Protein AF-A0A2A2LTN9-F1 (afdb_monomer)

InterPro domains:
  IPR000163 Prohibitin [PR00679] (583-599)
  IPR000163 Prohibitin [PR00679] (601-620)
  IPR000163 Prohibitin [PR00679] (624-642)
  IPR000163 Prohibitin [PR00679] (647-663)
  IPR000163 Prohibitin [PR00679] (670-689)
  IPR000163 Prohibitin [PR00679] (695-718)
  IPR000163 Prohibitin [PR00679] (718-734)
  IPR000163 Prohibitin [PTHR23222] (505-740)
  IPR000163 Prohibitin [cd03401] (540-734)
  IPR001107 Band 7 domain [PF01145] (542-723)
  IPR001107 Band 7 domain [SM00244] (539-700)
  IPR005828 Major facilitator, sugar transporter-like [PF00083] (101-482)
  IPR020846 Major facilitator superfamily domain [PS50850] (59-479)
  IPR036013 Band 7/SPFH domain superfamily [G3DSA:3.30.479.30] (570-702)
  IPR036013 Band 7/SPFH domain superfamily [SSF117892] (571-706)
  IPR036259 MFS transporter superfamily [G3DSA:1.20.1250.20] (64-485)
  IPR036259 MFS transporter superfamily [SSF103473] (67-483)

Organism: NCBI:txid2018661

Foldseek 3Di:
DDDDDDDDDDDDDDDDDDDDDDDDDDDDDPDDPPVVVVLVPQDDLLNVLVVLNQPQPLLVVLLLLLLLLLLLLLQLLLLLLLQLDDPDPDPQFAAHPCNLQVCDDPRSCLSLLLSLLLLVLLLQLQVPLVVVCLVPFLLVQQLVLLVLLLVLLLQLLVDPDSVSVSVSSNSNSNSSCSNNVSSLVLSCLSHRPVCNLVSVLSSLVSNLNSQLVSLVLRNPHNYSSSSSVVSSVVSNVSSVVSNPRHDTGLVSCLVVLVLVSNLVVCCVRPVVCNVVDPNNVVSVVPDPVVVVVLVVVVVVVVVVLVVDPLSVLVLVLLLLLLLLLLLLLLLLLSCQLVQPDHSSVSSSLLSVLLSVLSVCLVVCCQPPFLLCLLLVLLLLLLVLLQVCLVVVVDRVSNSVSSSSNSNSSSSNVVSSQDDAPQCSVVSVSVSVSSSSNSNSCNSCLVVLCVVPVSRSSNVSSVSSNVSSVSSVSDDTDNPDHGDNDPVSVVVVVVVVVVVCPPPVNCVVVVVVVVVVVVVVVVVVCVVVVVVVVVQFVLQKDFAAPQKKWWKQFPVPGTDLDIHDGGMDGHRPPGIDIDIARQAWDWDKEWEFEAALVRFTKIWIKIWGKGAQRNCVSVLCVPQNRPNCVVPVNVLLHVLCRVLRSVHDPVCCVVVVVVSQVSSFVSSQVVVVVSRMHTPDMDTPDIGGPPVVVVVVVVVVVVVVVVVVVVVVVVVVVVVVVVVVVVVVVVVVVVVVVVVVVVVVVVVVVVVVVVVD

Sequence (756 aa):
MTSGTMLVPSSAIDAEGAGLSGSIPQLTLPQEPDVSSLLARSKHPDQLLTQIGRSNVHLLAAVILCSLSWTIGALVIMTSAFTSVDCGDCNGTMITLVQEFDLKDDRAYLMELSTSFFMVGNMIGGASFTHIGDKFGRRPVFLICSLFLSLSSCISALSTSIYTFAFCRLIQGACYTGANLVAWVAAYELSPPSLRSFTTFLFGITWVVGYCLVAPLAYFSPTWRFMTGSITVPLLIFALICYLLVPETLHFLVSKKKAEKAHKWLEKIDSTLMEKADFFTYLSSRDDIADKEIESSKSSFLSVLIQNKLFILYSTVLVYLWTCDNFIYFGLSLYSTQLAGNMYVNYILIGLVELPAYIFMPILISRFGRKFIVSGSHFLAGACFFIPIFLSNHEWISLICWLIGKFAISCSFMALYIFPTNIRAILMGMCSVLSRIGSILAPYIRLLGSVSPNLPFFVLSALSATAGLLTLLLPETKTRPLPSNLSQAQQQNNDLTELKMDKKGQEAMKNAMKNAKGAGLGVGLVATAGAIAYGVAQAMFTVEAGHRAVMFNRIGGLSDEVYKEGLHFRIPWFQYPVVYDIRARPNQIRSPTGSKDLQIVNIGLRVLSRPNPEQLVKIYRTLGQNWEERVLPSICNDVLKGVVAKFNASQLITQRQQVSHMVRKALMERALDFNIILDDVSITELAFSAQYSAAVESKQVAAQEAQRASFFVERAKQQKQEKIVQAEGEAESAKLASFTISYYKIKKLENALLNS

Nearest PDB structures (foldseek):
  8bvs-assembly1_A  TM=8.991E-01  e=8.888E-21  Rattus norvegicus
  8rrh-assembly1_J  TM=7.291E-01  e=1.348E-19  Homo sapiens
  8bvt-assembly1_A  TM=8.706E-01  e=7.890E-20  Rattus nativitatis
  8wjh-assembly1_A  TM=8.584E-01  e=7.330E-18  Homo sapiens
  8rrh-assembly1_E  TM=6.944E-01  e=9.427E-17  Homo sapiens

pLDDT: mean 79.12, std 18.38, range [24.33, 95.88]

Solvent-accessible surface area (backbone atoms only — not comparable to full-atom values): 40118 Å² total; per-residue (Å²): 140,80,88,86,83,87,81,88,88,83,89,83,82,89,80,90,81,87,89,87,86,88,91,81,89,80,80,84,72,81,77,75,76,59,62,69,68,59,59,70,67,63,72,54,67,61,53,53,34,50,70,67,38,88,78,40,63,65,54,49,50,29,32,52,54,34,24,47,41,29,18,53,47,28,35,68,67,52,45,58,34,63,34,63,47,81,71,79,86,52,88,88,59,49,49,23,55,34,68,74,70,62,37,54,77,96,42,38,62,57,56,35,48,28,54,20,29,20,35,51,16,28,42,54,13,50,69,46,37,52,56,48,23,75,72,77,33,38,45,65,42,21,45,53,19,36,47,52,27,25,53,30,36,49,52,34,38,70,44,92,44,72,67,58,29,25,54,24,29,22,51,28,15,20,21,44,30,18,23,41,55,33,23,49,51,37,30,50,59,57,34,23,72,90,43,38,67,57,53,57,50,47,34,54,48,26,27,36,52,16,44,37,49,42,42,60,45,49,69,76,18,70,29,47,40,52,37,41,44,66,55,25,58,58,43,47,54,48,38,53,52,44,65,76,59,44,70,69,38,63,57,57,29,60,76,67,57,37,54,74,63,44,48,57,49,40,52,73,76,46,56,79,59,61,86,73,54,74,63,64,66,55,58,75,66,68,67,74,64,64,64,53,54,53,55,55,50,51,61,60,47,53,60,55,47,74,71,35,70,67,56,48,52,54,50,54,47,48,32,49,40,45,14,44,49,32,17,49,54,46,23,55,60,43,40,29,51,74,43,75,79,59,33,53,60,46,44,32,54,56,31,56,40,44,58,61,29,72,63,50,40,67,56,47,39,74,73,67,21,47,42,56,50,39,19,50,20,22,41,52,20,12,50,31,33,44,53,37,67,81,45,69,90,38,55,67,60,41,50,52,24,49,44,52,21,51,26,22,47,49,36,29,69,73,57,71,79,83,59,34,76,74,50,27,68,62,54,50,51,51,31,62,50,60,12,34,57,19,41,36,54,13,55,49,44,51,63,38,33,76,77,35,76,53,47,39,33,50,53,51,13,52,51,25,37,52,40,18,57,52,39,67,76,53,78,74,58,74,88,47,83,62,44,70,44,73,67,50,49,50,47,56,49,49,52,55,54,54,67,55,66,43,76,69,53,48,53,54,47,51,52,49,50,56,52,44,50,53,51,52,50,49,52,49,49,50,51,49,48,49,51,49,50,48,52,50,54,62,18,44,50,72,33,53,87,65,30,36,27,38,40,36,29,77,91,76,44,69,44,90,58,69,43,62,58,44,80,44,80,42,53,67,96,44,41,47,75,47,76,41,71,50,53,75,44,81,44,80,47,76,43,82,32,46,22,53,75,69,46,56,32,41,38,27,35,38,38,25,36,24,54,37,77,88,47,46,55,58,36,44,74,78,57,36,91,63,36,62,80,66,44,51,60,55,54,50,48,52,44,47,41,66,56,40,38,76,34,41,70,72,45,57,67,78,43,36,67,61,52,45,51,51,49,36,54,54,45,43,60,57,33,48,82,66,48,33,43,59,84,44,60,44,74,77,42,80,44,65,42,73,69,55,49,52,51,52,50,52,52,50,51,53,51,52,51,52,52,50,52,50,50,52,53,50,52,52,51,50,54,52,51,51,52,50,54,49,52,51,50,52,53,51,50,52,50,52,50,52,48,50,53,50,49,52,52,50,53,53,49,52,58,53,62,76,74,108

Mean predicted aligned error: 18.14 Å

Radius of gyration: 49.64 Å; Cα contacts (8 Å, |Δi|>4): 914; chains: 1; bounding box: 140×127×189 Å

Structure (mmCIF, N/CA/C/O backbone):
data_AF-A0A2A2LTN9-F1
#
_entry.id   AF-A0A2A2LTN9-F1
#
loop_
_atom_site.group_PDB
_atom_site.id
_atom_site.type_symbol
_atom_site.label_atom_id
_atom_site.label_alt_id
_atom_site.label_comp_id
_atom_site.label_asym_id
_atom_site.label_entity_id
_atom_site.label_seq_id
_atom_site.pdbx_PDB_ins_code
_atom_site.Cartn_x
_atom_site.Cartn_y
_atom_site.Cartn_z
_atom_site.occupancy
_atom_site.B_iso_or_equiv
_atom_site.auth_seq_id
_atom_site.auth_comp_id
_atom_site.auth_asym_id
_atom_site.auth_atom_id
_atom_site.pdbx_PDB_model_num
ATOM 1 N N . MET A 1 1 ? -71.630 -56.819 45.215 1.00 31.72 1 MET A N 1
ATOM 2 C CA . MET A 1 1 ? -70.238 -57.140 44.831 1.00 31.72 1 MET A CA 1
ATOM 3 C C . MET A 1 1 ? -69.815 -56.116 43.782 1.00 31.72 1 MET A C 1
ATOM 5 O O . MET A 1 1 ? -70.455 -56.094 42.748 1.00 31.72 1 MET A O 1
ATOM 9 N N . THR A 1 2 ? -68.882 -55.182 43.968 1.00 26.52 2 THR A N 1
ATOM 10 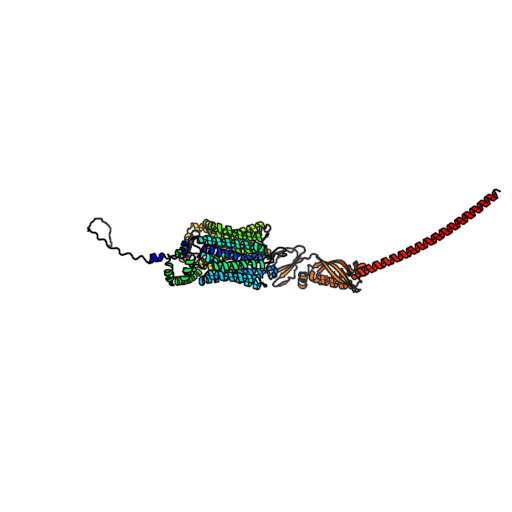C CA . THR A 1 2 ? -68.044 -54.797 45.120 1.00 26.52 2 THR A CA 1
ATOM 11 C C . THR A 1 2 ? -67.448 -53.413 44.805 1.00 26.52 2 THR A C 1
ATOM 13 O O . THR A 1 2 ? -66.816 -53.287 43.766 1.00 26.52 2 THR A O 1
ATOM 16 N N . SER A 1 3 ? -67.629 -52.453 45.730 1.00 24.89 3 SER A N 1
ATOM 17 C CA . SER A 1 3 ? -66.903 -51.171 45.925 1.00 24.89 3 SER A CA 1
ATOM 18 C C . SER A 1 3 ? -66.957 -50.132 44.784 1.00 24.89 3 SER A C 1
ATOM 20 O O . SER A 1 3 ? -66.516 -50.417 43.683 1.00 24.89 3 SER A O 1
ATOM 22 N N . GLY A 1 4 ? -67.456 -48.896 44.919 1.00 26.67 4 GLY A N 1
ATOM 23 C CA . GLY A 1 4 ? -67.564 -47.964 46.060 1.00 26.67 4 GLY A CA 1
ATOM 24 C C . GLY A 1 4 ? -66.925 -46.624 45.612 1.00 26.67 4 GLY A C 1
ATOM 25 O O . GLY A 1 4 ? -65.896 -46.661 44.953 1.00 26.67 4 GLY A O 1
ATOM 26 N N . THR A 1 5 ? -67.430 -45.408 45.847 1.00 26.83 5 THR A N 1
ATOM 27 C CA . THR A 1 5 ? -68.568 -44.922 46.640 1.00 26.83 5 THR A CA 1
ATOM 28 C C . THR A 1 5 ? -68.940 -43.501 46.153 1.00 26.83 5 THR A C 1
ATOM 30 O O . THR A 1 5 ? -68.092 -42.768 45.651 1.00 26.83 5 THR A O 1
ATOM 33 N N . MET A 1 6 ? -70.227 -43.175 46.278 1.00 25.67 6 MET A N 1
ATOM 34 C CA . MET A 1 6 ? -71.033 -42.067 45.729 1.00 25.67 6 MET A CA 1
ATOM 35 C C . MET A 1 6 ? -70.708 -40.646 46.244 1.00 25.67 6 MET A C 1
ATOM 37 O O . MET A 1 6 ? -70.281 -40.485 47.379 1.00 25.67 6 MET A O 1
ATOM 41 N N . LEU A 1 7 ? -70.762 -39.635 45.361 1.00 25.00 7 LEU A N 1
ATOM 42 C CA . LEU A 1 7 ? -71.815 -38.604 45.146 1.00 25.00 7 LEU A CA 1
ATOM 43 C C . LEU A 1 7 ? -71.973 -37.524 46.246 1.00 25.00 7 LEU A C 1
ATOM 45 O O . LEU A 1 7 ? -72.437 -37.775 47.349 1.00 25.00 7 LEU A O 1
ATOM 49 N N . VAL A 1 8 ? -71.661 -36.289 45.835 1.00 29.06 8 VAL A N 1
ATOM 50 C CA . VAL A 1 8 ? -72.209 -34.973 46.262 1.00 29.06 8 VAL A CA 1
ATOM 51 C C . VAL A 1 8 ? -73.758 -35.002 46.131 1.00 29.06 8 VAL A C 1
ATOM 53 O O . VAL A 1 8 ? -74.180 -35.755 45.247 1.00 29.06 8 VAL A O 1
ATOM 56 N N . PRO A 1 9 ? -74.639 -34.234 46.845 1.00 42.72 9 PRO A N 1
ATOM 57 C CA . PRO A 1 9 ? -74.508 -32.881 47.455 1.00 42.72 9 PRO A CA 1
ATOM 58 C C . PRO A 1 9 ? -75.208 -32.672 48.833 1.00 42.72 9 PRO A C 1
ATOM 60 O O . PRO A 1 9 ? -75.990 -33.503 49.268 1.00 42.72 9 PRO A O 1
ATOM 63 N N . SER A 1 10 ? -75.031 -31.502 49.474 1.00 24.33 10 SER A N 1
ATOM 64 C CA . SER A 1 10 ? -76.108 -30.496 49.674 1.00 24.33 10 SER A CA 1
ATOM 65 C C . SER A 1 10 ? -75.684 -29.332 50.583 1.00 24.33 10 SER A C 1
ATOM 67 O O . SER A 1 10 ? -75.015 -29.514 51.593 1.00 24.33 10 SER A O 1
ATOM 69 N N . SER A 1 11 ? -76.147 -28.149 50.195 1.00 25.75 11 SER A N 1
ATOM 70 C CA . SER A 1 11 ? -76.180 -26.842 50.865 1.00 25.75 11 SER A CA 1
ATOM 71 C C . SER A 1 11 ? -76.712 -26.818 52.305 1.00 25.75 11 SER A C 1
ATOM 73 O O . SER A 1 11 ? -77.668 -27.541 52.575 1.00 25.75 11 SER A O 1
ATOM 75 N N . ALA A 1 12 ? -76.211 -25.883 53.136 1.00 26.36 12 ALA A N 1
ATOM 76 C CA . ALA A 1 12 ? -76.976 -24.819 53.830 1.00 26.36 12 ALA A CA 1
ATOM 77 C C . ALA A 1 12 ? -76.196 -24.180 55.019 1.00 26.36 12 ALA A C 1
ATOM 79 O O . ALA A 1 12 ? -75.453 -24.890 55.690 1.00 26.36 12 ALA A O 1
ATOM 80 N N . ILE A 1 13 ? -76.487 -22.887 55.288 1.00 28.47 13 ILE A N 1
ATOM 81 C CA . ILE A 1 13 ? -76.441 -22.154 56.590 1.00 28.47 13 ILE A CA 1
ATOM 82 C C . ILE A 1 13 ? -75.044 -21.630 57.014 1.00 28.47 13 ILE A C 1
ATOM 84 O O . ILE A 1 13 ? -74.102 -22.403 57.145 1.00 28.47 13 ILE A O 1
ATOM 88 N N . ASP A 1 14 ? -74.791 -20.305 56.983 1.00 25.17 14 ASP A N 1
ATOM 89 C CA . ASP A 1 14 ? -75.118 -19.249 57.993 1.00 25.17 14 ASP A CA 1
ATOM 90 C C . ASP A 1 14 ? -74.392 -19.494 59.338 1.00 25.17 14 ASP A C 1
ATOM 92 O O . ASP A 1 14 ? -74.194 -20.637 59.720 1.00 25.17 14 ASP A O 1
ATOM 96 N N . ALA A 1 15 ? -74.000 -18.558 60.201 1.00 27.08 15 ALA A N 1
ATOM 97 C CA . ALA A 1 15 ? -73.778 -17.115 60.261 1.00 27.08 15 ALA A CA 1
ATOM 98 C C . ALA A 1 15 ? -73.190 -16.850 61.683 1.00 27.08 15 ALA A C 1
ATOM 100 O O . ALA A 1 15 ? -73.314 -17.712 62.549 1.00 27.08 15 ALA A O 1
ATOM 101 N N . GLU A 1 16 ? -72.629 -15.651 61.918 1.00 27.59 16 GLU A N 1
ATOM 102 C CA . GLU A 1 16 ? -72.438 -14.982 63.237 1.00 27.59 16 GLU A CA 1
ATOM 103 C C . GLU A 1 16 ? -71.445 -15.591 64.265 1.00 27.59 16 GLU A C 1
ATOM 105 O O . GLU A 1 16 ? -71.298 -16.794 64.398 1.00 27.59 16 GLU A O 1
ATOM 110 N N . GLY A 1 17 ? -70.700 -14.832 65.080 1.00 26.59 17 GLY A N 1
ATOM 111 C CA . GLY A 1 17 ? -70.653 -13.394 65.361 1.00 26.59 17 GLY A CA 1
ATOM 112 C C . GLY A 1 17 ? -69.796 -13.105 66.619 1.00 26.59 17 GLY A C 1
ATOM 113 O O . GLY A 1 17 ? -69.297 -14.030 67.253 1.00 26.59 17 GLY A O 1
ATOM 114 N N . ALA A 1 18 ? -69.712 -11.813 66.980 1.00 27.34 18 ALA A N 1
ATOM 115 C CA . ALA A 1 18 ? -69.092 -11.179 68.169 1.00 27.34 18 ALA A CA 1
ATOM 116 C C . ALA A 1 18 ? -67.559 -10.956 68.117 1.00 27.34 18 ALA A C 1
ATOM 118 O O . ALA A 1 18 ? -66.793 -11.889 67.941 1.00 27.34 18 ALA A O 1
ATOM 119 N N . GLY A 1 19 ? -66.980 -9.756 68.260 1.00 27.16 19 GLY A N 1
ATOM 120 C CA . GLY A 1 19 ? -67.442 -8.463 68.777 1.00 27.16 19 GLY A CA 1
ATOM 121 C C . GLY A 1 19 ? -66.679 -8.121 70.065 1.00 27.16 19 GLY A C 1
ATOM 122 O O . GLY A 1 19 ? -66.830 -8.862 71.026 1.00 27.16 19 GLY A O 1
ATOM 123 N N . LEU A 1 20 ? -65.871 -7.042 70.082 1.00 29.45 20 LEU A N 1
ATOM 124 C CA . LEU A 1 20 ? -65.681 -6.092 71.204 1.00 29.45 20 LEU A CA 1
ATOM 125 C C . LEU A 1 20 ? -64.583 -5.033 70.931 1.00 29.45 20 LEU A C 1
ATOM 127 O O . LEU A 1 20 ? -63.680 -5.205 70.122 1.00 29.45 20 LEU A O 1
ATOM 131 N N . SER A 1 21 ? -64.766 -3.905 71.613 1.00 27.30 21 SER A N 1
ATOM 132 C CA . SER A 1 21 ? -64.301 -2.522 71.429 1.00 27.30 21 SER A CA 1
ATOM 133 C C . SER A 1 21 ? -62.872 -2.161 71.872 1.00 27.30 21 SER A C 1
ATOM 135 O O . SER A 1 21 ? -62.365 -2.752 72.817 1.00 27.30 21 SER A O 1
ATOM 137 N N . GLY A 1 22 ? -62.365 -1.013 71.389 1.00 27.34 22 GLY A N 1
ATOM 138 C CA . GLY A 1 22 ? -61.656 -0.043 72.250 1.00 27.34 22 GLY A CA 1
ATOM 139 C C . GLY A 1 22 ? -60.188 0.257 71.917 1.00 27.34 22 GLY A C 1
ATOM 140 O O . GLY A 1 22 ? -59.333 -0.615 71.932 1.00 27.34 22 GLY A O 1
ATOM 141 N N . SER A 1 23 ? -59.906 1.533 71.662 1.00 33.31 23 SER A N 1
ATOM 142 C CA . SER A 1 23 ? -58.644 2.168 71.255 1.00 33.31 23 SER A CA 1
ATOM 143 C C . SER A 1 23 ? -57.585 2.342 72.359 1.00 33.31 23 SER A C 1
ATOM 145 O O . SER A 1 23 ? -57.901 2.921 73.397 1.00 33.31 23 SER A O 1
ATOM 147 N N . ILE A 1 24 ? -56.313 2.021 72.063 1.00 30.81 24 ILE A N 1
ATOM 148 C CA . ILE A 1 24 ? -55.092 2.621 72.658 1.00 30.81 24 ILE A CA 1
ATOM 149 C C . ILE A 1 24 ? -54.014 2.731 71.549 1.00 30.81 24 ILE A C 1
ATOM 151 O O . ILE A 1 24 ? -53.812 1.759 70.820 1.00 30.81 24 ILE A O 1
ATOM 155 N N . PRO A 1 25 ? -53.319 3.876 71.390 1.00 31.05 25 PRO A N 1
ATOM 156 C CA . PRO A 1 25 ? -52.279 4.068 70.378 1.00 31.05 25 PRO A CA 1
ATOM 157 C C . PRO A 1 25 ? -50.946 3.452 70.833 1.00 31.05 25 PRO A C 1
ATOM 159 O O . PRO A 1 25 ? -50.427 3.807 71.891 1.00 31.05 25 PRO A O 1
ATOM 162 N N . GLN A 1 26 ? -50.365 2.547 70.039 1.00 29.70 26 GLN A N 1
ATOM 163 C CA . GLN A 1 26 ? -49.002 2.064 70.279 1.00 29.70 26 GLN A CA 1
ATOM 164 C C . GLN A 1 26 ? -47.971 2.943 69.565 1.00 29.70 26 GLN A C 1
ATOM 166 O O . GLN A 1 26 ? -48.020 3.151 68.354 1.00 29.70 26 GLN A O 1
ATOM 171 N N . LEU A 1 27 ? -47.053 3.453 70.387 1.00 30.39 27 LEU A N 1
ATOM 172 C CA . LEU A 1 27 ? -45.805 4.132 70.060 1.00 30.39 27 LEU A CA 1
ATOM 173 C C . LEU A 1 27 ? -45.076 3.518 68.853 1.00 30.39 27 LEU A C 1
ATOM 175 O O . LEU A 1 27 ? -44.868 2.310 68.773 1.00 30.39 27 LEU A O 1
ATOM 179 N N . THR A 1 28 ? -44.585 4.396 67.984 1.00 31.31 28 THR A N 1
ATOM 180 C CA . THR A 1 28 ? -43.585 4.117 66.950 1.00 31.31 28 THR A CA 1
ATOM 181 C C . THR A 1 28 ? -42.318 3.486 67.533 1.00 31.31 28 THR A C 1
ATOM 183 O O . THR A 1 28 ? -41.636 4.117 68.341 1.00 31.31 28 THR A O 1
ATOM 186 N N . LEU A 1 29 ? -41.931 2.312 67.031 1.00 28.83 29 LEU A N 1
ATOM 187 C CA . LEU A 1 29 ? -40.516 1.997 66.830 1.00 28.83 29 LEU A CA 1
ATOM 188 C C . LEU A 1 29 ? -40.153 2.497 65.423 1.00 28.83 29 LEU A C 1
ATOM 190 O O . LEU A 1 29 ? -40.885 2.179 64.481 1.00 28.83 29 LEU A O 1
ATOM 194 N N . PRO A 1 30 ? -39.083 3.292 65.239 1.00 29.88 30 PRO A N 1
ATOM 195 C CA . PRO A 1 30 ? -38.608 3.590 63.899 1.00 29.88 30 PRO A CA 1
ATOM 196 C C . PRO A 1 30 ? -38.195 2.259 63.274 1.00 29.88 30 PRO A C 1
ATOM 198 O O . PRO A 1 30 ? -37.376 1.543 63.848 1.00 29.88 30 PRO A O 1
ATOM 201 N N . GLN A 1 31 ? -38.766 1.911 62.119 1.00 31.30 31 GLN A N 1
ATOM 202 C CA . GLN A 1 31 ? -38.140 0.898 61.280 1.00 31.30 31 GLN A CA 1
ATOM 203 C C . GLN A 1 31 ? -36.709 1.366 61.022 1.00 31.30 31 GLN A C 1
ATOM 205 O O . GLN A 1 31 ? -36.502 2.476 60.522 1.00 31.30 31 GLN A O 1
ATOM 210 N N . GLU A 1 32 ? -35.738 0.543 61.423 1.00 30.20 32 GLU A N 1
ATOM 211 C CA . GLU A 1 32 ? -34.350 0.720 61.023 1.00 30.20 32 GLU A CA 1
ATOM 212 C C . GLU A 1 32 ? -34.331 0.927 59.507 1.00 30.20 32 GLU A C 1
ATOM 214 O O . GLU A 1 32 ? -34.960 0.151 58.777 1.00 30.20 32 GLU A O 1
ATOM 219 N N . PRO A 1 33 ? -33.686 1.992 59.008 1.00 31.02 33 PRO A N 1
ATOM 220 C CA . PRO A 1 33 ? -33.603 2.188 57.580 1.00 31.02 33 PRO A CA 1
ATOM 221 C C . PRO A 1 33 ? -32.843 0.993 57.012 1.00 31.02 33 PRO A C 1
ATOM 223 O O . PRO A 1 33 ? -31.704 0.743 57.397 1.00 31.02 33 PRO A O 1
ATOM 226 N N . ASP A 1 34 ? -33.503 0.245 56.130 1.00 31.36 34 ASP A N 1
ATOM 227 C CA . ASP A 1 34 ? -32.947 -0.906 55.434 1.00 31.36 34 ASP A CA 1
ATOM 228 C C . ASP A 1 34 ? -31.600 -0.519 54.807 1.00 31.36 34 ASP A C 1
ATOM 230 O O . ASP A 1 34 ? -31.531 0.151 53.768 1.00 31.36 34 ASP A O 1
ATOM 234 N N . VAL A 1 35 ? -30.521 -0.916 55.484 1.00 33.59 35 VAL A N 1
ATOM 235 C CA . VAL A 1 35 ? -29.136 -0.595 55.133 1.00 33.59 35 VAL A CA 1
ATOM 236 C C . VAL A 1 35 ? -28.817 -1.133 53.735 1.00 33.59 35 VAL A C 1
ATOM 238 O O . VAL A 1 35 ? -28.009 -0.538 53.026 1.00 33.59 35 VAL A O 1
ATOM 241 N N . SER A 1 36 ? -29.520 -2.172 53.267 1.00 30.78 36 SER A N 1
ATOM 242 C CA . SER A 1 36 ? -29.363 -2.713 51.912 1.00 30.78 36 SER A CA 1
ATOM 243 C C . SER A 1 36 ? -29.954 -1.797 50.823 1.00 30.78 36 SER A C 1
ATOM 245 O O . SER A 1 36 ? -29.352 -1.627 49.758 1.00 30.78 36 SER A O 1
ATOM 247 N N . SER A 1 37 ? -31.057 -1.100 51.112 1.00 29.70 37 SER A N 1
ATOM 248 C CA . SER A 1 37 ? -31.676 -0.120 50.202 1.00 29.70 37 SER A CA 1
ATOM 249 C C . SER A 1 37 ? -30.937 1.229 50.165 1.00 29.70 37 SER A C 1
ATOM 251 O O . SER A 1 37 ? -30.910 1.903 49.129 1.00 29.70 37 SER A O 1
ATOM 253 N N . LEU A 1 38 ? -30.261 1.603 51.259 1.00 29.48 38 LEU A N 1
ATOM 254 C CA . LEU A 1 38 ? -29.360 2.762 51.316 1.00 29.48 38 LEU A CA 1
ATOM 255 C C . LEU A 1 38 ? -27.992 2.471 50.676 1.00 29.48 38 LEU A C 1
ATOM 257 O O . LEU A 1 38 ? -27.451 3.339 49.989 1.00 29.48 38 LEU A O 1
ATOM 261 N N . LEU A 1 39 ? -27.472 1.243 50.793 1.00 31.86 39 LEU A N 1
ATOM 262 C CA . LEU A 1 39 ? -26.266 0.791 50.082 1.00 31.86 39 LEU A CA 1
ATOM 263 C C . LEU A 1 39 ? -26.468 0.726 48.555 1.00 31.86 39 LEU A C 1
ATOM 265 O O . LEU A 1 39 ? -25.523 0.968 47.798 1.00 31.86 39 LEU A O 1
ATOM 269 N N . ALA A 1 40 ? -27.700 0.511 48.082 1.00 34.81 40 ALA A N 1
ATOM 270 C CA . ALA A 1 40 ? -28.061 0.578 46.661 1.00 34.81 40 ALA A CA 1
ATOM 271 C C . ALA A 1 40 ? -28.051 2.009 46.072 1.00 34.81 40 ALA A C 1
ATOM 273 O O . ALA A 1 40 ? -28.102 2.180 44.852 1.00 34.81 40 ALA A O 1
ATOM 274 N N . ARG A 1 41 ? -27.933 3.052 46.910 1.00 35.62 41 ARG A N 1
ATOM 275 C CA . ARG A 1 41 ? -27.729 4.452 46.482 1.00 35.62 41 ARG A CA 1
ATOM 276 C C . ARG A 1 41 ? -26.251 4.818 46.263 1.00 35.62 41 ARG A C 1
ATOM 278 O O . ARG A 1 41 ? -25.949 5.982 45.985 1.00 35.62 41 ARG A O 1
ATOM 285 N N . SER A 1 42 ? -25.332 3.852 46.351 1.00 40.84 42 SER A N 1
ATOM 286 C CA . SER A 1 42 ? -23.897 4.058 46.117 1.00 40.84 42 SER A CA 1
ATOM 287 C C . SER A 1 42 ? -23.583 4.212 44.616 1.00 40.84 42 SER A C 1
ATOM 289 O O . SER A 1 42 ? -23.830 3.343 43.782 1.00 40.84 42 SER A O 1
ATOM 291 N N . LYS A 1 43 ? -23.082 5.393 44.241 1.00 51.09 43 LYS A N 1
ATOM 292 C CA . LYS A 1 43 ? -23.022 5.860 42.849 1.00 51.09 43 LYS A CA 1
ATOM 293 C C . LYS A 1 43 ? -21.927 5.166 42.033 1.00 51.09 43 LYS A C 1
ATOM 295 O O . LYS A 1 43 ? -20.749 5.415 42.249 1.00 51.09 43 LYS A O 1
ATOM 300 N N . HIS A 1 44 ? -22.290 4.367 41.030 1.00 67.31 44 HIS A N 1
ATOM 301 C CA . HIS A 1 44 ? -21.363 3.906 39.980 1.00 67.31 44 HIS A CA 1
ATOM 302 C C . HIS A 1 44 ? -20.618 5.115 39.347 1.00 67.31 44 HIS A C 1
ATOM 304 O O . HIS A 1 44 ? -21.250 6.165 39.204 1.00 67.31 44 HIS A O 1
ATOM 310 N N . PRO A 1 45 ? -19.335 5.024 38.919 1.00 70.44 45 PRO A N 1
ATOM 311 C CA . PRO A 1 45 ? -18.585 6.159 38.343 1.00 70.44 45 PRO A CA 1
ATOM 312 C C . PRO A 1 45 ? -19.337 6.926 37.240 1.00 70.44 45 PRO A C 1
ATOM 314 O O . PRO A 1 45 ? -19.282 8.150 37.166 1.00 70.44 45 PRO A O 1
ATOM 317 N N . ASP A 1 46 ? -20.124 6.210 36.435 1.00 77.06 46 ASP A N 1
ATOM 318 C CA . ASP A 1 46 ? -20.994 6.785 35.399 1.00 77.06 46 ASP A CA 1
ATOM 319 C C . ASP A 1 46 ? -22.057 7.752 35.954 1.00 77.06 46 ASP A C 1
ATOM 321 O O . ASP A 1 46 ? -22.389 8.741 35.300 1.00 77.06 46 ASP A O 1
ATOM 325 N N . GLN A 1 47 ? -22.588 7.508 37.154 1.00 76.12 47 GLN A N 1
ATOM 326 C CA . GLN A 1 47 ? -23.561 8.397 37.796 1.00 76.12 47 GLN A CA 1
ATOM 327 C C . GLN A 1 47 ? -22.902 9.696 38.271 1.00 76.12 47 GLN A C 1
ATOM 329 O O . GLN A 1 47 ? -23.499 10.760 38.123 1.00 76.12 47 GLN A O 1
ATOM 334 N N . LEU A 1 48 ? -21.663 9.634 38.774 1.00 76.75 48 LEU A N 1
ATOM 335 C CA . LEU A 1 48 ? -20.888 10.828 39.133 1.00 76.75 48 LEU A CA 1
ATOM 336 C C . LEU A 1 48 ? -20.574 11.673 37.895 1.00 76.75 48 LEU A C 1
ATOM 338 O O . LEU A 1 48 ? -20.822 12.875 37.895 1.00 76.75 48 LEU A O 1
ATOM 342 N N . LEU A 1 49 ? -20.133 11.046 36.802 1.00 81.31 49 LEU A N 1
ATOM 343 C CA . LEU A 1 49 ? -19.911 11.744 35.530 1.00 81.31 49 LEU A CA 1
ATOM 344 C C . LEU A 1 49 ? -21.202 12.346 34.961 1.00 81.31 49 LEU A C 1
ATOM 346 O O . LEU A 1 49 ? -21.179 13.416 34.358 1.00 81.31 49 LEU A O 1
ATOM 350 N N . THR A 1 50 ? -22.345 11.692 35.180 1.00 84.25 50 THR A N 1
ATOM 351 C CA . THR A 1 50 ? -23.654 12.244 34.801 1.00 84.25 50 THR A CA 1
ATOM 352 C C . THR A 1 50 ? -24.002 13.489 35.623 1.00 84.25 50 THR A C 1
ATOM 354 O O . THR A 1 50 ? -24.569 14.426 35.068 1.00 84.25 50 THR A O 1
ATOM 357 N N . GLN A 1 51 ? -23.634 13.527 36.910 1.00 80.75 51 GLN A N 1
ATOM 358 C CA . GLN A 1 51 ? -23.850 14.682 37.792 1.00 80.75 51 GLN A CA 1
ATOM 359 C C . GLN A 1 51 ? -22.940 15.868 37.459 1.00 80.75 51 GLN A C 1
ATOM 361 O O . GLN A 1 51 ? -23.429 16.992 37.437 1.00 80.75 51 GLN A O 1
ATOM 366 N N . ILE A 1 52 ? -21.667 15.616 37.131 1.00 82.12 52 ILE A N 1
ATOM 367 C CA . ILE A 1 52 ? -20.740 16.645 36.618 1.00 82.12 52 ILE A CA 1
ATOM 368 C C . ILE A 1 52 ? -21.294 17.269 35.325 1.00 82.12 52 ILE A C 1
ATOM 370 O O . ILE A 1 52 ? -21.128 18.458 35.051 1.00 82.12 52 ILE A O 1
ATOM 374 N N . GLY A 1 53 ? -21.993 16.459 34.528 1.00 80.56 53 GLY A N 1
ATOM 375 C CA . GLY A 1 53 ? -22.688 16.904 33.333 1.00 80.56 53 GLY A CA 1
ATOM 376 C C . GLY A 1 53 ? -21.768 17.088 32.125 1.00 80.56 53 GLY A C 1
ATOM 377 O O . GLY A 1 53 ? -20.542 17.040 32.190 1.00 80.56 53 GLY A O 1
ATOM 378 N N . ARG A 1 54 ? -22.394 17.289 30.962 1.00 82.25 54 ARG A N 1
ATOM 379 C CA . ARG A 1 54 ? -21.706 17.368 29.659 1.00 82.25 54 ARG A CA 1
ATOM 380 C C . ARG A 1 54 ? -20.932 18.670 29.416 1.00 82.25 54 ARG A C 1
ATOM 382 O O . ARG A 1 54 ? -20.179 18.737 28.454 1.00 82.25 54 ARG A O 1
ATOM 389 N N . SER A 1 55 ? -21.153 19.696 30.238 1.00 82.19 55 SER A N 1
ATOM 390 C CA . SER A 1 55 ? -20.634 21.055 30.018 1.00 82.19 55 SER A CA 1
ATOM 391 C C . SER A 1 55 ? -19.345 21.355 30.787 1.00 82.19 55 SER A C 1
ATOM 393 O O . SER A 1 55 ? -18.843 22.473 30.709 1.00 82.19 55 SER A O 1
ATOM 395 N N . ASN A 1 56 ? -18.802 20.391 31.540 1.00 86.81 56 ASN A N 1
ATOM 396 C CA . ASN A 1 56 ? -17.557 20.598 32.273 1.00 86.81 56 ASN A CA 1
ATOM 397 C C . ASN A 1 56 ? -16.385 20.789 31.293 1.00 86.81 56 ASN A C 1
ATOM 399 O O . ASN A 1 56 ? -16.027 19.883 30.537 1.00 86.81 56 ASN A O 1
ATOM 403 N N . VAL A 1 57 ? -15.788 21.984 31.322 1.00 86.81 57 VAL A N 1
ATOM 404 C CA . VAL A 1 57 ? -14.759 22.417 30.366 1.00 86.81 57 VAL A CA 1
ATOM 405 C C . VAL A 1 57 ? -13.494 21.561 30.464 1.00 86.81 57 VAL A C 1
ATOM 407 O O . VAL A 1 57 ? -12.896 21.253 29.437 1.00 86.81 57 VAL A O 1
ATOM 410 N N . HIS A 1 58 ? -13.103 21.119 31.664 1.00 85.88 58 HIS A N 1
ATOM 411 C CA . HIS A 1 58 ? -11.898 20.306 31.854 1.00 85.88 58 HIS A CA 1
ATOM 412 C C . HIS A 1 58 ? -12.041 18.910 31.245 1.00 85.88 58 HIS A C 1
ATOM 414 O O . HIS A 1 58 ? -11.140 18.450 30.541 1.00 85.88 58 HIS A O 1
ATOM 420 N N . LEU A 1 59 ? -13.183 18.251 31.471 1.00 87.31 59 LEU A N 1
ATOM 421 C CA . LEU A 1 59 ? -13.461 16.941 30.876 1.00 87.31 59 LEU A CA 1
ATOM 422 C C . LEU A 1 59 ? -13.606 17.040 29.357 1.00 87.31 59 LEU A C 1
ATOM 424 O O . LEU A 1 59 ? -13.042 16.218 28.637 1.00 87.31 59 LEU A O 1
ATOM 428 N N . LEU A 1 60 ? -14.298 18.069 28.860 1.00 89.19 60 LEU A N 1
ATOM 429 C CA . LEU A 1 60 ? -14.457 18.281 27.424 1.00 89.19 60 LEU A CA 1
ATOM 430 C C . LEU A 1 60 ? -13.110 18.556 26.741 1.00 89.19 60 LEU A C 1
ATOM 432 O O . LEU A 1 60 ? -12.819 17.958 25.706 1.00 89.19 60 LEU A O 1
ATOM 436 N N . ALA A 1 61 ? -12.259 19.394 27.340 1.00 90.50 61 ALA A N 1
ATOM 437 C CA . ALA A 1 61 ? -10.910 19.650 26.845 1.00 90.50 61 ALA A CA 1
ATOM 438 C C . ALA A 1 61 ? -10.064 18.368 26.817 1.00 90.50 61 ALA A C 1
ATOM 440 O O . ALA A 1 61 ? -9.393 18.106 25.820 1.00 90.50 61 ALA A O 1
ATOM 441 N N . ALA A 1 62 ? -10.137 17.530 27.858 1.00 90.56 62 ALA A N 1
ATOM 442 C CA . ALA A 1 62 ? -9.439 16.247 27.884 1.00 90.56 62 ALA A CA 1
ATOM 443 C C . ALA A 1 62 ? -9.940 15.290 26.788 1.00 90.56 62 ALA A C 1
ATOM 445 O O . ALA A 1 62 ? -9.127 14.672 26.105 1.00 90.56 62 ALA A O 1
ATOM 446 N N . VAL A 1 63 ? -11.257 15.207 26.564 1.00 91.25 63 VAL A N 1
ATOM 447 C CA . VAL A 1 63 ? -11.851 14.389 25.491 1.00 91.25 63 VAL A CA 1
ATOM 448 C C . VAL A 1 63 ? -11.409 14.873 24.108 1.00 91.25 63 VAL A C 1
ATOM 450 O O . VAL A 1 63 ? -11.009 14.055 23.278 1.00 91.25 63 VAL A O 1
ATOM 453 N N . ILE A 1 64 ? -11.424 16.188 23.868 1.00 92.19 64 ILE A N 1
ATOM 454 C CA . ILE A 1 64 ? -10.962 16.782 22.606 1.00 92.19 64 ILE A CA 1
ATOM 455 C C . ILE A 1 64 ? -9.475 16.487 22.397 1.00 92.19 64 ILE A C 1
ATOM 457 O O . ILE A 1 64 ? -9.100 15.993 21.334 1.00 92.19 64 ILE A O 1
ATOM 461 N N . LEU A 1 65 ? -8.633 16.701 23.410 1.00 91.81 65 LEU A N 1
ATOM 462 C CA . LEU A 1 65 ? -7.206 16.385 23.329 1.00 91.81 65 LEU A CA 1
ATOM 463 C C . LEU A 1 65 ? -6.982 14.903 23.035 1.00 91.81 65 LEU A C 1
ATOM 465 O O . LEU A 1 65 ? -6.288 14.578 22.081 1.00 91.81 65 LEU A O 1
ATOM 469 N N . CYS A 1 66 ? -7.625 13.991 23.761 1.00 92.00 66 CYS A N 1
ATOM 470 C CA . CYS A 1 66 ? -7.517 12.564 23.470 1.00 92.00 66 CYS A CA 1
ATOM 471 C C . CYS A 1 66 ? -7.972 12.227 22.039 1.00 92.00 66 CYS A C 1
ATOM 473 O O . CYS A 1 66 ? -7.325 11.408 21.391 1.00 92.00 66 CYS A O 1
ATOM 475 N N . SER A 1 67 ? -9.011 12.880 21.506 1.00 92.69 67 SER A N 1
ATOM 476 C CA . SER A 1 67 ? -9.456 12.663 20.120 1.00 92.69 67 SER A CA 1
ATOM 477 C C . SER A 1 67 ? -8.445 13.143 19.074 1.00 92.69 67 SER A C 1
ATOM 479 O O . SER A 1 67 ? -8.268 12.483 18.050 1.00 92.69 67 SER A O 1
ATOM 481 N N . LEU A 1 68 ? -7.715 14.232 19.343 1.00 92.38 68 LEU A N 1
ATOM 482 C CA . LEU A 1 68 ? -6.656 14.737 18.461 1.00 92.38 68 LEU A CA 1
ATOM 483 C C . LEU A 1 68 ? -5.474 13.767 18.344 1.00 92.38 68 LEU A C 1
ATOM 485 O O . LEU A 1 68 ? -4.744 13.820 17.355 1.00 92.38 68 LEU A O 1
ATOM 489 N N . SER A 1 69 ? -5.311 12.834 19.291 1.00 90.94 69 SER A N 1
ATOM 490 C CA . SER A 1 69 ? -4.299 11.780 19.162 1.00 90.94 69 SER A CA 1
ATOM 491 C C . SER A 1 69 ? -4.508 10.937 17.900 1.00 90.94 69 SER A C 1
ATOM 493 O O . SER A 1 69 ? -3.521 10.590 17.257 1.00 90.94 69 SER A O 1
ATOM 495 N N . TRP A 1 70 ? -5.761 10.710 17.477 1.00 91.94 70 TRP A N 1
ATOM 496 C CA . TRP A 1 70 ? -6.083 9.969 16.253 1.00 91.94 70 TRP A CA 1
ATOM 497 C C . TRP A 1 70 ? -5.736 10.737 14.981 1.00 91.94 70 TRP A C 1
ATOM 499 O O . TRP A 1 70 ? -5.352 10.103 14.001 1.00 91.94 70 TRP A O 1
ATOM 509 N N . THR A 1 71 ? -5.769 12.075 14.998 1.00 92.62 71 THR A N 1
ATOM 510 C CA . THR A 1 71 ? -5.228 12.890 13.898 1.00 92.62 71 THR A CA 1
ATOM 511 C C . THR A 1 71 ? -3.750 12.572 13.694 1.00 92.62 71 THR A C 1
ATOM 513 O O . THR A 1 71 ? -3.304 12.293 12.584 1.00 92.62 71 THR A O 1
ATOM 516 N N . ILE A 1 72 ? -2.980 12.569 14.783 1.00 88.88 72 ILE A N 1
ATOM 517 C CA . ILE A 1 72 ? -1.535 12.343 14.712 1.00 88.88 72 ILE A CA 1
ATOM 518 C C . ILE A 1 72 ? -1.227 10.876 14.417 1.00 88.88 72 ILE A C 1
ATOM 520 O O . ILE A 1 72 ? -0.345 10.562 13.620 1.00 88.88 72 ILE A O 1
ATOM 524 N N . GLY A 1 73 ? -1.996 9.966 15.009 1.00 90.25 73 GLY A N 1
ATOM 525 C CA . GLY A 1 73 ? -1.935 8.552 14.700 1.00 90.25 73 GLY A CA 1
ATOM 526 C C . GLY A 1 73 ? -2.157 8.284 13.211 1.00 90.25 73 GLY A C 1
ATOM 527 O O . GLY A 1 73 ? -1.369 7.548 12.616 1.00 90.25 73 GLY A O 1
ATOM 528 N N . ALA A 1 74 ? -3.183 8.900 12.613 1.00 92.56 74 ALA A N 1
ATOM 529 C CA . ALA A 1 74 ? -3.468 8.810 11.185 1.00 92.56 74 ALA A CA 1
ATOM 530 C C . ALA A 1 74 ? -2.290 9.324 10.348 1.00 92.56 74 ALA A C 1
ATOM 532 O O . ALA A 1 74 ? -1.862 8.626 9.433 1.00 92.56 74 ALA A O 1
ATOM 533 N N . LEU A 1 75 ? -1.700 10.472 10.704 1.00 91.75 75 LEU A N 1
ATOM 534 C CA . LEU A 1 75 ? -0.508 10.993 10.025 1.00 91.75 75 LEU A CA 1
ATOM 535 C C . LEU A 1 75 ? 0.632 9.961 10.008 1.00 91.75 75 LEU A C 1
ATOM 537 O O . LEU A 1 75 ? 1.152 9.634 8.943 1.00 91.75 75 LEU A O 1
ATOM 541 N N . VAL A 1 76 ? 0.986 9.383 11.160 1.00 90.94 76 VAL A N 1
ATOM 542 C CA . VAL A 1 76 ? 2.131 8.456 11.278 1.00 90.94 76 VAL A CA 1
ATOM 543 C C . VAL A 1 76 ? 1.909 7.132 10.536 1.00 90.94 76 VAL A C 1
ATOM 545 O O . VAL A 1 76 ? 2.821 6.625 9.872 1.00 90.94 76 VAL A O 1
ATOM 548 N N . ILE A 1 77 ? 0.719 6.533 10.644 1.00 91.69 77 ILE A N 1
ATOM 549 C CA . ILE A 1 77 ? 0.432 5.257 9.969 1.00 91.69 77 ILE A CA 1
ATOM 550 C C . ILE A 1 77 ? 0.339 5.447 8.453 1.00 91.69 77 ILE A C 1
ATOM 552 O O . ILE A 1 77 ? 0.909 4.654 7.701 1.00 91.69 77 ILE A O 1
ATOM 556 N N . MET A 1 78 ? -0.313 6.524 8.012 1.00 92.19 78 MET A N 1
ATOM 557 C CA . MET A 1 78 ? -0.644 6.745 6.609 1.00 92.19 78 MET A CA 1
ATOM 558 C C . MET A 1 78 ? 0.455 7.422 5.785 1.00 92.19 78 MET A C 1
ATOM 560 O O . MET A 1 78 ? 0.401 7.381 4.558 1.00 92.19 78 MET A O 1
ATOM 564 N N . THR A 1 79 ? 1.495 7.970 6.417 1.00 90.62 79 THR A N 1
ATOM 565 C CA . THR A 1 79 ? 2.674 8.515 5.713 1.00 90.62 79 THR A CA 1
ATOM 566 C C . THR A 1 79 ? 3.281 7.509 4.717 1.00 90.62 79 THR A C 1
ATOM 568 O O . THR A 1 79 ? 3.748 7.892 3.643 1.00 90.62 79 THR A O 1
ATOM 571 N N . SER A 1 80 ? 3.164 6.204 5.008 1.00 89.94 80 SER A N 1
ATOM 572 C CA . SER A 1 80 ? 3.550 5.102 4.113 1.00 89.94 80 SER A CA 1
ATOM 573 C C . SER A 1 80 ? 2.919 5.156 2.712 1.00 89.94 80 SER A C 1
ATOM 575 O O . SER A 1 80 ? 3.453 4.529 1.797 1.00 89.94 80 SER A O 1
ATOM 577 N N . ALA A 1 81 ? 1.799 5.859 2.514 1.00 89.69 81 ALA A N 1
ATOM 578 C CA . ALA A 1 81 ? 1.154 5.998 1.207 1.00 89.69 81 ALA A CA 1
ATOM 579 C C . ALA A 1 81 ? 1.977 6.832 0.209 1.00 89.69 81 ALA A C 1
ATOM 581 O O . ALA A 1 81 ? 1.917 6.561 -0.988 1.00 89.69 81 ALA A O 1
ATOM 582 N N . PHE A 1 82 ? 2.766 7.799 0.696 1.00 89.38 82 PHE A N 1
ATOM 583 C CA . PHE A 1 82 ? 3.581 8.694 -0.138 1.00 89.38 82 PHE A CA 1
ATOM 584 C C . PHE A 1 82 ? 5.077 8.365 -0.098 1.00 89.38 82 PHE A C 1
ATOM 586 O O . PHE A 1 82 ? 5.782 8.612 -1.071 1.00 89.38 82 PHE A O 1
ATOM 593 N N . THR A 1 83 ? 5.589 7.767 0.983 1.00 85.31 83 THR A N 1
ATOM 594 C CA . THR A 1 83 ? 7.021 7.408 1.066 1.00 85.31 83 THR A CA 1
ATOM 595 C C . THR A 1 83 ? 7.416 6.230 0.174 1.00 85.31 83 THR A C 1
ATOM 597 O O . THR A 1 83 ? 8.604 6.033 -0.067 1.00 85.31 83 THR A O 1
ATOM 600 N N . SER A 1 84 ? 6.438 5.430 -0.261 1.00 75.56 84 SER A N 1
ATOM 601 C CA . SER A 1 84 ? 6.612 4.203 -1.054 1.00 75.56 84 SER A CA 1
ATOM 602 C C . SER A 1 84 ? 6.365 4.388 -2.555 1.00 75.56 84 SER A C 1
ATOM 604 O O . SER A 1 84 ? 6.443 3.420 -3.304 1.00 75.56 84 SER A O 1
ATOM 606 N N . VAL A 1 85 ? 6.065 5.610 -3.004 1.00 76.69 85 VAL A N 1
ATOM 607 C CA . VAL A 1 85 ? 5.813 5.893 -4.421 1.00 76.69 85 VAL A CA 1
ATOM 608 C C . VAL A 1 85 ? 7.148 5.966 -5.169 1.00 76.69 85 VAL A C 1
ATOM 610 O O . VAL A 1 85 ? 8.036 6.730 -4.786 1.00 76.69 85 VAL A O 1
ATOM 613 N N . ASP A 1 86 ? 7.287 5.178 -6.235 1.00 67.31 86 ASP A N 1
ATOM 614 C CA . ASP A 1 86 ? 8.356 5.351 -7.220 1.00 67.31 86 ASP A CA 1
ATOM 615 C C . ASP A 1 86 ? 7.837 6.280 -8.320 1.00 67.31 86 ASP A C 1
ATOM 617 O O . ASP A 1 86 ? 6.975 5.895 -9.108 1.00 67.31 86 ASP A O 1
ATOM 621 N N . CYS A 1 87 ? 8.286 7.536 -8.318 1.00 62.06 87 CYS A N 1
ATOM 622 C CA . CYS A 1 87 ? 7.836 8.536 -9.287 1.00 62.06 87 CYS A CA 1
ATOM 623 C C . CYS A 1 87 ? 8.741 8.623 -10.538 1.00 62.06 87 CYS A C 1
ATOM 625 O O . CYS A 1 87 ? 8.506 9.480 -11.387 1.00 62.06 87 CYS A O 1
ATOM 627 N N . GLY A 1 88 ? 9.744 7.744 -10.697 1.00 63.44 88 GLY A N 1
ATOM 628 C CA . GLY A 1 88 ? 10.660 7.791 -11.846 1.00 63.44 88 GLY A CA 1
ATOM 629 C C . GLY A 1 88 ? 11.497 9.081 -11.885 1.00 63.44 88 GLY A C 1
ATOM 630 O O . GLY A 1 88 ? 12.153 9.415 -10.896 1.00 63.44 88 GLY A O 1
ATOM 631 N N . ASP A 1 89 ? 11.474 9.802 -13.016 1.00 49.50 89 ASP A N 1
ATOM 632 C CA . ASP A 1 89 ? 12.166 11.089 -13.215 1.00 49.50 89 ASP A CA 1
ATOM 633 C C . ASP A 1 89 ? 11.356 12.258 -12.624 1.00 49.50 89 ASP A C 1
ATOM 635 O O . ASP A 1 89 ? 10.603 12.972 -13.290 1.00 49.50 89 ASP A O 1
ATOM 639 N N . CYS A 1 90 ? 11.513 12.442 -11.319 1.00 52.62 90 CYS A N 1
ATOM 640 C CA . CYS A 1 90 ? 10.728 13.350 -10.487 1.00 52.62 90 CYS A CA 1
ATOM 641 C C . CYS A 1 90 ? 11.218 14.803 -10.549 1.00 52.62 90 CYS A C 1
ATOM 643 O O . CYS A 1 90 ? 11.652 15.364 -9.541 1.00 52.62 90 CYS A O 1
ATOM 645 N N . ASN A 1 91 ? 11.130 15.452 -11.711 1.00 47.62 91 ASN A N 1
ATOM 646 C CA . ASN A 1 91 ? 11.294 16.907 -11.769 1.00 47.62 91 ASN A CA 1
ATOM 647 C C . ASN A 1 91 ? 10.057 17.588 -11.154 1.00 47.62 91 ASN A C 1
ATOM 649 O O . ASN A 1 91 ? 9.072 17.848 -11.840 1.00 47.62 91 ASN A O 1
ATOM 653 N N . GLY A 1 92 ? 10.112 17.866 -9.846 1.00 58.16 92 GLY A N 1
ATOM 654 C CA . GLY A 1 92 ? 9.090 18.634 -9.120 1.00 58.16 92 GLY A CA 1
ATOM 655 C C . GLY A 1 92 ? 8.258 17.869 -8.080 1.00 58.16 92 GLY A C 1
ATOM 656 O O . GLY A 1 92 ? 7.306 18.445 -7.561 1.00 58.16 92 GLY A O 1
ATOM 657 N N . THR A 1 93 ? 8.594 16.618 -7.738 1.00 70.44 93 THR A N 1
ATOM 658 C CA . THR A 1 93 ? 7.937 15.865 -6.644 1.00 70.44 93 THR A CA 1
ATOM 659 C C . THR A 1 93 ? 8.907 15.529 -5.503 1.00 70.44 93 THR A C 1
ATOM 661 O O . THR A 1 93 ? 10.122 15.569 -5.673 1.00 70.44 93 THR A O 1
ATOM 664 N N . MET A 1 94 ? 8.363 15.219 -4.318 1.00 83.62 94 MET A N 1
ATOM 665 C CA . MET A 1 94 ? 9.121 14.857 -3.109 1.00 83.62 94 MET A CA 1
ATOM 666 C C . MET A 1 94 ? 10.076 13.674 -3.358 1.00 83.62 94 MET A C 1
ATOM 668 O O . MET A 1 94 ? 9.637 12.643 -3.864 1.00 83.62 94 MET A O 1
ATOM 672 N N . ILE A 1 95 ? 11.337 13.774 -2.910 1.00 87.12 95 ILE A N 1
ATOM 673 C CA . ILE A 1 95 ? 12.292 12.648 -2.934 1.00 87.12 95 ILE A CA 1
ATOM 674 C C . ILE A 1 95 ? 11.814 11.558 -1.969 1.00 87.12 95 ILE A C 1
ATOM 676 O O . ILE A 1 95 ? 11.668 11.802 -0.760 1.00 87.12 95 ILE A O 1
ATOM 680 N N . THR A 1 96 ? 11.574 10.356 -2.497 1.00 88.69 96 THR A N 1
ATOM 681 C CA . THR A 1 96 ? 10.984 9.240 -1.742 1.00 88.69 96 THR A CA 1
ATOM 682 C C . THR A 1 96 ? 12.032 8.288 -1.170 1.00 88.69 96 THR A C 1
ATOM 684 O O . THR A 1 96 ? 13.208 8.306 -1.533 1.00 88.69 96 THR A O 1
ATOM 687 N N . LEU A 1 97 ? 11.597 7.436 -0.239 1.00 87.88 97 LEU A N 1
ATOM 688 C CA . LEU A 1 97 ? 12.464 6.470 0.437 1.00 87.88 97 LEU A CA 1
ATOM 689 C C . LEU A 1 97 ? 12.946 5.374 -0.532 1.00 87.88 97 LEU A C 1
ATOM 691 O O . LEU A 1 97 ? 14.054 4.863 -0.383 1.00 87.88 97 LEU A O 1
ATOM 695 N N . VAL A 1 98 ? 12.127 5.069 -1.550 1.00 86.19 98 VAL A N 1
ATOM 696 C CA . VAL A 1 98 ? 12.466 4.165 -2.662 1.00 86.19 98 VAL A CA 1
ATOM 697 C C . VAL A 1 98 ? 13.676 4.683 -3.431 1.00 86.19 98 VAL A C 1
ATOM 699 O O . VAL A 1 98 ? 14.614 3.928 -3.670 1.00 86.19 98 VAL A O 1
ATOM 702 N N . GLN A 1 99 ? 13.659 5.968 -3.792 1.00 84.81 99 GLN A N 1
ATOM 703 C CA . GLN A 1 99 ? 14.718 6.591 -4.584 1.00 84.81 99 GLN A CA 1
ATOM 704 C C . GLN A 1 99 ? 16.020 6.690 -3.805 1.00 84.81 99 GLN A C 1
ATOM 706 O O . GLN A 1 99 ? 17.086 6.393 -4.329 1.00 84.81 99 GLN A O 1
ATOM 711 N N . GLU A 1 100 ? 15.938 7.097 -2.543 1.00 88.00 100 GLU A N 1
ATOM 712 C CA . GLU A 1 100 ? 17.142 7.367 -1.778 1.00 88.00 100 GLU A CA 1
ATOM 713 C C . GLU A 1 100 ? 17.914 6.103 -1.385 1.00 88.00 100 GLU A C 1
ATOM 715 O O . GLU A 1 100 ? 19.142 6.086 -1.436 1.00 88.00 100 GLU A O 1
ATOM 720 N N . PHE A 1 101 ? 17.213 5.038 -0.995 1.00 89.50 101 PHE A N 1
ATOM 721 C CA . PHE A 1 101 ? 17.859 3.771 -0.638 1.00 89.50 101 PHE A CA 1
ATOM 722 C C . PHE A 1 101 ? 18.012 2.806 -1.820 1.00 89.50 101 PHE A C 1
ATOM 724 O O . PHE A 1 101 ? 18.412 1.653 -1.600 1.00 89.50 101 PHE A O 1
ATOM 731 N N . ASP A 1 102 ? 17.691 3.274 -3.030 1.00 86.75 102 ASP A N 1
ATOM 732 C CA . ASP A 1 102 ? 17.696 2.524 -4.287 1.00 86.75 102 ASP A CA 1
ATOM 733 C C . ASP A 1 102 ? 16.986 1.165 -4.147 1.00 86.75 102 ASP A C 1
ATOM 735 O O . ASP A 1 102 ? 17.581 0.085 -4.198 1.00 86.75 102 ASP A O 1
ATOM 739 N N . LEU A 1 103 ? 15.688 1.226 -3.837 1.00 86.56 103 LEU A N 1
ATOM 740 C CA . LEU A 1 103 ? 14.843 0.062 -3.550 1.00 86.56 103 LEU A CA 1
ATOM 741 C C . LEU A 1 103 ? 14.092 -0.396 -4.802 1.00 86.56 103 LEU A C 1
ATOM 743 O O . LEU A 1 103 ? 12.863 -0.440 -4.817 1.00 86.56 103 LEU A O 1
ATOM 747 N N . LYS A 1 104 ? 14.850 -0.732 -5.846 1.00 81.00 104 LYS A N 1
ATOM 748 C CA . LYS A 1 104 ? 14.341 -1.262 -7.119 1.00 81.00 104 LYS A CA 1
ATOM 749 C C . LYS A 1 104 ? 14.544 -2.776 -7.218 1.00 81.00 104 LYS A C 1
ATOM 751 O O . LYS A 1 104 ? 15.237 -3.372 -6.391 1.00 81.00 104 LYS A O 1
ATOM 756 N N . ASP A 1 105 ? 13.898 -3.388 -8.208 1.00 81.69 105 ASP A N 1
ATOM 757 C CA . ASP A 1 105 ? 14.023 -4.808 -8.556 1.00 81.69 105 ASP A CA 1
ATOM 758 C C . ASP A 1 105 ? 13.899 -5.740 -7.333 1.00 81.69 105 ASP A C 1
ATOM 760 O O . ASP A 1 105 ? 12.913 -5.678 -6.591 1.00 81.69 105 ASP A O 1
ATOM 764 N N . ASP A 1 106 ? 14.921 -6.561 -7.073 1.00 82.38 106 ASP A N 1
ATOM 765 C CA . ASP A 1 106 ? 14.969 -7.526 -5.970 1.00 82.38 106 ASP A CA 1
ATOM 766 C C . ASP A 1 106 ? 14.841 -6.881 -4.582 1.00 82.38 106 ASP A C 1
ATOM 768 O O . ASP A 1 106 ? 14.562 -7.577 -3.609 1.00 82.38 106 ASP A O 1
ATOM 772 N N . ARG A 1 107 ? 15.021 -5.561 -4.453 1.00 84.94 107 ARG A N 1
ATOM 773 C CA . ARG A 1 107 ? 14.916 -4.824 -3.182 1.00 84.94 107 ARG A CA 1
ATOM 774 C C . ARG A 1 107 ? 13.603 -4.059 -3.013 1.00 84.94 107 ARG A C 1
ATOM 776 O O . ARG A 1 107 ? 13.375 -3.514 -1.930 1.00 84.94 107 ARG A O 1
ATOM 783 N N . ALA A 1 108 ? 12.713 -4.063 -4.009 1.00 82.06 108 ALA A N 1
ATOM 784 C CA . ALA A 1 108 ? 11.439 -3.337 -3.961 1.00 82.06 108 ALA A CA 1
ATOM 785 C C . ALA A 1 108 ? 10.533 -3.778 -2.793 1.00 82.06 108 ALA A C 1
ATOM 787 O O . ALA A 1 108 ? 9.835 -2.965 -2.184 1.00 82.06 108 ALA A O 1
ATOM 788 N N . TYR A 1 109 ? 10.595 -5.058 -2.404 1.00 86.19 109 TYR A N 1
ATOM 789 C CA . TYR A 1 109 ? 9.789 -5.593 -1.302 1.00 86.19 109 TYR A CA 1
ATOM 790 C C . TYR A 1 109 ? 10.134 -4.988 0.069 1.00 86.19 109 TYR A C 1
ATOM 792 O O . TYR A 1 109 ? 9.292 -5.001 0.969 1.00 86.19 109 TYR A O 1
ATOM 800 N N . LEU A 1 110 ? 11.349 -4.451 0.252 1.00 89.38 110 LEU A N 1
ATOM 801 C CA . LEU A 1 110 ? 11.802 -3.909 1.539 1.00 89.38 110 LEU A CA 1
ATOM 802 C C . LEU A 1 110 ? 10.960 -2.706 1.987 1.00 89.38 110 LEU A C 1
ATOM 804 O O . LEU A 1 110 ? 10.767 -2.502 3.189 1.00 89.38 110 LEU A O 1
ATOM 808 N N . MET A 1 111 ? 10.400 -1.950 1.039 1.00 87.31 111 MET A N 1
ATOM 809 C CA . MET A 1 111 ? 9.472 -0.863 1.351 1.00 87.31 111 MET A CA 1
ATOM 810 C C . MET A 1 111 ? 8.166 -1.366 1.945 1.00 87.31 111 MET A C 1
ATOM 812 O O . MET A 1 111 ? 7.736 -0.883 3.000 1.00 87.31 111 MET A O 1
ATOM 816 N N . GLU A 1 112 ? 7.553 -2.359 1.308 1.00 89.19 112 GLU A N 1
ATOM 817 C CA . GLU A 1 112 ? 6.306 -2.939 1.802 1.00 89.19 112 GLU A CA 1
ATOM 818 C C . GLU A 1 112 ? 6.519 -3.687 3.112 1.00 89.19 112 GLU A C 1
ATOM 820 O O . GLU A 1 112 ? 5.696 -3.589 4.028 1.00 89.19 112 GLU A O 1
ATOM 825 N N . LEU A 1 113 ? 7.680 -4.325 3.269 1.00 91.62 113 LEU A N 1
ATOM 826 C CA . LEU A 1 113 ? 8.100 -4.933 4.524 1.00 91.62 113 LEU A CA 1
ATOM 827 C C . LEU A 1 113 ? 8.208 -3.898 5.655 1.00 91.62 113 LEU A C 1
ATOM 829 O O . LEU A 1 113 ? 7.725 -4.154 6.757 1.00 91.62 113 LEU A O 1
ATOM 833 N N . SER A 1 114 ? 8.760 -2.707 5.398 1.00 92.00 114 SER A N 1
ATOM 834 C CA . SER A 1 114 ? 8.852 -1.643 6.413 1.00 92.00 114 SER A CA 1
ATOM 835 C C . SER A 1 114 ? 7.475 -1.139 6.876 1.00 92.00 114 SER A C 1
ATOM 837 O O . SER A 1 114 ? 7.258 -0.907 8.068 1.00 92.00 114 SER A O 1
ATOM 839 N N . THR A 1 115 ? 6.507 -1.030 5.957 1.00 91.88 115 THR A N 1
ATOM 840 C CA . THR A 1 115 ? 5.114 -0.687 6.293 1.00 91.88 115 THR A CA 1
ATOM 841 C C . THR A 1 115 ? 4.438 -1.837 7.045 1.00 91.88 115 THR A C 1
ATOM 843 O O . THR A 1 115 ? 3.709 -1.608 8.009 1.00 91.88 115 THR A O 1
ATOM 846 N N . SER A 1 116 ? 4.746 -3.079 6.675 1.00 94.50 116 SER A N 1
ATOM 847 C CA . SER A 1 116 ? 4.263 -4.280 7.362 1.00 94.50 116 SER A CA 1
ATOM 848 C C . SER A 1 116 ? 4.780 -4.366 8.797 1.00 94.50 116 SER A C 1
ATOM 850 O O . SER A 1 116 ? 4.014 -4.708 9.695 1.00 94.50 116 SER A O 1
ATOM 852 N N . PHE A 1 117 ? 6.038 -3.989 9.060 1.00 95.50 117 PHE A N 1
ATOM 853 C CA . PHE A 1 117 ? 6.572 -3.934 10.423 1.00 95.50 117 PHE A CA 1
ATOM 854 C C . PHE A 1 117 ? 5.821 -2.952 11.314 1.00 95.50 117 PHE A C 1
ATOM 856 O O . PHE A 1 117 ? 5.581 -3.276 12.474 1.00 95.50 117 PHE A O 1
ATOM 863 N N . PHE A 1 118 ? 5.356 -1.815 10.791 1.00 94.75 118 PHE A N 1
ATOM 864 C CA . PHE A 1 118 ? 4.450 -0.957 11.557 1.00 94.75 118 PHE A CA 1
ATOM 865 C C . PHE A 1 118 ? 3.172 -1.704 11.967 1.00 94.75 118 PHE A C 1
ATOM 867 O O . PHE A 1 118 ? 2.742 -1.632 13.117 1.00 94.75 118 PHE A O 1
ATOM 874 N N . MET A 1 119 ? 2.577 -2.477 11.057 1.00 93.69 119 MET A N 1
ATOM 875 C CA . MET A 1 119 ? 1.355 -3.239 11.341 1.00 93.69 119 MET A CA 1
ATOM 876 C C . MET A 1 119 ? 1.598 -4.401 12.318 1.00 93.69 119 MET A C 1
ATOM 878 O O . MET A 1 119 ? 0.771 -4.640 13.199 1.00 93.69 119 MET A O 1
ATOM 882 N N . VAL A 1 120 ? 2.751 -5.073 12.228 1.00 94.81 120 VAL A N 1
ATOM 883 C CA . VAL A 1 120 ? 3.194 -6.080 13.211 1.00 94.81 120 VAL A CA 1
ATOM 884 C C . VAL A 1 120 ? 3.366 -5.440 14.587 1.00 94.81 120 VAL A C 1
ATOM 886 O O . VAL A 1 120 ? 2.857 -5.960 15.580 1.00 94.81 120 VAL A O 1
ATOM 889 N N . GLY A 1 121 ? 4.020 -4.280 14.645 1.00 94.25 121 GLY A N 1
ATOM 890 C CA . GLY A 1 121 ? 4.163 -3.501 15.869 1.00 94.25 121 GLY A CA 1
ATOM 891 C C . GLY A 1 121 ? 2.801 -3.178 16.472 1.00 94.25 121 GLY A C 1
ATOM 892 O O . GLY A 1 121 ? 2.575 -3.453 17.645 1.00 94.25 121 GLY A O 1
ATOM 893 N N . ASN A 1 122 ? 1.865 -2.692 15.655 1.00 91.56 122 ASN A N 1
ATOM 894 C CA . ASN A 1 122 ? 0.498 -2.365 16.068 1.00 91.56 122 ASN A CA 1
ATOM 895 C C . ASN A 1 122 ? -0.253 -3.581 16.646 1.00 91.56 122 ASN A C 1
ATOM 897 O O . ASN A 1 122 ? -0.980 -3.460 17.631 1.00 91.56 122 ASN A O 1
ATOM 901 N N . MET A 1 123 ? -0.038 -4.777 16.093 1.00 90.75 123 MET A N 1
ATOM 902 C CA . MET A 1 123 ? -0.587 -6.021 16.644 1.00 90.75 123 MET A CA 1
ATOM 903 C C . MET A 1 123 ? -0.021 -6.332 18.041 1.00 90.75 123 MET A C 1
ATOM 905 O O . MET A 1 123 ? -0.786 -6.589 18.973 1.00 90.75 123 MET A O 1
ATOM 909 N N . ILE A 1 124 ? 1.305 -6.259 18.207 1.00 91.56 124 ILE A N 1
ATOM 910 C CA . ILE A 1 124 ? 1.987 -6.510 19.491 1.00 91.56 124 ILE A CA 1
ATOM 911 C C . ILE A 1 124 ? 1.571 -5.464 20.534 1.00 91.56 124 ILE A C 1
ATOM 913 O O . ILE A 1 124 ? 1.242 -5.801 21.677 1.00 91.56 124 ILE A O 1
ATOM 917 N N . GLY A 1 125 ? 1.549 -4.193 20.131 1.00 89.69 125 GLY A N 1
ATOM 918 C CA . GLY A 1 125 ? 1.162 -3.068 20.969 1.00 89.69 125 GLY A CA 1
ATOM 919 C C . GLY A 1 125 ? -0.292 -3.151 21.418 1.00 89.69 125 GLY A C 1
ATOM 920 O O . GLY A 1 125 ? -0.579 -2.943 22.595 1.00 89.69 125 GLY A O 1
ATOM 921 N N . GLY A 1 126 ? -1.204 -3.533 20.522 1.00 84.38 126 GLY A N 1
ATOM 922 C CA . GLY A 1 126 ? -2.616 -3.731 20.842 1.00 84.38 126 GLY A CA 1
ATOM 923 C C . GLY A 1 126 ? -2.873 -4.834 21.862 1.00 84.38 126 GLY A C 1
ATOM 924 O O . GLY A 1 126 ? -3.717 -4.642 22.734 1.00 84.38 126 GLY A O 1
ATOM 925 N N . ALA A 1 127 ? -2.132 -5.943 21.799 1.00 83.06 127 ALA A N 1
ATOM 926 C CA . ALA A 1 127 ? -2.242 -7.033 22.771 1.00 83.06 127 ALA A CA 1
ATOM 927 C C . ALA A 1 127 ? -1.600 -6.692 24.130 1.00 83.06 127 ALA A C 1
ATOM 929 O O . ALA A 1 127 ? -2.071 -7.149 25.169 1.00 83.06 127 ALA A O 1
ATOM 930 N N . SER A 1 128 ? -0.539 -5.879 24.126 1.00 88.56 128 SER A N 1
ATOM 931 C CA . SER A 1 128 ? 0.273 -5.616 25.322 1.00 88.56 128 SER A CA 1
ATOM 932 C C . SER A 1 128 ? -0.136 -4.331 26.051 1.00 88.56 128 SER A C 1
ATOM 934 O O . SER A 1 128 ? -0.445 -4.355 27.242 1.00 88.56 128 SER A O 1
ATOM 936 N N . PHE A 1 129 ? -0.160 -3.185 25.359 1.00 88.25 129 PHE A N 1
ATOM 937 C CA . PHE A 1 129 ? -0.323 -1.871 25.994 1.00 88.25 129 PHE A CA 1
ATOM 938 C C . PHE A 1 129 ? -1.738 -1.593 26.497 1.00 88.25 129 PHE A C 1
ATOM 940 O O . PHE A 1 129 ? -1.901 -0.819 27.437 1.00 88.25 129 PHE A O 1
ATOM 947 N N . THR A 1 130 ? -2.755 -2.248 25.939 1.00 81.12 130 THR A N 1
ATOM 948 C CA . THR A 1 130 ? -4.118 -2.217 26.495 1.00 81.12 130 THR A CA 1
ATOM 949 C C . THR A 1 130 ? -4.150 -2.817 27.899 1.00 81.12 130 THR A C 1
ATOM 951 O O . THR A 1 130 ? -4.597 -2.156 28.836 1.00 81.12 130 THR A O 1
ATOM 954 N N . HIS A 1 131 ? -3.561 -4.004 28.074 1.00 83.44 131 HIS A N 1
ATOM 955 C CA . HIS A 1 131 ? -3.443 -4.664 29.373 1.00 83.44 131 HIS A CA 1
ATOM 956 C C . HIS A 1 131 ? -2.548 -3.879 30.348 1.00 83.44 131 HIS A C 1
ATOM 958 O O . HIS A 1 131 ? -2.880 -3.714 31.524 1.00 83.44 131 HIS A O 1
ATOM 964 N N . ILE A 1 132 ? -1.428 -3.330 29.864 1.00 88.62 132 ILE A N 1
ATOM 965 C CA . ILE A 1 132 ? -0.565 -2.447 30.669 1.00 88.62 132 ILE A CA 1
ATOM 966 C C . ILE A 1 132 ? -1.353 -1.204 31.115 1.00 88.62 132 ILE A C 1
ATOM 968 O O . ILE A 1 132 ? -1.230 -0.795 32.270 1.00 88.62 132 ILE A O 1
ATOM 972 N N . GLY A 1 133 ? -2.212 -0.647 30.255 1.00 85.00 133 GLY A N 1
ATOM 973 C CA . GLY A 1 133 ? -3.110 0.459 30.589 1.00 85.00 133 GLY A CA 1
ATOM 974 C C . GLY A 1 133 ? -4.097 0.108 31.702 1.00 85.00 133 GLY A C 1
ATOM 975 O O . GLY A 1 133 ? -4.314 0.922 32.597 1.00 85.00 133 GLY A O 1
ATOM 976 N N . ASP A 1 134 ? -4.649 -1.109 31.698 1.00 82.94 134 ASP A N 1
ATOM 977 C CA . ASP A 1 134 ? -5.533 -1.595 32.772 1.00 82.94 134 ASP A CA 1
ATOM 978 C C . ASP A 1 134 ? -4.780 -1.785 34.101 1.00 82.94 134 ASP A C 1
ATOM 980 O O . ASP A 1 134 ? -5.348 -1.649 35.191 1.00 82.94 134 ASP A O 1
ATOM 984 N N . LYS A 1 135 ? -3.484 -2.117 34.038 1.00 84.75 135 LYS A N 1
ATOM 985 C CA . LYS A 1 135 ? -2.648 -2.371 35.219 1.00 84.75 135 LYS A CA 1
ATOM 986 C C . LYS A 1 135 ? -2.101 -1.087 35.841 1.00 84.75 135 LYS A C 1
ATOM 988 O O . LYS A 1 135 ? -2.218 -0.905 37.055 1.00 84.75 135 LYS A O 1
ATOM 993 N N . PHE A 1 136 ? -1.513 -0.212 35.030 1.00 88.31 136 PHE A N 1
ATOM 994 C CA . PHE A 1 136 ? -0.753 0.953 35.491 1.00 88.31 136 PHE A CA 1
ATOM 995 C C . PHE A 1 136 ? -1.519 2.278 35.399 1.00 88.31 136 PHE A C 1
ATOM 997 O O . PHE A 1 136 ? -1.183 3.203 36.141 1.00 88.31 136 PHE A O 1
ATOM 1004 N N . GLY A 1 137 ? -2.568 2.350 34.578 1.00 86.69 137 GLY A N 1
ATOM 1005 C CA . GLY A 1 137 ? -3.377 3.551 34.354 1.00 86.69 137 GLY A CA 1
ATOM 1006 C C . GLY A 1 137 ? -3.385 3.967 32.888 1.00 86.69 137 GLY A C 1
ATOM 1007 O O . GLY A 1 137 ? -2.465 3.641 32.131 1.00 86.69 137 GLY A O 1
ATOM 1008 N N . ARG A 1 138 ? -4.419 4.707 32.476 1.00 89.00 138 ARG A N 1
ATOM 1009 C CA . ARG A 1 138 ? -4.574 5.161 31.087 1.00 89.00 138 ARG A CA 1
ATOM 1010 C C . ARG A 1 138 ? -3.574 6.258 30.763 1.00 89.00 138 ARG A C 1
ATOM 1012 O O . ARG A 1 138 ? -2.866 6.180 29.759 1.00 89.00 138 ARG A O 1
ATOM 1019 N N . ARG A 1 139 ? -3.484 7.255 31.645 1.00 90.44 139 ARG A N 1
ATOM 1020 C CA . ARG A 1 139 ? -2.626 8.432 31.477 1.00 90.44 139 ARG A CA 1
ATOM 1021 C C . ARG A 1 139 ? -1.137 8.092 31.294 1.00 90.44 139 ARG A C 1
ATOM 1023 O O . ARG A 1 139 ? -0.569 8.558 30.307 1.00 90.44 139 ARG A O 1
ATOM 1030 N N . PRO A 1 140 ? -0.468 7.312 32.169 1.00 91.38 140 PRO A N 1
ATOM 1031 C CA . PRO A 1 140 ? 0.966 7.054 32.022 1.00 91.38 140 PRO A CA 1
ATOM 1032 C C . PRO A 1 140 ? 1.287 6.281 30.741 1.00 91.38 140 PRO A C 1
ATOM 1034 O O . PRO A 1 140 ? 2.250 6.618 30.056 1.00 91.38 140 PRO A O 1
ATOM 1037 N N . VAL A 1 141 ? 0.467 5.289 30.379 1.00 92.50 141 VAL A N 1
ATOM 1038 C CA . VAL A 1 141 ? 0.685 4.491 29.164 1.00 92.50 141 VAL A CA 1
ATOM 1039 C C . VAL A 1 141 ? 0.515 5.344 27.914 1.00 92.50 141 VAL A C 1
ATOM 1041 O O . VAL A 1 141 ? 1.391 5.315 27.051 1.00 92.50 141 VAL A O 1
ATOM 1044 N N . PHE A 1 142 ? -0.548 6.151 27.849 1.00 90.38 142 PHE A N 1
ATOM 1045 C CA . PHE A 1 142 ? -0.779 7.084 26.747 1.00 90.38 142 PHE A CA 1
ATOM 1046 C C . PHE A 1 142 ? 0.420 8.021 26.523 1.00 90.38 142 PHE A C 1
ATOM 1048 O O . PHE A 1 142 ? 0.898 8.164 25.395 1.00 90.38 142 PHE A O 1
ATOM 1055 N N . LEU A 1 143 ? 0.948 8.619 27.594 1.00 90.19 143 LEU A N 1
ATOM 1056 C CA . LEU A 1 143 ? 2.043 9.589 27.518 1.00 90.19 143 LEU A CA 1
ATOM 1057 C C . LEU A 1 143 ? 3.382 8.944 27.159 1.00 90.19 143 LEU A C 1
ATOM 1059 O O . LEU A 1 143 ? 4.065 9.428 26.259 1.00 90.19 143 LEU A O 1
ATOM 1063 N N . ILE A 1 144 ? 3.738 7.832 27.812 1.00 92.25 144 ILE A N 1
ATOM 1064 C CA . ILE A 1 144 ? 4.975 7.096 27.516 1.00 92.25 144 ILE A CA 1
ATOM 1065 C C . ILE A 1 144 ? 4.955 6.629 26.060 1.00 92.25 144 ILE A C 1
ATOM 1067 O O . ILE A 1 144 ? 5.912 6.869 25.327 1.00 92.25 144 ILE A O 1
ATOM 1071 N N . CYS A 1 145 ? 3.851 6.034 25.602 1.00 93.25 145 CYS A N 1
ATOM 1072 C CA . CYS A 1 145 ? 3.739 5.590 24.216 1.00 93.25 145 CYS A CA 1
ATOM 1073 C C . CYS A 1 145 ? 3.828 6.762 23.230 1.00 93.25 145 CYS A C 1
ATOM 1075 O O . CYS A 1 145 ? 4.505 6.638 22.217 1.00 93.25 145 CYS A O 1
ATOM 1077 N N . SER A 1 146 ? 3.222 7.914 23.534 1.00 90.94 146 SER A N 1
ATOM 1078 C CA . SER A 1 146 ? 3.314 9.110 22.679 1.00 90.94 146 SER A CA 1
ATOM 1079 C C . SER A 1 146 ? 4.746 9.665 22.589 1.00 90.94 146 SER A C 1
ATOM 1081 O O . SER A 1 146 ? 5.196 10.060 21.510 1.00 90.94 146 SER A O 1
ATOM 1083 N N . LEU A 1 147 ? 5.497 9.641 23.696 1.00 89.94 147 LEU A N 1
ATOM 1084 C CA . LEU A 1 147 ? 6.909 10.041 23.728 1.00 89.94 147 LEU A CA 1
ATOM 1085 C C . LEU A 1 147 ? 7.788 9.087 22.911 1.00 89.94 147 LEU A C 1
ATOM 1087 O O . LEU A 1 147 ? 8.558 9.538 22.064 1.00 89.94 147 LEU A O 1
ATOM 1091 N N . PHE A 1 148 ? 7.648 7.773 23.109 1.00 91.94 148 PHE A N 1
ATOM 1092 C CA . PHE A 1 148 ? 8.413 6.777 22.350 1.00 91.94 148 PHE A CA 1
ATOM 1093 C C . PHE A 1 148 ? 8.039 6.756 20.862 1.00 91.94 148 PHE A C 1
ATOM 1095 O O . PHE A 1 148 ? 8.921 6.588 20.018 1.00 91.94 148 PHE A O 1
ATOM 1102 N N . LEU A 1 149 ? 6.768 7.000 20.525 1.00 92.00 149 LEU A N 1
ATOM 1103 C CA . LEU A 1 149 ? 6.318 7.183 19.144 1.00 92.00 149 LEU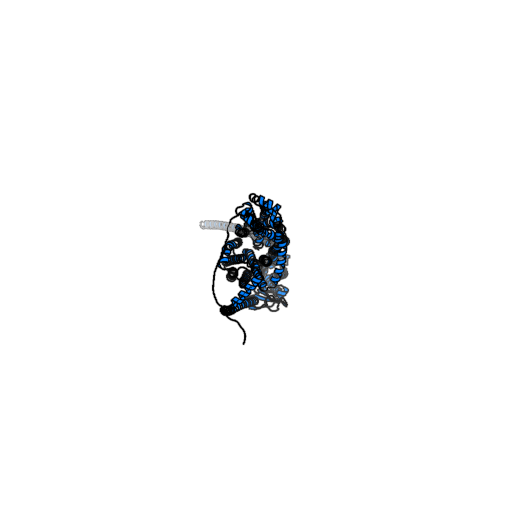 A CA 1
ATOM 1104 C C . LEU A 1 149 ? 7.032 8.372 18.484 1.00 92.00 149 LEU A C 1
ATOM 1106 O O . LEU A 1 149 ? 7.516 8.246 17.359 1.00 92.00 149 LEU A O 1
ATOM 1110 N N . SER A 1 150 ? 7.159 9.494 19.201 1.00 90.06 150 SER A N 1
ATOM 1111 C CA . SER A 1 150 ? 7.884 10.685 18.731 1.00 90.06 150 SER A CA 1
ATOM 1112 C C . SER A 1 150 ? 9.373 10.408 18.553 1.00 90.06 150 SER A C 1
ATOM 1114 O O . SER A 1 150 ? 9.934 10.670 17.493 1.00 90.06 150 SER A O 1
ATOM 1116 N N . LEU A 1 151 ? 10.013 9.822 19.567 1.00 91.19 151 LEU A N 1
ATOM 1117 C CA . LEU A 1 151 ? 11.443 9.524 19.540 1.00 91.19 151 LEU A CA 1
ATOM 1118 C C . LEU A 1 151 ? 11.793 8.571 18.392 1.00 91.19 151 LEU A C 1
ATOM 1120 O O . LEU A 1 151 ? 12.729 8.823 17.634 1.00 91.19 151 LEU A O 1
ATOM 1124 N N . SER A 1 152 ? 11.006 7.509 18.215 1.00 93.75 152 SER A N 1
ATOM 1125 C CA . SER A 1 152 ? 11.199 6.565 17.116 1.00 93.75 152 SER A CA 1
ATOM 1126 C C . SER A 1 152 ? 10.941 7.201 15.743 1.00 93.75 152 SER A C 1
ATOM 1128 O O . SER A 1 152 ? 11.612 6.853 14.770 1.00 93.75 152 SER A O 1
ATOM 1130 N N . SER A 1 153 ? 10.022 8.166 15.650 1.00 91.81 153 SER A N 1
ATOM 1131 C CA . SER A 1 153 ? 9.784 8.926 14.413 1.00 91.81 153 SER A CA 1
ATOM 1132 C C . SER A 1 153 ? 10.967 9.843 14.073 1.00 91.81 153 SER A C 1
ATOM 1134 O O . SER A 1 153 ? 11.431 9.821 12.932 1.00 91.81 153 SER A O 1
ATOM 1136 N N . CYS A 1 154 ? 11.555 10.526 15.065 1.00 91.19 154 CYS A N 1
ATOM 1137 C CA . CYS A 1 154 ? 12.794 11.299 14.899 1.00 91.19 154 CYS A CA 1
ATOM 1138 C C . CYS A 1 154 ? 13.946 10.422 14.391 1.00 91.19 154 CYS A C 1
ATOM 1140 O O . CYS A 1 154 ? 14.605 10.769 13.412 1.00 91.19 154 CYS A O 1
ATOM 1142 N N . ILE A 1 155 ? 14.172 9.268 15.029 1.00 93.06 155 ILE A N 1
ATOM 1143 C CA . ILE A 1 155 ? 15.241 8.341 14.627 1.00 93.06 155 ILE A CA 1
ATOM 1144 C C . ILE A 1 155 ? 14.990 7.826 13.204 1.00 93.06 155 ILE A C 1
ATOM 1146 O O . ILE A 1 155 ? 15.925 7.747 12.409 1.00 93.06 155 ILE A O 1
ATOM 1150 N N . SER A 1 156 ? 13.734 7.535 12.844 1.00 92.56 156 SER A N 1
ATOM 1151 C CA . SER A 1 156 ? 13.396 7.107 11.482 1.00 92.56 156 SER A CA 1
ATOM 1152 C C . SER A 1 156 ? 13.678 8.191 10.440 1.00 92.56 156 SER A C 1
ATOM 1154 O O . SER A 1 156 ? 14.236 7.878 9.392 1.00 92.56 156 SER A O 1
ATOM 1156 N N . ALA A 1 157 ? 13.397 9.463 10.748 1.00 91.50 157 ALA A N 1
ATOM 1157 C CA . ALA A 1 157 ? 13.706 10.582 9.863 1.00 91.50 157 ALA A CA 1
ATOM 1158 C C . ALA A 1 157 ? 15.221 10.754 9.667 1.00 91.50 157 ALA A C 1
ATOM 1160 O O . ALA A 1 157 ? 15.657 11.072 8.571 1.00 91.50 157 ALA A O 1
ATOM 1161 N N . LEU A 1 158 ? 16.040 10.497 10.689 1.00 91.19 158 LEU A N 1
ATOM 1162 C CA . LEU A 1 158 ? 17.505 10.597 10.602 1.00 91.19 158 LEU A CA 1
ATOM 1163 C C . LEU A 1 158 ? 18.184 9.322 10.079 1.00 91.19 158 LEU A C 1
ATOM 1165 O O . LEU A 1 158 ? 19.406 9.282 9.947 1.00 91.19 158 LEU A O 1
ATOM 1169 N N . SER A 1 159 ? 17.418 8.269 9.798 1.00 92.19 159 SER A N 1
ATOM 1170 C CA . SER A 1 159 ? 17.989 6.978 9.428 1.00 92.19 159 SER A CA 1
ATOM 1171 C C . SER A 1 159 ? 18.699 7.022 8.068 1.00 92.19 159 SER A C 1
ATOM 1173 O O . SER A 1 159 ? 18.223 7.622 7.102 1.00 92.19 159 SER A O 1
ATOM 1175 N N . THR A 1 160 ? 19.852 6.356 8.000 1.00 90.75 160 THR A N 1
ATOM 1176 C CA . THR A 1 160 ? 20.679 6.174 6.791 1.00 90.75 160 THR A CA 1
ATOM 1177 C C . THR A 1 160 ? 20.642 4.736 6.269 1.00 90.75 160 THR A C 1
ATOM 1179 O O . THR A 1 160 ? 21.346 4.391 5.328 1.00 90.75 160 THR A O 1
ATOM 1182 N N . SER A 1 161 ? 19.823 3.879 6.881 1.00 91.88 161 SER A N 1
ATOM 1183 C CA . SER A 1 161 ? 19.666 2.474 6.515 1.00 91.88 161 SER A CA 1
ATOM 1184 C C . SER A 1 161 ? 18.196 2.080 6.572 1.00 91.88 161 SER A C 1
ATOM 1186 O O . SER A 1 161 ? 17.516 2.342 7.571 1.00 91.88 161 SER A O 1
ATOM 1188 N N . ILE A 1 162 ? 17.729 1.384 5.531 1.00 91.06 162 ILE A N 1
ATOM 1189 C CA . ILE A 1 162 ? 16.363 0.852 5.446 1.00 91.06 162 ILE A CA 1
ATOM 1190 C C . ILE A 1 162 ? 16.033 -0.075 6.622 1.00 91.06 162 ILE A C 1
ATOM 1192 O O . ILE A 1 162 ? 14.905 -0.076 7.104 1.00 91.06 162 ILE A O 1
ATOM 1196 N N . TYR A 1 163 ? 17.009 -0.818 7.148 1.00 93.00 163 TYR A N 1
ATOM 1197 C CA . TYR A 1 163 ? 16.792 -1.723 8.279 1.00 93.00 163 TYR A CA 1
ATOM 1198 C C . TYR A 1 163 ? 16.520 -0.958 9.577 1.00 93.00 163 TYR A C 1
ATOM 1200 O O . TYR A 1 163 ? 15.603 -1.306 10.320 1.00 93.00 163 TYR A O 1
ATOM 1208 N N . THR A 1 164 ? 17.259 0.129 9.819 1.00 94.25 164 THR A N 1
ATOM 1209 C CA . THR A 1 164 ? 17.023 1.022 10.962 1.00 94.25 164 THR A CA 1
ATOM 1210 C C . THR A 1 164 ? 15.665 1.703 10.840 1.00 94.25 164 THR A C 1
ATOM 1212 O O . THR A 1 164 ? 14.915 1.754 11.816 1.00 94.25 164 THR A O 1
ATOM 1215 N N . PHE A 1 165 ? 15.314 2.171 9.637 1.00 93.50 165 PHE A N 1
ATOM 1216 C CA . PHE A 1 165 ? 13.991 2.727 9.357 1.00 93.50 165 PHE A CA 1
ATOM 1217 C C . PHE A 1 165 ? 12.880 1.711 9.659 1.00 93.50 165 PHE A C 1
ATOM 1219 O O . PHE A 1 165 ? 11.940 2.011 10.395 1.00 93.50 165 PHE A O 1
ATOM 1226 N N . ALA A 1 166 ? 13.015 0.484 9.155 1.00 94.31 166 ALA A N 1
ATOM 1227 C CA . ALA A 1 166 ? 12.037 -0.586 9.311 1.00 94.31 166 ALA A CA 1
ATOM 1228 C C . ALA A 1 166 ? 11.882 -1.024 10.784 1.00 94.31 166 ALA A C 1
ATOM 1230 O O . ALA A 1 166 ? 10.762 -1.222 11.259 1.00 94.31 166 ALA A O 1
ATOM 1231 N N . PHE A 1 167 ? 12.979 -1.090 11.544 1.00 95.69 167 PHE A N 1
ATOM 1232 C CA . PHE A 1 167 ? 12.937 -1.337 12.989 1.00 95.69 167 PHE A CA 1
ATOM 1233 C C . PHE A 1 167 ? 12.256 -0.193 13.756 1.00 95.69 167 PHE A C 1
ATOM 1235 O O . PHE A 1 167 ? 11.440 -0.437 14.644 1.00 95.69 167 PHE A O 1
ATOM 1242 N N . CYS A 1 168 ? 12.510 1.064 13.380 1.00 95.31 168 CYS A N 1
ATOM 1243 C CA . CYS A 1 168 ? 11.782 2.195 13.955 1.00 95.31 168 CYS A CA 1
ATOM 1244 C C . CYS A 1 168 ? 10.284 2.113 13.636 1.00 95.31 168 CYS A C 1
ATOM 1246 O O . CYS A 1 168 ? 9.465 2.332 14.524 1.00 95.31 168 CYS A O 1
ATOM 1248 N N . ARG A 1 169 ? 9.896 1.715 12.417 1.00 94.56 169 ARG A N 1
ATOM 1249 C CA . ARG A 1 169 ? 8.482 1.495 12.064 1.00 94.56 169 ARG A CA 1
ATOM 1250 C C . ARG A 1 169 ? 7.820 0.445 12.958 1.00 94.56 169 ARG A C 1
ATOM 1252 O O . ARG A 1 169 ? 6.687 0.668 13.375 1.00 94.56 169 ARG A O 1
ATOM 1259 N N . LEU A 1 170 ? 8.519 -0.635 13.318 1.00 95.88 170 LEU A N 1
ATOM 1260 C CA . LEU A 1 170 ? 8.026 -1.632 14.279 1.00 95.88 170 LEU A CA 1
ATOM 1261 C C . LEU A 1 170 ? 7.709 -1.006 15.648 1.00 95.88 170 LEU A C 1
ATOM 1263 O O . LEU A 1 170 ? 6.619 -1.210 16.187 1.00 95.88 170 LEU A O 1
ATOM 1267 N N . ILE A 1 171 ? 8.633 -0.207 16.191 1.00 95.56 171 ILE A N 1
ATOM 1268 C CA . ILE A 1 171 ? 8.446 0.489 17.476 1.00 95.56 171 ILE A CA 1
ATOM 1269 C C . ILE A 1 171 ? 7.299 1.499 17.379 1.00 95.56 171 ILE A C 1
ATOM 1271 O O . ILE A 1 171 ? 6.424 1.519 18.247 1.00 95.56 171 ILE A O 1
ATOM 1275 N N . GLN A 1 172 ? 7.263 2.299 16.309 1.00 94.81 172 GLN A N 1
ATOM 1276 C CA . GLN A 1 172 ? 6.176 3.244 16.056 1.00 94.81 172 GLN A CA 1
ATOM 1277 C C . GLN A 1 172 ? 4.825 2.528 16.022 1.00 94.81 172 GLN A C 1
ATOM 1279 O O . GLN A 1 172 ? 3.880 2.999 16.641 1.00 94.81 172 GLN A O 1
ATOM 1284 N N . GLY A 1 173 ? 4.738 1.369 15.369 1.00 94.00 173 GLY A N 1
ATOM 1285 C CA . GLY A 1 173 ? 3.532 0.548 15.349 1.00 94.00 173 GLY A CA 1
ATOM 1286 C C . GLY A 1 173 ? 3.070 0.145 16.748 1.00 94.00 173 GLY A C 1
ATOM 1287 O O . GLY A 1 173 ? 1.906 0.335 17.096 1.00 94.00 173 GLY A O 1
ATOM 1288 N N . ALA A 1 174 ? 3.984 -0.367 17.576 1.00 93.56 174 ALA A N 1
ATOM 1289 C CA . ALA A 1 174 ? 3.660 -0.804 18.934 1.00 93.56 174 ALA A CA 1
ATOM 1290 C C . ALA A 1 174 ? 3.209 0.357 19.832 1.00 93.56 174 ALA A C 1
ATOM 1292 O O . ALA A 1 174 ? 2.200 0.257 20.536 1.00 93.56 174 ALA A O 1
ATOM 1293 N N . CYS A 1 175 ? 3.918 1.484 19.772 1.00 94.12 175 CYS A N 1
ATOM 1294 C CA . CYS A 1 175 ? 3.577 2.683 20.531 1.00 94.12 175 CYS A CA 1
ATOM 1295 C C . CYS A 1 175 ? 2.324 3.388 19.989 1.00 94.12 175 CYS A C 1
ATOM 1297 O O . CYS A 1 175 ? 1.583 3.985 20.769 1.00 94.12 175 CYS A O 1
ATOM 1299 N N . TYR A 1 176 ? 2.038 3.292 18.688 1.00 92.62 176 TYR A N 1
ATOM 1300 C CA . TYR A 1 176 ? 0.838 3.857 18.072 1.00 92.62 176 TYR A CA 1
ATOM 1301 C C . TYR A 1 176 ? -0.428 3.323 18.743 1.00 92.62 176 TYR A C 1
ATOM 1303 O O . TYR A 1 176 ? -1.297 4.120 19.104 1.00 92.62 176 TYR A O 1
ATOM 1311 N N . THR A 1 177 ? -0.529 2.010 18.972 1.00 88.38 177 THR A N 1
ATOM 1312 C CA . THR A 1 177 ? -1.710 1.424 19.623 1.00 88.38 177 THR A CA 1
ATOM 1313 C C . THR A 1 177 ? -1.808 1.851 21.078 1.00 88.38 177 THR A C 1
ATOM 1315 O O . THR A 1 177 ? -2.882 2.239 21.531 1.00 88.38 177 THR A O 1
ATOM 1318 N N . GLY A 1 178 ? -0.684 1.828 21.801 1.00 87.81 178 GLY A N 1
ATOM 1319 C CA . GLY A 1 178 ? -0.623 2.273 23.192 1.00 87.81 178 GLY A CA 1
ATOM 1320 C C . GLY A 1 178 ? -0.978 3.752 23.369 1.00 87.81 178 GLY A C 1
ATOM 1321 O O . GLY A 1 178 ? -1.564 4.115 24.382 1.00 87.81 178 GLY A O 1
ATOM 1322 N N . ALA A 1 179 ? -0.699 4.598 22.376 1.00 90.88 179 ALA A N 1
ATOM 1323 C CA . ALA A 1 179 ? -1.114 5.995 22.385 1.00 90.88 179 ALA A CA 1
ATOM 1324 C C . ALA A 1 179 ? -2.598 6.154 21.997 1.00 90.88 179 ALA A C 1
ATOM 1326 O O . ALA A 1 179 ? -3.383 6.708 22.759 1.00 90.88 179 ALA A O 1
ATOM 1327 N N . ASN A 1 180 ? -3.012 5.631 20.841 1.00 90.12 180 ASN A N 1
ATOM 1328 C CA . ASN A 1 180 ? -4.324 5.922 20.249 1.00 90.12 180 ASN A CA 1
ATOM 1329 C C . ASN A 1 180 ? -5.476 5.134 20.882 1.00 90.12 180 ASN A C 1
ATOM 1331 O O . ASN A 1 180 ? -6.547 5.691 21.130 1.00 90.12 180 ASN A O 1
ATOM 1335 N N . LEU A 1 181 ? -5.283 3.836 21.137 1.00 87.75 181 LEU A N 1
ATOM 1336 C CA . LEU A 1 181 ? -6.341 2.988 21.687 1.00 87.75 181 LEU A CA 1
ATOM 1337 C C . LEU A 1 181 ? -6.566 3.299 23.169 1.00 87.75 181 LEU A C 1
ATOM 1339 O O . LEU A 1 181 ? -7.708 3.421 23.604 1.00 87.75 181 LEU A O 1
ATOM 1343 N N . VAL A 1 182 ? -5.490 3.497 23.937 1.00 88.88 182 VAL A N 1
ATOM 1344 C CA . VAL A 1 182 ? -5.596 3.878 25.355 1.00 88.88 182 VAL A CA 1
ATOM 1345 C C . VAL A 1 182 ? -6.170 5.289 25.500 1.00 88.88 182 VAL A C 1
ATOM 1347 O O . VAL A 1 182 ? -6.988 5.495 26.392 1.00 88.88 182 VAL A O 1
ATOM 1350 N N . ALA A 1 183 ? -5.830 6.236 24.614 1.00 91.44 183 ALA A N 1
ATOM 1351 C CA . ALA A 1 183 ? -6.461 7.560 24.596 1.00 91.44 183 ALA A CA 1
ATOM 1352 C C . ALA A 1 183 ? -7.963 7.494 24.285 1.00 91.44 183 ALA A C 1
ATOM 1354 O O . ALA A 1 183 ? -8.741 8.216 24.906 1.00 91.44 183 ALA A O 1
ATOM 1355 N N . TRP A 1 184 ? -8.386 6.615 23.370 1.00 91.00 184 TRP A N 1
ATOM 1356 C CA . TRP A 1 184 ? -9.808 6.389 23.097 1.00 91.00 184 TRP A CA 1
ATOM 1357 C C . TRP A 1 184 ? -10.543 5.848 24.328 1.00 91.00 184 TRP A C 1
ATOM 1359 O O . TRP A 1 184 ? -11.572 6.401 24.720 1.00 91.00 184 TRP A O 1
ATOM 1369 N N . VAL A 1 185 ? -9.981 4.833 24.998 1.00 89.06 185 VAL A N 1
ATOM 1370 C CA . VAL A 1 185 ? -10.545 4.303 26.252 1.00 89.06 185 VAL A CA 1
ATOM 1371 C C . VAL A 1 185 ? -10.573 5.384 27.336 1.00 89.06 185 VAL A C 1
ATOM 1373 O O . VAL A 1 185 ? -11.585 5.537 28.016 1.00 89.06 185 VAL A O 1
ATOM 1376 N N . ALA A 1 186 ? -9.510 6.184 27.462 1.00 89.81 186 ALA A N 1
ATOM 1377 C CA . ALA A 1 186 ? -9.444 7.281 28.421 1.00 89.81 186 ALA A CA 1
ATOM 1378 C C . ALA A 1 186 ? -1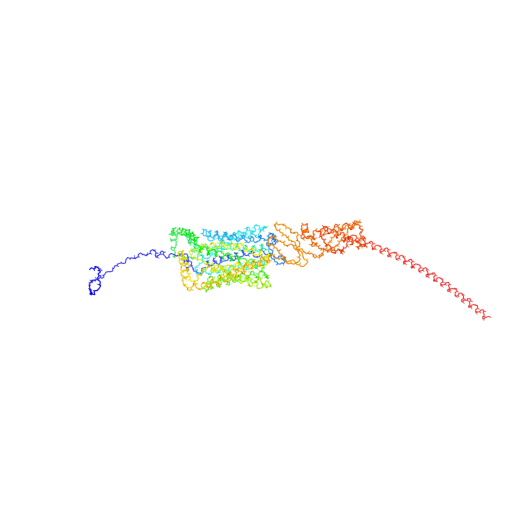0.545 8.319 28.177 1.00 89.81 186 ALA A C 1
ATOM 1380 O O . ALA A 1 186 ? -11.279 8.665 29.099 1.00 89.81 186 ALA A O 1
ATOM 1381 N N . ALA A 1 187 ? -10.714 8.772 26.933 1.00 91.38 187 ALA A N 1
ATOM 1382 C CA . ALA A 1 187 ? -11.768 9.712 26.567 1.00 91.38 187 ALA A CA 1
ATOM 1383 C C . ALA A 1 187 ? -13.164 9.137 26.832 1.00 91.38 187 ALA A C 1
ATOM 1385 O O . ALA A 1 187 ? -14.049 9.853 27.301 1.00 91.38 187 ALA A O 1
ATOM 1386 N N . TYR A 1 188 ? -13.366 7.847 26.560 1.00 89.06 188 TYR A N 1
ATOM 1387 C CA . TYR A 1 188 ? -14.636 7.164 26.791 1.00 89.06 188 TYR A CA 1
ATOM 1388 C C . TYR A 1 188 ? -14.977 7.039 28.288 1.00 89.06 188 TYR A C 1
ATOM 1390 O O . TYR A 1 188 ? -16.125 7.269 28.677 1.00 89.06 188 TYR A O 1
ATOM 1398 N N . GLU A 1 189 ? -13.986 6.717 29.126 1.00 86.69 189 GLU A N 1
ATOM 1399 C CA . GLU A 1 189 ? -14.109 6.654 30.591 1.00 86.69 189 GLU A CA 1
ATOM 1400 C C . GLU A 1 189 ? -14.287 8.054 31.214 1.00 86.69 189 GLU A C 1
ATOM 1402 O O . GLU A 1 189 ? -15.040 8.204 32.171 1.00 86.69 189 GLU A O 1
ATOM 1407 N N . LEU A 1 190 ? -13.663 9.099 30.656 1.00 88.19 190 LEU A N 1
ATOM 1408 C CA . LEU A 1 190 ? -13.848 10.495 31.090 1.00 88.19 190 LEU A CA 1
ATOM 1409 C C . LEU A 1 190 ? -15.196 11.090 30.653 1.00 88.19 190 LEU A C 1
ATOM 1411 O O . LEU A 1 190 ? -15.664 12.062 31.244 1.00 88.19 190 LEU A O 1
ATOM 1415 N N . SER A 1 191 ? -15.816 10.533 29.610 1.00 87.94 191 SER A N 1
ATOM 1416 C CA . SER A 1 191 ? -17.064 11.051 29.049 1.00 87.94 191 SER A CA 1
ATOM 1417 C C . SER A 1 191 ? -18.281 10.617 29.875 1.00 87.94 191 SER A C 1
ATOM 1419 O O . SER A 1 191 ? -18.471 9.415 30.105 1.00 87.94 191 SER A O 1
ATOM 1421 N N . PRO A 1 192 ? -19.189 11.551 30.222 1.00 87.06 192 PRO A N 1
ATOM 1422 C CA . PRO A 1 192 ? -20.515 11.199 30.717 1.00 87.06 192 PRO A CA 1
ATOM 1423 C C . PRO A 1 192 ? -21.251 10.288 29.721 1.00 87.06 192 PRO A C 1
ATOM 1425 O O . PRO A 1 192 ? -21.078 10.455 28.508 1.00 87.06 192 PRO A O 1
ATOM 1428 N N . PRO A 1 193 ? -22.119 9.364 30.179 1.00 83.94 193 PRO A N 1
ATOM 1429 C CA . PRO A 1 193 ? -22.821 8.427 29.300 1.00 83.94 193 PRO A CA 1
ATOM 1430 C C . PRO A 1 193 ? -23.553 9.078 28.118 1.00 83.94 193 PRO A C 1
ATOM 1432 O O . PRO A 1 193 ? -23.544 8.534 27.016 1.00 83.94 193 PRO A O 1
ATOM 1435 N N . SER A 1 194 ? -24.120 10.270 28.317 1.00 83.81 194 SER A N 1
ATOM 1436 C CA . SER A 1 194 ? -24.811 11.047 27.280 1.00 83.81 194 SER A CA 1
ATOM 1437 C C . SER A 1 194 ? -23.889 11.616 26.192 1.00 83.81 194 SER A C 1
ATOM 1439 O O . SER A 1 194 ? -24.365 11.920 25.100 1.00 83.81 194 SER A O 1
ATOM 1441 N N . LEU A 1 195 ? -22.585 11.749 26.458 1.00 86.50 195 LEU A N 1
ATOM 1442 C CA . LEU A 1 195 ? -21.589 12.296 25.529 1.00 86.50 195 LEU A CA 1
ATOM 1443 C C . LEU A 1 195 ? -20.829 11.202 24.754 1.00 86.50 195 LEU A C 1
ATOM 1445 O O . LEU A 1 195 ? -20.240 11.489 23.718 1.00 86.50 195 LEU A O 1
ATOM 1449 N N . ARG A 1 196 ? -20.868 9.935 25.190 1.00 84.19 196 ARG A N 1
ATOM 1450 C CA . ARG A 1 196 ? -20.046 8.835 24.631 1.00 84.19 196 ARG A CA 1
ATOM 1451 C C . ARG A 1 196 ? -20.212 8.610 23.123 1.00 84.19 196 ARG A C 1
ATOM 1453 O O . ARG A 1 196 ? -19.226 8.352 22.427 1.00 84.19 196 ARG A O 1
ATOM 1460 N N . SER A 1 197 ? -21.434 8.733 22.602 1.00 84.00 197 SER A N 1
ATOM 1461 C CA . SER A 1 197 ? -21.690 8.627 21.157 1.00 84.00 197 SER A CA 1
ATOM 1462 C C . SER A 1 197 ? -21.017 9.762 20.383 1.00 84.00 197 SER A C 1
ATOM 1464 O O . SER A 1 197 ? -20.400 9.519 19.349 1.00 84.00 197 SER A O 1
ATOM 1466 N N . PHE A 1 198 ? -21.076 10.988 20.916 1.00 85.75 198 PHE A N 1
ATOM 1467 C CA . PHE A 1 198 ? -20.383 12.140 20.342 1.00 85.75 198 PHE A CA 1
ATOM 1468 C C . PHE A 1 198 ? -18.864 11.978 20.430 1.00 85.75 198 PHE A C 1
ATOM 1470 O O . PHE A 1 198 ? -18.183 12.215 19.440 1.00 85.75 198 PHE A O 1
ATOM 1477 N N . THR A 1 199 ? -18.333 11.495 21.558 1.00 87.62 199 THR A N 1
ATOM 1478 C CA . THR A 1 199 ? -16.904 11.186 21.707 1.00 87.62 199 THR A CA 1
ATOM 1479 C C . THR A 1 199 ? -16.438 10.212 20.626 1.00 87.62 199 THR A C 1
ATOM 1481 O O . THR A 1 199 ? -15.447 10.468 19.955 1.00 87.62 199 THR A O 1
ATOM 1484 N N . THR A 1 200 ? -17.182 9.133 20.377 1.00 85.25 200 THR A N 1
ATOM 1485 C CA . THR A 1 200 ? -16.829 8.163 19.323 1.00 85.25 200 THR A CA 1
ATOM 1486 C C . THR A 1 200 ? -16.851 8.797 17.929 1.00 85.25 200 THR A C 1
ATOM 1488 O O . THR A 1 200 ? -15.935 8.583 17.138 1.00 85.25 200 THR A O 1
ATOM 1491 N N . PHE A 1 201 ? -17.864 9.615 17.639 1.00 86.19 201 PHE A N 1
ATOM 1492 C CA . PHE A 1 201 ? -17.966 10.348 16.377 1.00 86.19 201 PHE A CA 1
ATOM 1493 C C . PHE A 1 201 ? -16.815 11.351 16.184 1.00 86.19 201 PHE A C 1
ATOM 1495 O O . PHE A 1 201 ? -16.241 11.427 15.099 1.00 86.19 201 PHE A O 1
ATOM 1502 N N . LEU A 1 202 ? -16.427 12.063 17.246 1.00 90.75 202 LEU A N 1
ATOM 1503 C CA . LEU A 1 202 ? -15.325 13.024 17.233 1.00 90.75 202 LEU A CA 1
ATOM 1504 C C . LEU A 1 202 ? -13.993 12.357 16.865 1.00 90.75 202 LEU A C 1
ATOM 1506 O O . LEU A 1 202 ? -13.270 12.886 16.029 1.00 90.75 202 LEU A O 1
ATOM 1510 N N . PHE A 1 203 ? -13.707 11.174 17.419 1.00 91.25 203 PHE A N 1
ATOM 1511 C CA . PHE A 1 203 ? -12.524 10.382 17.054 1.00 91.25 203 PHE A CA 1
ATOM 1512 C C . PHE A 1 203 ? -12.521 9.959 15.572 1.00 91.25 203 PHE A C 1
ATOM 1514 O O . PHE A 1 203 ? -11.470 9.928 14.934 1.00 91.25 203 PHE A O 1
ATOM 1521 N N . GLY A 1 204 ? -13.694 9.664 15.002 1.00 89.31 204 GLY A N 1
ATOM 1522 C CA . GLY A 1 204 ? -13.830 9.387 13.569 1.00 89.31 204 GLY A CA 1
ATOM 1523 C C . GLY A 1 204 ? -13.511 10.609 12.700 1.00 89.31 204 GLY A C 1
ATOM 1524 O O . GLY A 1 204 ? -12.812 10.489 11.696 1.00 89.31 204 GLY A O 1
ATOM 1525 N N . ILE A 1 205 ? -13.958 11.802 13.104 1.00 92.00 205 ILE A N 1
ATOM 1526 C CA . ILE A 1 205 ? -13.627 13.051 12.399 1.00 92.00 205 ILE A CA 1
ATOM 1527 C C . ILE A 1 205 ? -12.128 13.342 12.484 1.00 92.00 205 ILE A C 1
ATOM 1529 O O . ILE A 1 205 ? -11.509 13.644 11.464 1.00 92.00 205 ILE A O 1
ATOM 1533 N N . THR A 1 206 ? -11.530 13.251 13.674 1.00 93.75 206 THR A N 1
ATOM 1534 C CA . THR A 1 206 ? -10.100 13.546 13.852 1.00 93.75 206 THR A CA 1
ATOM 1535 C C . THR A 1 206 ? -9.216 12.582 13.061 1.00 93.75 206 THR A C 1
ATOM 1537 O O . THR A 1 206 ? -8.226 13.015 12.471 1.00 93.75 206 THR A O 1
ATOM 1540 N N . TRP A 1 207 ? -9.618 11.313 12.934 1.00 93.31 207 TRP A N 1
ATOM 1541 C CA . TRP A 1 207 ? -8.988 10.365 12.012 1.00 93.31 207 TRP A CA 1
ATOM 1542 C C . TRP A 1 207 ? -9.006 10.847 10.563 1.00 93.31 207 TRP A C 1
ATOM 1544 O O . TRP A 1 207 ? -7.948 10.912 9.941 1.00 93.31 207 TRP A O 1
ATOM 1554 N N . VAL A 1 208 ? -10.172 11.232 10.032 1.00 94.19 208 VAL A N 1
ATOM 1555 C CA . VAL A 1 208 ? -10.292 11.701 8.639 1.00 94.19 208 VAL A CA 1
ATOM 1556 C C . VAL A 1 208 ? -9.482 12.975 8.408 1.00 94.19 208 VAL A C 1
ATOM 1558 O O . VAL A 1 208 ? -8.832 13.103 7.371 1.00 94.19 208 VAL A O 1
ATOM 1561 N N . VAL A 1 209 ? -9.470 13.898 9.375 1.00 94.94 209 VAL A N 1
ATOM 1562 C CA . VAL A 1 209 ? -8.638 15.110 9.311 1.00 94.94 209 VAL A CA 1
ATOM 1563 C C . VAL A 1 209 ? -7.163 14.731 9.201 1.00 94.94 209 VAL A C 1
ATOM 1565 O O . VAL A 1 209 ? -6.482 15.194 8.288 1.00 94.94 209 VAL A O 1
ATOM 1568 N N . GLY A 1 210 ? -6.671 13.856 10.080 1.00 94.12 210 GLY A N 1
ATOM 1569 C CA . GLY A 1 210 ? -5.280 13.402 10.043 1.00 94.12 210 GLY A CA 1
ATOM 1570 C C . GLY A 1 210 ? -4.943 12.652 8.759 1.00 94.12 210 GLY A C 1
ATOM 1571 O O . GLY A 1 210 ? -3.899 12.898 8.163 1.00 94.12 210 GLY A O 1
ATOM 1572 N N . TYR A 1 211 ? -5.858 11.808 8.287 1.00 93.81 211 TYR A N 1
ATOM 1573 C CA . TYR A 1 211 ? -5.737 11.108 7.017 1.00 93.81 211 TYR A CA 1
ATOM 1574 C C . TYR A 1 211 ? -5.572 12.112 5.868 1.00 93.81 211 TYR A C 1
ATOM 1576 O O . TYR A 1 211 ? -4.588 12.045 5.138 1.00 93.81 211 TYR A O 1
ATOM 1584 N N . CYS A 1 212 ? -6.478 13.082 5.720 1.00 95.56 212 CYS A N 1
ATOM 1585 C CA . CYS A 1 212 ? -6.448 14.041 4.611 1.00 95.56 212 CYS A CA 1
ATOM 1586 C C . CYS A 1 212 ? -5.243 14.992 4.670 1.00 95.56 212 CYS A C 1
ATOM 1588 O O . CYS A 1 212 ? -4.777 15.433 3.622 1.00 95.56 212 CYS A O 1
ATOM 1590 N N . LEU A 1 213 ? -4.709 15.280 5.864 1.00 94.75 213 LEU A N 1
ATOM 1591 C CA . LEU A 1 213 ? -3.531 16.136 6.049 1.00 94.75 213 LEU A CA 1
ATOM 1592 C C . LEU A 1 213 ? -2.227 15.524 5.514 1.00 94.75 213 LEU A C 1
ATOM 1594 O O . LEU A 1 213 ? -1.292 16.272 5.229 1.00 94.75 213 LEU A O 1
ATOM 1598 N N . VAL A 1 214 ? -2.156 14.201 5.323 1.00 93.75 214 VAL A N 1
ATOM 1599 C CA . VAL A 1 214 ? -0.953 13.545 4.777 1.00 93.75 214 VAL A CA 1
ATOM 1600 C C . VAL A 1 214 ? -0.625 14.052 3.371 1.00 93.75 214 VAL A C 1
ATOM 1602 O O . VAL A 1 214 ? 0.536 14.316 3.077 1.00 93.75 214 VAL A O 1
ATOM 1605 N N . ALA A 1 215 ? -1.629 14.228 2.506 1.00 92.94 215 ALA A N 1
ATOM 1606 C CA . ALA A 1 215 ? -1.405 14.633 1.118 1.00 92.94 215 ALA A CA 1
ATOM 1607 C C . ALA A 1 215 ? -0.834 16.064 0.990 1.00 92.94 215 ALA A C 1
ATOM 1609 O O . ALA A 1 215 ? 0.190 16.217 0.325 1.00 92.94 215 ALA A O 1
ATOM 1610 N N . PRO A 1 216 ? -1.390 17.105 1.647 1.00 92.62 216 PRO A N 1
ATOM 1611 C CA . PRO A 1 216 ? -0.766 18.427 1.695 1.00 92.62 216 PRO A CA 1
ATOM 1612 C C . PRO A 1 216 ? 0.644 18.403 2.290 1.00 92.62 216 PRO A C 1
ATOM 1614 O O . PRO A 1 216 ? 1.542 19.041 1.746 1.00 92.62 216 PRO A O 1
ATOM 1617 N N . LEU A 1 217 ? 0.870 17.646 3.369 1.00 91.69 217 LEU A N 1
ATOM 1618 C CA . LEU A 1 217 ? 2.209 17.524 3.951 1.00 91.69 217 LEU A CA 1
ATOM 1619 C C . LEU A 1 217 ? 3.199 16.908 2.960 1.00 91.69 217 LEU A C 1
ATOM 1621 O O . LEU A 1 217 ? 4.310 17.414 2.836 1.00 91.69 217 LEU A O 1
ATOM 1625 N N . ALA A 1 218 ? 2.794 15.874 2.222 1.00 91.19 218 ALA A N 1
ATOM 1626 C CA . ALA A 1 218 ? 3.613 15.267 1.177 1.00 91.19 218 ALA A CA 1
ATOM 1627 C C . ALA A 1 218 ? 3.856 16.221 -0.006 1.00 91.19 218 ALA A C 1
ATOM 1629 O O . ALA A 1 218 ? 4.938 16.208 -0.583 1.00 91.19 218 ALA A O 1
ATOM 1630 N N . TYR A 1 219 ? 2.877 17.058 -0.365 1.00 89.31 219 TYR A N 1
ATOM 1631 C CA . TYR A 1 219 ? 2.993 18.035 -1.455 1.00 89.31 219 TYR A CA 1
ATOM 1632 C C . TYR A 1 219 ? 4.004 19.144 -1.139 1.00 89.31 219 TYR A C 1
ATOM 1634 O O . TYR A 1 219 ? 4.818 19.501 -1.984 1.00 89.31 219 TYR A O 1
ATOM 1642 N N . PHE A 1 220 ? 3.981 19.670 0.088 1.00 90.12 220 PHE A N 1
ATOM 1643 C CA . PHE A 1 220 ? 4.884 20.747 0.509 1.00 90.12 220 PHE A CA 1
ATOM 1644 C C . PHE A 1 220 ? 6.245 20.257 1.020 1.00 90.12 220 PHE A C 1
ATOM 1646 O O . PHE A 1 220 ? 7.116 21.075 1.313 1.00 90.12 220 PHE A O 1
ATOM 1653 N N . SER A 1 221 ? 6.447 18.944 1.150 1.00 90.69 221 SER A N 1
ATOM 1654 C CA . SER A 1 221 ? 7.702 18.381 1.645 1.00 90.69 221 SER A CA 1
ATOM 1655 C C . SER A 1 221 ? 8.688 18.119 0.505 1.00 90.69 221 SER A C 1
ATOM 1657 O O . SER A 1 221 ? 8.369 17.352 -0.398 1.00 90.69 221 SER A O 1
ATOM 1659 N N . PRO A 1 222 ? 9.927 18.646 0.563 1.00 88.12 222 PRO A N 1
ATOM 1660 C CA . PRO A 1 222 ? 10.944 18.329 -0.444 1.00 88.12 222 PRO A CA 1
ATOM 1661 C C . PRO A 1 222 ? 11.424 16.871 -0.383 1.00 88.12 222 PRO A C 1
ATOM 1663 O O . PRO A 1 222 ? 11.795 16.283 -1.394 1.00 88.12 222 PRO A O 1
ATOM 1666 N N . THR A 1 223 ? 11.435 16.273 0.813 1.00 90.94 223 THR A N 1
ATOM 1667 C CA . THR A 1 223 ? 11.933 14.911 1.057 1.00 90.94 223 THR A CA 1
ATOM 1668 C C . THR A 1 223 ? 11.046 14.168 2.052 1.00 90.94 223 THR A C 1
ATOM 1670 O O . THR A 1 223 ? 10.417 14.781 2.921 1.00 90.94 223 THR A O 1
ATOM 1673 N N . TRP A 1 224 ? 11.055 12.833 1.996 1.00 90.69 224 TRP A N 1
ATOM 1674 C CA . TRP A 1 224 ? 10.360 11.990 2.979 1.00 90.69 224 TRP A CA 1
ATOM 1675 C C . TRP A 1 224 ? 10.828 12.244 4.424 1.00 90.69 224 TRP A C 1
ATOM 1677 O O . TRP A 1 224 ? 10.038 12.119 5.366 1.00 90.69 224 TRP A O 1
ATOM 1687 N N . ARG A 1 225 ? 12.098 12.638 4.611 1.00 91.62 225 ARG A N 1
ATOM 1688 C CA . ARG A 1 225 ? 12.642 13.029 5.920 1.00 91.62 225 ARG A CA 1
ATOM 1689 C C . ARG A 1 225 ? 11.990 14.284 6.448 1.00 91.62 225 ARG A C 1
ATOM 1691 O O . ARG A 1 225 ? 11.606 14.310 7.613 1.00 91.62 225 ARG A O 1
ATOM 1698 N N . PHE A 1 226 ? 11.855 15.299 5.595 1.00 90.88 226 PHE A N 1
ATOM 1699 C CA . PHE A 1 226 ? 11.190 16.540 5.967 1.00 90.88 226 PHE A CA 1
ATOM 1700 C C . PHE A 1 226 ? 9.739 16.262 6.360 1.00 90.88 226 PHE A C 1
ATOM 1702 O O . PHE A 1 226 ? 9.336 16.638 7.454 1.00 90.88 226 PHE A O 1
ATOM 1709 N N . MET A 1 227 ? 9.010 15.476 5.560 1.00 90.88 227 MET A N 1
ATOM 1710 C CA . MET A 1 227 ? 7.639 15.062 5.879 1.00 90.88 227 MET A CA 1
ATOM 1711 C C . MET A 1 227 ? 7.547 14.345 7.238 1.00 90.88 227 MET A C 1
ATOM 1713 O O . MET A 1 227 ? 6.719 14.697 8.079 1.00 90.88 227 MET A O 1
ATOM 1717 N N . THR A 1 228 ? 8.429 13.373 7.490 1.00 90.50 228 THR A N 1
ATOM 1718 C CA . THR A 1 228 ? 8.462 12.625 8.761 1.00 90.50 228 THR A CA 1
ATOM 1719 C C . THR A 1 228 ? 8.828 13.538 9.941 1.00 90.50 228 THR A C 1
ATOM 1721 O O . THR A 1 228 ? 8.225 13.458 11.015 1.00 90.50 228 THR A O 1
ATOM 1724 N N . GLY A 1 229 ? 9.779 14.454 9.744 1.00 87.81 229 GLY A N 1
ATOM 1725 C CA . GLY A 1 229 ? 10.181 15.453 10.734 1.00 87.81 229 GLY A CA 1
ATOM 1726 C C . GLY A 1 229 ? 9.051 16.428 11.078 1.00 87.81 229 GLY A C 1
ATOM 1727 O O . GLY A 1 229 ? 8.784 16.660 12.260 1.00 87.81 229 GLY A O 1
ATOM 1728 N N . SER A 1 230 ? 8.322 16.918 10.071 1.00 87.81 230 SER A N 1
ATOM 1729 C CA . SER A 1 230 ? 7.167 17.810 10.234 1.00 87.81 230 SER A CA 1
ATOM 1730 C C . SER A 1 230 ? 6.012 17.170 11.005 1.00 87.81 230 SER A C 1
ATOM 1732 O O . SER A 1 230 ? 5.265 17.888 11.660 1.00 87.81 230 SER A O 1
ATOM 1734 N N . ILE A 1 231 ? 5.875 15.841 10.979 1.00 88.56 231 ILE A N 1
ATOM 1735 C CA . ILE A 1 231 ? 4.895 15.106 11.801 1.00 88.56 231 ILE A CA 1
ATOM 1736 C C . ILE A 1 231 ? 5.398 14.936 13.243 1.00 88.56 231 ILE A C 1
ATOM 1738 O O . ILE A 1 231 ? 4.617 14.987 14.195 1.00 88.56 231 ILE A O 1
ATOM 1742 N N . THR A 1 232 ? 6.708 14.758 13.422 1.00 84.94 232 THR A N 1
ATOM 1743 C CA . THR A 1 232 ? 7.294 14.404 14.720 1.00 84.94 232 THR A CA 1
ATOM 1744 C C . THR A 1 232 ? 7.322 15.572 15.710 1.00 84.94 232 THR A C 1
ATOM 1746 O O . THR A 1 232 ? 7.036 15.383 16.894 1.00 84.94 232 THR A O 1
ATOM 1749 N N . VAL A 1 233 ? 7.632 16.789 15.249 1.00 79.38 233 VAL A N 1
ATOM 1750 C CA . VAL A 1 233 ? 7.726 17.970 16.130 1.00 79.38 233 VAL A CA 1
ATOM 1751 C C . VAL A 1 233 ? 6.372 18.326 16.776 1.00 79.38 233 VAL A C 1
ATOM 1753 O O . VAL A 1 233 ? 6.323 18.447 18.004 1.00 79.38 233 VAL A O 1
ATOM 1756 N N . PRO A 1 234 ? 5.250 18.417 16.029 1.00 81.12 234 PRO A N 1
ATOM 1757 C CA . PRO A 1 234 ? 3.930 18.629 16.622 1.00 81.12 234 PRO A CA 1
ATOM 1758 C C . PRO A 1 234 ? 3.503 17.504 17.564 1.00 81.12 234 PRO A C 1
ATOM 1760 O O . PRO A 1 234 ? 2.853 17.780 18.570 1.00 81.12 234 PRO A O 1
ATOM 1763 N N . LEU A 1 235 ? 3.884 16.252 17.283 1.00 82.31 235 LEU A N 1
ATOM 1764 C CA . LEU A 1 235 ? 3.564 15.114 18.148 1.00 82.31 235 LEU A CA 1
ATOM 1765 C C . LEU A 1 235 ? 4.216 15.251 19.533 1.00 82.31 235 LEU A C 1
ATOM 1767 O O . LEU A 1 235 ? 3.551 15.006 20.541 1.00 82.31 235 LEU A O 1
ATOM 1771 N N . LEU A 1 236 ? 5.477 15.690 19.603 1.00 81.94 236 LEU A N 1
ATOM 1772 C CA . LEU A 1 236 ? 6.170 15.889 20.879 1.00 81.94 236 LEU A CA 1
ATOM 1773 C C . LEU A 1 236 ? 5.525 17.011 21.708 1.00 81.94 236 LEU A C 1
ATOM 1775 O O . LEU A 1 236 ? 5.285 16.847 22.906 1.00 81.94 236 LEU A O 1
ATOM 1779 N N . ILE A 1 237 ? 5.196 18.133 21.059 1.00 85.25 237 ILE A N 1
ATOM 1780 C CA . ILE A 1 237 ? 4.503 19.264 21.698 1.00 85.25 237 ILE A CA 1
ATOM 1781 C C . ILE A 1 237 ? 3.121 18.823 22.186 1.00 85.25 237 ILE A C 1
ATOM 1783 O O . ILE A 1 237 ? 2.729 19.106 23.318 1.00 85.25 237 ILE A O 1
ATOM 1787 N N . PHE A 1 238 ? 2.392 18.076 21.362 1.00 84.50 238 PHE A N 1
ATOM 1788 C CA . PHE A 1 238 ? 1.082 17.549 21.712 1.00 84.50 238 PHE A CA 1
ATOM 1789 C C . PHE A 1 238 ? 1.136 16.577 22.898 1.00 84.50 238 PHE A C 1
ATOM 1791 O O . PHE A 1 238 ? 0.292 16.663 23.792 1.00 84.50 238 PHE A O 1
ATOM 1798 N N . ALA A 1 239 ? 2.139 15.695 22.957 1.00 83.12 239 ALA A N 1
ATOM 1799 C CA . ALA A 1 239 ? 2.347 14.806 24.098 1.00 83.12 239 ALA A CA 1
ATOM 1800 C C . ALA A 1 239 ? 2.584 15.600 25.398 1.00 83.12 239 ALA A C 1
ATOM 1802 O O . ALA A 1 239 ? 2.040 15.240 26.445 1.00 83.12 239 ALA A O 1
ATOM 1803 N N . LEU A 1 240 ? 3.323 16.715 25.331 1.00 84.56 240 LEU A N 1
ATOM 1804 C CA . LEU A 1 240 ? 3.534 17.617 26.468 1.00 84.56 240 LEU A CA 1
ATOM 1805 C C . LEU A 1 240 ? 2.243 18.343 26.887 1.00 84.56 240 LEU A C 1
ATOM 1807 O O . LEU A 1 240 ? 1.943 18.433 28.076 1.00 84.56 240 LEU A O 1
ATOM 1811 N N . ILE A 1 241 ? 1.435 18.814 25.934 1.00 88.12 241 ILE A N 1
ATOM 1812 C CA . ILE A 1 241 ? 0.125 19.423 26.229 1.00 88.12 241 ILE A CA 1
ATOM 1813 C C . ILE A 1 241 ? -0.796 18.398 26.907 1.00 88.12 241 ILE A C 1
ATOM 1815 O O . ILE A 1 241 ? -1.423 18.689 27.930 1.00 88.12 241 ILE A O 1
ATOM 1819 N N . CYS A 1 242 ? -0.829 17.170 26.386 1.00 86.88 242 CYS A N 1
ATOM 1820 C CA . CYS A 1 242 ? -1.578 16.069 26.979 1.00 86.88 242 CYS A CA 1
ATOM 1821 C C . CYS A 1 242 ? -1.094 15.734 28.395 1.00 86.88 242 CYS A C 1
ATOM 1823 O O . CYS A 1 242 ? -1.916 15.441 29.263 1.00 86.88 242 CYS A O 1
ATOM 1825 N N . TYR A 1 243 ? 0.215 15.822 28.658 1.00 83.25 243 TYR A N 1
ATOM 1826 C CA . TYR A 1 243 ? 0.777 15.624 29.996 1.00 83.25 243 TYR A CA 1
ATOM 1827 C C . TYR A 1 243 ? 0.187 16.607 31.016 1.00 83.25 243 TYR A C 1
ATOM 1829 O O . TYR A 1 243 ? -0.109 16.205 32.144 1.00 83.25 243 TYR A O 1
ATOM 1837 N N . LEU A 1 244 ? -0.019 17.867 30.623 1.00 85.44 244 LEU A N 1
ATOM 1838 C CA . LEU A 1 244 ? -0.517 18.925 31.506 1.00 85.44 244 LEU A CA 1
ATOM 1839 C C . LEU A 1 244 ? -2.036 18.862 31.723 1.00 85.44 244 LEU A C 1
ATOM 1841 O O . LEU A 1 244 ? -2.508 19.100 32.838 1.00 85.44 244 LEU A O 1
ATOM 1845 N N . LEU A 1 245 ? -2.797 18.543 30.673 1.00 86.44 245 LEU A N 1
ATOM 1846 C CA . LEU A 1 245 ? -4.251 18.732 30.658 1.00 86.44 245 LEU A CA 1
ATOM 1847 C C . LEU A 1 245 ? -5.065 17.450 30.849 1.00 86.44 245 LEU A C 1
ATOM 1849 O O . LEU A 1 245 ? -6.170 17.531 31.382 1.00 86.44 245 LEU A O 1
ATOM 1853 N N . VAL A 1 246 ? -4.555 16.279 30.455 1.00 89.38 246 VAL A N 1
ATOM 1854 C CA . VAL A 1 246 ? -5.317 15.022 30.528 1.00 89.38 246 VAL A CA 1
ATOM 1855 C C . VAL A 1 246 ? -5.161 14.401 31.922 1.00 89.38 246 VAL A C 1
ATOM 1857 O O . VAL A 1 246 ? -4.050 14.000 32.291 1.00 89.38 246 VAL A O 1
ATOM 1860 N N . PRO A 1 247 ? -6.236 14.309 32.729 1.00 90.00 247 PRO A N 1
ATOM 1861 C CA . PRO A 1 247 ? -6.183 13.626 34.012 1.00 90.00 247 PRO A CA 1
ATOM 1862 C C . PRO A 1 247 ? -6.240 12.100 33.832 1.00 90.00 247 PRO A C 1
ATOM 1864 O O . PRO A 1 247 ? -6.557 11.586 32.764 1.00 90.00 247 PRO A O 1
ATOM 1867 N N . GLU A 1 248 ? -5.932 11.359 34.898 1.00 91.00 248 GLU A N 1
ATOM 1868 C CA . GLU A 1 248 ? -6.215 9.915 34.936 1.00 91.00 248 GLU A CA 1
ATOM 1869 C C . GLU A 1 248 ? -7.734 9.669 34.961 1.00 91.00 248 GLU A C 1
ATOM 1871 O O . GLU A 1 248 ? -8.489 10.566 35.333 1.00 91.00 248 GLU A O 1
ATOM 1876 N N . THR A 1 249 ? -8.208 8.483 34.577 1.00 89.44 249 THR A N 1
ATOM 1877 C CA . THR A 1 249 ? -9.652 8.204 34.536 1.00 89.44 249 THR A CA 1
ATOM 1878 C C . THR A 1 249 ? -10.239 7.863 35.904 1.00 89.44 249 THR A C 1
ATOM 1880 O O . THR A 1 249 ? -9.624 7.163 36.717 1.00 89.44 249 THR A O 1
ATOM 1883 N N . LEU A 1 250 ? -11.474 8.317 36.153 1.00 83.31 250 LEU A N 1
ATOM 1884 C CA . LEU A 1 250 ? -12.192 8.008 37.391 1.00 83.31 250 LEU A CA 1
ATOM 1885 C C . LEU A 1 250 ? -12.418 6.495 37.529 1.00 83.31 250 LEU A C 1
ATOM 1887 O O . LEU A 1 250 ? -12.170 5.935 38.595 1.00 83.31 250 LEU A O 1
ATOM 1891 N N . HIS A 1 251 ? -12.808 5.813 36.446 1.00 82.56 251 HIS A N 1
ATOM 1892 C CA . HIS A 1 251 ? -13.018 4.360 36.440 1.00 82.56 251 HIS A CA 1
ATOM 1893 C C . HIS A 1 251 ? -11.776 3.578 36.865 1.00 82.56 251 HIS A C 1
ATOM 1895 O O . HIS A 1 251 ? -11.900 2.654 37.669 1.00 82.56 251 HIS A O 1
ATOM 1901 N N . PHE A 1 252 ? -10.583 3.960 36.399 1.00 85.12 252 PHE A N 1
ATOM 1902 C CA . PHE A 1 252 ? -9.339 3.309 36.810 1.00 85.12 252 PHE A CA 1
ATOM 1903 C C . PHE A 1 252 ? -9.028 3.541 38.293 1.00 85.12 252 PHE A C 1
ATOM 1905 O O . PHE A 1 252 ? -8.681 2.596 39.008 1.00 85.12 252 PHE A O 1
ATOM 1912 N N . LEU A 1 253 ? -9.161 4.782 38.776 1.00 82.00 253 LEU A N 1
ATOM 1913 C CA . LEU A 1 253 ? -8.886 5.118 40.178 1.00 82.00 253 LEU A CA 1
ATOM 1914 C C . LEU A 1 253 ? -9.810 4.353 41.132 1.00 82.00 253 LEU A C 1
ATOM 1916 O O . LEU A 1 253 ? -9.345 3.828 42.146 1.00 82.00 253 LEU A O 1
ATOM 1920 N N . VAL A 1 254 ? -11.085 4.230 40.758 1.00 77.06 254 VAL A N 1
ATOM 1921 C CA . VAL A 1 254 ? -12.089 3.453 41.491 1.00 77.06 254 VAL A CA 1
ATOM 1922 C C . VAL A 1 254 ? -11.779 1.953 41.413 1.00 77.06 254 VAL A C 1
ATOM 1924 O O . VAL A 1 254 ? -11.733 1.278 42.437 1.00 77.06 254 VAL A O 1
ATOM 1927 N N . SER A 1 255 ? -11.488 1.417 40.224 1.00 74.69 255 SER A N 1
ATOM 1928 C CA . SER A 1 255 ? -11.172 -0.009 40.044 1.00 74.69 255 SER A CA 1
ATOM 1929 C C . SER A 1 255 ? -9.929 -0.451 40.825 1.00 74.69 255 SER A C 1
ATOM 1931 O O . SER A 1 255 ? -9.906 -1.553 41.366 1.00 74.69 255 SER A O 1
ATOM 1933 N N . LYS A 1 256 ? -8.904 0.403 40.930 1.00 78.25 256 LYS A N 1
ATOM 1934 C CA . LYS A 1 256 ? -7.673 0.111 41.684 1.00 78.25 256 LYS A CA 1
ATOM 1935 C C . LYS A 1 256 ? -7.746 0.480 43.168 1.00 78.25 256 LYS A C 1
ATOM 1937 O O . LYS A 1 256 ? -6.698 0.506 43.810 1.00 78.25 256 LYS A O 1
ATOM 1942 N N . LYS A 1 257 ? -8.934 0.797 43.699 1.00 75.50 257 LYS A N 1
ATOM 1943 C CA . LYS A 1 257 ? -9.146 1.188 45.105 1.00 75.50 257 LYS A CA 1
ATOM 1944 C C . LYS A 1 257 ? -8.234 2.354 45.547 1.00 75.50 257 LYS A C 1
ATOM 1946 O O . LYS A 1 257 ? -7.851 2.465 46.708 1.00 75.50 257 LYS A O 1
ATOM 1951 N N . LYS A 1 258 ? -7.865 3.258 44.624 1.00 77.31 258 LYS A N 1
ATOM 1952 C CA . LYS A 1 258 ? -6.982 4.413 44.889 1.00 77.31 258 LYS A CA 1
ATOM 1953 C C . LYS A 1 258 ? -7.796 5.603 45.391 1.00 77.31 258 LYS A C 1
ATOM 1955 O O . LYS A 1 258 ? -7.866 6.634 44.719 1.00 77.31 258 LYS A O 1
ATOM 1960 N N . ALA A 1 259 ? -8.399 5.443 46.567 1.00 71.94 259 ALA A N 1
ATOM 1961 C CA . ALA A 1 259 ? -9.333 6.403 47.144 1.00 71.94 259 ALA A CA 1
ATOM 1962 C C . ALA A 1 259 ? -8.749 7.827 47.159 1.00 71.94 259 ALA A C 1
ATOM 1964 O O . ALA A 1 259 ? -9.273 8.714 46.491 1.00 71.94 259 ALA A O 1
ATOM 1965 N N . GLU A 1 260 ? -7.616 8.052 47.827 1.00 77.12 260 GLU A N 1
ATOM 1966 C CA . GLU A 1 260 ? -7.022 9.392 47.981 1.00 77.12 260 GLU A CA 1
ATOM 1967 C C . GLU A 1 260 ? -6.790 10.118 46.637 1.00 77.12 260 GLU A C 1
ATOM 1969 O O . GLU A 1 260 ? -7.027 11.318 46.504 1.00 77.12 260 GLU A O 1
ATOM 1974 N N . LYS A 1 261 ? -6.382 9.384 45.592 1.00 81.44 261 LYS A N 1
ATOM 1975 C CA . LYS A 1 261 ? -6.183 9.957 44.250 1.00 81.44 261 LYS A CA 1
ATOM 1976 C C . LYS A 1 261 ? -7.503 10.269 43.549 1.00 81.44 261 LYS A C 1
ATOM 1978 O O . LYS A 1 261 ? -7.569 11.268 42.840 1.00 81.44 261 LYS A O 1
ATOM 1983 N N . ALA A 1 262 ? -8.535 9.448 43.744 1.00 77.56 262 ALA A N 1
ATOM 1984 C CA . ALA A 1 262 ? -9.885 9.747 43.266 1.00 77.56 262 ALA A CA 1
ATOM 1985 C C . ALA A 1 262 ? -10.459 11.004 43.945 1.00 77.56 262 ALA A C 1
ATOM 1987 O O . ALA A 1 262 ? -11.209 11.745 43.318 1.00 77.56 262 ALA A O 1
ATOM 1988 N N . HIS A 1 263 ? -10.054 11.276 45.189 1.00 75.69 263 HIS A N 1
ATOM 1989 C CA . HIS A 1 263 ? -10.508 12.434 45.965 1.00 75.69 263 HIS A CA 1
ATOM 1990 C C . HIS A 1 263 ? -9.998 13.721 45.339 1.00 75.69 263 HIS A C 1
ATOM 1992 O O . HIS A 1 263 ? -10.772 14.559 44.894 1.00 75.69 263 HIS A O 1
ATOM 1998 N N . LYS A 1 264 ? -8.669 13.792 45.199 1.00 82.44 264 LYS A N 1
ATOM 1999 C CA . LYS A 1 264 ? -7.954 14.897 44.554 1.00 82.44 264 LYS A CA 1
ATOM 2000 C C . LYS A 1 264 ? -8.412 15.105 43.110 1.00 82.44 264 LYS A C 1
ATOM 2002 O O . LYS A 1 264 ? -8.396 16.218 42.599 1.00 82.44 264 LYS A O 1
ATOM 2007 N N . TRP A 1 265 ? -8.805 14.027 42.429 1.00 86.06 265 TRP A N 1
ATOM 2008 C CA . TRP A 1 265 ? -9.367 14.104 41.084 1.00 86.06 265 TRP A CA 1
ATOM 2009 C C . TRP A 1 265 ? -10.725 14.813 41.068 1.00 86.06 265 TRP A C 1
ATOM 2011 O O . TRP A 1 265 ? -10.921 15.706 40.245 1.00 86.06 265 TRP A O 1
ATOM 2021 N N . LEU A 1 266 ? -11.637 14.442 41.976 1.00 80.25 266 LEU A N 1
ATOM 2022 C CA . LEU A 1 266 ? -12.958 15.068 42.095 1.00 80.25 266 LEU A CA 1
ATOM 2023 C C . LEU A 1 266 ? -12.834 16.533 42.513 1.00 80.25 266 LEU A C 1
ATOM 2025 O O . LEU A 1 266 ? -13.416 17.387 41.853 1.00 80.25 266 LEU A O 1
ATOM 2029 N N . GLU A 1 267 ? -12.003 16.823 43.515 1.00 80.00 267 GLU A N 1
ATOM 2030 C CA . GLU A 1 267 ? -11.702 18.185 43.973 1.00 80.00 267 GLU A CA 1
ATOM 2031 C C . GLU A 1 267 ? -11.252 19.094 42.819 1.00 80.00 267 GLU A C 1
ATOM 2033 O O . GLU A 1 267 ? -11.708 20.229 42.695 1.00 80.00 267 GLU A O 1
ATOM 2038 N N . LYS A 1 268 ? -10.397 18.574 41.928 1.00 83.44 268 LYS A N 1
ATOM 2039 C CA . LYS A 1 268 ? -9.883 19.321 40.775 1.00 83.44 268 LYS A CA 1
ATOM 2040 C C . LYS A 1 268 ? -10.944 19.605 39.703 1.00 83.44 268 LYS A C 1
ATOM 2042 O O . LYS A 1 268 ? -10.800 20.581 38.971 1.00 83.44 268 LYS A O 1
ATOM 2047 N N . ILE A 1 269 ? -11.940 18.736 39.537 1.00 83.00 269 ILE A N 1
ATOM 2048 C CA . ILE A 1 269 ? -12.896 18.809 38.417 1.00 83.00 269 ILE A CA 1
ATOM 2049 C C . ILE A 1 269 ? -14.208 19.470 38.819 1.00 83.00 269 ILE A C 1
ATOM 2051 O O . ILE A 1 269 ? -14.776 20.208 38.010 1.00 83.00 269 ILE A O 1
ATOM 2055 N N . ASP A 1 270 ? -14.685 19.195 40.030 1.00 79.44 270 ASP A N 1
ATOM 2056 C CA . ASP A 1 270 ? -15.880 19.800 40.603 1.00 79.44 270 ASP A CA 1
ATOM 2057 C C . ASP A 1 270 ? -15.861 19.673 42.137 1.00 79.44 270 ASP A C 1
ATOM 2059 O O . ASP A 1 270 ? -16.217 18.639 42.714 1.00 79.44 270 ASP A O 1
ATOM 2063 N N . SER A 1 271 ? -15.460 20.758 42.803 1.00 71.38 271 SER A N 1
ATOM 2064 C CA . SER A 1 271 ? -15.383 20.839 44.263 1.00 71.38 271 SER A CA 1
ATOM 2065 C C . SER A 1 271 ? -16.753 20.788 44.949 1.00 71.38 271 SER A C 1
ATOM 2067 O O . SER A 1 271 ? -16.823 20.450 46.128 1.00 71.38 271 SER A O 1
ATOM 2069 N N . THR A 1 272 ? -17.859 21.043 44.239 1.00 67.94 272 THR A N 1
ATOM 2070 C CA . THR A 1 272 ? -19.212 21.055 44.832 1.00 67.94 272 THR A CA 1
ATOM 2071 C C . THR A 1 272 ? -19.758 19.653 45.115 1.00 67.94 272 THR A C 1
ATOM 2073 O O . THR A 1 272 ? -20.645 19.470 45.952 1.00 67.94 272 THR A O 1
ATOM 2076 N N . LEU A 1 273 ? -19.207 18.628 44.458 1.00 66.69 273 LEU A N 1
ATOM 2077 C CA . LEU A 1 273 ? -19.581 17.226 44.664 1.00 66.69 273 LEU A CA 1
ATOM 2078 C C . LEU A 1 273 ? -18.928 16.610 45.912 1.00 66.69 273 LEU A C 1
ATOM 2080 O O . LEU A 1 273 ? -19.355 15.538 46.348 1.00 66.69 273 LEU A O 1
ATOM 2084 N N . MET A 1 274 ? -17.940 17.290 46.503 1.00 59.16 274 MET A N 1
ATOM 2085 C CA . MET A 1 274 ? -17.224 16.850 47.704 1.00 59.16 274 MET A CA 1
ATOM 2086 C C . MET A 1 274 ? -18.108 16.810 48.948 1.00 59.16 274 MET A C 1
ATOM 2088 O O . MET A 1 274 ? -18.030 15.869 49.732 1.00 59.16 274 MET A O 1
ATOM 2092 N N . GLU A 1 275 ? -19.001 17.788 49.083 1.00 54.03 275 GLU A N 1
ATOM 2093 C CA . GLU A 1 275 ? -19.885 17.948 50.244 1.00 54.03 275 GLU A CA 1
ATOM 2094 C C . GLU A 1 275 ? -20.974 16.857 50.323 1.00 54.03 275 GLU A C 1
ATOM 2096 O O . GLU A 1 275 ? -21.672 16.726 51.323 1.00 54.03 275 GLU A O 1
ATOM 2101 N N . LYS A 1 276 ? -21.125 16.045 49.263 1.00 51.31 276 LYS A N 1
ATOM 2102 C CA . LYS A 1 276 ? -22.185 15.031 49.105 1.00 51.31 276 LYS A CA 1
ATOM 2103 C C . LYS A 1 276 ? -21.670 13.589 49.024 1.00 51.31 276 LYS A C 1
ATOM 2105 O O . LYS A 1 276 ? -22.448 12.695 48.676 1.00 51.31 276 LYS A O 1
ATOM 2110 N N . ALA A 1 277 ? -20.379 13.342 49.253 1.00 52.69 277 ALA A N 1
ATOM 2111 C CA . ALA A 1 277 ? -19.742 12.077 48.893 1.00 52.69 277 ALA A CA 1
ATOM 2112 C C . ALA A 1 277 ? -19.248 11.242 50.095 1.00 52.69 277 ALA A C 1
ATOM 2114 O O . ALA A 1 277 ? -18.054 11.190 50.364 1.00 52.69 277 ALA A O 1
ATOM 2115 N N . ASP A 1 278 ? -20.136 10.406 50.652 1.00 56.34 278 ASP A N 1
ATOM 2116 C CA . ASP A 1 278 ? -19.804 9.167 51.405 1.00 56.34 278 ASP A CA 1
ATOM 2117 C C . ASP A 1 278 ? -19.188 8.055 50.511 1.00 56.34 278 ASP A C 1
ATOM 2119 O O . ASP A 1 278 ? -19.018 6.897 50.893 1.00 56.34 278 ASP A O 1
ATOM 2123 N N . PHE A 1 279 ? -18.832 8.405 49.273 1.00 55.34 279 PHE A N 1
ATOM 2124 C CA . PHE A 1 279 ? -18.326 7.523 48.218 1.00 55.34 279 PHE A CA 1
ATOM 2125 C C . PHE A 1 279 ? -17.019 6.793 48.598 1.00 55.34 279 PHE A C 1
ATOM 2127 O O . PHE A 1 279 ? -16.718 5.722 48.072 1.00 55.34 279 PHE A O 1
ATOM 2134 N N . PHE A 1 280 ? -16.255 7.359 49.534 1.00 53.12 280 PHE A N 1
ATOM 2135 C CA . PHE A 1 280 ? -14.943 6.885 49.980 1.00 53.12 280 PHE A CA 1
ATOM 2136 C C . PHE A 1 280 ? -14.990 5.654 50.887 1.00 53.12 280 PHE A C 1
ATOM 2138 O O . PHE A 1 280 ? -14.158 4.749 50.763 1.00 53.12 280 PHE A O 1
ATOM 2145 N N . THR A 1 281 ? -15.983 5.598 51.767 1.00 54.28 281 THR A N 1
ATOM 2146 C CA . THR A 1 281 ? -16.147 4.519 52.747 1.00 54.28 281 THR A CA 1
ATOM 2147 C C . THR A 1 281 ? -16.583 3.219 52.058 1.00 54.28 281 THR A C 1
ATOM 2149 O O . THR A 1 281 ? -16.102 2.145 52.402 1.00 54.28 281 THR A O 1
ATOM 2152 N N . TYR A 1 282 ? -17.385 3.323 50.989 1.00 54.94 282 TYR A N 1
ATOM 2153 C CA . TYR A 1 282 ? -17.846 2.197 50.161 1.00 54.94 282 TYR A CA 1
ATOM 2154 C C . TYR A 1 282 ? -16.752 1.590 49.261 1.00 54.94 282 TYR A C 1
ATOM 2156 O O . TYR A 1 282 ? -16.675 0.381 49.059 1.00 54.94 282 TYR A O 1
ATOM 2164 N N . LEU A 1 283 ? -15.859 2.422 48.720 1.00 55.47 283 LEU A N 1
ATOM 2165 C CA . LEU A 1 283 ? -14.730 1.960 47.898 1.00 55.47 283 LEU A CA 1
ATOM 2166 C C . LEU A 1 283 ? -13.751 1.075 48.680 1.00 55.47 283 LEU A C 1
ATOM 2168 O O . LEU A 1 283 ? -13.095 0.206 48.103 1.00 55.47 283 LEU A O 1
ATOM 2172 N N . SER A 1 284 ? -13.695 1.303 49.991 1.00 52.25 284 SER A N 1
ATOM 2173 C CA . SER A 1 284 ? -12.867 0.572 50.947 1.00 52.25 284 SER A CA 1
ATOM 2174 C C . SER A 1 284 ? -13.494 -0.763 51.380 1.00 52.25 284 SER A C 1
ATOM 2176 O O . SER A 1 284 ? -12.765 -1.631 51.847 1.00 52.25 284 SER A O 1
ATOM 2178 N N . SER A 1 285 ? -14.809 -0.958 51.187 1.00 53.31 285 SER A N 1
ATOM 2179 C CA . SER A 1 285 ? -15.560 -2.162 51.591 1.00 53.31 285 SER A CA 1
ATOM 2180 C C . SER A 1 285 ? -15.910 -3.118 50.441 1.00 53.31 285 SER A C 1
ATOM 2182 O O . SER A 1 285 ? -16.604 -4.108 50.649 1.00 53.31 285 SER A O 1
ATOM 2184 N N . ARG A 1 286 ? -15.454 -2.847 49.210 1.00 56.12 286 ARG A N 1
ATOM 2185 C CA . ARG A 1 286 ? -15.703 -3.723 48.055 1.00 56.12 286 ARG A CA 1
ATOM 2186 C C . ARG A 1 286 ? -14.886 -5.020 48.175 1.00 56.12 286 ARG A C 1
ATOM 2188 O O . ARG A 1 286 ? -13.677 -5.004 47.924 1.00 56.12 286 ARG A O 1
ATOM 2195 N N . ASP A 1 287 ? -15.556 -6.116 48.531 1.00 53.19 287 ASP A N 1
ATOM 2196 C CA . ASP A 1 287 ? -14.969 -7.450 48.731 1.00 53.19 287 ASP A CA 1
ATOM 2197 C C . ASP A 1 287 ? -14.306 -8.036 47.470 1.00 53.19 287 ASP A C 1
ATOM 2199 O O . ASP A 1 287 ? -14.853 -7.986 46.367 1.00 53.19 287 ASP A O 1
ATOM 2203 N N . ASP A 1 288 ? -13.140 -8.666 47.658 1.00 55.31 288 ASP A N 1
ATOM 2204 C CA . ASP A 1 288 ? -12.322 -9.317 46.616 1.00 55.31 288 ASP A CA 1
ATOM 2205 C C . ASP A 1 288 ? -12.909 -10.659 46.108 1.00 55.31 288 ASP A C 1
ATOM 2207 O O . ASP A 1 288 ? -12.346 -11.307 45.221 1.00 55.31 288 ASP A O 1
ATOM 2211 N N . ILE A 1 289 ? -14.037 -11.102 46.675 1.00 49.50 289 ILE A N 1
ATOM 2212 C CA . ILE A 1 289 ? -14.681 -12.393 46.377 1.00 49.50 289 ILE A CA 1
ATOM 2213 C C . ILE A 1 289 ? -15.332 -12.376 44.982 1.00 49.50 289 ILE A C 1
ATOM 2215 O O . ILE A 1 289 ? -15.167 -13.325 44.215 1.00 49.50 289 ILE A O 1
ATOM 2219 N N . ALA A 1 290 ? -15.977 -11.266 44.602 1.00 52.38 290 ALA A N 1
ATOM 2220 C CA . ALA A 1 290 ? -16.676 -11.138 43.320 1.00 52.38 290 ALA A CA 1
ATOM 2221 C C . ALA A 1 290 ? -15.728 -11.190 42.104 1.00 52.38 290 ALA A C 1
ATOM 2223 O O . ALA A 1 290 ? -16.066 -11.770 41.073 1.00 52.38 290 ALA A O 1
ATOM 2224 N N . ASP A 1 291 ? -14.519 -10.631 42.217 1.00 52.94 291 ASP A N 1
ATOM 2225 C CA . ASP A 1 291 ? -13.553 -10.612 41.110 1.00 52.94 291 ASP A CA 1
ATOM 2226 C C . ASP A 1 291 ? -12.946 -12.012 40.856 1.00 52.94 291 ASP A C 1
ATOM 2228 O O . ASP A 1 291 ? -12.723 -12.387 39.700 1.00 52.94 291 ASP A O 1
ATOM 2232 N N . LYS A 1 292 ? -12.775 -12.835 41.907 1.00 50.91 292 LYS A N 1
ATOM 2233 C CA . LYS A 1 292 ? -12.310 -14.234 41.797 1.00 50.91 292 LYS A CA 1
ATOM 2234 C C . LYS A 1 292 ? -13.354 -15.167 41.174 1.00 50.91 292 LYS A C 1
ATOM 2236 O O . LYS A 1 292 ? -12.995 -16.046 40.386 1.00 50.91 292 LYS A O 1
ATOM 2241 N N . GLU A 1 293 ? -14.638 -14.974 41.477 1.00 53.09 293 GLU A N 1
ATOM 2242 C CA . GLU A 1 293 ? -15.725 -15.749 40.858 1.00 53.09 293 GLU A CA 1
ATOM 2243 C C . GLU A 1 293 ? -15.856 -15.462 39.351 1.00 53.09 293 GLU A C 1
ATOM 2245 O O . GLU A 1 293 ? -16.063 -16.380 38.550 1.00 53.09 293 GLU A O 1
ATOM 2250 N N . ILE A 1 294 ? -15.651 -14.205 38.937 1.00 53.81 294 ILE A N 1
ATOM 2251 C CA . ILE A 1 294 ? -15.688 -13.790 37.525 1.00 53.81 294 ILE A CA 1
ATOM 2252 C C . ILE A 1 294 ? -14.527 -14.406 36.720 1.00 53.81 294 ILE A C 1
ATOM 2254 O O . ILE A 1 294 ? -14.725 -14.813 35.570 1.00 53.81 294 ILE A O 1
ATOM 2258 N N . GLU A 1 295 ? -13.322 -14.494 37.291 1.00 53.38 295 GLU A N 1
ATOM 2259 C CA . GLU A 1 295 ? -12.155 -15.104 36.629 1.00 53.38 295 GLU A CA 1
ATOM 2260 C C . GLU A 1 295 ? -12.293 -16.625 36.465 1.00 53.38 295 GLU A C 1
ATOM 2262 O O . GLU A 1 295 ? -12.052 -17.155 35.374 1.00 53.38 295 GLU A O 1
ATOM 2267 N N . SER A 1 296 ? -12.766 -17.317 37.506 1.00 51.19 296 SER A N 1
ATOM 2268 C CA . SER A 1 296 ? -13.059 -18.756 37.456 1.00 51.19 296 SER A CA 1
ATOM 2269 C C . SER A 1 296 ? -14.114 -19.078 36.386 1.00 51.19 296 SER A C 1
ATOM 2271 O O . SER A 1 296 ? -13.897 -19.939 35.524 1.00 51.19 296 SER A O 1
ATOM 2273 N N . SER A 1 297 ? -15.197 -18.291 36.342 1.00 54.50 297 SER A N 1
ATOM 2274 C CA . SER A 1 297 ? -16.280 -18.420 35.358 1.00 54.50 297 SER A CA 1
ATOM 2275 C C . SER A 1 297 ? -15.808 -18.223 33.907 1.00 54.50 297 SER A C 1
ATOM 2277 O O . SER A 1 297 ? -16.175 -19.004 33.027 1.00 54.50 297 SER A O 1
ATOM 2279 N N . LYS A 1 298 ? -14.917 -17.254 33.636 1.00 56.69 298 LYS A N 1
ATOM 2280 C CA . LYS A 1 298 ? -14.361 -17.021 32.285 1.00 56.69 298 LYS A CA 1
ATOM 2281 C C . LYS A 1 298 ? -13.550 -18.206 31.751 1.00 56.69 298 LYS A C 1
ATOM 2283 O O . LYS A 1 298 ? -13.679 -18.536 30.571 1.00 56.69 298 LYS A O 1
ATOM 2288 N N . SER A 1 299 ? -12.725 -18.835 32.592 1.00 56.62 299 SER A N 1
ATOM 2289 C CA . SER A 1 299 ? -11.877 -19.969 32.185 1.00 56.62 299 SER A CA 1
ATOM 2290 C C . SER A 1 299 ? -12.699 -21.222 31.852 1.00 56.62 299 SER A C 1
ATOM 2292 O O . SER A 1 299 ? -12.462 -21.873 30.833 1.00 56.62 299 SER A O 1
ATOM 2294 N N . SER A 1 300 ? -13.734 -21.490 32.655 1.00 58.03 300 SER A N 1
ATOM 2295 C CA . SER A 1 300 ? -14.692 -22.579 32.445 1.00 58.03 300 SER A CA 1
ATOM 2296 C C . SER A 1 300 ? -15.582 -22.331 31.219 1.00 58.03 300 SER A C 1
ATOM 2298 O O . SER A 1 300 ? -15.930 -23.249 30.487 1.00 58.03 300 SER A O 1
ATOM 2300 N N . PHE A 1 301 ? -15.900 -21.071 30.918 1.00 60.06 301 PHE A N 1
ATOM 2301 C CA . PHE A 1 301 ? -16.730 -20.721 29.769 1.00 60.06 301 PHE A CA 1
ATOM 2302 C C . PHE A 1 301 ? -15.975 -20.800 28.422 1.00 60.06 301 PHE A C 1
ATOM 2304 O O . PHE A 1 301 ? -16.555 -21.194 27.406 1.00 60.06 301 PHE A O 1
ATOM 2311 N N . LEU A 1 302 ? -14.678 -20.460 28.388 1.00 63.72 302 LEU A N 1
ATOM 2312 C CA . LEU A 1 302 ? -13.858 -20.524 27.167 1.00 63.72 302 LEU A CA 1
ATOM 2313 C C . LEU A 1 302 ? -13.719 -21.964 26.642 1.00 63.72 302 LEU A C 1
ATOM 2315 O O . LEU A 1 302 ? -13.798 -22.194 25.434 1.00 63.72 302 LEU A O 1
ATOM 2319 N N . SER A 1 303 ? -13.560 -22.936 27.544 1.00 61.72 303 SER A N 1
ATOM 2320 C CA . SER A 1 303 ? -13.469 -24.355 27.185 1.00 61.72 303 SER A CA 1
ATOM 2321 C C . SER A 1 303 ? -14.783 -24.881 26.593 1.00 61.72 303 SER A C 1
ATOM 2323 O O . SER A 1 303 ? -14.760 -25.616 25.606 1.00 61.72 303 SER A O 1
ATOM 2325 N N . VAL A 1 304 ? -15.929 -24.428 27.108 1.00 62.00 304 VAL A N 1
ATOM 2326 C CA . VAL A 1 304 ? -17.264 -24.763 26.583 1.00 62.00 304 VAL A CA 1
ATOM 2327 C C . VAL A 1 304 ? -17.507 -24.140 25.199 1.00 62.00 304 VAL A C 1
ATOM 2329 O O . VAL A 1 304 ? -18.131 -24.761 24.336 1.00 62.00 304 VAL A O 1
ATOM 2332 N N . LEU A 1 305 ? -16.980 -22.939 24.938 1.00 63.94 305 LEU A N 1
ATOM 2333 C CA . LEU A 1 305 ? -17.111 -22.272 23.637 1.00 63.94 305 LEU A CA 1
ATOM 2334 C C . LEU A 1 305 ? -16.390 -23.040 22.515 1.00 63.94 305 LEU A C 1
ATOM 2336 O O . LEU A 1 305 ? -16.938 -23.190 21.422 1.00 63.94 305 LEU A O 1
ATOM 2340 N N . ILE A 1 306 ? -15.190 -23.561 22.798 1.00 68.00 306 ILE A N 1
ATOM 2341 C CA . ILE A 1 306 ? -14.377 -24.346 21.850 1.00 68.00 306 ILE A CA 1
ATOM 2342 C C . ILE A 1 306 ? -15.051 -25.684 21.505 1.00 68.00 306 ILE A C 1
ATOM 2344 O O . ILE A 1 306 ? -14.850 -26.226 20.423 1.00 68.00 306 ILE A O 1
ATOM 2348 N N . GLN A 1 307 ? -15.902 -26.214 22.381 1.00 68.75 307 GLN A N 1
ATOM 2349 C CA . GLN A 1 307 ? -16.608 -27.472 22.127 1.00 68.75 307 GLN A CA 1
ATOM 2350 C C . GLN A 1 307 ? -17.808 -27.309 21.176 1.00 68.75 307 GLN A C 1
ATOM 2352 O O . GLN A 1 307 ? -18.253 -28.287 20.569 1.00 68.75 307 GLN A O 1
ATOM 2357 N N . ASN A 1 308 ? -18.332 -26.090 20.992 1.00 71.62 308 ASN A N 1
ATOM 2358 C CA . ASN A 1 308 ? -19.505 -25.858 20.151 1.00 71.62 308 ASN A CA 1
ATOM 2359 C C . ASN A 1 308 ? -19.125 -25.499 18.702 1.00 71.62 308 ASN A C 1
ATOM 2361 O O . ASN A 1 308 ? -18.708 -24.380 18.392 1.00 71.62 308 ASN A O 1
ATOM 2365 N N . LYS A 1 309 ? -19.372 -26.442 17.783 1.00 73.62 309 LYS A N 1
ATOM 2366 C CA . LYS A 1 309 ? -19.080 -26.316 16.342 1.00 73.62 309 LYS A CA 1
ATOM 2367 C C . LYS A 1 309 ? -19.695 -25.069 15.688 1.00 73.62 309 LYS A C 1
ATOM 2369 O O . LYS A 1 309 ? -19.096 -24.515 14.769 1.00 73.62 309 LYS A O 1
ATOM 2374 N N . LEU A 1 310 ? -20.859 -24.606 16.153 1.00 69.50 310 LEU A N 1
ATOM 2375 C CA . LEU A 1 310 ? -21.528 -23.424 15.596 1.00 69.50 310 LEU A CA 1
ATOM 2376 C C . LEU A 1 310 ? -20.801 -22.124 15.973 1.00 69.50 310 LEU A C 1
ATOM 2378 O O . LEU A 1 310 ? -20.632 -21.239 15.136 1.00 69.50 310 LEU A O 1
ATOM 2382 N N . PHE A 1 311 ? -20.327 -22.025 17.218 1.00 71.75 311 PHE A N 1
ATOM 2383 C CA . PHE A 1 311 ? -19.553 -20.870 17.675 1.00 71.75 311 PHE A CA 1
ATOM 2384 C C . PHE A 1 311 ? -18.187 -20.798 17.001 1.00 71.75 311 PHE A C 1
ATOM 2386 O O . PHE A 1 311 ? -17.750 -19.696 16.666 1.00 71.75 311 PHE A O 1
ATOM 2393 N N . ILE A 1 312 ? -17.551 -21.946 16.743 1.00 76.44 312 ILE A N 1
ATOM 2394 C CA . ILE A 1 312 ? -16.332 -22.005 15.929 1.00 76.44 312 ILE A CA 1
ATOM 2395 C C . ILE A 1 312 ? -16.621 -21.452 14.533 1.00 76.44 312 ILE A C 1
ATOM 2397 O O . ILE A 1 312 ? -15.949 -20.514 14.120 1.00 76.44 312 ILE A O 1
ATOM 2401 N N . LEU A 1 313 ? -17.661 -21.945 13.847 1.00 79.75 313 LEU A N 1
ATOM 2402 C CA . LEU A 1 313 ? -18.032 -21.463 12.512 1.00 79.75 313 LEU A CA 1
ATOM 2403 C C . LEU A 1 313 ? -18.238 -19.939 12.484 1.00 79.75 313 LEU A C 1
ATOM 2405 O O . LEU A 1 313 ? -17.643 -19.259 11.651 1.00 79.75 313 LEU A O 1
ATOM 2409 N N . TYR A 1 314 ? -19.047 -19.390 13.396 1.00 79.00 314 TYR A N 1
ATOM 2410 C CA . TYR A 1 314 ? -19.305 -17.946 13.447 1.00 79.00 314 TYR A CA 1
ATOM 2411 C C . TYR A 1 314 ? -18.051 -17.138 13.771 1.00 79.00 314 TYR A C 1
ATOM 2413 O O . TYR A 1 314 ? -17.814 -16.108 13.142 1.00 79.00 314 TYR A O 1
ATOM 2421 N N . SER A 1 315 ? -17.223 -17.614 14.701 1.00 79.12 315 SER A N 1
ATOM 2422 C CA . SER A 1 315 ? -15.967 -16.948 15.054 1.00 79.12 315 SER A CA 1
ATOM 2423 C C . SER A 1 315 ? -14.985 -16.964 13.884 1.00 79.12 315 SER A C 1
ATOM 2425 O O . SER A 1 315 ? -14.392 -15.934 13.582 1.00 79.12 315 SER A O 1
ATOM 2427 N N . THR A 1 316 ? -14.855 -18.086 13.171 1.00 83.81 316 THR A N 1
ATOM 2428 C CA . THR A 1 316 ? -13.999 -18.201 11.982 1.00 83.81 316 THR A CA 1
ATOM 2429 C C . THR A 1 316 ? -14.469 -17.281 10.859 1.00 83.81 316 THR A C 1
ATOM 2431 O O . THR A 1 316 ? -13.650 -16.579 10.269 1.00 83.81 316 THR A O 1
ATOM 2434 N N . VAL A 1 317 ? -15.779 -17.231 10.590 1.00 87.31 317 VAL A N 1
ATOM 2435 C CA . VAL A 1 317 ? -16.342 -16.304 9.596 1.00 87.31 317 VAL A CA 1
ATOM 2436 C C . VAL A 1 317 ? -16.056 -14.857 9.995 1.00 87.31 317 VAL A C 1
ATOM 2438 O O . VAL A 1 317 ? -15.574 -14.092 9.170 1.00 87.31 317 VAL A O 1
ATOM 2441 N N . LEU A 1 318 ? -16.278 -14.474 11.254 1.00 86.25 318 LEU A N 1
ATOM 2442 C CA . LEU A 1 318 ? -16.025 -13.106 11.716 1.00 86.25 318 LEU A CA 1
ATOM 2443 C C . LEU A 1 318 ? -14.542 -12.727 11.655 1.00 86.25 318 LEU A C 1
ATOM 2445 O O . LEU A 1 318 ? -14.228 -11.628 11.204 1.00 86.25 318 LEU A O 1
ATOM 2449 N N . VAL A 1 319 ? -13.632 -13.632 12.025 1.00 89.44 319 VAL A N 1
ATOM 2450 C CA . VAL A 1 319 ? -12.185 -13.422 11.857 1.00 89.44 319 VAL A CA 1
ATOM 2451 C C . VAL A 1 319 ? -11.846 -13.191 10.386 1.00 89.44 319 VAL A C 1
ATOM 2453 O O . VAL A 1 319 ? -11.110 -12.253 10.077 1.00 89.44 319 VAL A O 1
ATOM 2456 N N . TYR A 1 320 ? -12.406 -13.991 9.474 1.00 91.56 320 TYR A N 1
ATOM 2457 C CA . TYR A 1 320 ? -12.203 -13.806 8.038 1.00 91.56 320 TYR A CA 1
ATOM 2458 C C . TYR A 1 320 ? -12.711 -12.442 7.556 1.00 91.56 320 TYR A C 1
ATOM 2460 O O . TYR A 1 320 ? -11.965 -11.732 6.886 1.00 91.56 320 TYR A O 1
ATOM 2468 N N . LEU A 1 321 ? -13.932 -12.048 7.938 1.00 91.88 321 LEU A N 1
ATOM 2469 C CA . LEU A 1 321 ? -14.516 -10.756 7.561 1.00 91.88 321 LEU A CA 1
ATOM 2470 C C . LEU A 1 321 ? -13.665 -9.588 8.062 1.00 91.88 321 LEU A C 1
ATOM 2472 O O . LEU A 1 321 ? -13.288 -8.726 7.278 1.00 91.88 321 LEU A O 1
ATOM 2476 N N . TRP A 1 322 ? -13.286 -9.595 9.342 1.00 91.50 322 TRP A N 1
ATOM 2477 C CA . TRP A 1 322 ? -12.427 -8.555 9.910 1.00 91.50 322 TRP A CA 1
ATOM 2478 C C . TRP A 1 322 ? -11.057 -8.501 9.223 1.00 91.50 322 TRP A C 1
ATOM 2480 O O . TRP A 1 322 ? -10.517 -7.415 9.006 1.00 91.50 322 TRP A O 1
ATOM 2490 N N . THR A 1 323 ? -10.483 -9.657 8.886 1.00 93.38 323 THR A N 1
ATOM 2491 C CA . THR A 1 323 ? -9.199 -9.743 8.172 1.00 93.38 323 THR A CA 1
ATOM 2492 C C . THR A 1 323 ? -9.317 -9.176 6.759 1.00 93.38 323 THR A C 1
ATOM 2494 O O . THR A 1 323 ? -8.472 -8.375 6.359 1.00 93.38 323 THR A O 1
ATOM 2497 N N . CYS A 1 324 ? -10.374 -9.538 6.027 1.00 94.38 324 CYS A N 1
ATOM 2498 C CA . CYS A 1 324 ? -10.649 -9.021 4.687 1.00 94.38 324 CYS A CA 1
ATOM 2499 C C . CYS A 1 324 ? -10.863 -7.513 4.708 1.00 94.38 324 CYS A C 1
ATOM 2501 O O . CYS A 1 324 ? -10.222 -6.804 3.940 1.00 94.38 324 CYS A O 1
ATOM 2503 N N . ASP A 1 325 ? -11.680 -7.013 5.632 1.00 93.62 325 ASP A N 1
ATOM 2504 C CA . ASP A 1 325 ? -11.933 -5.583 5.761 1.00 93.62 325 ASP A CA 1
ATOM 2505 C C . ASP A 1 325 ? -10.663 -4.808 6.122 1.00 93.62 325 ASP A C 1
ATOM 2507 O O . ASP A 1 325 ? -10.412 -3.763 5.533 1.00 93.62 325 ASP A O 1
ATOM 2511 N N . ASN A 1 326 ? -9.804 -5.324 7.011 1.00 93.44 326 ASN A N 1
ATOM 2512 C CA . ASN A 1 326 ? -8.510 -4.687 7.291 1.00 93.44 326 ASN A CA 1
ATOM 2513 C C . ASN A 1 326 ? -7.590 -4.698 6.059 1.00 93.44 326 ASN A C 1
ATOM 2515 O O . ASN A 1 326 ? -6.969 -3.678 5.758 1.00 93.44 326 ASN A O 1
ATOM 2519 N N . PHE A 1 327 ? -7.501 -5.826 5.347 1.00 95.38 327 PHE A N 1
ATOM 2520 C CA . PHE A 1 327 ? -6.692 -5.936 4.132 1.00 95.38 327 PHE A CA 1
ATOM 2521 C C . PHE A 1 327 ? -7.160 -4.949 3.060 1.00 95.38 327 PHE A C 1
ATOM 2523 O O . PHE A 1 327 ? -6.361 -4.165 2.554 1.00 95.38 327 PHE A O 1
ATOM 2530 N N . ILE A 1 328 ? -8.460 -4.947 2.755 1.00 95.38 328 ILE A N 1
ATOM 2531 C CA . ILE A 1 328 ? -9.055 -4.080 1.739 1.00 95.38 328 ILE A CA 1
ATOM 2532 C C . ILE A 1 328 ? -8.955 -2.618 2.182 1.00 95.38 328 ILE A C 1
ATOM 2534 O O . ILE A 1 328 ? -8.518 -1.781 1.402 1.00 95.38 328 ILE A O 1
ATOM 2538 N N . TYR A 1 329 ? -9.275 -2.290 3.436 1.00 93.56 329 TYR A N 1
ATOM 2539 C CA . TYR A 1 329 ? -9.220 -0.917 3.940 1.00 93.56 329 TYR A CA 1
ATOM 2540 C C . TYR A 1 329 ? -7.834 -0.289 3.766 1.00 93.56 329 TYR A C 1
ATOM 2542 O O . TYR A 1 329 ? -7.729 0.789 3.174 1.00 93.56 329 TYR A O 1
ATOM 2550 N N . PHE A 1 330 ? -6.783 -0.957 4.259 1.00 92.69 330 PHE A N 1
ATOM 2551 C CA . PHE A 1 330 ? -5.414 -0.453 4.140 1.00 92.69 330 PHE A CA 1
ATOM 2552 C C . PHE A 1 330 ? -4.882 -0.587 2.713 1.00 92.69 330 PHE A C 1
ATOM 2554 O O . PHE A 1 330 ? -4.167 0.301 2.260 1.00 92.69 330 PHE A O 1
ATOM 2561 N N . GLY A 1 331 ? -5.262 -1.636 1.981 1.00 92.50 331 GLY A N 1
ATOM 2562 C CA . GLY A 1 331 ? -4.870 -1.829 0.587 1.00 92.50 331 GLY A CA 1
ATOM 2563 C C . GLY A 1 331 ? -5.385 -0.702 -0.309 1.00 92.50 331 GLY A C 1
ATOM 2564 O O . GLY A 1 331 ? -4.606 -0.106 -1.049 1.00 92.50 331 GLY A O 1
ATOM 2565 N N . LEU A 1 332 ? -6.663 -0.328 -0.171 1.00 92.19 332 LEU A N 1
ATOM 2566 C CA . LEU A 1 332 ? -7.265 0.797 -0.896 1.00 92.19 332 LEU A CA 1
ATOM 2567 C C . LEU A 1 332 ? -6.580 2.127 -0.574 1.00 92.19 332 LEU A C 1
ATOM 2569 O O . LEU A 1 332 ? -6.369 2.946 -1.466 1.00 92.19 332 LEU A O 1
ATOM 2573 N N . SER A 1 333 ? -6.251 2.331 0.701 1.00 91.81 333 SER A N 1
ATOM 2574 C CA . SER A 1 333 ? -5.580 3.529 1.208 1.00 91.81 333 SER A CA 1
ATOM 2575 C C . SER A 1 333 ? -4.137 3.665 0.725 1.00 91.81 333 SER A C 1
ATOM 2577 O O . SER A 1 333 ? -3.674 4.766 0.453 1.00 91.81 333 SER A O 1
ATOM 2579 N N . LEU A 1 334 ? -3.415 2.551 0.629 1.00 89.00 334 LEU A N 1
ATOM 2580 C CA . LEU A 1 334 ? -2.012 2.518 0.227 1.00 89.00 334 LEU A CA 1
ATOM 2581 C C . LEU A 1 334 ? -1.838 2.538 -1.296 1.00 89.00 334 LEU A C 1
ATOM 2583 O O . LEU A 1 334 ? -0.874 3.118 -1.789 1.00 89.00 334 LEU A O 1
ATOM 2587 N N . TYR A 1 335 ? -2.759 1.923 -2.038 1.00 88.69 335 TYR A N 1
ATOM 2588 C CA . TYR A 1 335 ? -2.720 1.860 -3.501 1.00 88.69 335 TYR A CA 1
ATOM 2589 C C . TYR A 1 335 ? -3.294 3.114 -4.176 1.00 88.69 335 TYR A C 1
ATOM 2591 O O . TYR A 1 335 ? -3.061 3.349 -5.356 1.00 88.69 335 TYR A O 1
ATOM 2599 N N . SER A 1 336 ? -4.012 3.969 -3.447 1.00 88.81 336 SER A N 1
ATOM 2600 C CA . SER A 1 336 ? -4.654 5.150 -4.030 1.00 88.81 336 SER A CA 1
ATOM 2601 C C . SER A 1 336 ? -3.713 6.152 -4.690 1.00 88.81 336 SER A C 1
ATOM 2603 O O . SER A 1 336 ? -4.142 6.920 -5.547 1.00 88.81 336 SER A O 1
ATOM 2605 N N . THR A 1 337 ? -2.447 6.172 -4.274 1.00 87.06 337 THR A N 1
ATOM 2606 C CA . THR A 1 337 ? -1.409 7.020 -4.868 1.00 87.06 337 THR A CA 1
ATOM 2607 C C . THR A 1 337 ? -0.890 6.477 -6.202 1.00 87.06 337 THR A C 1
ATOM 2609 O O . THR A 1 337 ? -0.234 7.219 -6.923 1.00 87.06 337 THR A O 1
ATOM 2612 N N . GLN A 1 338 ? -1.214 5.225 -6.555 1.00 82.12 338 GLN A N 1
ATOM 2613 C CA . GLN A 1 338 ? -0.886 4.586 -7.839 1.00 82.12 338 GLN A CA 1
ATOM 2614 C C . GLN A 1 338 ? -2.055 4.586 -8.838 1.00 82.12 338 GLN A C 1
ATOM 2616 O O . GLN A 1 338 ? -1.889 4.163 -9.980 1.00 82.12 338 GLN A O 1
ATOM 2621 N N . LEU A 1 339 ? -3.243 5.045 -8.428 1.00 80.50 339 LEU A N 1
ATOM 2622 C CA . LEU A 1 339 ? -4.353 5.259 -9.356 1.00 80.50 339 LEU A CA 1
ATOM 2623 C C . LEU A 1 339 ? -3.996 6.365 -10.354 1.00 80.50 339 LEU A C 1
ATOM 2625 O O . LEU A 1 339 ? -3.366 7.356 -9.986 1.00 80.50 339 LEU A O 1
ATOM 2629 N N . ALA A 1 340 ? -4.469 6.215 -11.591 1.00 74.06 340 ALA A N 1
ATOM 2630 C CA . ALA A 1 340 ? -4.319 7.231 -12.624 1.00 74.06 340 ALA A CA 1
ATOM 2631 C C . ALA A 1 340 ? -4.930 8.586 -12.198 1.00 74.06 340 ALA A C 1
ATOM 2633 O O . ALA A 1 340 ? -5.852 8.649 -11.374 1.00 74.06 340 ALA A O 1
ATOM 2634 N N . GLY A 1 341 ? -4.392 9.678 -12.741 1.00 80.62 341 GLY A N 1
ATOM 2635 C CA . GLY A 1 341 ? -4.722 11.046 -12.339 1.00 80.62 341 GLY A CA 1
ATOM 2636 C C . GLY A 1 341 ? -3.809 11.602 -11.237 1.00 80.62 341 GLY A C 1
ATOM 2637 O O . GLY A 1 341 ? -2.635 11.255 -11.131 1.00 80.62 341 GLY A O 1
ATOM 2638 N N . ASN A 1 342 ? -4.329 12.529 -10.425 1.00 87.00 342 ASN A N 1
ATOM 2639 C CA . ASN A 1 342 ? -3.539 13.216 -9.400 1.00 87.00 342 ASN A CA 1
ATOM 2640 C C . ASN A 1 342 ? -3.541 12.440 -8.070 1.00 87.00 342 ASN A C 1
ATOM 2642 O O . ASN A 1 342 ? -4.566 12.363 -7.389 1.00 87.00 342 ASN A O 1
ATOM 2646 N N . MET A 1 343 ? -2.370 11.937 -7.658 1.00 88.06 343 MET A N 1
ATOM 2647 C CA . MET A 1 343 ? -2.214 11.132 -6.438 1.00 88.06 343 MET A CA 1
ATOM 2648 C C . MET A 1 343 ? -2.681 11.832 -5.152 1.00 88.06 343 MET A C 1
ATOM 2650 O O . MET A 1 343 ? -3.230 11.177 -4.267 1.00 88.06 343 MET A O 1
ATOM 2654 N N . TYR A 1 344 ? -2.508 13.154 -5.041 1.00 91.00 344 TYR A N 1
ATOM 2655 C CA . TYR A 1 344 ? -2.907 13.918 -3.856 1.00 91.00 344 TYR A CA 1
ATOM 2656 C C . TYR A 1 344 ? -4.429 14.036 -3.760 1.00 91.00 344 TYR A C 1
ATOM 2658 O O . TYR A 1 344 ? -5.002 13.814 -2.693 1.00 91.00 344 TYR A O 1
ATOM 2666 N N . VAL A 1 345 ? -5.088 14.334 -4.884 1.00 91.06 345 VAL A N 1
ATOM 2667 C CA . VAL A 1 345 ? -6.554 14.419 -4.960 1.00 91.06 345 VAL A CA 1
ATOM 2668 C C . VAL A 1 345 ? -7.177 13.052 -4.688 1.00 91.06 345 VAL A C 1
ATOM 2670 O O . VAL A 1 345 ? -8.059 12.948 -3.835 1.00 91.06 345 VAL A O 1
ATOM 2673 N N . ASN A 1 346 ? -6.675 11.999 -5.339 1.00 91.19 346 ASN A N 1
ATOM 2674 C CA . ASN A 1 346 ? -7.151 10.627 -5.148 1.00 91.19 346 ASN A CA 1
ATOM 2675 C C . ASN A 1 346 ? -7.080 10.214 -3.670 1.00 91.19 346 ASN A C 1
ATOM 2677 O O . ASN A 1 346 ? -8.046 9.689 -3.112 1.00 91.19 346 ASN A O 1
ATOM 2681 N N . TYR A 1 347 ? -5.956 10.512 -3.017 1.00 92.56 347 TYR A N 1
ATOM 2682 C CA . TYR A 1 347 ? -5.734 10.192 -1.613 1.00 92.56 347 TYR A CA 1
ATOM 2683 C C . TYR A 1 347 ? -6.693 10.941 -0.665 1.00 92.56 347 TYR A C 1
ATOM 2685 O O . TYR A 1 347 ? -7.271 10.331 0.238 1.00 92.56 347 TYR A O 1
ATOM 2693 N N . ILE A 1 348 ? -6.915 12.244 -0.886 1.00 95.00 348 ILE A N 1
ATOM 2694 C CA . ILE A 1 348 ? -7.841 13.057 -0.074 1.00 95.00 348 ILE A CA 1
ATOM 2695 C C . ILE A 1 348 ? -9.287 12.574 -0.235 1.00 95.00 348 ILE A C 1
ATOM 2697 O O . ILE A 1 348 ? -9.995 12.420 0.762 1.00 95.00 348 ILE A O 1
ATOM 2701 N N . LEU A 1 349 ? -9.730 12.293 -1.465 1.00 93.25 349 LEU A N 1
ATOM 2702 C CA . LEU A 1 349 ? -11.099 11.830 -1.728 1.00 93.25 349 LEU A CA 1
ATOM 2703 C C . LEU A 1 349 ? -11.413 10.515 -1.000 1.00 93.25 349 LEU A C 1
ATOM 2705 O O . LEU A 1 349 ? -12.508 10.354 -0.460 1.00 93.25 349 LEU A O 1
ATOM 2709 N N . ILE A 1 350 ? -10.442 9.604 -0.921 1.00 92.31 350 ILE A N 1
ATOM 2710 C CA . ILE A 1 350 ? -10.573 8.331 -0.195 1.00 92.31 350 ILE A CA 1
ATOM 2711 C C . ILE A 1 350 ? -10.692 8.533 1.314 1.00 92.31 350 ILE A C 1
ATOM 2713 O O . ILE A 1 350 ? -11.427 7.787 1.956 1.00 92.31 350 ILE A O 1
ATOM 2717 N N . GLY A 1 351 ? -10.009 9.528 1.884 1.00 91.81 351 GLY A N 1
ATOM 2718 C CA . GLY A 1 351 ? -10.194 9.890 3.290 1.00 91.81 351 GLY A CA 1
ATOM 2719 C C . GLY A 1 351 ? -11.583 10.485 3.548 1.00 91.81 351 GLY A C 1
ATOM 2720 O O . GLY A 1 351 ? -12.278 10.080 4.479 1.00 91.81 351 GLY A O 1
ATOM 2721 N N . LEU A 1 352 ? -12.027 11.410 2.691 1.00 93.25 352 LEU A N 1
ATOM 2722 C CA . LEU A 1 352 ? -13.312 12.105 2.848 1.00 93.25 352 LEU A CA 1
ATOM 2723 C C . LEU A 1 352 ? -14.530 11.183 2.721 1.00 93.25 352 LEU A C 1
ATOM 2725 O O . LEU A 1 352 ? -15.549 11.428 3.371 1.00 93.25 352 LEU A O 1
ATOM 2729 N N . VAL A 1 353 ? -14.433 10.111 1.928 1.00 93.81 353 VAL A N 1
ATOM 2730 C CA . VAL A 1 353 ? -15.547 9.171 1.714 1.00 93.81 353 VAL A CA 1
ATOM 2731 C C . VAL A 1 353 ? -15.953 8.406 2.984 1.00 93.81 353 VAL A C 1
ATOM 2733 O O . VAL A 1 353 ? -17.046 7.839 3.046 1.00 93.81 353 VAL A O 1
ATOM 2736 N N . GLU A 1 354 ? -15.117 8.413 4.025 1.00 90.31 354 GLU A N 1
ATOM 2737 C CA . GLU A 1 354 ? -15.447 7.801 5.315 1.00 90.31 354 GLU A CA 1
ATOM 2738 C C . GLU A 1 354 ? -16.476 8.612 6.120 1.00 90.31 354 GLU A C 1
ATOM 2740 O O . GLU A 1 354 ? -17.279 8.025 6.849 1.00 90.31 354 GLU A O 1
ATOM 2745 N N . LEU A 1 355 ? -16.515 9.944 5.967 1.00 90.12 355 LEU A N 1
ATOM 2746 C CA . LEU A 1 355 ? -17.429 10.800 6.737 1.00 90.12 355 LEU A CA 1
ATOM 2747 C C . LEU A 1 355 ? -18.909 10.467 6.473 1.00 90.12 355 LEU A C 1
ATOM 2749 O O . LEU A 1 355 ? -19.643 10.258 7.445 1.00 90.12 355 LEU A O 1
ATOM 2753 N N . PRO A 1 356 ? -19.372 10.339 5.208 1.00 89.19 356 PRO A N 1
ATOM 2754 C CA . PRO A 1 356 ? -20.722 9.861 4.927 1.00 89.19 356 PRO A CA 1
ATOM 2755 C C . PRO A 1 356 ? -21.011 8.490 5.549 1.00 89.19 356 PRO A C 1
ATOM 2757 O O . PRO A 1 356 ? -22.102 8.278 6.081 1.00 89.19 356 PRO A O 1
ATOM 2760 N N . ALA A 1 357 ? -20.045 7.565 5.527 1.00 86.06 357 ALA A N 1
ATOM 2761 C CA . ALA A 1 357 ? -20.235 6.222 6.072 1.00 86.06 357 ALA A CA 1
ATOM 2762 C C . ALA A 1 357 ? -20.529 6.264 7.582 1.00 86.06 357 ALA A C 1
ATOM 2764 O O . ALA A 1 357 ? -21.461 5.597 8.038 1.00 86.06 357 ALA A O 1
ATOM 2765 N N . TYR A 1 358 ? -19.820 7.099 8.352 1.00 81.44 358 TYR A N 1
ATOM 2766 C CA . TYR A 1 358 ? -20.058 7.245 9.795 1.00 81.44 358 TYR A CA 1
ATOM 2767 C C . TYR A 1 358 ? -21.453 7.794 10.136 1.00 81.44 358 TYR A C 1
ATOM 2769 O O . TYR A 1 358 ? -22.015 7.426 11.169 1.00 81.44 358 TYR A O 1
ATOM 2777 N N . ILE A 1 359 ? -22.035 8.623 9.266 1.00 83.06 359 ILE A N 1
ATOM 2778 C CA . ILE A 1 359 ? -23.349 9.250 9.481 1.00 83.06 359 ILE A CA 1
ATOM 2779 C C . ILE A 1 359 ? -24.494 8.322 9.054 1.00 83.06 359 ILE A C 1
ATOM 2781 O O . ILE A 1 359 ? -25.456 8.132 9.801 1.00 83.06 359 ILE A O 1
ATOM 2785 N N . PHE A 1 360 ? -24.414 7.731 7.859 1.00 83.19 360 PHE A N 1
ATOM 2786 C CA . PHE A 1 360 ? -25.515 6.939 7.298 1.00 83.19 360 PHE A CA 1
ATOM 2787 C C . PHE A 1 360 ? -25.636 5.549 7.922 1.00 83.19 360 PHE A C 1
ATOM 2789 O O . PHE A 1 360 ? -26.734 4.988 7.992 1.00 83.19 360 PHE A O 1
ATOM 2796 N N . MET A 1 361 ? -24.529 4.977 8.392 1.00 82.25 361 MET A N 1
ATOM 2797 C CA . MET A 1 361 ? -24.507 3.572 8.776 1.00 82.25 361 MET A CA 1
ATOM 2798 C C . MET A 1 361 ? -25.404 3.211 9.976 1.00 82.25 361 MET A C 1
ATOM 2800 O O . MET A 1 361 ? -26.126 2.213 9.885 1.00 82.25 361 MET A O 1
ATOM 2804 N N . PRO A 1 362 ? -25.467 3.996 11.071 1.00 79.75 362 PRO A N 1
ATOM 2805 C CA . PRO A 1 362 ? -26.412 3.731 12.162 1.00 79.75 362 PRO A CA 1
ATOM 2806 C C . PRO A 1 362 ? -27.881 3.678 11.694 1.00 79.75 362 PRO A C 1
ATOM 2808 O O . PRO A 1 362 ? -28.666 2.838 12.149 1.00 79.75 362 PRO A O 1
ATOM 2811 N N . ILE A 1 363 ? -28.244 4.532 10.732 1.00 83.62 363 ILE A N 1
ATOM 2812 C CA . ILE A 1 363 ? -29.585 4.585 10.130 1.00 83.62 363 ILE A CA 1
ATOM 2813 C C . ILE A 1 363 ? -29.836 3.336 9.273 1.00 83.62 363 ILE A C 1
ATOM 2815 O O . ILE A 1 363 ? -30.884 2.697 9.382 1.00 83.62 363 ILE A O 1
ATOM 2819 N N . LEU A 1 364 ? -28.865 2.936 8.450 1.00 83.00 364 LEU A N 1
ATOM 2820 C CA . LEU A 1 364 ? -28.982 1.749 7.599 1.00 83.00 364 LEU A CA 1
ATOM 2821 C C . LEU A 1 364 ? -29.104 0.456 8.415 1.00 83.00 364 LEU A C 1
ATOM 2823 O O . LEU A 1 364 ? -29.968 -0.373 8.117 1.00 83.00 364 LEU A O 1
ATOM 2827 N N . ILE A 1 365 ? -28.305 0.308 9.477 1.00 81.56 365 ILE A N 1
ATOM 2828 C CA . ILE A 1 365 ? -28.352 -0.861 10.369 1.00 81.56 365 ILE A CA 1
ATOM 2829 C C . ILE A 1 365 ? -29.724 -0.983 11.039 1.00 81.56 365 ILE A C 1
ATOM 2831 O O . ILE A 1 365 ? -30.300 -2.074 11.062 1.00 81.56 365 ILE A O 1
ATOM 2835 N N . SER A 1 366 ? -30.266 0.121 11.566 1.00 79.12 366 SER A N 1
ATOM 2836 C CA . SER A 1 366 ? -31.579 0.109 12.226 1.00 79.12 366 SER A CA 1
ATOM 2837 C C . SER A 1 366 ? -32.722 -0.208 11.252 1.00 79.12 366 SER A C 1
ATOM 2839 O O . SER A 1 366 ? -33.659 -0.925 11.613 1.00 79.12 366 SER A O 1
ATOM 2841 N N . ARG A 1 367 ? -32.631 0.240 9.991 1.00 83.12 367 ARG A N 1
ATOM 2842 C CA . ARG A 1 367 ? -33.677 0.018 8.982 1.00 83.12 367 ARG A CA 1
ATOM 2843 C C . ARG A 1 367 ? -33.624 -1.360 8.324 1.00 83.12 367 ARG A C 1
ATOM 2845 O O . ARG A 1 367 ? -34.670 -1.999 8.215 1.00 83.12 367 ARG A O 1
ATOM 2852 N N . PHE A 1 368 ? -32.454 -1.851 7.923 1.00 81.94 368 PHE A N 1
ATOM 2853 C CA . PHE A 1 368 ? -32.333 -3.062 7.092 1.00 81.94 368 PHE A CA 1
ATOM 2854 C C . PHE A 1 368 ? -31.761 -4.286 7.820 1.00 81.94 368 PHE A C 1
ATOM 2856 O O . PHE A 1 368 ? -31.888 -5.397 7.316 1.00 81.94 368 PHE A O 1
ATOM 2863 N N . GLY A 1 369 ? -31.211 -4.117 9.025 1.00 79.56 369 GLY A N 1
ATOM 2864 C CA . GLY A 1 369 ? -30.549 -5.199 9.759 1.00 79.56 369 GLY A CA 1
ATOM 2865 C C . GLY A 1 369 ? -29.073 -5.340 9.388 1.00 79.56 369 GLY A C 1
ATOM 2866 O O . GLY A 1 369 ? -28.614 -4.841 8.360 1.00 79.56 369 GLY A O 1
ATOM 2867 N N . ARG A 1 370 ? -28.290 -5.984 10.260 1.00 82.62 370 ARG A N 1
ATOM 2868 C CA . ARG A 1 370 ? -26.821 -5.998 10.129 1.00 82.62 370 ARG A CA 1
ATOM 2869 C C . ARG A 1 370 ? -26.353 -6.930 9.023 1.00 82.62 370 ARG A C 1
ATOM 2871 O O . ARG A 1 370 ? -25.441 -6.576 8.284 1.00 82.62 370 ARG A O 1
ATOM 2878 N N . LYS A 1 371 ? -26.975 -8.106 8.897 1.00 85.19 371 LYS A N 1
ATOM 2879 C CA . LYS A 1 371 ? -26.542 -9.137 7.946 1.00 85.19 371 LYS A CA 1
ATOM 2880 C C . LYS A 1 371 ? -26.669 -8.644 6.510 1.00 85.19 371 LYS A C 1
ATOM 2882 O O . LYS A 1 371 ? -25.737 -8.791 5.723 1.00 85.19 371 LYS A O 1
ATOM 2887 N N . PHE A 1 372 ? -27.818 -8.048 6.194 1.00 85.81 372 PHE A N 1
ATOM 2888 C CA . PHE A 1 372 ? -28.092 -7.524 4.861 1.00 85.81 372 PHE A CA 1
ATOM 2889 C C . PHE A 1 372 ? -27.122 -6.401 4.496 1.00 85.81 372 PHE A C 1
ATOM 2891 O O . PHE A 1 372 ? -26.561 -6.422 3.407 1.00 85.81 372 PHE A O 1
ATOM 2898 N N . ILE A 1 373 ? -26.872 -5.466 5.417 1.00 89.06 373 ILE A N 1
ATOM 2899 C CA . ILE A 1 373 ? -25.965 -4.353 5.138 1.00 89.06 373 ILE A CA 1
ATOM 2900 C C . ILE A 1 373 ? -24.517 -4.828 4.978 1.00 89.06 373 ILE A C 1
ATOM 2902 O O . ILE A 1 373 ? -23.882 -4.450 4.003 1.00 89.06 373 ILE A O 1
ATOM 2906 N N . VAL A 1 374 ? -24.001 -5.693 5.860 1.00 89.81 374 VAL A N 1
ATOM 2907 C CA . VAL A 1 374 ? -22.619 -6.198 5.730 1.00 89.81 374 VAL A CA 1
ATOM 2908 C C . VAL A 1 374 ? -22.447 -6.989 4.432 1.00 89.81 374 VAL A C 1
ATOM 2910 O O . VAL A 1 374 ? -21.485 -6.762 3.703 1.00 89.81 374 VAL A O 1
ATOM 2913 N N . SER A 1 375 ? -23.382 -7.885 4.102 1.00 91.00 375 SER A N 1
ATOM 2914 C CA . SER A 1 375 ? -23.302 -8.675 2.868 1.00 91.00 375 SER A CA 1
ATOM 2915 C C . SER A 1 375 ? -23.445 -7.790 1.621 1.00 91.00 375 SER A C 1
ATOM 2917 O O . SER A 1 375 ? -22.637 -7.889 0.701 1.00 91.00 375 SER A O 1
ATOM 2919 N N . GLY A 1 376 ? -24.415 -6.870 1.617 1.00 90.81 376 GLY A N 1
ATOM 2920 C CA . GLY A 1 376 ? -24.652 -5.934 0.519 1.00 90.81 376 GLY A CA 1
ATOM 2921 C C . GLY A 1 376 ? -23.477 -4.991 0.270 1.00 90.81 376 GLY A C 1
ATOM 2922 O O . GLY A 1 376 ? -23.091 -4.806 -0.880 1.00 90.81 376 GLY A O 1
ATOM 2923 N N . SER A 1 377 ? -22.857 -4.459 1.327 1.00 92.81 377 SER A N 1
ATOM 2924 C CA . SER A 1 377 ? -21.654 -3.628 1.224 1.00 92.81 377 SER A CA 1
ATOM 2925 C C . SER A 1 377 ? -20.481 -4.377 0.591 1.00 92.81 377 SER A C 1
ATOM 2927 O O . SER A 1 377 ? -19.823 -3.848 -0.299 1.00 92.81 377 SER A O 1
ATOM 2929 N N . HIS A 1 378 ? -20.241 -5.625 0.992 1.00 94.94 378 HIS A N 1
ATOM 2930 C CA . HIS A 1 378 ? -19.189 -6.450 0.401 1.00 94.94 378 HIS A CA 1
ATOM 2931 C C . HIS A 1 378 ? -19.459 -6.787 -1.070 1.00 94.94 378 HIS A C 1
ATOM 2933 O O . HIS A 1 378 ? -18.565 -6.685 -1.904 1.00 94.94 378 HIS A O 1
ATOM 2939 N N . PHE A 1 379 ? -20.695 -7.136 -1.435 1.00 95.50 379 PHE A N 1
ATOM 2940 C CA . PHE A 1 379 ? -21.026 -7.365 -2.844 1.00 95.50 379 PHE A CA 1
ATOM 2941 C C . PHE A 1 379 ? -20.912 -6.092 -3.685 1.00 95.50 379 PHE A C 1
ATOM 2943 O O . PHE A 1 379 ? -20.412 -6.154 -4.808 1.00 95.50 379 PHE A O 1
ATOM 2950 N N . LEU A 1 380 ? -21.321 -4.944 -3.139 1.00 94.31 380 LEU A N 1
ATOM 2951 C CA . LEU A 1 380 ? -21.159 -3.648 -3.792 1.00 94.31 380 LEU A CA 1
ATOM 2952 C C . LEU A 1 380 ? -19.676 -3.322 -4.009 1.00 94.31 380 LEU A C 1
ATOM 2954 O O . LEU A 1 380 ? -19.285 -2.993 -5.125 1.00 94.31 380 LEU A O 1
ATOM 2958 N N . ALA A 1 381 ? -18.843 -3.477 -2.978 1.00 95.31 381 ALA A N 1
ATOM 2959 C CA . ALA A 1 381 ? -17.400 -3.287 -3.084 1.00 95.31 381 ALA A CA 1
ATOM 2960 C C . ALA A 1 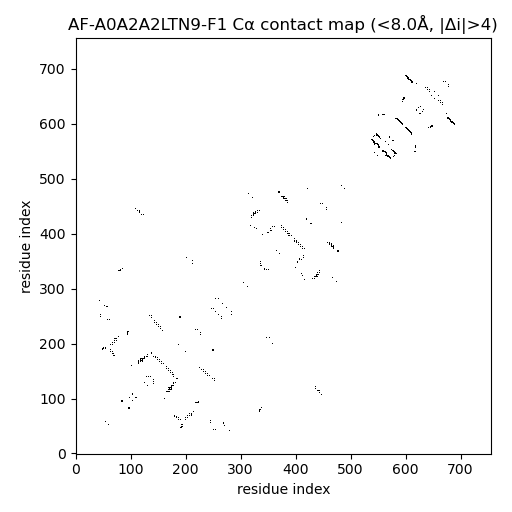381 ? -16.772 -4.253 -4.100 1.00 95.31 381 ALA A C 1
ATOM 2962 O O . ALA A 1 381 ? -16.041 -3.819 -4.988 1.00 95.31 381 ALA A O 1
ATOM 2963 N N . GLY A 1 382 ? -17.118 -5.542 -4.039 1.00 95.19 382 GLY A N 1
ATOM 2964 C CA . GLY A 1 382 ? -16.646 -6.556 -4.979 1.00 95.19 382 GLY A CA 1
ATOM 2965 C C . GLY A 1 382 ? -16.985 -6.235 -6.435 1.00 95.19 382 GLY A C 1
ATOM 2966 O O . GLY A 1 382 ? -16.112 -6.350 -7.298 1.00 95.19 382 GLY A O 1
ATOM 2967 N N . ALA A 1 383 ? -18.211 -5.775 -6.703 1.00 93.19 383 ALA A N 1
ATOM 2968 C CA . ALA A 1 383 ? -18.634 -5.335 -8.032 1.00 93.19 383 ALA A CA 1
ATOM 2969 C C . ALA A 1 383 ? -17.860 -4.089 -8.490 1.00 93.19 383 ALA A C 1
ATOM 2971 O O . ALA A 1 383 ? -17.350 -4.059 -9.609 1.00 93.19 383 ALA A O 1
ATOM 2972 N N . CYS A 1 384 ? -17.705 -3.092 -7.615 1.00 92.19 384 CYS A N 1
ATOM 2973 C CA . CYS A 1 384 ? -16.938 -1.886 -7.912 1.00 92.19 384 CYS A CA 1
ATOM 2974 C C . CYS A 1 384 ? -15.454 -2.172 -8.174 1.00 92.19 384 CYS A C 1
ATOM 2976 O O . CYS A 1 384 ? -14.870 -1.528 -9.034 1.00 92.19 384 CYS A O 1
ATOM 2978 N N . PHE A 1 385 ? -14.832 -3.152 -7.516 1.00 92.25 385 PHE A N 1
ATOM 2979 C CA . PHE A 1 385 ? -13.454 -3.541 -7.846 1.00 92.25 385 PHE A CA 1
ATOM 2980 C C . PHE A 1 385 ? -13.362 -4.370 -9.132 1.00 92.25 385 PHE A C 1
ATOM 2982 O O . PHE A 1 385 ? -12.329 -4.351 -9.788 1.00 92.25 385 PHE A O 1
ATOM 2989 N N . PHE A 1 386 ? -14.432 -5.065 -9.527 1.00 92.12 386 PHE A N 1
ATOM 2990 C CA . PHE A 1 386 ? -14.452 -5.888 -10.738 1.00 92.12 386 PHE A CA 1
ATOM 2991 C C . PHE A 1 386 ? -14.620 -5.065 -12.024 1.00 92.12 386 PHE A C 1
ATOM 2993 O O . PHE A 1 386 ? -13.982 -5.360 -13.032 1.00 92.12 386 PHE A O 1
ATOM 3000 N N . ILE A 1 387 ? -15.459 -4.023 -11.998 1.00 88.12 387 ILE A N 1
ATOM 3001 C CA . ILE A 1 387 ? -15.791 -3.198 -13.176 1.00 88.12 387 ILE A CA 1
ATOM 3002 C C . ILE A 1 387 ? -14.542 -2.592 -13.864 1.00 88.12 387 ILE A C 1
ATOM 3004 O O . ILE A 1 387 ? -14.431 -2.726 -15.088 1.00 88.12 387 ILE A O 1
ATOM 3008 N N . PRO A 1 388 ? -13.574 -1.986 -13.141 1.00 85.00 388 PRO A N 1
ATOM 3009 C CA . PRO A 1 388 ? -12.370 -1.404 -13.740 1.00 85.00 388 PRO A CA 1
ATOM 3010 C C . PRO A 1 388 ? -11.497 -2.386 -14.531 1.00 85.00 388 PRO A C 1
ATOM 3012 O O . PRO A 1 388 ? -10.774 -1.949 -15.420 1.00 85.00 388 PRO A O 1
ATOM 3015 N N . ILE A 1 389 ? -11.596 -3.698 -14.276 1.00 86.12 389 ILE A N 1
ATOM 3016 C CA . ILE A 1 389 ? -10.824 -4.726 -14.998 1.00 86.12 389 ILE A CA 1
ATOM 3017 C C . ILE A 1 389 ? -11.167 -4.728 -16.499 1.00 86.12 389 ILE A C 1
ATOM 3019 O O . ILE A 1 389 ? -10.300 -4.995 -17.328 1.00 86.12 389 ILE A O 1
ATOM 3023 N N . PHE A 1 390 ? -12.414 -4.404 -16.861 1.00 83.62 390 PHE A N 1
ATOM 3024 C CA . PHE A 1 390 ? -12.881 -4.362 -18.257 1.00 83.62 390 PHE A CA 1
ATOM 3025 C C . PHE A 1 390 ? -12.888 -2.952 -18.853 1.00 83.62 390 PHE A C 1
ATOM 3027 O O . PHE A 1 390 ? -12.950 -2.797 -20.070 1.00 83.62 390 PHE A O 1
ATOM 3034 N N . LEU A 1 391 ? -12.852 -1.923 -18.002 1.00 78.12 391 LEU A N 1
ATOM 3035 C CA . LEU A 1 391 ? -12.963 -0.512 -18.380 1.00 78.12 391 LEU A CA 1
ATOM 3036 C C . LEU A 1 391 ? -11.678 0.266 -18.063 1.00 78.12 391 LEU A C 1
ATOM 3038 O O . LEU A 1 391 ? -11.729 1.458 -17.757 1.00 78.12 391 LEU A O 1
ATOM 3042 N N . SER A 1 392 ? -10.521 -0.397 -18.163 1.00 64.81 392 SER A N 1
ATOM 3043 C CA . SER A 1 392 ? -9.205 0.138 -17.780 1.00 64.81 392 SER A CA 1
ATOM 3044 C C . SER A 1 392 ? -8.823 1.449 -18.482 1.00 64.81 392 SER A C 1
ATOM 3046 O O . SER A 1 392 ? -7.970 2.177 -17.989 1.00 64.81 392 SER A O 1
ATOM 3048 N N . ASN A 1 393 ? -9.470 1.779 -19.604 1.00 67.25 393 ASN A N 1
ATOM 3049 C CA . ASN A 1 393 ? -9.188 2.972 -20.406 1.00 67.25 393 ASN A CA 1
ATOM 3050 C C . ASN A 1 393 ? -9.851 4.263 -19.877 1.00 67.25 393 ASN A C 1
ATOM 3052 O O . ASN A 1 393 ? -9.645 5.328 -20.456 1.00 67.25 393 ASN A O 1
ATOM 3056 N N . HIS A 1 394 ? -10.655 4.200 -18.807 1.00 77.62 394 HIS A N 1
ATOM 3057 C CA . HIS A 1 394 ? -11.368 5.360 -18.259 1.00 77.62 394 HIS A CA 1
ATOM 3058 C C . HIS A 1 394 ? -10.990 5.633 -16.795 1.00 77.62 394 HIS A C 1
ATOM 3060 O O . HIS A 1 394 ? -11.627 5.132 -15.868 1.00 77.62 394 HIS A O 1
ATOM 3066 N N . GLU A 1 395 ? -9.992 6.496 -16.585 1.00 77.62 395 GLU A N 1
ATOM 3067 C CA . GLU A 1 395 ? -9.423 6.820 -15.263 1.00 77.62 395 GLU A CA 1
ATOM 3068 C C . GLU A 1 395 ? -10.481 7.241 -14.223 1.00 77.62 395 GLU A C 1
ATOM 3070 O O . GLU A 1 395 ? -10.486 6.755 -13.091 1.00 77.62 395 GLU A O 1
ATOM 3075 N N . TRP A 1 396 ? -11.442 8.083 -14.624 1.00 81.44 396 TRP A N 1
ATOM 3076 C CA . TRP A 1 396 ? -12.518 8.561 -13.748 1.00 81.44 396 TRP A CA 1
ATOM 3077 C C . TRP A 1 396 ? -13.478 7.456 -13.300 1.00 81.44 396 TRP A C 1
ATOM 3079 O O . TRP A 1 396 ? -13.9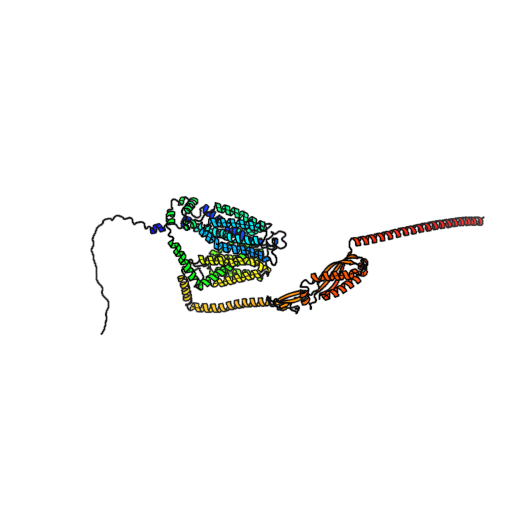67 7.493 -12.172 1.00 81.44 396 TRP A O 1
ATOM 3089 N N . ILE A 1 397 ? -13.736 6.456 -14.150 1.00 83.69 397 ILE A N 1
ATOM 3090 C CA . ILE A 1 397 ? -14.600 5.321 -13.797 1.00 83.69 397 ILE A CA 1
ATOM 3091 C C . ILE A 1 397 ? -13.909 4.474 -12.730 1.00 83.69 397 ILE A C 1
ATOM 3093 O O . ILE A 1 397 ? -14.540 4.119 -11.732 1.00 83.69 397 ILE A O 1
ATOM 3097 N N . SER A 1 398 ? -12.610 4.213 -12.900 1.00 83.62 398 SER A N 1
ATOM 3098 C CA . SER A 1 398 ? -11.795 3.503 -11.913 1.00 83.62 398 SER A CA 1
ATOM 3099 C C . SER A 1 398 ? -11.779 4.228 -10.569 1.00 83.62 398 SER A C 1
ATOM 3101 O O . SER A 1 398 ? -12.007 3.590 -9.542 1.00 83.62 398 SER A O 1
ATOM 3103 N N . LEU A 1 399 ? -11.606 5.556 -10.563 1.00 87.06 399 LEU A N 1
ATOM 3104 C CA . LEU A 1 399 ? -11.640 6.360 -9.338 1.00 87.06 399 LEU A CA 1
ATOM 3105 C C . LEU A 1 399 ? -13.015 6.325 -8.652 1.00 87.06 399 LEU A C 1
ATOM 3107 O O . LEU A 1 399 ? -13.089 6.079 -7.450 1.00 87.06 399 LEU A O 1
ATOM 3111 N N . ILE A 1 400 ? -14.111 6.528 -9.391 1.00 89.81 400 ILE A N 1
ATOM 3112 C CA . ILE A 1 400 ? -15.473 6.485 -8.827 1.00 89.81 400 ILE A CA 1
ATOM 3113 C C . ILE A 1 400 ? -15.759 5.107 -8.223 1.00 89.81 400 ILE A C 1
ATOM 3115 O O . ILE A 1 400 ? -16.243 5.011 -7.094 1.00 89.81 400 ILE A O 1
ATOM 3119 N N . CYS A 1 401 ? -15.413 4.038 -8.940 1.00 90.50 401 CYS A N 1
ATOM 3120 C CA . CYS A 1 401 ? -15.543 2.675 -8.438 1.00 90.50 401 CYS A CA 1
ATOM 3121 C C . CYS A 1 401 ? -14.711 2.458 -7.165 1.00 90.50 401 CYS A C 1
ATOM 3123 O O . CYS A 1 401 ? -15.197 1.864 -6.202 1.00 90.50 401 CYS A O 1
ATOM 3125 N N . TRP A 1 402 ? -13.489 2.991 -7.122 1.00 90.44 402 TRP A N 1
ATOM 3126 C CA . TRP A 1 402 ? -12.621 2.919 -5.948 1.00 90.44 402 TRP A CA 1
ATOM 3127 C C . TRP A 1 402 ? -13.228 3.620 -4.727 1.00 90.44 402 TRP A C 1
ATOM 3129 O O . TRP A 1 402 ? -13.213 3.068 -3.625 1.00 90.44 402 TRP A O 1
ATOM 3139 N N . LEU A 1 403 ? -13.818 4.805 -4.921 1.00 92.56 403 LEU A N 1
ATOM 3140 C CA . LEU A 1 403 ? -14.480 5.572 -3.862 1.00 92.56 403 LEU A CA 1
ATOM 3141 C C . LEU A 1 403 ? -15.735 4.864 -3.339 1.00 92.56 403 LEU A C 1
ATOM 3143 O O . LEU A 1 403 ? -15.916 4.775 -2.124 1.00 92.56 403 LEU A O 1
ATOM 3147 N N . ILE A 1 404 ? -16.568 4.308 -4.226 1.00 93.56 404 ILE A N 1
ATOM 3148 C CA . ILE A 1 404 ? -17.751 3.527 -3.825 1.00 93.56 404 ILE A CA 1
ATOM 3149 C C . ILE A 1 404 ? -17.324 2.262 -3.069 1.00 93.56 404 ILE A C 1
ATOM 3151 O O . ILE A 1 404 ? -17.908 1.935 -2.035 1.00 93.56 404 ILE A O 1
ATOM 3155 N N . GLY A 1 405 ? -16.275 1.580 -3.535 1.00 93.38 405 GLY A N 1
ATOM 3156 C CA . GLY A 1 405 ? -15.712 0.420 -2.850 1.00 93.38 405 GLY A CA 1
ATOM 3157 C C . GLY A 1 405 ? -15.190 0.764 -1.454 1.00 93.38 405 GLY A C 1
ATOM 3158 O O . GLY A 1 405 ? -15.535 0.083 -0.488 1.00 93.38 405 GLY A O 1
ATOM 3159 N N . LYS A 1 406 ? -14.431 1.859 -1.311 1.00 93.00 406 LYS A N 1
ATOM 3160 C CA . LYS A 1 406 ? -13.956 2.346 -0.005 1.00 93.00 406 LYS A CA 1
ATOM 3161 C C . LYS A 1 406 ? -15.121 2.696 0.923 1.00 93.00 406 LYS A C 1
ATOM 3163 O O . LYS A 1 406 ? -15.111 2.272 2.074 1.00 93.00 406 LYS A O 1
ATOM 3168 N N . PHE A 1 407 ? -16.133 3.409 0.426 1.00 93.12 407 PHE A N 1
ATOM 3169 C CA . PHE A 1 407 ? -17.347 3.723 1.183 1.00 93.12 407 PHE A CA 1
ATOM 3170 C C . PHE A 1 407 ? -18.033 2.456 1.705 1.00 93.12 407 PHE A C 1
ATOM 3172 O O . PHE A 1 407 ? -18.331 2.351 2.895 1.00 93.12 407 PHE A O 1
ATOM 3179 N N . ALA A 1 408 ? -18.239 1.469 0.832 1.00 93.75 408 ALA A N 1
ATOM 3180 C CA . ALA A 1 408 ? -18.915 0.230 1.180 1.00 93.75 408 ALA A CA 1
ATOM 3181 C C . ALA A 1 408 ? -18.143 -0.575 2.245 1.00 93.75 408 ALA A C 1
ATOM 3183 O O . ALA A 1 408 ? -18.745 -1.060 3.207 1.00 93.75 408 ALA A O 1
ATOM 3184 N N . ILE A 1 409 ? -16.813 -0.642 2.142 1.00 93.75 409 ILE A N 1
ATOM 3185 C CA . ILE A 1 409 ? -15.957 -1.289 3.150 1.00 93.75 409 ILE A CA 1
ATOM 3186 C C . ILE A 1 409 ? -15.988 -0.527 4.481 1.00 93.75 409 ILE A C 1
ATOM 3188 O O . ILE A 1 409 ? -16.134 -1.147 5.533 1.00 93.75 409 ILE A O 1
ATOM 3192 N N . SER A 1 410 ? -15.961 0.808 4.467 1.00 90.06 410 SER A N 1
ATOM 3193 C CA . SER A 1 410 ? -16.122 1.616 5.687 1.00 90.06 410 SER A CA 1
ATOM 3194 C C . SER A 1 410 ? -17.480 1.378 6.364 1.00 90.06 410 SER A C 1
ATOM 3196 O O . SER A 1 410 ? -17.558 1.291 7.593 1.00 90.06 410 SER A O 1
ATOM 3198 N N . CYS A 1 411 ? -18.552 1.196 5.586 1.00 87.38 411 CYS A N 1
ATOM 3199 C CA . CYS A 1 411 ? -19.851 0.779 6.116 1.00 87.38 411 CYS A CA 1
ATOM 3200 C C . CYS A 1 411 ? -19.793 -0.620 6.755 1.00 87.38 411 CYS A C 1
ATOM 3202 O O . CYS A 1 411 ? -20.328 -0.806 7.850 1.00 87.38 411 CYS A O 1
ATOM 3204 N N . SER A 1 412 ? -19.134 -1.590 6.111 1.00 88.62 412 SER A N 1
ATOM 3205 C CA . SER A 1 412 ? -18.948 -2.939 6.670 1.00 88.62 412 SER A CA 1
ATOM 3206 C C . SER A 1 412 ? -18.221 -2.899 8.019 1.00 88.62 412 SER A C 1
ATOM 3208 O O . SER A 1 412 ? -18.737 -3.425 9.013 1.00 88.62 412 SER A O 1
ATOM 3210 N N . PHE A 1 413 ? -17.104 -2.166 8.089 1.00 80.56 413 PHE A N 1
ATOM 3211 C CA . PHE A 1 413 ? -16.275 -2.025 9.291 1.00 80.56 413 PHE A CA 1
ATOM 3212 C C . PHE A 1 413 ? -17.083 -1.556 10.510 1.00 80.56 413 PHE A C 1
ATOM 3214 O O . PHE A 1 413 ? -16.905 -2.041 11.628 1.00 80.56 413 PHE A O 1
ATOM 3221 N N . MET A 1 414 ? -18.034 -0.646 10.290 1.00 77.69 414 MET A N 1
ATOM 3222 C CA . MET A 1 414 ? -18.893 -0.099 11.341 1.00 77.69 414 MET A CA 1
ATOM 3223 C C . MET A 1 414 ? -20.010 -1.071 11.782 1.00 77.69 414 MET A C 1
ATOM 3225 O O . MET A 1 414 ? -20.476 -1.011 12.923 1.00 77.69 414 MET A O 1
ATOM 3229 N N . ALA A 1 415 ? -20.449 -2.000 10.922 1.00 77.31 415 ALA A N 1
ATOM 3230 C CA . ALA A 1 415 ? -21.490 -2.979 11.265 1.00 77.31 415 ALA A CA 1
ATOM 3231 C C . ALA A 1 415 ? -20.982 -4.264 11.936 1.00 77.31 415 ALA A C 1
ATOM 3233 O O . ALA A 1 415 ? -21.787 -4.950 12.583 1.00 77.31 415 ALA A O 1
ATOM 3234 N N . LEU A 1 416 ? -19.686 -4.575 11.827 1.00 71.94 416 LEU A N 1
ATOM 3235 C CA . LEU A 1 416 ? -19.062 -5.870 12.154 1.00 71.94 416 LEU A CA 1
ATOM 3236 C C . LEU A 1 416 ? -19.044 -6.295 13.645 1.00 71.94 416 LEU A C 1
ATOM 3238 O O . LEU A 1 416 ? -18.401 -7.276 14.021 1.00 71.94 416 LEU A O 1
ATOM 3242 N N . TYR A 1 417 ? -19.807 -5.627 14.508 1.00 64.81 417 TYR A N 1
ATOM 3243 C CA . TYR A 1 417 ? -19.913 -5.914 15.944 1.00 64.81 417 TYR A CA 1
ATOM 3244 C C . TYR A 1 417 ? -21.071 -6.875 16.279 1.00 64.81 417 TYR A C 1
ATOM 3246 O O . TYR A 1 417 ? -22.026 -6.503 16.967 1.00 64.81 417 TYR A O 1
ATOM 3254 N N . ILE A 1 418 ? -21.005 -8.116 15.783 1.00 56.94 418 ILE A N 1
ATOM 3255 C CA . ILE A 1 418 ? -22.037 -9.153 15.980 1.00 56.94 418 ILE A CA 1
ATOM 3256 C C . ILE A 1 418 ? -21.546 -10.185 17.007 1.00 56.94 418 ILE A C 1
ATOM 3258 O O . ILE A 1 418 ? -21.034 -11.237 16.645 1.00 56.94 418 ILE A O 1
ATOM 3262 N N . PHE A 1 419 ? -21.696 -9.895 18.305 1.00 59.25 419 PHE A N 1
ATOM 3263 C CA . PHE A 1 419 ? -21.364 -10.861 19.363 1.00 59.25 419 PHE A CA 1
ATOM 3264 C C . PHE A 1 419 ? -22.323 -10.806 20.556 1.00 59.25 419 PHE A C 1
ATOM 3266 O O . PHE A 1 419 ? -22.718 -9.700 20.959 1.00 59.25 419 PHE A O 1
ATOM 3273 N N . PRO A 1 420 ? -22.635 -11.960 21.182 1.00 49.03 420 PRO A N 1
ATOM 3274 C CA . PRO A 1 420 ? -23.420 -12.004 22.406 1.00 49.03 420 PRO A CA 1
ATOM 3275 C C . PRO A 1 420 ? -22.742 -11.303 23.571 1.00 49.03 420 PRO A C 1
ATOM 3277 O O . PRO A 1 420 ? -21.525 -11.373 23.715 1.00 49.03 420 PRO A O 1
ATOM 3280 N N . THR A 1 421 ? -23.529 -10.608 24.391 1.00 53.03 421 THR A N 1
ATOM 3281 C CA . THR A 1 421 ? -23.062 -9.669 25.427 1.00 53.03 421 THR A CA 1
ATOM 3282 C C . THR A 1 421 ? -22.012 -10.273 26.358 1.00 53.03 421 THR A C 1
ATOM 3284 O O . THR A 1 421 ? -21.042 -9.594 26.680 1.00 53.03 421 THR A O 1
ATOM 3287 N N . ASN A 1 422 ? -22.142 -11.558 26.695 1.00 52.56 422 ASN A N 1
ATOM 3288 C CA . ASN A 1 422 ? -21.277 -12.221 27.672 1.00 52.56 422 ASN A CA 1
ATOM 3289 C C . ASN A 1 422 ? -19.926 -12.695 27.096 1.00 52.56 422 ASN A C 1
ATOM 3291 O O . ASN A 1 422 ? -18.968 -12.851 27.845 1.00 52.56 422 ASN A O 1
ATOM 3295 N N . ILE A 1 423 ? -19.808 -12.857 25.771 1.00 56.81 423 ILE A N 1
ATOM 3296 C CA . ILE A 1 423 ? -18.569 -13.310 25.093 1.00 56.81 423 ILE A CA 1
ATOM 3297 C C . ILE A 1 423 ? -17.962 -12.262 24.164 1.00 56.81 423 ILE A C 1
ATOM 3299 O O . ILE A 1 423 ? -16.863 -12.447 23.637 1.00 56.81 423 ILE A O 1
ATOM 3303 N N . ARG A 1 424 ? -18.677 -11.152 23.964 1.00 62.66 424 ARG A N 1
ATOM 3304 C CA . ARG A 1 424 ? -18.325 -10.076 23.041 1.00 62.66 424 ARG A CA 1
ATOM 3305 C C . ARG A 1 424 ? -16.914 -9.561 23.263 1.00 62.66 424 ARG A C 1
ATOM 3307 O O . ARG A 1 424 ? -16.182 -9.440 22.295 1.00 62.66 424 ARG A O 1
ATOM 3314 N N . ALA A 1 425 ? -16.518 -9.305 24.506 1.00 63.59 425 ALA A N 1
ATOM 3315 C CA . ALA A 1 425 ? -15.195 -8.760 24.800 1.00 63.59 425 ALA A CA 1
ATOM 3316 C C . ALA A 1 425 ? -14.055 -9.700 24.360 1.00 63.59 425 ALA A C 1
ATOM 3318 O O . ALA A 1 425 ? -13.104 -9.254 23.725 1.00 63.59 425 ALA A O 1
ATOM 3319 N N . ILE A 1 426 ? -14.180 -11.004 24.640 1.00 67.25 426 ILE A N 1
ATOM 3320 C CA . ILE A 1 426 ? -13.157 -12.008 24.306 1.00 67.25 426 ILE A CA 1
ATOM 3321 C C . ILE A 1 426 ? -13.075 -12.199 22.789 1.00 67.25 426 ILE A C 1
ATOM 3323 O O . ILE A 1 426 ? -11.993 -12.114 22.210 1.00 67.25 426 ILE A O 1
ATOM 3327 N N . LEU A 1 427 ? -14.218 -12.411 22.128 1.00 68.81 427 LEU A N 1
ATOM 3328 C CA . LEU A 1 427 ? -14.246 -12.641 20.683 1.00 68.81 427 LEU A CA 1
ATOM 3329 C C . LEU A 1 427 ? -13.865 -11.393 19.879 1.00 68.81 427 LEU A C 1
ATOM 3331 O O . LEU A 1 427 ? -13.174 -11.521 18.871 1.00 68.81 427 LEU A O 1
ATOM 3335 N N . MET A 1 428 ? -14.239 -10.192 20.333 1.00 71.75 428 MET A N 1
ATOM 3336 C CA . MET A 1 428 ? -13.767 -8.942 19.728 1.00 71.75 428 MET A CA 1
ATOM 3337 C C . MET A 1 428 ? -12.260 -8.765 19.897 1.00 71.75 428 MET A C 1
ATOM 3339 O O . MET A 1 428 ? -11.601 -8.356 18.946 1.00 71.75 428 MET A O 1
ATOM 3343 N N . GLY A 1 429 ? -11.705 -9.100 21.068 1.00 73.56 429 GLY A N 1
ATOM 3344 C CA . GLY A 1 429 ? -10.257 -9.094 21.287 1.00 73.56 429 GLY A CA 1
ATOM 3345 C C . GLY A 1 429 ? -9.534 -10.041 20.327 1.00 73.56 429 GLY A C 1
ATOM 3346 O O . GLY A 1 429 ? -8.596 -9.632 19.647 1.00 73.56 429 GLY A O 1
ATOM 3347 N N . MET A 1 430 ? -10.031 -11.275 20.194 1.00 77.69 430 MET A N 1
ATOM 3348 C CA . MET A 1 430 ? -9.482 -12.273 19.270 1.00 77.69 430 MET A CA 1
ATOM 3349 C C . MET A 1 430 ? -9.573 -11.823 17.805 1.00 77.69 430 MET A C 1
ATOM 3351 O O . MET A 1 430 ? -8.576 -11.884 17.085 1.00 77.69 430 MET A O 1
ATOM 3355 N N . CYS A 1 431 ? -10.737 -11.333 17.364 1.00 81.38 431 CYS A N 1
ATOM 3356 C CA . CYS A 1 431 ? -10.914 -10.834 15.999 1.00 81.38 431 CYS A CA 1
ATOM 3357 C C . CYS A 1 431 ? -10.011 -9.629 15.724 1.00 81.38 431 CYS A C 1
ATOM 3359 O O . CYS A 1 431 ? -9.391 -9.587 14.673 1.00 81.38 431 CYS A O 1
ATOM 3361 N N . SER A 1 432 ? -9.876 -8.701 16.674 1.00 79.62 432 SER A N 1
ATOM 3362 C CA . SER A 1 432 ? -9.028 -7.508 16.544 1.00 79.62 432 SER A CA 1
ATOM 3363 C C . SER A 1 432 ? -7.539 -7.837 16.390 1.00 79.62 432 SER A C 1
ATOM 3365 O O . SER A 1 432 ? -6.833 -7.135 15.670 1.00 79.62 432 SER A O 1
ATOM 3367 N N . VAL A 1 433 ? -7.048 -8.900 17.042 1.00 84.69 433 VAL A N 1
ATOM 3368 C CA . VAL A 1 433 ? -5.658 -9.362 16.883 1.00 84.69 433 VAL A CA 1
ATOM 3369 C C . VAL A 1 433 ? -5.484 -10.091 15.553 1.00 84.69 433 VAL A C 1
ATOM 3371 O O . VAL A 1 433 ? -4.604 -9.734 14.772 1.00 84.69 433 VAL A O 1
ATOM 3374 N N . LEU A 1 434 ? -6.337 -11.078 15.257 1.00 86.44 434 LEU A N 1
ATOM 3375 C CA . LEU A 1 434 ? -6.210 -11.887 14.040 1.00 86.44 434 LEU A CA 1
ATOM 3376 C C . LEU A 1 434 ? -6.448 -11.070 12.764 1.00 86.44 434 LEU A C 1
ATOM 3378 O O . LEU A 1 434 ? -5.783 -11.301 11.756 1.00 86.44 434 LEU A O 1
ATOM 3382 N N . SER A 1 435 ? -7.311 -10.054 12.814 1.00 88.62 435 SER A N 1
ATOM 3383 C CA . SER A 1 435 ? -7.557 -9.172 11.673 1.00 88.62 435 SER A CA 1
ATOM 3384 C C . SER A 1 435 ? -6.334 -8.365 11.252 1.00 88.62 435 SER A C 1
ATOM 3386 O O . SER A 1 435 ? -6.268 -7.905 10.109 1.00 88.62 435 SER A O 1
ATOM 3388 N N . ARG A 1 436 ? -5.336 -8.211 12.136 1.00 89.12 436 ARG A N 1
ATOM 3389 C CA . ARG A 1 436 ? -4.087 -7.510 11.814 1.00 89.12 436 ARG A CA 1
ATOM 3390 C C . ARG A 1 436 ? -3.270 -8.224 10.753 1.00 89.12 436 ARG A C 1
ATOM 3392 O O . ARG A 1 436 ? -2.545 -7.541 10.034 1.00 89.12 436 ARG A O 1
ATOM 3399 N N . ILE A 1 437 ? -3.451 -9.533 10.572 1.00 91.94 437 ILE A N 1
ATOM 3400 C CA . ILE A 1 437 ? -2.858 -10.278 9.452 1.00 91.94 437 ILE A CA 1
ATOM 3401 C C . ILE A 1 437 ? -3.238 -9.615 8.120 1.00 91.94 437 ILE A C 1
ATOM 3403 O O . ILE A 1 437 ? -2.377 -9.402 7.271 1.00 91.94 437 ILE A O 1
ATOM 3407 N N . GLY A 1 438 ? -4.494 -9.181 7.976 1.00 93.81 438 GLY A N 1
ATOM 3408 C CA . GLY A 1 438 ? -4.958 -8.455 6.795 1.00 93.81 438 GLY A CA 1
ATOM 3409 C C . GLY A 1 438 ? -4.214 -7.135 6.601 1.00 93.81 438 GLY A C 1
ATOM 3410 O O . GLY A 1 438 ? -3.702 -6.868 5.520 1.00 93.81 438 GLY A O 1
ATOM 3411 N N . SER A 1 439 ? -4.062 -6.338 7.663 1.00 93.06 439 SER A N 1
ATOM 3412 C CA . SER A 1 439 ? -3.300 -5.081 7.591 1.00 93.06 439 SER A CA 1
ATOM 3413 C C . SER A 1 439 ? -1.801 -5.278 7.329 1.00 93.06 439 SER A C 1
ATOM 3415 O O . SER A 1 439 ? -1.195 -4.435 6.681 1.00 93.06 439 SER A O 1
ATOM 3417 N N . ILE A 1 440 ? -1.205 -6.385 7.790 1.00 95.06 440 ILE A N 1
ATOM 3418 C CA . ILE A 1 440 ? 0.205 -6.733 7.545 1.00 95.06 440 ILE A CA 1
ATOM 3419 C C . ILE A 1 440 ? 0.425 -7.096 6.072 1.00 95.06 440 ILE A C 1
ATOM 3421 O O . ILE A 1 440 ? 1.459 -6.756 5.511 1.00 95.06 440 ILE A O 1
ATOM 3425 N N . LEU A 1 441 ? -0.543 -7.761 5.436 1.00 94.62 441 LEU A N 1
ATOM 3426 C CA . LEU A 1 441 ? -0.460 -8.144 4.024 1.00 94.62 441 LEU A CA 1
ATOM 3427 C C . LEU A 1 441 ? -0.885 -7.021 3.065 1.00 94.62 441 LEU A C 1
ATOM 3429 O O . LEU A 1 441 ? -0.481 -7.029 1.906 1.00 94.62 441 LEU A O 1
ATOM 3433 N N . ALA A 1 442 ? -1.666 -6.046 3.534 1.00 93.75 442 ALA A N 1
ATOM 3434 C CA . ALA A 1 442 ? -2.195 -4.954 2.717 1.00 93.75 442 ALA A CA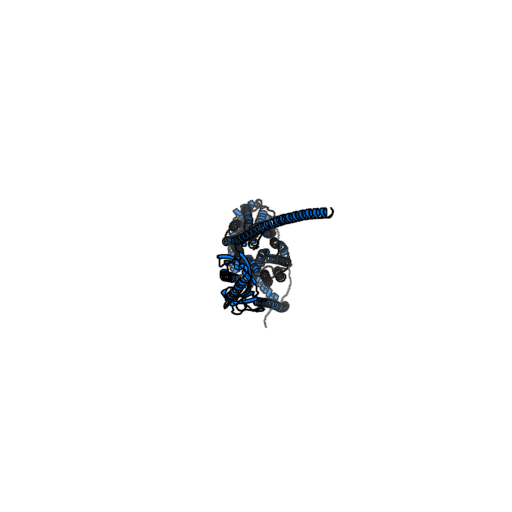 1
ATOM 3435 C C . ALA A 1 442 ? -1.150 -4.173 1.891 1.00 93.75 442 ALA A C 1
ATOM 3437 O O . ALA A 1 442 ? -1.442 -3.892 0.729 1.00 93.75 442 ALA A O 1
ATOM 3438 N N . PRO A 1 443 ? 0.056 -3.835 2.401 1.00 91.69 443 PRO A N 1
ATOM 3439 C CA . PRO A 1 443 ? 1.034 -3.054 1.639 1.00 91.69 443 PRO A CA 1
ATOM 3440 C C . PRO A 1 443 ? 1.499 -3.758 0.353 1.00 91.69 443 PRO A C 1
ATOM 3442 O O . PRO A 1 443 ? 1.748 -3.113 -0.663 1.00 91.69 443 PRO A O 1
ATOM 3445 N N . TYR A 1 444 ? 1.495 -5.096 0.338 1.00 91.00 444 TYR A N 1
ATOM 3446 C CA . TYR A 1 444 ? 1.899 -5.894 -0.822 1.00 91.00 444 TYR A CA 1
ATOM 3447 C C . TYR A 1 444 ? 0.953 -5.763 -2.023 1.00 91.00 444 TYR A C 1
ATOM 3449 O O . TYR A 1 444 ? 1.331 -6.154 -3.125 1.00 91.00 444 TYR A O 1
ATOM 3457 N N . ILE A 1 445 ? -0.236 -5.166 -1.866 1.00 90.00 445 ILE A N 1
ATOM 3458 C CA . ILE A 1 445 ? -1.154 -4.908 -2.986 1.00 90.00 445 ILE A CA 1
ATOM 3459 C C . ILE A 1 445 ? -0.498 -4.065 -4.095 1.00 90.00 445 ILE A C 1
ATOM 3461 O O . ILE A 1 445 ? -0.793 -4.259 -5.272 1.00 90.00 445 ILE A O 1
ATOM 3465 N N . ARG A 1 446 ? 0.442 -3.177 -3.741 1.00 85.31 446 ARG A N 1
ATOM 3466 C CA . ARG A 1 446 ? 1.209 -2.371 -4.703 1.00 85.31 446 ARG A CA 1
ATOM 3467 C C . ARG A 1 446 ? 2.166 -3.213 -5.542 1.00 85.31 446 ARG A C 1
ATOM 3469 O O . ARG A 1 446 ? 2.256 -3.008 -6.747 1.00 85.31 446 ARG A O 1
ATOM 3476 N N . LEU A 1 447 ? 2.806 -4.214 -4.935 1.00 85.06 447 LEU A N 1
ATOM 3477 C CA . LEU A 1 447 ? 3.668 -5.163 -5.648 1.00 85.06 447 LEU A CA 1
ATOM 3478 C C . LEU A 1 447 ? 2.866 -6.073 -6.586 1.00 85.06 447 LEU A C 1
ATOM 3480 O O . LEU A 1 447 ? 3.374 -6.490 -7.619 1.00 85.06 447 LEU A O 1
ATOM 3484 N N . LEU A 1 448 ? 1.596 -6.358 -6.280 1.00 86.12 448 LEU A N 1
ATOM 3485 C CA . LEU A 1 448 ? 0.723 -7.048 -7.236 1.00 86.12 448 LEU A CA 1
ATOM 3486 C C . LEU A 1 448 ? 0.467 -6.181 -8.480 1.00 86.12 448 LEU A C 1
ATOM 3488 O O . LEU A 1 448 ? 0.396 -6.714 -9.587 1.00 86.12 448 LEU A O 1
ATOM 3492 N N . GLY A 1 449 ? 0.361 -4.861 -8.303 1.00 80.81 449 GLY A N 1
ATOM 3493 C CA . GLY A 1 449 ? 0.165 -3.901 -9.389 1.00 80.81 449 GLY A CA 1
ATOM 3494 C C . GLY A 1 449 ? 1.340 -3.818 -10.365 1.00 80.81 449 GLY A C 1
ATOM 3495 O O . GLY A 1 449 ? 1.107 -3.640 -11.558 1.00 80.81 449 GLY A O 1
ATOM 3496 N N . SER A 1 450 ? 2.580 -4.005 -9.895 1.00 78.94 450 SER A N 1
ATOM 3497 C CA . SER A 1 450 ? 3.760 -4.018 -10.774 1.00 78.94 450 SER A CA 1
ATOM 3498 C C . SER A 1 450 ? 3.849 -5.275 -11.643 1.00 78.94 450 SER A C 1
ATOM 3500 O O . SER A 1 450 ? 4.403 -5.219 -12.737 1.00 78.94 450 SER A O 1
ATOM 3502 N N . VAL A 1 451 ? 3.267 -6.398 -11.201 1.00 85.38 451 VAL A N 1
ATOM 3503 C CA . VAL A 1 451 ? 3.145 -7.620 -12.015 1.00 85.38 451 VAL A CA 1
ATOM 3504 C C . VAL A 1 451 ? 2.056 -7.459 -13.075 1.00 85.38 451 VAL A C 1
ATOM 3506 O O . VAL A 1 451 ? 2.250 -7.824 -14.234 1.00 85.38 451 VAL A O 1
ATOM 3509 N N . SER A 1 452 ? 0.890 -6.938 -12.688 1.00 84.44 452 SER A N 1
ATOM 3510 C CA . SER A 1 452 ? -0.185 -6.596 -13.618 1.00 84.44 452 SER A CA 1
ATOM 3511 C C . SER A 1 452 ? -1.111 -5.537 -13.011 1.00 84.44 452 SER A C 1
ATOM 3513 O O . SER A 1 452 ? -1.609 -5.750 -11.901 1.00 84.44 452 SER A O 1
ATOM 3515 N N . PRO A 1 453 ? -1.459 -4.463 -13.750 1.00 82.75 453 PRO A N 1
ATOM 3516 C CA . PRO A 1 453 ? -2.367 -3.420 -13.263 1.00 82.75 453 PRO A CA 1
ATOM 3517 C C . PRO A 1 453 ? -3.743 -3.934 -12.812 1.00 82.75 453 PRO A C 1
ATOM 3519 O O . PRO A 1 453 ? -4.363 -3.344 -11.934 1.00 82.75 453 PRO A O 1
ATOM 3522 N N . ASN A 1 454 ? -4.215 -5.056 -13.368 1.00 86.12 454 ASN A N 1
ATOM 3523 C CA . ASN A 1 454 ? -5.535 -5.626 -13.068 1.00 86.12 454 ASN A CA 1
ATOM 3524 C C . ASN A 1 454 ? -5.544 -6.548 -11.836 1.00 86.12 454 ASN A C 1
ATOM 3526 O O . ASN A 1 454 ? -6.610 -6.853 -11.295 1.00 86.12 454 ASN A O 1
ATOM 3530 N N . LEU A 1 455 ? -4.378 -7.019 -11.386 1.00 88.38 455 LEU A N 1
ATOM 3531 C CA . LEU A 1 455 ? -4.285 -8.021 -10.325 1.00 88.38 455 LEU A CA 1
ATOM 3532 C C . LEU A 1 455 ? -4.751 -7.496 -8.950 1.00 88.38 455 LEU A C 1
ATOM 3534 O O . LEU A 1 455 ? -5.491 -8.222 -8.278 1.00 88.38 455 LEU A O 1
ATOM 3538 N N . PRO A 1 456 ? -4.425 -6.251 -8.535 1.00 90.12 456 PRO A N 1
ATOM 3539 C CA . PRO A 1 456 ? -4.990 -5.649 -7.328 1.00 90.12 456 PRO A CA 1
ATOM 3540 C C . PRO A 1 456 ? -6.522 -5.648 -7.314 1.00 90.12 456 PRO A C 1
ATOM 3542 O O . PRO A 1 456 ? -7.137 -6.099 -6.349 1.00 90.12 456 PRO A O 1
ATOM 3545 N N . PHE A 1 457 ? -7.141 -5.208 -8.413 1.00 89.31 457 PHE A N 1
ATOM 3546 C CA . PHE A 1 457 ? -8.595 -5.148 -8.571 1.00 89.31 457 PHE A CA 1
ATOM 3547 C C . PHE A 1 457 ? -9.241 -6.528 -8.449 1.00 89.31 457 PHE A C 1
ATOM 3549 O O . PHE A 1 457 ? -10.232 -6.693 -7.734 1.00 89.31 457 PHE A O 1
ATOM 3556 N N . PHE A 1 458 ? -8.644 -7.538 -9.085 1.00 90.88 458 PHE A N 1
ATOM 3557 C CA . PHE A 1 458 ? -9.128 -8.912 -9.008 1.00 90.88 458 PHE A CA 1
ATOM 3558 C C . PHE A 1 458 ? -9.072 -9.469 -7.579 1.00 90.88 458 PHE A C 1
ATOM 3560 O O . PHE A 1 458 ? -10.062 -10.023 -7.100 1.00 90.88 458 PHE A O 1
ATOM 3567 N N . VAL A 1 459 ? -7.949 -9.292 -6.874 1.00 93.06 459 VAL A N 1
ATOM 3568 C CA . VAL A 1 459 ? -7.786 -9.788 -5.495 1.00 93.06 459 VAL A CA 1
ATOM 3569 C C . VAL A 1 459 ? -8.769 -9.106 -4.543 1.00 93.06 459 VAL A C 1
ATOM 3571 O O . VAL A 1 459 ? -9.433 -9.788 -3.761 1.00 93.06 459 VAL A O 1
ATOM 3574 N N . LEU A 1 460 ? -8.910 -7.781 -4.634 1.00 93.19 460 LEU A N 1
ATOM 3575 C CA . LEU A 1 460 ? -9.862 -7.027 -3.813 1.00 93.19 460 LEU A CA 1
ATOM 3576 C C . LEU A 1 460 ? -11.311 -7.439 -4.113 1.00 93.19 460 LEU A C 1
ATOM 3578 O O . LEU A 1 460 ? -12.099 -7.625 -3.185 1.00 93.19 460 LEU A O 1
ATOM 3582 N N . SER A 1 461 ? -11.653 -7.640 -5.390 1.00 94.12 461 SER A N 1
ATOM 3583 C CA . SER A 1 461 ? -12.979 -8.109 -5.804 1.00 94.12 461 SER A CA 1
ATOM 3584 C C . SER A 1 461 ? -13.291 -9.504 -5.257 1.00 94.12 461 SER A C 1
ATOM 3586 O O . SER A 1 461 ? -14.340 -9.703 -4.641 1.00 94.12 461 SER A O 1
ATOM 3588 N N . ALA A 1 462 ? -12.358 -10.448 -5.409 1.00 93.56 462 ALA A N 1
ATOM 3589 C CA . ALA A 1 462 ? -12.520 -11.823 -4.952 1.00 93.56 462 ALA A CA 1
ATOM 3590 C C . ALA A 1 462 ? -12.705 -11.900 -3.430 1.00 93.56 462 ALA A C 1
ATOM 3592 O O . ALA A 1 462 ? -13.664 -12.520 -2.974 1.00 93.56 462 ALA A O 1
ATOM 3593 N N . LEU A 1 463 ? -11.841 -11.227 -2.658 1.00 94.75 463 LEU A N 1
ATOM 3594 C CA . LEU A 1 463 ? -11.924 -11.190 -1.192 1.00 94.75 463 LEU A CA 1
ATOM 3595 C C . LEU A 1 463 ? -13.217 -10.535 -0.697 1.00 94.75 463 LEU A C 1
ATOM 3597 O O . LEU A 1 463 ? -13.819 -10.991 0.276 1.00 94.75 463 LEU A O 1
ATOM 3601 N N . SER A 1 464 ? -13.658 -9.468 -1.365 1.00 94.88 464 SER A N 1
ATOM 3602 C CA . SER A 1 464 ? -14.897 -8.792 -0.992 1.00 94.88 464 SER A CA 1
ATOM 3603 C C . SER A 1 464 ? -16.120 -9.659 -1.311 1.00 94.88 464 SER A C 1
ATOM 3605 O O . SER A 1 464 ? -16.987 -9.840 -0.458 1.00 94.88 464 SER A O 1
ATOM 3607 N N . ALA A 1 465 ? -16.163 -10.302 -2.481 1.00 93.81 465 ALA A N 1
ATOM 3608 C CA . ALA A 1 465 ? -17.250 -11.210 -2.841 1.00 93.81 465 ALA A CA 1
ATOM 3609 C C . ALA A 1 465 ? -17.354 -12.394 -1.863 1.00 93.81 465 ALA A C 1
ATOM 3611 O O . ALA A 1 465 ? -18.437 -12.672 -1.343 1.00 93.81 465 ALA A O 1
ATOM 3612 N N . THR A 1 466 ? -16.243 -13.061 -1.542 1.00 93.81 466 THR A N 1
ATOM 3613 C CA . THR A 1 466 ? -16.234 -14.177 -0.581 1.00 93.81 466 THR A CA 1
ATOM 3614 C C . THR A 1 466 ? -16.665 -13.739 0.818 1.00 93.81 466 THR A C 1
ATOM 3616 O O . THR A 1 466 ? -17.426 -14.459 1.467 1.00 93.81 466 THR A O 1
ATOM 3619 N N . ALA A 1 467 ? -16.261 -12.551 1.274 1.00 92.19 467 ALA A N 1
ATOM 3620 C CA . ALA A 1 467 ? -16.738 -11.970 2.527 1.00 92.19 467 ALA A CA 1
ATOM 3621 C C . ALA A 1 467 ? -18.261 -11.715 2.500 1.00 92.19 467 ALA A C 1
ATOM 3623 O O . ALA A 1 467 ? -18.980 -12.079 3.441 1.00 92.19 467 ALA A O 1
ATOM 3624 N N . GLY A 1 468 ? -18.788 -11.205 1.384 1.00 90.62 468 GLY A N 1
ATOM 3625 C CA . GLY A 1 468 ? -20.226 -11.041 1.162 1.00 90.62 468 GLY A CA 1
ATOM 3626 C C . GLY A 1 468 ? -21.000 -12.361 1.252 1.00 90.62 468 GLY A C 1
ATOM 3627 O O . GLY A 1 468 ? -22.020 -12.421 1.949 1.00 90.62 468 GLY A O 1
ATOM 3628 N N . LEU A 1 469 ? -20.485 -13.430 0.627 1.00 89.88 469 LEU A N 1
ATOM 3629 C CA . LEU A 1 469 ? -21.059 -14.782 0.692 1.00 89.88 469 LEU A CA 1
ATOM 3630 C C . LEU A 1 469 ? -21.007 -15.373 2.107 1.00 89.88 469 LEU A C 1
ATOM 3632 O O . LEU A 1 469 ? -22.016 -15.880 2.598 1.00 89.88 469 LEU A O 1
ATOM 3636 N N . LEU A 1 470 ? -19.855 -15.313 2.777 1.00 87.88 470 LEU A N 1
ATOM 3637 C CA . LEU A 1 470 ? -19.683 -15.897 4.112 1.00 87.88 470 LEU A CA 1
ATOM 3638 C C . LEU A 1 470 ? -20.524 -15.178 5.170 1.00 87.88 470 LEU A C 1
ATOM 3640 O O . LEU A 1 470 ? -21.033 -15.822 6.088 1.00 87.88 470 LEU A O 1
ATOM 3644 N N . THR A 1 471 ? -20.772 -13.877 5.002 1.00 86.94 471 THR A N 1
ATOM 3645 C CA . THR A 1 471 ? -21.710 -13.125 5.851 1.00 86.94 471 THR A CA 1
ATOM 3646 C C . THR A 1 471 ? -23.119 -13.732 5.831 1.00 86.94 471 THR A C 1
ATOM 3648 O O . THR A 1 471 ? -23.833 -13.686 6.835 1.00 86.94 471 THR A O 1
ATOM 3651 N N . LEU A 1 472 ? -23.535 -14.372 4.730 1.00 84.81 472 LEU A N 1
ATOM 3652 C CA . LEU A 1 472 ? -24.848 -15.021 4.640 1.00 84.81 472 LEU A CA 1
ATOM 3653 C C . LEU A 1 472 ? -24.993 -16.231 5.577 1.00 84.81 472 LEU A C 1
ATOM 3655 O O . LEU A 1 472 ? -26.124 -16.619 5.885 1.00 84.81 472 LEU A O 1
ATOM 3659 N N . LEU A 1 473 ? -23.887 -16.791 6.073 1.00 80.56 473 LEU A N 1
ATOM 3660 C CA . LEU A 1 473 ? -23.881 -17.869 7.068 1.00 80.56 473 LEU A CA 1
ATOM 3661 C C . LEU A 1 473 ? -24.164 -17.360 8.489 1.00 80.56 473 LEU A C 1
ATOM 3663 O O . LEU A 1 473 ? -24.542 -18.148 9.358 1.00 80.56 473 LEU A O 1
ATOM 3667 N N . LEU A 1 474 ? -24.008 -16.055 8.731 1.00 80.12 474 LEU A N 1
ATOM 3668 C CA . LEU A 1 474 ? -24.256 -15.448 10.034 1.00 80.12 474 LEU A CA 1
ATOM 3669 C C . LEU A 1 474 ? -25.764 -15.229 10.279 1.00 80.12 474 LEU A C 1
ATOM 3671 O O . LEU A 1 474 ? -26.536 -15.006 9.334 1.00 80.12 474 LEU A O 1
ATOM 3675 N N . PRO A 1 475 ? -26.218 -15.298 11.543 1.00 73.56 475 PRO A N 1
ATOM 3676 C CA . PRO A 1 475 ? -27.600 -15.006 11.908 1.00 73.56 475 PRO A CA 1
ATOM 3677 C C . PRO A 1 475 ? -27.892 -13.496 11.862 1.00 73.56 475 PRO A C 1
ATOM 3679 O O . PRO A 1 475 ? -27.004 -12.666 12.047 1.00 73.56 475 PRO A O 1
ATOM 3682 N N . GLU A 1 476 ? -29.156 -13.127 11.629 1.00 75.94 476 GLU A N 1
ATOM 3683 C CA . GLU A 1 476 ? -29.601 -11.730 11.740 1.00 75.94 476 GLU A CA 1
ATOM 3684 C C . GLU A 1 476 ? -29.788 -11.334 13.215 1.00 75.94 476 GLU A C 1
ATOM 3686 O O . GLU A 1 476 ? -30.245 -12.130 14.034 1.00 75.94 476 GLU A O 1
ATOM 3691 N N . THR A 1 477 ? -29.449 -10.085 13.542 1.00 68.19 477 THR A N 1
ATOM 3692 C CA . THR A 1 477 ? -29.435 -9.531 14.911 1.00 68.19 477 THR A CA 1
ATOM 3693 C C . THR A 1 477 ? -30.543 -8.510 15.175 1.00 68.19 477 THR A C 1
ATOM 3695 O O . THR A 1 477 ? -30.751 -8.125 16.321 1.00 68.19 477 THR A O 1
ATOM 3698 N N . LYS A 1 478 ? -31.262 -8.056 14.139 1.00 59.12 478 LYS A N 1
ATOM 3699 C CA . LYS A 1 478 ? -32.248 -6.965 14.239 1.00 59.12 478 LYS A CA 1
ATOM 3700 C C . LYS A 1 478 ? -33.428 -7.249 15.182 1.00 59.12 478 LYS A C 1
ATOM 3702 O O . LYS A 1 478 ? -33.920 -6.328 15.820 1.00 59.12 478 LYS A O 1
ATOM 3707 N N . THR A 1 479 ? -33.910 -8.489 15.249 1.00 46.97 479 THR A N 1
ATOM 3708 C CA . THR A 1 479 ? -35.175 -8.835 15.932 1.00 46.97 479 THR A CA 1
ATOM 3709 C C . THR A 1 479 ? -35.010 -9.770 17.124 1.00 46.97 479 THR A C 1
ATOM 3711 O O . THR A 1 479 ? -36.005 -10.143 17.740 1.00 46.97 479 THR A O 1
ATOM 3714 N N . ARG A 1 480 ? -33.780 -10.170 17.464 1.00 54.28 480 ARG A N 1
ATOM 3715 C CA . ARG A 1 480 ? -33.523 -11.115 18.556 1.00 54.28 480 ARG A CA 1
ATOM 3716 C C . ARG A 1 480 ? -32.472 -10.542 19.502 1.00 54.28 480 ARG A C 1
ATOM 3718 O O . ARG A 1 480 ? -31.380 -10.213 19.032 1.00 54.28 480 ARG A O 1
ATOM 3725 N N . PRO A 1 481 ? -32.762 -10.423 20.811 1.00 48.19 481 PRO A N 1
ATOM 3726 C CA . PRO A 1 481 ? -31.724 -10.114 21.776 1.00 48.19 481 PRO A CA 1
ATOM 3727 C C . PRO A 1 481 ? -30.666 -11.213 21.706 1.00 48.19 481 PRO A C 1
ATOM 3729 O O . PRO A 1 481 ? -30.970 -12.397 21.531 1.00 48.19 481 PRO A O 1
ATOM 3732 N N . LEU A 1 482 ? -29.408 -10.799 21.783 1.00 47.50 482 LEU A N 1
ATOM 3733 C CA . LEU A 1 482 ? -28.301 -11.733 21.777 1.00 47.50 482 LEU A CA 1
ATOM 3734 C C . LEU A 1 482 ? -28.409 -12.660 22.999 1.00 47.50 482 LEU A C 1
ATOM 3736 O O . LEU A 1 482 ? -28.622 -12.150 24.101 1.00 47.50 482 LEU A O 1
ATOM 3740 N N . PRO A 1 483 ? -28.246 -13.983 22.831 1.00 46.78 483 PRO A N 1
ATOM 3741 C CA . PRO A 1 483 ? -28.371 -14.925 23.934 1.00 46.78 483 PRO A CA 1
ATOM 3742 C C . PRO A 1 483 ? -27.307 -14.613 24.982 1.00 46.78 483 PRO A C 1
ATOM 3744 O O . PRO A 1 483 ? -26.116 -14.541 24.669 1.00 46.78 483 PRO A O 1
ATOM 3747 N N . SER A 1 484 ? -27.716 -14.403 26.229 1.00 39.06 484 SER A N 1
ATOM 3748 C CA . SER A 1 484 ? -26.763 -14.109 27.296 1.00 39.06 484 SER A CA 1
ATOM 3749 C C . SER A 1 484 ? -25.973 -15.373 27.667 1.00 39.06 484 SER A C 1
ATOM 3751 O O . SER A 1 484 ? -24.801 -15.298 28.020 1.00 39.06 484 SER A O 1
ATOM 3753 N N . ASN A 1 485 ? -26.553 -16.567 27.524 1.00 51.22 485 ASN A N 1
ATOM 3754 C CA . ASN A 1 485 ? -25.971 -17.800 28.059 1.00 51.22 485 ASN A CA 1
ATOM 3755 C C . ASN A 1 485 ? -25.902 -18.895 26.979 1.00 51.22 485 ASN A C 1
ATOM 3757 O O . ASN A 1 485 ? -26.681 -18.893 26.025 1.00 51.22 485 ASN A O 1
ATOM 3761 N N . LEU A 1 486 ? -24.991 -19.862 27.143 1.00 51.78 486 LEU A N 1
ATOM 3762 C CA . LEU A 1 486 ? -24.783 -20.952 26.179 1.00 51.78 486 LEU A CA 1
ATOM 3763 C C . LEU A 1 486 ? -26.039 -21.826 25.999 1.00 51.78 486 LEU A C 1
ATOM 3765 O O . LEU A 1 486 ? -26.352 -22.229 24.881 1.00 51.78 486 LEU A O 1
ATOM 3769 N N . SER A 1 487 ? -26.799 -22.024 27.082 1.00 52.50 487 SER A N 1
ATOM 3770 C CA . SER A 1 487 ? -28.095 -22.707 27.078 1.00 52.50 487 SER A CA 1
ATOM 3771 C C . SER A 1 487 ? -29.135 -21.969 26.234 1.00 52.50 487 SER A C 1
ATOM 3773 O O . SER A 1 487 ? -29.771 -22.597 25.401 1.00 52.50 487 SER A O 1
ATOM 3775 N N . GLN A 1 488 ? -29.242 -20.638 26.346 1.00 56.12 488 GLN A N 1
ATOM 3776 C CA . GLN A 1 488 ? -30.134 -19.824 25.503 1.00 56.12 488 GLN A CA 1
ATOM 3777 C C . GLN A 1 488 ? -29.719 -19.832 24.026 1.00 56.12 488 GLN A C 1
ATOM 3779 O O . GLN A 1 488 ? -30.578 -19.828 23.148 1.00 56.12 488 GLN A O 1
ATOM 3784 N N . ALA A 1 489 ? -28.413 -19.865 23.735 1.00 54.78 489 ALA A N 1
ATOM 3785 C CA . ALA A 1 489 ? -27.914 -19.985 22.365 1.00 54.78 489 ALA A CA 1
ATOM 3786 C C . ALA A 1 489 ? -28.247 -21.361 21.753 1.00 54.78 489 ALA A C 1
ATOM 3788 O O . ALA A 1 489 ? -28.599 -21.443 20.576 1.00 54.78 489 ALA A O 1
ATOM 3789 N N . GLN A 1 490 ? -28.175 -22.435 22.549 1.00 56.19 490 GLN A N 1
ATOM 3790 C CA . GLN A 1 490 ? -28.602 -23.780 22.146 1.00 56.19 490 GLN A CA 1
ATOM 3791 C C . GLN A 1 490 ? -30.126 -23.881 21.996 1.00 56.19 490 GLN A C 1
ATOM 3793 O O . GLN A 1 490 ? -30.593 -24.467 21.025 1.00 56.19 490 GLN A O 1
ATOM 3798 N N . GLN A 1 491 ? -30.896 -23.254 22.887 1.00 57.06 491 GLN A N 1
ATOM 3799 C CA . GLN A 1 491 ? -32.360 -23.217 22.835 1.00 57.06 491 GLN A CA 1
ATOM 3800 C C . GLN A 1 491 ? -32.856 -22.460 21.598 1.00 57.06 491 GLN A C 1
ATOM 3802 O O . GLN A 1 491 ? -33.628 -23.012 20.830 1.00 57.06 491 GLN A O 1
ATOM 3807 N N . GLN A 1 492 ? -32.292 -21.282 21.295 1.00 58.16 492 GLN A N 1
ATOM 3808 C CA . GLN A 1 492 ? -32.588 -20.558 20.049 1.00 58.16 492 GLN A CA 1
ATOM 3809 C C . GLN A 1 492 ? -32.238 -21.361 18.784 1.00 58.16 492 GLN A C 1
ATOM 3811 O O . GLN A 1 492 ? -32.871 -21.172 17.743 1.00 58.16 492 GLN A O 1
ATOM 3816 N N . ASN A 1 493 ? -31.224 -22.232 18.844 1.00 52.91 493 ASN A N 1
ATOM 3817 C CA . ASN A 1 493 ? -30.863 -23.120 17.739 1.00 52.91 493 ASN A CA 1
ATOM 3818 C C . ASN A 1 493 ? -31.838 -24.305 17.613 1.00 52.91 493 ASN A C 1
ATOM 3820 O O . ASN A 1 493 ? -32.204 -24.679 16.499 1.00 52.91 493 ASN A O 1
ATOM 3824 N N . ASN A 1 494 ? -32.306 -24.856 18.733 1.00 53.16 494 ASN A N 1
ATOM 3825 C CA . ASN A 1 494 ? -33.351 -25.879 18.751 1.00 53.16 494 ASN A CA 1
ATOM 3826 C C . ASN A 1 494 ? -34.685 -25.302 18.254 1.00 53.16 494 ASN A C 1
ATOM 3828 O O . ASN A 1 494 ? -35.279 -25.891 17.360 1.00 53.16 494 ASN A O 1
ATOM 3832 N N . ASP A 1 495 ? -35.054 -24.086 18.666 1.00 52.09 495 ASP A N 1
ATOM 3833 C CA . ASP A 1 495 ? -36.228 -23.360 18.163 1.00 52.09 495 ASP A CA 1
ATOM 3834 C C . ASP A 1 495 ? -36.120 -23.067 16.656 1.00 52.09 495 ASP A C 1
ATOM 3836 O O . ASP A 1 495 ? -37.108 -23.109 15.933 1.00 52.09 495 ASP A O 1
ATOM 3840 N N . LEU A 1 496 ? -34.916 -22.788 16.134 1.00 47.94 496 LEU A N 1
ATOM 3841 C CA . LEU A 1 496 ? -34.655 -22.659 14.688 1.00 47.94 496 LEU A CA 1
ATOM 3842 C C . LEU A 1 496 ? -34.760 -23.994 13.942 1.00 47.94 496 LEU A C 1
ATOM 3844 O O . LEU A 1 496 ? -35.014 -24.003 12.735 1.00 47.94 496 LEU A O 1
ATOM 3848 N N . THR A 1 497 ? -34.530 -25.103 14.639 1.00 47.19 497 THR A N 1
ATOM 3849 C CA . THR A 1 497 ? -34.662 -26.460 14.103 1.00 47.19 497 THR A CA 1
ATOM 3850 C C . THR A 1 497 ? -36.131 -26.901 14.138 1.00 47.19 497 THR A C 1
ATOM 3852 O O . THR A 1 497 ? -36.601 -27.492 13.169 1.00 47.19 497 THR A O 1
ATOM 3855 N N . GLU A 1 498 ? -36.890 -26.493 15.160 1.00 45.16 498 GLU A N 1
ATOM 3856 C CA . GLU A 1 498 ? -38.337 -26.715 15.302 1.00 45.16 498 GLU A CA 1
ATOM 3857 C C . GLU A 1 498 ? -39.182 -25.784 14.411 1.00 45.16 498 GLU A C 1
ATOM 3859 O O . GLU A 1 498 ? -40.120 -26.243 13.766 1.00 45.16 498 GLU A O 1
ATOM 3864 N N . LEU A 1 499 ? -38.799 -24.514 14.219 1.00 46.97 499 LEU A N 1
ATOM 3865 C CA . LEU A 1 499 ? -39.406 -23.617 13.213 1.00 46.97 499 LEU A CA 1
ATOM 3866 C C . LEU A 1 499 ? -39.148 -24.086 11.767 1.00 46.97 499 LEU A C 1
ATOM 3868 O O . LEU A 1 499 ? -39.854 -23.681 10.845 1.00 46.97 499 LEU A O 1
ATOM 3872 N N . LYS A 1 500 ? -38.157 -24.963 11.555 1.00 44.88 500 LYS A N 1
ATOM 3873 C CA . LYS A 1 500 ? -37.914 -25.675 10.285 1.00 44.88 500 LYS A CA 1
ATOM 3874 C C . LYS A 1 500 ? -38.711 -26.987 10.157 1.00 44.88 500 LYS A C 1
ATOM 3876 O O . LYS A 1 500 ? -38.597 -27.651 9.121 1.00 44.88 500 LYS A O 1
ATOM 3881 N N . MET A 1 501 ? -39.524 -27.351 11.155 1.00 39.28 501 MET A N 1
ATOM 3882 C CA . MET A 1 501 ? -40.445 -28.497 11.108 1.00 39.28 501 MET A CA 1
ATOM 3883 C C . MET A 1 501 ? -41.872 -28.141 10.655 1.00 39.28 501 MET A C 1
ATOM 3885 O O . MET A 1 501 ? -42.713 -29.036 10.588 1.00 39.28 501 MET A O 1
ATOM 3889 N N . ASP A 1 502 ? -42.161 -26.895 10.259 1.00 44.97 502 ASP A N 1
ATOM 3890 C CA . ASP A 1 502 ? -43.407 -26.606 9.539 1.00 44.97 502 ASP A CA 1
ATOM 3891 C C . ASP A 1 502 ? -43.294 -27.063 8.071 1.00 44.97 502 ASP A C 1
ATOM 3893 O O . ASP A 1 502 ? -42.393 -26.657 7.322 1.00 44.97 502 ASP A O 1
ATOM 3897 N N . LYS A 1 503 ? -44.220 -27.931 7.649 1.00 49.53 503 LYS A N 1
ATOM 3898 C CA . LYS A 1 503 ? -44.221 -28.624 6.348 1.00 49.53 503 LYS A CA 1
ATOM 3899 C C . LYS A 1 503 ? -44.225 -27.656 5.152 1.00 49.53 503 LYS A C 1
ATOM 3901 O O . LYS A 1 503 ? -43.724 -28.016 4.088 1.00 49.53 503 LYS A O 1
ATOM 3906 N N . LYS A 1 504 ? -44.671 -26.405 5.334 1.00 49.53 504 LYS A N 1
ATOM 3907 C CA . LYS A 1 504 ? -44.601 -25.330 4.320 1.00 49.53 504 LYS A CA 1
ATOM 3908 C C . LYS A 1 504 ? -43.193 -24.760 4.102 1.00 49.53 504 LYS A C 1
ATOM 3910 O O . LYS A 1 504 ? -42.838 -24.404 2.978 1.00 49.53 504 LYS A O 1
ATOM 3915 N N . GLY A 1 505 ? -42.366 -24.700 5.148 1.00 47.03 505 GLY A N 1
ATOM 3916 C CA . GLY A 1 505 ? -40.984 -24.217 5.061 1.00 47.03 505 GLY A CA 1
ATOM 3917 C C . GLY A 1 505 ? -40.056 -25.209 4.358 1.00 47.03 505 GLY A C 1
ATOM 3918 O O . GLY A 1 505 ? -39.129 -24.802 3.657 1.00 47.03 505 GLY A O 1
ATOM 3919 N N . GLN A 1 506 ? -40.336 -26.511 4.474 1.00 44.84 506 GLN A N 1
ATOM 3920 C CA . GLN A 1 506 ? -39.565 -27.558 3.803 1.00 44.84 506 GLN A CA 1
ATOM 3921 C C . GLN A 1 506 ? -39.792 -27.580 2.287 1.00 44.84 506 GLN A C 1
ATOM 3923 O O . GLN A 1 506 ? -38.827 -27.770 1.557 1.00 44.84 506 GLN A O 1
ATOM 3928 N N . GLU A 1 507 ? -41.000 -27.311 1.784 1.00 48.31 507 GLU A N 1
ATOM 3929 C CA . GLU A 1 507 ? -41.255 -27.186 0.337 1.00 48.31 507 GLU A CA 1
ATOM 3930 C C . GLU A 1 507 ? -40.638 -25.917 -0.264 1.00 48.31 507 GLU A C 1
ATOM 3932 O O . GLU A 1 507 ? -39.982 -25.982 -1.307 1.00 48.31 507 GLU A O 1
ATOM 3937 N N . ALA A 1 508 ? -40.753 -24.779 0.428 1.00 49.72 508 ALA A N 1
ATOM 3938 C CA . ALA A 1 508 ? -40.123 -23.527 0.010 1.00 49.72 508 ALA A CA 1
ATOM 3939 C C . ALA A 1 508 ? -38.587 -23.615 0.051 1.00 49.72 508 ALA A C 1
ATOM 3941 O O . ALA A 1 508 ? -37.919 -23.162 -0.878 1.00 49.72 508 ALA A O 1
ATOM 3942 N N . MET A 1 509 ? -38.013 -24.264 1.071 1.00 40.28 509 MET A N 1
ATOM 3943 C CA . MET A 1 509 ? -36.570 -24.498 1.170 1.00 40.28 509 MET A CA 1
ATOM 3944 C C . MET A 1 509 ? -36.093 -25.576 0.192 1.00 40.28 509 MET A C 1
ATOM 3946 O O . MET A 1 509 ? -35.000 -25.443 -0.339 1.00 40.28 509 MET A O 1
ATOM 3950 N N . LYS A 1 510 ? -36.892 -26.598 -0.132 1.00 45.78 510 LYS A N 1
ATOM 3951 C CA . LYS A 1 510 ? -36.559 -27.596 -1.166 1.00 45.78 510 LYS A CA 1
ATOM 3952 C C . LYS A 1 510 ? -36.578 -26.969 -2.562 1.00 45.78 510 LYS A C 1
ATOM 3954 O O . LYS A 1 510 ? -35.675 -27.251 -3.341 1.00 45.78 510 LYS A O 1
ATOM 3959 N N . ASN A 1 511 ? -37.505 -26.050 -2.842 1.00 50.28 511 ASN A N 1
ATOM 3960 C CA . ASN A 1 511 ? -37.542 -25.274 -4.088 1.00 50.28 511 ASN A CA 1
ATOM 3961 C C . ASN A 1 511 ? -36.428 -24.212 -4.151 1.00 50.28 511 ASN A C 1
ATOM 3963 O O . ASN A 1 511 ? -35.745 -24.104 -5.168 1.00 50.28 511 ASN A O 1
ATOM 3967 N N . ALA A 1 512 ? -36.148 -23.504 -3.052 1.00 46.31 512 ALA A N 1
ATOM 3968 C CA . ALA A 1 512 ? -35.037 -22.555 -2.966 1.00 46.31 512 ALA A CA 1
ATOM 3969 C C . ALA A 1 512 ? -33.667 -23.249 -3.015 1.00 46.31 512 ALA A C 1
ATOM 3971 O O . ALA A 1 512 ? -32.750 -22.730 -3.634 1.00 46.31 512 ALA A O 1
ATOM 3972 N N . MET A 1 513 ? -33.518 -24.441 -2.434 1.00 41.59 513 MET A N 1
ATOM 3973 C CA . MET A 1 513 ? -32.283 -25.232 -2.461 1.00 41.59 513 MET A CA 1
ATOM 3974 C C . MET A 1 513 ? -32.115 -25.976 -3.798 1.00 41.59 513 MET A C 1
ATOM 3976 O O . MET A 1 513 ? -30.986 -26.203 -4.218 1.00 41.59 513 MET A O 1
ATOM 3980 N N . LYS A 1 514 ? -33.200 -26.288 -4.522 1.00 44.16 514 LYS A N 1
ATOM 3981 C CA . LYS A 1 514 ? -33.160 -26.766 -5.919 1.00 44.16 514 LYS A CA 1
ATOM 3982 C C . LYS A 1 514 ? -32.746 -25.640 -6.881 1.00 44.16 514 LYS A C 1
ATOM 3984 O O . LYS A 1 514 ? -31.899 -25.872 -7.739 1.00 44.16 514 LYS A O 1
ATOM 3989 N N . ASN A 1 515 ? -33.218 -24.411 -6.652 1.00 42.53 515 ASN A N 1
ATOM 3990 C CA . ASN A 1 515 ? -32.803 -23.218 -7.404 1.00 42.53 515 ASN A CA 1
ATOM 3991 C C . ASN A 1 515 ? -31.389 -22.727 -7.020 1.00 42.53 515 ASN A C 1
ATOM 3993 O O . ASN A 1 515 ? -30.614 -22.337 -7.889 1.00 42.53 515 ASN A O 1
ATOM 3997 N N . ALA A 1 516 ? -30.997 -22.820 -5.745 1.00 40.69 516 ALA A N 1
ATOM 3998 C CA . ALA A 1 516 ? -29.657 -22.471 -5.263 1.00 40.69 516 ALA A CA 1
ATOM 3999 C C . ALA A 1 516 ? -28.602 -23.530 -5.614 1.00 40.69 516 ALA A C 1
ATOM 4001 O O . ALA A 1 516 ? -27.441 -23.181 -5.800 1.00 40.69 516 ALA A O 1
ATOM 4002 N N . LYS A 1 517 ? -28.982 -24.805 -5.778 1.00 38.22 517 LYS A N 1
ATOM 4003 C CA . LYS A 1 517 ? -28.111 -25.807 -6.412 1.00 38.22 517 LYS A CA 1
ATOM 4004 C C . LYS A 1 517 ? -27.864 -25.469 -7.884 1.00 38.22 517 LYS A C 1
ATOM 4006 O O . LYS A 1 517 ? -26.742 -25.640 -8.328 1.00 38.22 517 LYS A O 1
ATOM 4011 N N . GLY A 1 518 ? -28.840 -24.912 -8.605 1.00 39.69 518 GLY A N 1
ATOM 4012 C CA . GLY A 1 518 ? -28.637 -24.395 -9.968 1.00 39.69 518 GLY A CA 1
ATOM 4013 C C . GLY A 1 518 ? -27.721 -23.164 -10.026 1.00 39.69 518 GLY A C 1
ATOM 4014 O O . GLY A 1 518 ? -26.822 -23.106 -10.859 1.00 39.69 518 GLY A O 1
ATOM 4015 N N . ALA A 1 519 ? -27.884 -22.216 -9.098 1.00 40.66 519 ALA A N 1
ATOM 4016 C CA . ALA A 1 519 ? -27.063 -21.002 -9.040 1.00 40.66 519 ALA A CA 1
ATOM 4017 C C . ALA A 1 519 ? -25.643 -21.245 -8.486 1.00 40.66 519 ALA A C 1
ATOM 4019 O O . ALA A 1 519 ? -24.678 -20.690 -9.000 1.00 40.66 519 ALA A O 1
ATOM 4020 N N . GLY A 1 520 ? -25.488 -22.108 -7.479 1.00 41.19 520 GLY A N 1
ATOM 4021 C CA . GLY A 1 520 ? -24.190 -22.486 -6.910 1.00 41.19 520 GLY A CA 1
ATOM 4022 C C . GLY A 1 520 ? -23.367 -23.383 -7.836 1.00 41.19 520 GLY A C 1
ATOM 4023 O O . GLY A 1 520 ? -22.152 -23.221 -7.912 1.00 41.19 520 GLY A O 1
ATOM 4024 N N . LEU A 1 521 ? -24.021 -24.270 -8.599 1.00 38.84 521 LEU A N 1
ATOM 4025 C CA . LEU A 1 521 ? -23.367 -25.033 -9.664 1.00 38.84 521 LEU A CA 1
ATOM 4026 C C . LEU A 1 521 ? -23.001 -24.121 -10.842 1.00 38.84 521 LEU A C 1
ATOM 4028 O O . LEU A 1 521 ? -21.925 -24.280 -11.398 1.00 38.84 521 LEU A O 1
ATOM 4032 N N . GLY A 1 522 ? -23.840 -23.132 -11.176 1.00 44.59 522 GLY A N 1
ATOM 4033 C CA . GLY A 1 522 ? -23.553 -22.132 -12.210 1.00 44.59 522 GLY A CA 1
ATOM 4034 C C . GLY A 1 522 ? -22.360 -21.237 -11.869 1.00 44.59 522 GLY A C 1
ATOM 4035 O O . GLY A 1 522 ? -21.468 -21.075 -12.691 1.00 44.59 522 GLY A O 1
ATOM 4036 N N . VAL A 1 523 ? -22.280 -20.717 -10.642 1.00 43.41 523 VAL A N 1
ATOM 4037 C CA . VAL A 1 523 ? -21.144 -19.889 -10.194 1.00 43.41 523 VAL A CA 1
ATOM 4038 C C . VAL A 1 523 ? -19.886 -20.731 -9.969 1.00 43.41 523 VAL A C 1
ATOM 4040 O O . VAL A 1 523 ? -18.798 -20.285 -10.316 1.00 43.41 523 VAL A O 1
ATOM 4043 N N . GLY A 1 524 ? -20.017 -21.962 -9.463 1.00 44.12 524 GLY A N 1
ATOM 4044 C CA . GLY A 1 524 ? -18.908 -22.916 -9.380 1.00 44.12 524 GLY A CA 1
ATOM 4045 C C . GLY A 1 524 ? -18.364 -23.278 -10.761 1.00 44.12 524 GLY A C 1
ATOM 4046 O O . GLY A 1 524 ? -17.162 -23.214 -10.974 1.00 44.12 524 GLY A O 1
ATOM 4047 N N . LEU A 1 525 ? -19.240 -23.549 -11.733 1.00 48.66 525 LEU A N 1
ATOM 4048 C CA . LEU A 1 525 ? -18.857 -23.792 -13.123 1.00 48.66 525 LEU A CA 1
ATOM 4049 C C . LEU A 1 525 ? -18.241 -22.558 -13.772 1.00 48.66 525 LEU A C 1
ATOM 4051 O O . LEU A 1 525 ? -17.274 -22.720 -14.495 1.00 48.66 525 LEU A O 1
ATOM 4055 N N . VAL A 1 526 ? -18.729 -21.345 -13.504 1.00 56.28 526 VAL A N 1
ATOM 4056 C CA . VAL A 1 526 ? -18.136 -20.108 -14.044 1.00 56.28 526 VAL A CA 1
ATOM 4057 C C . VAL A 1 526 ? -16.789 -19.799 -13.387 1.00 56.28 526 VAL A C 1
ATOM 4059 O O . VAL A 1 526 ? -15.864 -19.398 -14.083 1.00 56.28 526 VAL A O 1
ATOM 4062 N N . ALA A 1 527 ? -16.627 -20.031 -12.083 1.00 47.16 527 ALA A N 1
ATOM 4063 C CA . ALA A 1 527 ? -15.353 -19.850 -11.388 1.00 47.16 527 ALA A CA 1
ATOM 4064 C C . ALA A 1 527 ? -14.322 -20.908 -11.807 1.00 47.16 527 ALA A C 1
ATOM 4066 O O . ALA A 1 527 ? -13.167 -20.579 -12.068 1.00 47.16 527 ALA A O 1
ATOM 4067 N N . THR A 1 528 ? -14.737 -22.170 -11.938 1.00 49.91 528 THR A N 1
ATOM 4068 C CA . THR A 1 528 ? -13.890 -23.256 -12.442 1.00 49.91 528 THR A CA 1
ATOM 4069 C C . THR A 1 528 ? -13.593 -23.079 -13.930 1.00 49.91 528 THR A C 1
ATOM 4071 O O . THR A 1 528 ? -12.444 -23.230 -14.324 1.00 49.91 528 THR A O 1
ATOM 4074 N N . ALA A 1 529 ? -14.564 -22.680 -14.754 1.00 60.94 529 ALA A N 1
ATOM 4075 C CA . ALA A 1 529 ? -14.341 -22.354 -16.163 1.00 60.94 529 ALA A CA 1
ATOM 4076 C C . ALA A 1 529 ? -13.455 -21.118 -16.317 1.00 60.94 529 ALA A C 1
ATOM 4078 O O . ALA A 1 529 ? -12.607 -21.109 -17.194 1.00 60.94 529 ALA A O 1
ATOM 4079 N N . GLY A 1 530 ? -13.585 -20.115 -15.446 1.00 59.69 530 GLY A N 1
ATOM 4080 C CA . GLY A 1 530 ? -12.706 -18.950 -15.398 1.00 59.69 530 GLY A CA 1
ATOM 4081 C C . GLY A 1 530 ? -11.278 -19.322 -15.001 1.00 59.69 530 GLY A C 1
ATOM 4082 O O . GLY A 1 530 ? -10.334 -18.884 -15.648 1.00 59.69 530 GLY A O 1
ATOM 4083 N N . ALA A 1 531 ? -11.105 -20.192 -14.001 1.00 57.72 531 ALA A N 1
ATOM 4084 C CA . ALA A 1 531 ? -9.796 -20.703 -13.593 1.00 57.72 531 ALA A CA 1
ATOM 4085 C C . ALA A 1 531 ? -9.154 -21.594 -14.670 1.00 57.72 531 ALA A C 1
ATOM 4087 O O . ALA A 1 531 ? -7.956 -21.483 -14.918 1.00 57.72 531 ALA A O 1
ATOM 4088 N N . ILE A 1 532 ? -9.942 -22.438 -15.345 1.00 65.88 532 ILE A N 1
ATOM 4089 C CA . ILE A 1 532 ? -9.486 -23.259 -16.475 1.00 65.88 532 ILE A CA 1
ATOM 4090 C C . ILE A 1 532 ? -9.152 -22.367 -17.670 1.00 65.88 532 ILE A C 1
ATOM 4092 O O . ILE A 1 532 ? -8.079 -22.517 -18.238 1.00 65.88 532 ILE A O 1
ATOM 4096 N N . ALA A 1 533 ? -10.006 -21.406 -18.024 1.00 70.00 533 ALA A N 1
ATOM 4097 C CA . ALA A 1 533 ? -9.759 -20.463 -19.112 1.00 70.00 533 ALA A CA 1
ATOM 4098 C C . ALA A 1 533 ? -8.511 -19.618 -18.841 1.00 70.00 533 ALA A C 1
ATOM 4100 O O . ALA A 1 533 ? -7.704 -19.421 -19.742 1.00 70.00 533 ALA A O 1
ATOM 4101 N N . TYR A 1 534 ? -8.303 -19.186 -17.596 1.00 70.12 534 TYR A N 1
ATOM 4102 C CA . TYR A 1 534 ? -7.088 -18.492 -17.183 1.00 70.12 534 TYR A CA 1
ATOM 4103 C C . TYR A 1 534 ? -5.858 -19.406 -17.236 1.00 70.12 534 TYR A C 1
ATOM 4105 O O . TYR A 1 534 ? -4.816 -19.000 -17.742 1.00 70.12 534 TYR A O 1
ATOM 4113 N N . GLY A 1 535 ? -5.976 -20.652 -16.771 1.00 72.06 535 GLY A N 1
ATOM 4114 C CA . GLY A 1 535 ? -4.912 -21.652 -16.862 1.00 72.06 535 GLY A CA 1
ATOM 4115 C C . GLY A 1 535 ? -4.523 -21.957 -18.309 1.00 72.06 535 GLY A C 1
ATOM 4116 O O . GLY A 1 535 ? -3.337 -22.006 -18.621 1.00 72.06 535 GLY A O 1
ATOM 4117 N N . VAL A 1 536 ? -5.510 -22.078 -19.201 1.00 77.00 536 VAL A N 1
ATOM 4118 C CA . VAL A 1 536 ? -5.324 -22.271 -20.645 1.00 77.00 536 VAL A CA 1
ATOM 4119 C C . VAL A 1 536 ? -4.706 -21.027 -21.278 1.00 77.00 536 VAL A C 1
ATOM 4121 O O . VAL A 1 536 ? -3.719 -21.151 -21.991 1.00 77.00 536 VAL A O 1
ATOM 4124 N N . ALA A 1 537 ? -5.197 -19.828 -20.959 1.00 72.88 537 ALA A N 1
ATOM 4125 C CA . ALA A 1 537 ? -4.634 -18.577 -21.465 1.00 72.88 537 ALA A CA 1
ATOM 4126 C C . ALA A 1 537 ? -3.173 -18.385 -21.027 1.00 72.88 537 ALA A C 1
ATOM 4128 O O . ALA A 1 537 ? -2.337 -17.991 -21.831 1.00 72.88 537 ALA A O 1
ATOM 4129 N N . GLN A 1 538 ? -2.837 -18.715 -19.778 1.00 79.19 538 GLN A N 1
ATOM 4130 C CA . GLN A 1 538 ? -1.456 -18.675 -19.286 1.00 79.19 538 GLN A CA 1
ATOM 4131 C C . GLN A 1 538 ? -0.583 -19.788 -19.871 1.00 79.19 538 GLN A C 1
ATOM 4133 O O . GLN A 1 538 ? 0.631 -19.611 -19.995 1.00 79.19 538 GLN A O 1
ATOM 4138 N N . ALA A 1 539 ? -1.181 -20.919 -20.240 1.00 83.62 539 ALA A N 1
ATOM 4139 C CA . ALA A 1 539 ? -0.506 -21.999 -20.945 1.00 83.62 539 ALA A CA 1
ATOM 4140 C C . ALA A 1 539 ? -0.317 -21.706 -22.439 1.00 83.62 539 ALA A C 1
ATOM 4142 O O . ALA A 1 539 ? 0.388 -22.445 -23.115 1.00 83.62 539 ALA A O 1
ATOM 4143 N N . MET A 1 540 ? -0.906 -20.637 -22.968 1.00 86.50 540 MET A N 1
ATOM 4144 C CA . MET A 1 540 ? -0.768 -20.232 -24.361 1.00 86.50 540 MET A CA 1
ATOM 4145 C C . MET A 1 540 ? 0.211 -19.065 -24.478 1.00 86.50 540 MET A C 1
ATOM 4147 O O . MET A 1 540 ? 0.230 -18.151 -23.654 1.00 86.50 540 MET A O 1
ATOM 4151 N N . PHE A 1 541 ? 1.048 -19.089 -25.508 1.00 89.00 541 PHE A N 1
ATOM 4152 C CA . PHE A 1 541 ? 1.874 -17.951 -25.891 1.00 89.00 541 PHE A CA 1
ATOM 4153 C C . PHE A 1 541 ? 1.937 -17.862 -27.413 1.00 89.00 541 PHE A C 1
ATOM 4155 O O . PHE A 1 541 ? 1.968 -18.877 -28.108 1.00 89.00 541 PHE A O 1
ATOM 4162 N N . THR A 1 542 ? 1.945 -16.643 -27.936 1.00 88.31 542 THR A N 1
ATOM 4163 C CA . THR A 1 542 ? 1.963 -16.402 -29.379 1.00 88.31 542 THR A CA 1
ATOM 4164 C C . THR A 1 542 ? 3.321 -15.859 -29.776 1.00 88.31 542 THR A C 1
ATOM 4166 O O . THR A 1 542 ? 3.837 -14.937 -29.147 1.00 88.31 542 THR A O 1
ATOM 4169 N N . VAL A 1 543 ? 3.895 -16.425 -30.831 1.00 91.12 543 VAL A N 1
ATOM 4170 C CA . VAL A 1 543 ? 5.096 -15.901 -31.476 1.00 91.12 543 VAL A CA 1
ATOM 4171 C C . VAL A 1 543 ? 4.648 -15.076 -32.674 1.00 91.12 543 VAL A C 1
ATOM 4173 O O . VAL A 1 543 ? 4.063 -15.607 -33.620 1.00 91.12 543 VAL A O 1
ATOM 4176 N N . GLU A 1 544 ? 4.892 -13.771 -32.616 1.00 86.75 544 GLU A N 1
ATOM 4177 C CA . GLU A 1 544 ? 4.532 -12.846 -33.688 1.00 86.75 544 GLU A CA 1
ATOM 4178 C C . GLU A 1 544 ? 5.363 -13.078 -34.957 1.00 86.75 544 GLU A C 1
ATOM 4180 O O . GLU A 1 544 ? 6.465 -13.634 -34.926 1.00 86.75 544 GLU A O 1
ATOM 4185 N N . ALA A 1 545 ? 4.845 -12.606 -36.092 1.00 84.50 545 ALA A N 1
ATOM 4186 C CA . ALA A 1 545 ? 5.549 -12.679 -37.365 1.00 84.50 545 ALA A CA 1
ATOM 4187 C C . ALA A 1 545 ? 6.928 -12.003 -37.272 1.00 84.50 545 ALA A C 1
ATOM 4189 O O . ALA A 1 545 ? 7.078 -10.911 -36.717 1.00 84.50 545 ALA A O 1
ATOM 4190 N N . GLY A 1 546 ? 7.955 -12.643 -37.830 1.00 86.94 546 GLY A N 1
ATOM 4191 C CA . GLY A 1 546 ? 9.340 -12.165 -37.737 1.00 86.94 546 GLY A CA 1
ATOM 4192 C C . GLY A 1 546 ? 10.001 -12.346 -36.364 1.00 86.94 546 GLY A C 1
ATOM 4193 O O . GLY A 1 546 ? 11.101 -11.841 -36.167 1.00 86.94 546 GLY A O 1
ATOM 4194 N N . HIS A 1 547 ? 9.377 -13.098 -35.454 1.00 91.94 547 HIS A N 1
ATOM 4195 C CA . HIS A 1 547 ? 10.010 -13.601 -34.241 1.00 91.94 547 HIS A CA 1
ATOM 4196 C C . HIS A 1 547 ? 10.121 -15.134 -34.263 1.00 91.94 547 HIS A C 1
ATOM 4198 O O . HIS A 1 547 ? 9.461 -15.849 -35.034 1.00 91.94 547 HIS A O 1
ATOM 4204 N N . ARG A 1 548 ? 10.997 -15.650 -33.405 1.00 92.75 548 ARG A N 1
ATOM 4205 C CA . ARG A 1 548 ? 11.151 -17.076 -33.095 1.00 92.75 548 ARG A CA 1
ATOM 4206 C C . ARG A 1 548 ? 11.324 -17.228 -31.596 1.00 92.75 548 ARG A C 1
ATOM 4208 O O . ARG A 1 548 ? 11.923 -16.361 -30.972 1.00 92.75 548 ARG A O 1
ATOM 4215 N N . ALA A 1 549 ? 10.823 -18.309 -31.014 1.00 92.12 549 ALA A N 1
ATOM 4216 C CA . ALA A 1 549 ? 10.982 -18.543 -29.583 1.00 92.12 549 ALA A CA 1
ATOM 4217 C C . ALA A 1 549 ? 11.815 -19.792 -29.304 1.00 92.12 549 ALA A C 1
ATOM 4219 O O . ALA A 1 549 ? 11.714 -20.791 -30.014 1.00 92.12 549 ALA A O 1
ATOM 4220 N N . VAL A 1 550 ? 12.616 -19.736 -28.246 1.00 92.81 550 VAL A N 1
ATOM 4221 C CA . VAL A 1 550 ? 13.295 -20.899 -27.668 1.00 92.81 550 VAL A CA 1
ATOM 4222 C C . VAL A 1 550 ? 12.682 -21.166 -26.302 1.00 92.81 550 VAL A C 1
ATOM 4224 O O . VAL A 1 550 ? 12.447 -20.236 -25.533 1.00 92.81 550 VAL A O 1
ATOM 4227 N N . MET A 1 551 ? 12.395 -22.427 -25.990 1.00 90.94 551 MET A N 1
ATOM 4228 C CA . MET A 1 551 ? 11.754 -22.782 -24.726 1.00 90.94 551 MET A CA 1
ATOM 4229 C C . MET A 1 551 ? 12.788 -23.133 -23.660 1.00 90.94 551 MET A C 1
ATOM 4231 O O . MET A 1 551 ? 13.580 -24.058 -23.842 1.00 90.94 551 MET A O 1
ATOM 4235 N N . PHE A 1 552 ? 12.748 -22.445 -22.521 1.00 89.88 552 PHE A N 1
ATOM 4236 C CA . PHE A 1 552 ? 13.522 -22.805 -21.337 1.00 89.88 552 PHE A CA 1
ATOM 4237 C C . PHE A 1 552 ? 12.644 -23.552 -20.331 1.00 89.88 552 PHE A C 1
ATOM 4239 O O . PHE A 1 552 ? 11.591 -23.058 -19.932 1.00 89.88 552 PHE A O 1
ATOM 4246 N N . ASN A 1 553 ? 13.079 -24.734 -19.900 1.00 89.00 553 ASN A N 1
ATOM 4247 C CA . ASN A 1 553 ? 12.405 -25.546 -18.897 1.00 89.00 553 ASN A CA 1
ATOM 4248 C C . ASN A 1 553 ? 13.195 -25.547 -17.579 1.00 89.00 553 ASN A C 1
ATOM 4250 O O . ASN A 1 553 ? 14.386 -25.844 -17.554 1.00 89.00 553 ASN A O 1
ATOM 4254 N N . ARG A 1 554 ? 12.527 -25.279 -16.457 1.00 82.00 554 ARG A N 1
ATOM 4255 C CA . ARG A 1 554 ? 13.147 -25.185 -15.128 1.00 82.00 554 ARG A CA 1
ATOM 4256 C C . ARG A 1 554 ? 13.735 -26.508 -14.622 1.00 82.00 554 ARG A C 1
ATOM 4258 O O . ARG A 1 554 ? 14.683 -26.477 -13.848 1.00 82.00 554 ARG A O 1
ATOM 4265 N N . ILE A 1 555 ? 13.178 -27.648 -15.042 1.00 81.38 555 ILE A N 1
ATOM 4266 C CA . ILE A 1 555 ? 13.633 -28.989 -14.617 1.00 81.38 555 ILE A CA 1
ATOM 4267 C C . ILE A 1 555 ? 14.598 -29.616 -15.641 1.00 81.38 555 ILE A C 1
ATOM 4269 O O . ILE A 1 555 ? 15.419 -30.450 -15.274 1.00 81.38 555 ILE A O 1
ATOM 4273 N N . GLY A 1 556 ? 14.526 -29.208 -16.915 1.00 76.81 556 GLY A N 1
ATOM 4274 C CA . GLY A 1 556 ? 15.245 -29.852 -18.027 1.00 76.81 556 GLY A CA 1
ATOM 4275 C C . GLY A 1 556 ? 16.179 -28.948 -18.837 1.00 76.81 556 GLY A C 1
ATOM 4276 O O . GLY A 1 556 ? 16.795 -29.417 -19.786 1.00 76.81 556 GLY A O 1
ATOM 4277 N N . GLY A 1 557 ? 16.289 -27.664 -18.494 1.00 84.81 557 GLY A N 1
ATOM 4278 C CA . GLY A 1 557 ? 17.093 -26.697 -19.239 1.00 84.81 557 GLY A CA 1
ATOM 4279 C C . GLY A 1 557 ? 16.464 -26.270 -20.570 1.00 84.81 557 GLY A C 1
ATOM 4280 O O . GLY A 1 557 ? 15.247 -26.282 -20.745 1.00 84.81 557 GLY A O 1
ATOM 4281 N N . LEU A 1 558 ? 17.301 -25.821 -21.505 1.00 87.12 558 LEU A N 1
ATOM 4282 C CA . LEU A 1 558 ? 16.872 -25.251 -22.785 1.00 87.12 558 LEU A CA 1
ATOM 4283 C C . LEU A 1 558 ? 16.495 -26.345 -23.795 1.00 87.12 558 LEU A C 1
ATOM 4285 O O . LEU A 1 558 ? 17.332 -27.201 -24.082 1.00 87.12 558 LEU A O 1
ATOM 4289 N N . SER A 1 559 ? 15.293 -26.261 -24.368 1.00 85.50 559 SER A N 1
ATOM 4290 C CA . SER A 1 559 ? 14.838 -27.129 -25.462 1.00 85.50 559 SER A CA 1
ATOM 4291 C C . SER A 1 559 ? 15.694 -26.942 -26.719 1.00 85.50 559 SER A C 1
ATOM 4293 O O . SER A 1 559 ? 16.125 -25.826 -27.013 1.00 85.50 559 SER A O 1
ATOM 4295 N N . ASP A 1 560 ? 15.908 -28.023 -27.471 1.00 84.50 560 ASP A N 1
ATOM 4296 C CA . ASP A 1 560 ? 16.630 -27.991 -28.750 1.00 84.50 560 ASP A CA 1
ATOM 4297 C C . ASP A 1 560 ? 15.745 -27.545 -29.932 1.00 84.50 560 ASP A C 1
ATOM 4299 O O . ASP A 1 560 ? 16.253 -27.277 -31.020 1.00 84.50 560 ASP A O 1
ATOM 4303 N N . GLU A 1 561 ? 14.431 -27.410 -29.726 1.00 87.62 561 GLU A N 1
ATOM 4304 C CA . GLU A 1 561 ? 13.498 -26.949 -30.757 1.00 87.62 561 GLU A CA 1
ATOM 4305 C C . GLU A 1 561 ? 13.301 -25.426 -30.751 1.00 87.62 561 GLU A C 1
ATOM 4307 O O . GLU A 1 561 ? 13.137 -24.788 -29.705 1.00 87.62 561 GLU A O 1
ATOM 4312 N N . VAL A 1 562 ? 13.253 -24.848 -31.957 1.00 91.56 562 VAL A N 1
ATOM 4313 C CA . VAL A 1 562 ? 12.918 -23.438 -32.192 1.00 91.56 562 VAL A CA 1
ATOM 4314 C C . VAL A 1 562 ? 11.469 -23.325 -32.658 1.00 91.56 562 VAL A C 1
ATOM 4316 O O . VAL A 1 562 ? 11.092 -23.827 -33.720 1.00 91.56 562 VAL A O 1
ATOM 4319 N N . TYR A 1 563 ? 10.664 -22.595 -31.895 1.00 91.56 563 TYR A N 1
ATOM 4320 C CA . TYR A 1 563 ? 9.253 -22.368 -32.178 1.00 91.56 563 TYR A CA 1
ATOM 4321 C C . TYR A 1 563 ? 9.088 -21.268 -33.233 1.00 91.56 563 TYR A C 1
ATOM 4323 O O . TYR A 1 563 ? 9.623 -20.159 -33.109 1.00 91.56 563 TYR A O 1
ATOM 4331 N N . LYS A 1 564 ? 8.349 -21.600 -34.298 1.00 91.50 564 LYS A N 1
ATOM 4332 C CA . LYS A 1 564 ? 8.016 -20.696 -35.411 1.00 91.50 564 LYS A CA 1
ATOM 4333 C C . LYS A 1 564 ? 6.894 -19.725 -35.025 1.00 91.50 564 LYS A C 1
ATOM 4335 O O . LYS A 1 564 ? 6.336 -19.820 -33.941 1.00 91.50 564 LYS A O 1
ATOM 4340 N N . GLU A 1 565 ? 6.575 -18.785 -35.906 1.00 90.56 565 GLU A N 1
ATOM 4341 C CA . GLU A 1 565 ? 5.431 -17.883 -35.731 1.00 90.56 565 GLU A CA 1
ATOM 4342 C C . GLU A 1 565 ? 4.119 -18.665 -35.589 1.00 90.56 565 GLU A C 1
ATOM 4344 O O . GLU A 1 565 ? 3.960 -19.736 -36.180 1.00 90.56 565 GLU A O 1
ATOM 4349 N N . GLY A 1 566 ? 3.204 -18.143 -34.778 1.00 88.88 566 GLY A N 1
ATOM 4350 C CA . GLY A 1 566 ? 1.944 -18.801 -34.449 1.00 88.88 566 GLY A CA 1
ATOM 4351 C C . GLY A 1 566 ? 1.749 -19.030 -32.953 1.00 88.88 566 GLY A C 1
ATOM 4352 O O . GLY A 1 566 ? 2.541 -18.601 -32.112 1.00 88.88 566 GLY A O 1
ATOM 4353 N N . LEU A 1 567 ? 0.633 -19.673 -32.631 1.00 88.62 567 LEU A N 1
ATOM 4354 C CA . LEU A 1 567 ? 0.204 -19.953 -31.268 1.00 88.62 567 LEU A CA 1
ATOM 4355 C C . LEU A 1 567 ? 0.811 -21.270 -30.779 1.00 88.62 567 LEU A C 1
ATOM 4357 O O . LEU A 1 567 ? 0.643 -22.305 -31.421 1.00 88.62 567 LEU A O 1
ATOM 4361 N N . HIS A 1 568 ? 1.463 -21.230 -29.623 1.00 90.44 568 HIS A N 1
ATOM 4362 C CA . HIS A 1 568 ? 2.130 -22.374 -29.011 1.00 90.44 568 HIS A CA 1
ATOM 4363 C C . HIS A 1 568 ? 1.707 -22.544 -27.556 1.00 90.44 568 HIS A C 1
ATOM 4365 O O . HIS A 1 568 ? 1.195 -21.622 -26.916 1.00 90.44 568 HIS A O 1
ATOM 4371 N N . PHE A 1 569 ? 1.941 -23.742 -27.026 1.00 88.88 569 PHE A N 1
ATOM 4372 C CA . PHE A 1 569 ? 1.619 -24.088 -25.648 1.00 88.88 569 PHE A CA 1
ATOM 4373 C C . PHE A 1 569 ? 2.883 -24.194 -24.795 1.00 88.88 569 PHE A C 1
ATOM 4375 O O . PHE A 1 569 ? 3.904 -24.728 -25.227 1.00 88.88 569 PHE A O 1
ATOM 4382 N N . ARG A 1 570 ? 2.796 -23.697 -23.565 1.00 89.38 570 ARG A N 1
ATOM 4383 C CA . ARG A 1 570 ? 3.801 -23.812 -22.510 1.00 89.38 570 ARG A CA 1
ATOM 4384 C C . ARG A 1 570 ? 3.140 -24.311 -21.234 1.00 89.38 570 ARG A C 1
ATOM 4386 O O . ARG A 1 570 ? 1.989 -23.989 -20.956 1.00 89.38 570 ARG A O 1
ATOM 4393 N N . ILE A 1 571 ? 3.883 -25.036 -20.414 1.00 86.12 571 ILE A N 1
ATOM 4394 C CA . ILE A 1 571 ? 3.453 -25.395 -19.063 1.00 86.12 571 ILE A CA 1
ATOM 4395 C C . ILE A 1 571 ? 3.774 -24.213 -18.133 1.00 86.12 571 ILE A C 1
ATOM 4397 O O . ILE A 1 571 ? 4.960 -23.925 -17.924 1.00 86.12 571 ILE A O 1
ATOM 4401 N N . PRO A 1 572 ? 2.769 -23.522 -17.554 1.00 78.12 572 PRO A N 1
ATOM 4402 C CA . PRO A 1 572 ? 3.011 -22.422 -16.623 1.00 78.12 572 PRO A CA 1
ATOM 4403 C C . PRO A 1 572 ? 3.933 -22.866 -15.477 1.00 78.12 572 PRO A C 1
ATOM 4405 O O . PRO A 1 572 ? 3.878 -24.019 -15.057 1.00 78.12 572 PRO A O 1
ATOM 4408 N N . TRP A 1 573 ? 4.778 -21.962 -14.973 1.00 75.75 573 TRP A N 1
ATOM 4409 C CA . TRP A 1 573 ? 5.789 -22.192 -13.917 1.00 75.75 573 TRP A CA 1
ATOM 4410 C C . TRP A 1 573 ? 7.011 -23.043 -14.280 1.00 75.75 573 TRP A C 1
ATOM 4412 O O . TRP A 1 573 ? 8.080 -22.826 -13.706 1.00 75.75 573 TRP A O 1
ATOM 4422 N N . PHE A 1 574 ? 6.884 -23.990 -15.208 1.00 83.00 574 PHE A N 1
ATOM 4423 C CA . PHE A 1 574 ? 7.998 -24.854 -15.607 1.00 83.00 574 PHE A CA 1
ATOM 4424 C C . PHE A 1 574 ? 8.656 -24.399 -16.904 1.00 83.00 574 PHE A C 1
ATOM 4426 O O . PHE A 1 574 ? 9.870 -24.530 -17.030 1.00 83.00 574 PHE A O 1
ATOM 4433 N N . GLN A 1 575 ? 7.882 -23.853 -17.842 1.00 87.62 575 GLN A N 1
ATOM 4434 C CA . GLN A 1 575 ? 8.346 -23.488 -19.175 1.00 87.62 575 GLN A CA 1
ATOM 4435 C C . GLN A 1 575 ? 8.219 -21.981 -19.436 1.00 87.62 575 GLN A C 1
ATOM 4437 O O . GLN A 1 575 ? 7.162 -21.371 -19.231 1.00 87.62 575 GLN A O 1
ATOM 4442 N N . TYR A 1 576 ? 9.310 -21.398 -19.927 1.00 88.56 576 TYR A N 1
ATOM 4443 C CA . TYR A 1 576 ? 9.460 -19.976 -20.207 1.00 88.56 576 TYR A CA 1
ATOM 4444 C C . TYR A 1 576 ? 9.915 -19.786 -21.662 1.00 88.56 576 TYR A C 1
ATOM 4446 O O . TYR A 1 576 ? 11.033 -20.182 -22.002 1.00 88.56 576 TYR A O 1
ATOM 4454 N N . PRO A 1 577 ? 9.072 -19.208 -22.536 1.00 90.81 577 PRO A N 1
ATOM 4455 C CA . PRO A 1 577 ? 9.459 -18.921 -23.908 1.00 90.81 577 PRO A CA 1
ATOM 4456 C C . PRO A 1 577 ? 10.336 -17.665 -23.951 1.00 90.81 577 PRO A C 1
ATOM 4458 O O . PRO A 1 577 ? 9.922 -16.589 -23.524 1.00 90.81 577 PRO A O 1
ATOM 4461 N N . VAL A 1 578 ? 11.542 -17.793 -24.494 1.00 90.62 578 VAL A N 1
ATOM 4462 C CA . VAL A 1 578 ? 12.432 -16.668 -24.790 1.00 90.62 578 VAL A CA 1
ATOM 4463 C C . VAL A 1 578 ? 12.246 -16.299 -26.253 1.00 90.62 578 VAL A C 1
ATOM 4465 O O . VAL A 1 578 ? 12.621 -17.064 -27.143 1.00 90.62 578 VAL A O 1
ATOM 4468 N N . VAL A 1 579 ? 11.644 -15.139 -26.504 1.00 90.75 579 VAL A N 1
ATOM 4469 C CA . VAL A 1 579 ? 11.357 -14.658 -27.858 1.00 90.75 579 VAL A CA 1
ATOM 4470 C C . VAL A 1 579 ? 12.548 -13.860 -28.393 1.00 90.75 579 VAL A C 1
ATOM 4472 O O . VAL A 1 579 ? 13.029 -12.922 -27.758 1.00 90.75 579 VAL A O 1
ATOM 4475 N N . TYR A 1 580 ? 13.009 -14.244 -29.578 1.00 91.44 580 TYR A N 1
ATOM 4476 C CA . TYR A 1 580 ? 14.042 -13.586 -30.365 1.00 91.44 580 TYR A CA 1
ATOM 4477 C C . TYR A 1 580 ? 13.420 -12.883 -31.566 1.00 91.44 580 TYR A C 1
ATOM 4479 O O . TYR A 1 580 ? 12.615 -13.471 -32.294 1.00 91.44 580 TYR A O 1
ATOM 4487 N N . ASP A 1 581 ? 13.845 -11.646 -31.806 1.00 91.31 581 ASP A N 1
ATOM 4488 C CA . ASP A 1 581 ? 13.613 -10.978 -33.082 1.00 91.31 581 ASP A CA 1
ATOM 4489 C C . ASP A 1 581 ? 14.620 -11.517 -34.108 1.00 91.31 581 ASP A C 1
ATOM 4491 O O . ASP A 1 581 ? 15.831 -11.498 -33.875 1.00 91.31 581 ASP A O 1
ATOM 4495 N N . ILE A 1 582 ? 14.116 -12.047 -35.224 1.00 92.06 582 ILE A N 1
ATOM 4496 C CA . ILE A 1 582 ? 14.942 -12.562 -36.328 1.00 92.06 582 ILE A CA 1
ATOM 4497 C C . ILE A 1 582 ? 15.032 -11.571 -37.495 1.00 92.06 582 ILE A C 1
ATOM 4499 O O . ILE A 1 582 ? 15.574 -11.906 -38.553 1.00 92.06 582 ILE A O 1
ATOM 4503 N N . ARG A 1 583 ? 14.480 -10.365 -37.334 1.00 92.62 583 ARG A N 1
ATOM 4504 C CA . ARG A 1 583 ? 14.557 -9.292 -38.325 1.00 92.62 583 ARG A CA 1
ATOM 4505 C C . ARG A 1 583 ? 15.927 -8.626 -38.285 1.00 92.62 583 ARG A C 1
ATOM 4507 O O . ARG A 1 583 ? 16.607 -8.580 -37.266 1.00 92.62 583 ARG A O 1
ATOM 4514 N N . ALA A 1 584 ? 16.308 -8.083 -39.431 1.00 92.12 584 ALA A N 1
ATOM 4515 C CA . ALA A 1 584 ? 17.553 -7.361 -39.601 1.00 92.12 584 ALA A CA 1
ATOM 4516 C C . ALA A 1 584 ? 17.503 -6.015 -38.864 1.00 92.12 584 ALA A C 1
ATOM 4518 O O . ALA A 1 584 ? 16.649 -5.174 -39.164 1.00 92.12 584 ALA A O 1
ATOM 4519 N N . ARG A 1 585 ? 18.419 -5.801 -37.914 1.00 90.50 585 ARG A N 1
ATOM 4520 C CA . ARG A 1 585 ? 18.521 -4.557 -37.137 1.00 90.50 585 ARG A CA 1
ATOM 4521 C C . ARG A 1 585 ? 19.839 -3.834 -37.426 1.00 90.50 585 ARG A C 1
ATOM 4523 O O . ARG A 1 585 ? 20.886 -4.481 -37.508 1.00 90.50 585 ARG A O 1
ATOM 4530 N N . PRO A 1 586 ? 19.809 -2.507 -37.659 1.00 92.94 586 PRO A N 1
ATOM 4531 C CA . PRO A 1 586 ? 21.013 -1.745 -37.947 1.00 92.94 586 PRO A CA 1
ATOM 4532 C C . PRO A 1 586 ? 21.732 -1.354 -36.653 1.00 92.94 586 PRO A C 1
ATOM 4534 O O . PRO A 1 586 ? 21.169 -0.652 -35.820 1.00 92.94 586 PRO A O 1
ATOM 4537 N N . ASN A 1 587 ? 23.007 -1.709 -36.551 1.00 91.25 587 ASN A N 1
ATOM 4538 C CA . ASN A 1 587 ? 23.897 -1.314 -35.465 1.00 91.25 587 ASN A CA 1
ATOM 4539 C C . ASN A 1 587 ? 25.014 -0.410 -35.997 1.00 91.25 587 ASN A C 1
ATOM 4541 O O . ASN A 1 587 ? 25.603 -0.683 -37.046 1.00 91.25 587 ASN A O 1
ATOM 4545 N N . GLN A 1 588 ? 25.295 0.688 -35.290 1.00 92.19 588 GLN A N 1
ATOM 4546 C CA . GLN A 1 588 ? 26.388 1.603 -35.623 1.00 92.19 588 GLN A CA 1
ATOM 4547 C C . GLN A 1 588 ? 27.536 1.425 -34.634 1.00 92.19 588 GLN A C 1
ATOM 4549 O O . GLN A 1 588 ? 27.369 1.631 -33.436 1.00 92.19 588 GLN A O 1
ATOM 4554 N N . ILE A 1 589 ? 28.708 1.053 -35.142 1.00 93.06 589 ILE A N 1
ATOM 4555 C CA . ILE A 1 589 ? 29.898 0.770 -34.339 1.00 93.06 589 ILE A CA 1
ATOM 4556 C C . ILE A 1 589 ? 31.019 1.684 -34.811 1.00 93.06 589 ILE A C 1
ATOM 4558 O O . ILE A 1 589 ? 31.301 1.770 -36.005 1.00 93.06 589 ILE A O 1
ATOM 4562 N N . ARG A 1 590 ? 31.668 2.367 -33.870 1.00 91.31 590 ARG A N 1
ATOM 4563 C CA . ARG A 1 590 ? 32.826 3.225 -34.135 1.00 91.31 590 ARG A CA 1
ATOM 4564 C C . ARG A 1 590 ? 34.067 2.599 -33.529 1.00 91.31 590 ARG A C 1
ATOM 4566 O O . ARG A 1 590 ? 34.035 2.176 -32.375 1.00 91.31 590 ARG A O 1
ATOM 4573 N N . SER A 1 591 ? 35.144 2.548 -34.304 1.00 91.06 591 SER A N 1
ATOM 4574 C CA . SER A 1 591 ? 36.395 1.937 -33.873 1.00 91.06 591 SER A CA 1
ATOM 4575 C C . SER A 1 591 ? 37.611 2.748 -34.320 1.00 91.06 591 SER A C 1
ATOM 4577 O O . SER A 1 591 ? 37.817 2.919 -35.528 1.00 91.06 591 SER A O 1
ATOM 4579 N N . PRO A 1 592 ? 38.456 3.217 -33.382 1.00 90.69 592 PRO A N 1
ATOM 4580 C CA . PRO A 1 592 ? 39.760 3.766 -33.718 1.00 90.69 592 PRO A CA 1
ATOM 4581 C C . PRO A 1 592 ? 40.716 2.629 -34.100 1.00 90.69 592 PRO A C 1
ATOM 4583 O O . PRO A 1 592 ? 40.984 1.722 -33.309 1.00 90.69 592 PRO A O 1
ATOM 4586 N N . THR A 1 593 ? 41.243 2.678 -35.320 1.00 90.88 593 THR A N 1
ATOM 4587 C CA . THR A 1 593 ? 42.104 1.635 -35.889 1.00 90.88 593 THR A CA 1
ATOM 4588 C C . THR A 1 593 ? 43.375 2.232 -36.491 1.00 90.88 593 THR A C 1
ATOM 4590 O O . THR A 1 593 ? 43.341 3.300 -37.096 1.00 90.88 593 THR A O 1
ATOM 4593 N N . GLY A 1 594 ? 44.509 1.545 -36.330 1.00 91.12 594 GLY A N 1
ATOM 4594 C CA . GLY A 1 594 ? 45.777 1.925 -36.953 1.00 91.12 594 GLY A CA 1
ATOM 4595 C C . GLY A 1 594 ? 45.869 1.470 -38.413 1.00 91.12 594 GLY A C 1
ATOM 4596 O O . GLY A 1 594 ? 45.559 0.324 -38.735 1.00 91.12 594 GLY A O 1
ATOM 4597 N N . SER A 1 595 ? 46.309 2.369 -39.284 1.00 92.38 595 SER A N 1
ATOM 4598 C CA . SER A 1 595 ? 46.689 2.088 -40.676 1.00 92.38 595 SER A CA 1
ATOM 4599 C C . SER A 1 595 ? 48.117 1.537 -40.778 1.00 92.38 595 SER A C 1
ATOM 4601 O O . SER A 1 595 ? 48.863 1.514 -39.796 1.00 92.38 595 SER A O 1
ATOM 4603 N N . LYS A 1 596 ? 48.512 1.085 -41.974 1.00 93.06 596 LYS A N 1
ATOM 4604 C CA . LYS A 1 596 ? 49.840 0.510 -42.252 1.00 93.06 596 LYS A CA 1
ATOM 4605 C C . LYS A 1 596 ? 50.996 1.465 -41.932 1.00 93.06 596 LYS A C 1
ATOM 4607 O O . LYS A 1 596 ? 52.061 1.019 -41.517 1.00 93.06 596 LYS A O 1
ATOM 4612 N N . ASP A 1 597 ? 50.782 2.767 -42.100 1.00 91.50 597 ASP A N 1
ATOM 4613 C CA . ASP A 1 597 ? 51.718 3.851 -41.786 1.00 91.50 597 ASP A CA 1
ATOM 4614 C C . ASP A 1 597 ? 51.564 4.386 -40.350 1.00 91.50 597 ASP A C 1
ATOM 4616 O O . ASP A 1 597 ? 51.998 5.496 -40.043 1.00 91.50 597 ASP A O 1
ATOM 4620 N N . LEU A 1 598 ? 50.958 3.586 -39.462 1.00 88.25 598 LEU A N 1
ATOM 4621 C CA . LEU A 1 598 ? 50.766 3.864 -38.034 1.00 88.25 598 LEU A CA 1
ATOM 4622 C C . LEU A 1 598 ? 49.907 5.107 -37.739 1.00 88.25 598 LEU A C 1
ATOM 4624 O O . LEU A 1 598 ? 49.917 5.613 -36.617 1.00 88.25 598 LEU A O 1
ATOM 4628 N N . GLN A 1 599 ? 49.115 5.583 -38.706 1.00 88.00 599 GLN A N 1
ATOM 4629 C CA . GLN A 1 599 ? 48.141 6.652 -38.471 1.00 88.00 599 GLN A CA 1
ATOM 4630 C C . GLN A 1 599 ? 46.849 6.082 -37.894 1.00 88.00 599 GLN A C 1
ATOM 4632 O O . GLN A 1 599 ? 46.323 5.084 -38.395 1.00 88.00 599 GLN A O 1
ATOM 4637 N N . ILE A 1 600 ? 46.316 6.738 -36.864 1.00 88.62 600 ILE A N 1
ATOM 4638 C CA . ILE A 1 600 ? 45.039 6.367 -36.250 1.00 88.62 600 ILE A CA 1
ATOM 4639 C C . ILE A 1 600 ? 43.894 6.945 -37.086 1.00 88.62 600 ILE A C 1
ATOM 4641 O O . ILE A 1 600 ? 43.823 8.154 -37.318 1.00 88.62 600 ILE A O 1
ATOM 4645 N N . VAL A 1 601 ? 42.979 6.072 -37.501 1.00 90.25 601 VAL A N 1
ATOM 4646 C CA . VAL A 1 601 ? 41.780 6.397 -38.276 1.00 90.25 601 VAL A CA 1
ATOM 4647 C C . VAL A 1 601 ? 40.558 5.935 -37.493 1.00 90.25 601 VAL A C 1
ATOM 4649 O O . VAL A 1 601 ? 40.485 4.785 -37.062 1.00 90.25 601 VAL A O 1
ATOM 4652 N N . ASN A 1 602 ? 39.590 6.825 -37.301 1.00 91.75 602 ASN A N 1
ATOM 4653 C CA . ASN A 1 602 ? 38.311 6.488 -36.696 1.00 91.75 602 ASN A CA 1
ATOM 4654 C C . ASN A 1 602 ? 37.334 6.064 -37.795 1.00 91.75 602 ASN A C 1
ATOM 4656 O O . ASN A 1 602 ? 36.974 6.868 -38.660 1.00 91.75 602 ASN A O 1
ATOM 4660 N N . ILE A 1 603 ? 36.930 4.795 -37.774 1.00 92.25 603 ILE A N 1
ATOM 4661 C CA . ILE A 1 603 ? 36.033 4.221 -38.777 1.00 92.25 603 ILE A CA 1
ATOM 4662 C C . ILE A 1 603 ? 34.686 3.924 -38.123 1.00 92.25 603 ILE A C 1
ATOM 4664 O O . ILE A 1 603 ? 34.608 3.201 -37.128 1.00 92.25 603 ILE A O 1
ATOM 4668 N N . GLY A 1 604 ? 33.626 4.482 -38.703 1.00 93.12 604 GLY A N 1
ATOM 4669 C CA . GLY A 1 604 ? 32.241 4.155 -38.393 1.00 93.12 604 GLY A CA 1
ATOM 4670 C C . GLY A 1 604 ? 31.718 3.088 -39.348 1.00 93.12 604 GLY A C 1
ATOM 4671 O O . GLY A 1 604 ? 31.759 3.260 -40.568 1.00 93.12 604 GLY A O 1
ATOM 4672 N N . LEU A 1 605 ? 31.212 1.992 -38.795 1.00 93.94 605 LEU A N 1
ATOM 4673 C CA . LEU A 1 605 ? 30.534 0.928 -39.523 1.00 93.94 605 LEU A CA 1
ATOM 4674 C C . LEU A 1 605 ? 29.050 0.918 -39.175 1.00 93.94 605 LEU A C 1
ATOM 4676 O O . LEU A 1 605 ? 28.681 0.944 -38.002 1.00 93.94 605 LEU A O 1
ATOM 4680 N N . ARG A 1 606 ? 28.202 0.805 -40.196 1.00 94.56 606 ARG A N 1
ATOM 4681 C CA . ARG A 1 606 ? 26.812 0.379 -40.050 1.00 94.56 606 ARG A CA 1
ATOM 4682 C C . ARG A 1 606 ? 26.717 -1.079 -40.468 1.00 94.56 606 ARG A C 1
ATOM 4684 O O . ARG A 1 606 ? 26.999 -1.422 -41.617 1.00 94.56 606 ARG A O 1
ATOM 4691 N N . VAL A 1 607 ? 26.317 -1.915 -39.524 1.00 94.81 607 VAL A N 1
ATOM 4692 C CA . VAL A 1 607 ? 26.170 -3.357 -39.696 1.00 94.81 607 VAL A CA 1
ATOM 4693 C C . VAL A 1 607 ? 24.698 -3.696 -39.540 1.00 94.81 607 VAL A C 1
ATOM 4695 O O . VAL A 1 607 ? 24.098 -3.399 -38.511 1.00 94.81 607 VAL A O 1
ATOM 4698 N N . LEU A 1 608 ? 24.105 -4.275 -40.576 1.00 94.81 608 LEU A N 1
ATOM 4699 C CA . LEU A 1 608 ? 22.748 -4.794 -40.543 1.00 94.81 608 LEU A CA 1
ATOM 4700 C C . LEU A 1 608 ? 22.830 -6.288 -40.221 1.00 94.81 608 LEU A C 1
ATOM 4702 O O . LEU A 1 608 ? 23.285 -7.077 -41.050 1.00 94.81 608 LEU A O 1
ATOM 4706 N N . SER A 1 609 ? 22.441 -6.659 -39.004 1.00 94.38 609 SER A N 1
ATOM 4707 C CA . SER A 1 609 ? 22.628 -8.010 -38.466 1.00 94.38 609 SER A CA 1
ATOM 4708 C C . SER A 1 609 ? 21.316 -8.638 -38.018 1.00 94.38 609 SER A C 1
ATOM 4710 O O . SER A 1 609 ? 20.423 -7.940 -37.536 1.00 94.38 609 SER A O 1
ATOM 4712 N N . ARG A 1 610 ? 21.234 -9.964 -38.115 1.00 94.38 610 ARG A N 1
ATOM 4713 C CA . ARG A 1 610 ? 20.174 -10.786 -37.519 1.00 94.38 610 ARG A CA 1
ATOM 4714 C C . ARG A 1 610 ? 20.730 -12.141 -37.074 1.00 94.38 610 ARG A C 1
ATOM 4716 O O . ARG A 1 610 ? 21.688 -12.633 -37.678 1.00 94.38 610 ARG A O 1
ATOM 4723 N N . PRO A 1 611 ? 20.149 -12.783 -36.053 1.00 94.94 611 PRO A N 1
ATOM 4724 C CA . PRO A 1 611 ? 20.593 -14.102 -35.635 1.00 94.94 611 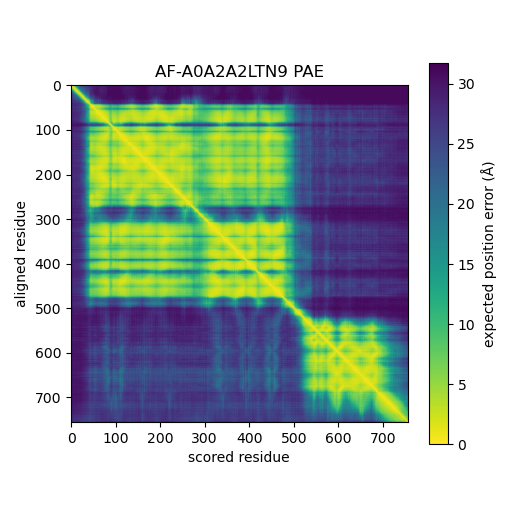PRO A CA 1
ATOM 4725 C C . PRO A 1 611 ? 20.099 -15.162 -36.630 1.00 94.94 611 PRO A C 1
ATOM 4727 O O . PRO A 1 611 ? 19.032 -15.011 -37.233 1.00 94.94 611 PRO A O 1
ATOM 4730 N N . ASN A 1 612 ? 20.850 -16.253 -36.809 1.00 93.75 612 ASN A N 1
ATOM 4731 C CA . ASN A 1 612 ? 20.383 -17.368 -37.630 1.00 93.75 612 ASN A CA 1
ATOM 4732 C C . ASN A 1 612 ? 19.157 -18.037 -36.964 1.00 93.75 612 ASN A C 1
ATOM 4734 O O . ASN A 1 612 ? 19.302 -18.579 -35.863 1.00 93.75 612 ASN A O 1
ATOM 4738 N N . PRO A 1 613 ? 17.974 -18.060 -37.618 1.00 91.06 613 PRO A N 1
ATOM 4739 C CA . PRO A 1 613 ? 16.752 -18.616 -37.034 1.00 91.06 613 PRO A CA 1
ATOM 4740 C C . PRO A 1 613 ? 16.855 -20.092 -36.632 1.00 91.06 613 PRO A C 1
ATOM 4742 O O . PRO A 1 613 ? 16.180 -20.509 -35.697 1.00 91.06 613 PRO A O 1
ATOM 4745 N N . GLU A 1 614 ? 17.681 -20.886 -37.318 1.00 91.12 614 GLU A N 1
ATOM 4746 C CA . GLU A 1 614 ? 17.808 -22.329 -37.058 1.00 91.12 614 GLU A CA 1
ATOM 4747 C C . GLU A 1 614 ? 18.745 -22.647 -35.888 1.00 91.12 614 GLU A C 1
ATOM 4749 O O . GLU A 1 614 ? 18.658 -23.716 -35.292 1.00 91.12 614 GLU A O 1
ATOM 4754 N N . GLN A 1 615 ? 19.644 -21.724 -35.536 1.00 92.12 615 GLN A N 1
ATOM 4755 C CA . GLN A 1 615 ? 20.683 -21.939 -34.522 1.00 92.12 615 GLN A CA 1
ATOM 4756 C C . GLN A 1 615 ? 20.454 -21.093 -33.257 1.00 92.12 615 GLN A C 1
ATOM 4758 O O . GLN A 1 615 ? 21.369 -20.932 -32.447 1.00 92.12 615 GLN A O 1
ATOM 4763 N N . LEU A 1 616 ? 19.233 -20.583 -33.042 1.00 92.25 616 LEU A N 1
ATOM 4764 C CA . LEU A 1 616 ? 18.890 -19.729 -31.892 1.00 92.25 616 LEU A CA 1
ATOM 4765 C C . LEU A 1 616 ? 19.174 -20.388 -30.540 1.00 92.25 616 LEU A C 1
ATOM 4767 O O . LEU A 1 616 ? 19.607 -19.715 -29.609 1.00 92.25 616 LEU A O 1
ATOM 4771 N N . VAL A 1 617 ? 19.001 -21.707 -30.443 1.00 91.56 617 VAL A N 1
ATOM 4772 C CA . VAL A 1 617 ? 19.327 -22.482 -29.236 1.00 91.56 617 VAL A CA 1
ATOM 4773 C C . VAL A 1 617 ? 20.813 -22.356 -28.894 1.00 91.56 617 VAL A C 1
ATOM 4775 O O . VAL A 1 617 ? 21.166 -22.085 -27.746 1.00 91.56 617 VAL A O 1
ATOM 4778 N N . LYS A 1 618 ? 21.702 -22.504 -29.888 1.00 91.75 618 LYS A N 1
ATOM 4779 C CA . LYS A 1 618 ? 23.152 -22.364 -29.683 1.00 91.75 618 LYS A CA 1
ATOM 4780 C C . LYS A 1 618 ? 23.514 -20.932 -29.315 1.00 91.75 618 LYS A C 1
ATOM 4782 O O . LYS A 1 618 ? 24.253 -20.741 -28.357 1.00 91.75 618 LYS A O 1
ATOM 4787 N N . ILE A 1 619 ? 22.937 -19.951 -30.010 1.00 92.38 619 ILE A N 1
ATOM 4788 C CA . ILE A 1 619 ? 23.147 -18.523 -29.731 1.00 92.38 619 ILE A CA 1
ATOM 4789 C C . ILE A 1 619 ? 22.745 -18.190 -28.289 1.00 92.38 619 ILE A C 1
ATOM 4791 O O . ILE A 1 619 ? 23.524 -17.567 -27.572 1.00 92.38 619 ILE A O 1
ATOM 4795 N N . TYR A 1 620 ? 21.584 -18.656 -27.819 1.00 91.75 620 TYR A N 1
ATOM 4796 C CA . TYR A 1 620 ? 21.154 -18.432 -26.436 1.00 91.75 620 TYR A CA 1
ATOM 4797 C C . TYR A 1 620 ? 22.101 -19.098 -25.426 1.00 91.75 620 TYR A C 1
ATOM 4799 O O . TYR A 1 620 ? 22.457 -18.474 -24.429 1.00 91.75 620 TYR A O 1
ATOM 4807 N N . ARG A 1 621 ? 22.563 -20.331 -25.694 1.00 89.50 621 ARG A N 1
ATOM 4808 C CA . ARG A 1 621 ? 23.502 -21.048 -24.809 1.00 89.50 621 ARG A CA 1
ATOM 4809 C C . ARG A 1 621 ? 24.871 -20.370 -24.712 1.00 89.50 621 ARG A C 1
ATOM 4811 O O . ARG A 1 621 ? 25.437 -20.337 -23.624 1.00 89.50 621 ARG A O 1
ATOM 4818 N N . THR A 1 622 ? 25.422 -19.862 -25.816 1.00 89.62 622 THR A N 1
ATOM 4819 C CA . THR A 1 622 ? 26.797 -19.330 -25.842 1.00 89.62 622 THR A CA 1
ATOM 4820 C C . THR A 1 622 ? 26.871 -17.819 -25.648 1.00 89.62 622 THR A C 1
ATOM 4822 O O . THR A 1 622 ? 27.804 -17.327 -25.018 1.00 89.62 622 THR A O 1
ATOM 4825 N N . LEU A 1 623 ? 25.915 -17.069 -26.198 1.00 89.62 623 LEU A N 1
ATOM 4826 C CA . LEU A 1 623 ? 25.941 -15.603 -26.251 1.00 89.62 623 LEU A CA 1
ATOM 4827 C C . LEU A 1 623 ? 24.864 -14.958 -25.371 1.00 89.62 623 LEU A C 1
ATOM 4829 O O . LEU A 1 623 ? 25.102 -13.870 -24.841 1.00 89.62 623 LEU A O 1
ATOM 4833 N N . GLY A 1 624 ? 23.735 -15.641 -25.162 1.00 87.69 624 GLY A N 1
ATOM 4834 C CA . GLY A 1 624 ? 22.563 -15.126 -24.451 1.00 87.69 624 GLY A CA 1
ATOM 4835 C C . GLY A 1 624 ? 21.623 -14.317 -25.352 1.00 87.69 624 GLY A C 1
ATOM 4836 O O . GLY A 1 624 ? 21.745 -14.319 -26.579 1.00 87.69 624 GLY A O 1
ATOM 4837 N N . GLN A 1 625 ? 20.654 -13.622 -24.748 1.00 86.25 625 GLN A N 1
ATOM 4838 C CA . GLN A 1 625 ? 19.680 -12.800 -25.483 1.00 86.25 625 GLN A CA 1
ATOM 4839 C C . GLN A 1 625 ? 20.313 -11.523 -26.066 1.00 86.25 625 GLN A C 1
ATOM 4841 O O . GLN A 1 625 ? 20.002 -11.152 -27.194 1.00 86.25 625 GLN A O 1
ATOM 4846 N N . ASN A 1 626 ? 21.286 -10.929 -25.367 1.00 87.94 626 ASN A N 1
ATOM 4847 C CA . ASN A 1 626 ? 22.002 -9.713 -25.784 1.00 87.94 626 ASN A CA 1
ATOM 4848 C C . ASN A 1 626 ? 23.244 -10.041 -26.635 1.00 87.94 626 ASN A C 1
ATOM 4850 O O . ASN A 1 626 ? 24.358 -9.590 -26.358 1.00 87.94 626 ASN A O 1
ATOM 4854 N N . TRP A 1 627 ? 23.075 -10.884 -27.653 1.00 90.81 627 TRP A N 1
ATOM 4855 C CA . TRP A 1 627 ? 24.177 -11.327 -28.514 1.00 90.81 627 TRP A CA 1
ATOM 4856 C C . TRP A 1 627 ? 24.782 -10.176 -29.342 1.00 90.81 627 TRP A C 1
ATOM 4858 O O . TRP A 1 627 ? 25.990 -10.177 -29.587 1.00 90.81 627 TRP A O 1
ATOM 4868 N N . GLU A 1 628 ? 23.969 -9.184 -29.729 1.00 88.38 628 GLU A N 1
ATOM 4869 C CA . GLU A 1 628 ? 24.379 -8.036 -30.555 1.00 88.38 628 GLU A CA 1
ATOM 4870 C C . GLU A 1 628 ? 25.452 -7.190 -29.864 1.00 88.38 628 GLU A C 1
ATOM 4872 O O . GLU A 1 628 ? 26.545 -7.007 -30.401 1.00 88.38 628 GLU A O 1
ATOM 4877 N N . GLU A 1 629 ? 25.170 -6.733 -28.643 1.00 87.25 629 GLU A N 1
ATOM 4878 C CA . GLU A 1 629 ? 26.064 -5.872 -27.858 1.00 87.25 629 GLU A CA 1
ATOM 4879 C C . GLU A 1 629 ? 27.359 -6.586 -27.464 1.00 87.25 629 GLU A C 1
ATOM 4881 O O . GLU A 1 629 ? 28.419 -5.967 -27.360 1.00 87.25 629 GLU A O 1
ATOM 4886 N N . ARG A 1 630 ? 27.286 -7.905 -27.263 1.00 87.25 630 ARG A N 1
ATOM 4887 C CA . ARG A 1 630 ? 28.417 -8.709 -26.800 1.00 87.25 630 ARG A CA 1
ATOM 4888 C C . ARG A 1 630 ? 29.388 -9.064 -27.925 1.00 87.25 630 ARG A C 1
ATOM 4890 O O . ARG A 1 630 ? 30.597 -9.026 -27.706 1.00 87.25 630 ARG A O 1
ATOM 4897 N N . VAL A 1 631 ? 28.886 -9.437 -29.106 1.00 92.06 631 VAL A N 1
ATOM 4898 C CA . VAL A 1 631 ? 29.728 -9.984 -30.187 1.00 92.06 631 VAL A CA 1
ATOM 4899 C C . VAL A 1 631 ? 30.091 -8.940 -31.232 1.00 92.06 631 VAL A C 1
ATOM 4901 O O . VAL A 1 631 ? 31.262 -8.861 -31.613 1.00 92.06 631 VAL A O 1
ATOM 4904 N N . LEU A 1 632 ? 29.131 -8.127 -31.691 1.00 92.88 632 LEU A N 1
ATOM 4905 C CA . LEU A 1 632 ? 29.333 -7.265 -32.860 1.00 92.88 632 LEU A CA 1
ATOM 4906 C C . LEU A 1 632 ? 30.487 -6.264 -32.682 1.00 92.88 632 LEU A C 1
ATOM 4908 O O . LEU A 1 632 ? 31.323 -6.194 -33.587 1.00 92.88 632 LEU A O 1
ATOM 4912 N N . PRO A 1 633 ? 30.633 -5.545 -31.547 1.00 93.75 633 PRO A N 1
ATOM 4913 C CA . PRO A 1 633 ? 31.765 -4.638 -31.354 1.00 93.75 633 PRO A CA 1
ATOM 4914 C C . PRO A 1 633 ? 33.114 -5.363 -31.385 1.00 93.75 633 PRO A C 1
ATOM 4916 O O . PRO A 1 633 ? 34.080 -4.846 -31.943 1.00 93.75 633 PRO A O 1
ATOM 4919 N N . SER A 1 634 ? 33.178 -6.576 -30.827 1.00 93.25 634 SER A N 1
ATOM 4920 C CA . SER A 1 634 ? 34.406 -7.371 -30.763 1.00 93.25 634 SER A CA 1
ATOM 4921 C C . SER A 1 634 ? 34.869 -7.798 -32.158 1.00 93.25 634 SER A C 1
ATOM 4923 O O . SER A 1 634 ? 35.994 -7.482 -32.554 1.00 93.25 634 SER A O 1
ATOM 4925 N N . ILE A 1 635 ? 33.982 -8.419 -32.944 1.00 94.75 635 ILE A N 1
ATOM 4926 C CA . ILE A 1 635 ? 34.324 -8.886 -34.296 1.00 94.75 635 ILE A CA 1
ATOM 4927 C C . ILE A 1 635 ? 34.584 -7.723 -35.259 1.00 94.75 635 ILE A C 1
ATOM 4929 O O . ILE A 1 635 ? 35.483 -7.811 -36.094 1.00 94.75 635 ILE A O 1
ATOM 4933 N N . CYS A 1 636 ? 33.855 -6.608 -35.121 1.00 94.69 636 CYS A N 1
ATOM 4934 C CA . CYS A 1 636 ? 34.078 -5.422 -35.946 1.00 94.69 636 CYS A CA 1
ATOM 4935 C C . CYS A 1 636 ? 35.461 -4.826 -35.679 1.00 94.69 636 CYS A C 1
ATOM 4937 O O . CYS A 1 636 ? 36.180 -4.515 -36.625 1.00 94.69 636 CYS A O 1
ATOM 4939 N N . ASN A 1 637 ? 35.854 -4.706 -34.409 1.00 94.06 637 ASN A N 1
ATOM 4940 C CA . ASN A 1 637 ? 37.165 -4.182 -34.031 1.00 94.06 637 ASN A CA 1
ATOM 4941 C C . ASN A 1 637 ? 38.310 -5.070 -34.534 1.00 94.06 637 ASN A C 1
ATOM 4943 O O . ASN A 1 637 ? 39.314 -4.550 -35.017 1.00 94.06 637 ASN A O 1
ATOM 4947 N N . ASP A 1 638 ? 38.167 -6.391 -34.425 1.00 94.12 638 ASP A N 1
ATOM 4948 C CA . ASP A 1 638 ? 39.170 -7.361 -34.876 1.00 94.12 638 ASP A CA 1
ATOM 4949 C C . ASP A 1 638 ? 39.366 -7.305 -36.403 1.00 94.12 638 ASP A C 1
ATOM 4951 O O . ASP A 1 638 ? 40.471 -7.073 -36.904 1.00 94.12 638 ASP A O 1
ATOM 4955 N N . VAL A 1 639 ? 38.265 -7.388 -37.159 1.00 95.06 639 VAL A N 1
ATOM 4956 C CA . VAL A 1 639 ? 38.296 -7.346 -38.629 1.00 95.06 639 VAL A CA 1
ATOM 4957 C C . VAL A 1 639 ? 38.793 -5.996 -39.146 1.00 95.06 639 VAL A C 1
ATOM 4959 O O . VAL A 1 639 ? 39.608 -5.961 -40.073 1.00 95.06 639 VAL A O 1
ATOM 4962 N N . LEU A 1 640 ? 38.355 -4.881 -38.550 1.00 94.12 640 LEU A N 1
ATOM 4963 C CA . LEU A 1 640 ? 38.841 -3.553 -38.930 1.00 94.12 640 LEU A CA 1
ATOM 4964 C C . LEU A 1 640 ? 40.352 -3.447 -38.737 1.00 94.12 640 LEU A C 1
ATOM 4966 O O . LEU A 1 640 ? 41.043 -3.047 -39.673 1.00 94.12 640 LEU A O 1
ATOM 4970 N N . LYS A 1 641 ? 40.884 -3.873 -37.586 1.00 92.56 641 LYS A N 1
ATOM 4971 C CA . LYS A 1 641 ? 42.334 -3.885 -37.336 1.00 92.56 641 LYS A CA 1
ATOM 4972 C C . LYS A 1 641 ? 43.087 -4.717 -38.369 1.00 92.56 641 LYS A C 1
ATOM 4974 O O . LYS A 1 641 ? 44.095 -4.251 -38.896 1.00 92.56 641 LYS A O 1
ATOM 4979 N N . GLY A 1 642 ? 42.581 -5.900 -38.714 1.00 93.38 642 GLY A N 1
ATOM 4980 C CA . GLY A 1 642 ? 43.216 -6.780 -39.697 1.00 93.38 642 GLY A CA 1
ATOM 4981 C C . GLY A 1 642 ? 43.201 -6.249 -41.138 1.00 93.38 642 GLY A C 1
ATOM 4982 O O . GLY A 1 642 ? 44.162 -6.461 -41.882 1.00 93.38 642 GLY A O 1
ATOM 4983 N N . VAL A 1 643 ? 42.130 -5.566 -41.559 1.00 94.31 643 VAL A N 1
ATOM 4984 C CA . VAL A 1 643 ? 42.003 -5.046 -42.934 1.00 94.31 643 VAL A CA 1
ATOM 4985 C C . VAL A 1 643 ? 42.680 -3.685 -43.087 1.00 94.31 643 VAL A C 1
ATOM 4987 O O . VAL A 1 643 ? 43.424 -3.483 -44.045 1.00 94.31 643 VAL A O 1
ATOM 4990 N N . VAL A 1 644 ? 42.464 -2.761 -42.149 1.00 93.25 644 VAL A N 1
ATOM 4991 C CA . VAL A 1 644 ? 42.974 -1.380 -42.222 1.00 93.25 644 VAL A CA 1
ATOM 4992 C C . VAL A 1 644 ? 44.500 -1.343 -42.128 1.00 93.25 644 VAL A C 1
ATOM 4994 O O . VAL A 1 644 ? 45.129 -0.571 -42.848 1.00 93.25 644 VAL A O 1
ATOM 4997 N N . ALA A 1 645 ? 45.113 -2.245 -41.355 1.00 93.19 645 ALA A N 1
ATOM 4998 C CA . ALA A 1 645 ? 46.569 -2.365 -41.256 1.00 93.19 645 ALA A CA 1
ATOM 4999 C C . ALA A 1 645 ? 47.263 -2.752 -42.580 1.00 93.19 645 ALA A C 1
ATOM 5001 O O . ALA A 1 645 ? 48.485 -2.653 -42.689 1.00 93.19 645 ALA A O 1
ATOM 5002 N N . LYS A 1 646 ? 46.516 -3.187 -43.607 1.00 94.31 646 LYS A N 1
ATOM 5003 C CA . LYS A 1 646 ? 47.066 -3.506 -44.938 1.00 94.31 646 LYS A CA 1
ATOM 5004 C C . LYS A 1 646 ? 47.195 -2.280 -45.847 1.00 94.31 646 LYS A C 1
ATOM 5006 O O . LYS A 1 646 ? 47.897 -2.360 -46.855 1.00 94.31 646 LYS A O 1
ATOM 5011 N N . PHE A 1 647 ? 46.558 -1.164 -45.491 1.00 94.25 647 PHE A N 1
ATOM 5012 C CA . PHE A 1 647 ? 46.475 0.051 -46.300 1.00 94.25 647 PHE A CA 1
ATOM 5013 C C . PHE A 1 647 ? 47.100 1.246 -45.591 1.00 94.25 647 PHE A C 1
ATOM 5015 O O . PHE A 1 647 ? 46.979 1.392 -44.376 1.00 94.25 647 PHE A O 1
ATOM 5022 N N . ASN A 1 648 ? 47.723 2.137 -46.361 1.00 92.50 648 ASN A N 1
ATOM 5023 C CA . ASN A 1 648 ? 48.129 3.443 -45.843 1.00 92.50 648 ASN A CA 1
ATOM 5024 C C . ASN A 1 648 ? 46.905 4.358 -45.672 1.00 92.50 648 ASN A C 1
ATOM 5026 O O . ASN A 1 648 ? 45.916 4.214 -46.400 1.00 92.50 648 ASN A O 1
ATOM 5030 N N . ALA A 1 649 ? 46.992 5.353 -44.789 1.00 87.31 649 ALA A N 1
ATOM 5031 C CA . ALA A 1 649 ? 45.920 6.323 -44.536 1.00 87.31 649 ALA A CA 1
ATOM 5032 C C . ALA A 1 649 ? 45.326 6.953 -45.818 1.00 87.31 649 ALA A C 1
ATOM 5034 O O . ALA A 1 649 ? 44.108 7.016 -45.985 1.00 87.31 649 ALA A O 1
ATOM 5035 N N . SER A 1 650 ? 46.170 7.334 -46.782 1.00 85.12 650 SER A N 1
ATOM 5036 C CA . SER A 1 650 ? 45.740 7.913 -48.067 1.00 85.12 650 SER A CA 1
ATOM 5037 C C . SER A 1 650 ? 45.013 6.919 -48.987 1.00 85.12 650 SER A C 1
ATOM 5039 O O . SER A 1 650 ? 44.139 7.301 -49.775 1.00 85.12 650 SER A O 1
ATOM 5041 N N . GLN A 1 651 ? 45.336 5.627 -48.879 1.00 90.06 651 GLN A N 1
ATOM 5042 C CA . GLN A 1 651 ? 44.694 4.562 -49.652 1.00 90.06 651 GLN A CA 1
ATOM 5043 C C . GLN A 1 651 ? 43.292 4.250 -49.131 1.00 90.06 651 GLN A C 1
ATOM 5045 O O . GLN A 1 651 ? 42.421 3.894 -49.916 1.00 90.06 651 GLN A O 1
ATOM 5050 N N . LEU A 1 652 ? 43.031 4.455 -47.839 1.00 89.00 652 LEU A N 1
ATOM 5051 C CA . LEU A 1 652 ? 41.695 4.268 -47.264 1.00 89.00 652 LEU A CA 1
ATOM 5052 C C . LEU A 1 652 ? 40.660 5.250 -47.842 1.00 89.00 652 LEU A C 1
ATOM 5054 O O . LEU A 1 652 ? 39.476 4.922 -47.911 1.00 89.00 652 LEU A O 1
ATOM 5058 N N . ILE A 1 653 ? 41.107 6.426 -48.299 1.00 85.75 653 ILE A N 1
ATOM 5059 C CA . ILE A 1 653 ? 40.268 7.412 -48.995 1.00 85.75 653 ILE A CA 1
ATOM 5060 C C . ILE A 1 653 ? 40.103 7.021 -50.467 1.00 85.75 653 ILE A C 1
ATOM 5062 O O . ILE A 1 653 ? 38.985 6.906 -50.967 1.00 85.75 653 ILE A O 1
ATOM 5066 N N . THR A 1 654 ? 41.222 6.806 -51.162 1.00 88.75 654 THR A N 1
ATOM 5067 C CA . THR A 1 654 ? 41.244 6.605 -52.623 1.00 88.75 654 THR A CA 1
ATOM 5068 C C . THR A 1 654 ? 40.722 5.232 -53.056 1.00 88.75 654 THR A C 1
ATOM 5070 O O . THR A 1 654 ? 40.084 5.124 -54.098 1.00 88.75 654 THR A O 1
ATOM 5073 N N . GLN A 1 655 ? 40.923 4.191 -52.245 1.00 92.31 655 GLN A N 1
ATOM 5074 C CA . GLN A 1 655 ? 40.506 2.805 -52.505 1.00 92.31 655 GLN A CA 1
ATOM 5075 C C . GLN A 1 655 ? 39.366 2.356 -51.576 1.00 92.31 655 GLN A C 1
ATOM 5077 O O . GLN A 1 655 ? 39.206 1.165 -51.295 1.00 92.31 655 GLN A O 1
ATOM 5082 N N . ARG A 1 656 ? 38.532 3.297 -51.107 1.00 89.19 656 ARG A N 1
ATOM 5083 C CA . ARG A 1 656 ? 37.448 3.034 -50.141 1.00 89.19 656 ARG A CA 1
ATOM 5084 C C . ARG A 1 656 ? 36.532 1.880 -50.552 1.00 89.19 656 ARG A C 1
ATOM 5086 O O . ARG A 1 656 ? 36.113 1.108 -49.695 1.00 89.19 656 ARG A O 1
ATOM 5093 N N . GLN A 1 657 ? 36.230 1.733 -51.844 1.00 89.88 657 GLN A N 1
ATOM 5094 C CA . GLN A 1 657 ? 35.382 0.642 -52.340 1.00 89.88 657 GLN A CA 1
ATOM 5095 C C . GLN A 1 657 ? 36.022 -0.737 -52.125 1.00 89.88 657 GLN A C 1
ATOM 5097 O O . GLN A 1 657 ? 35.360 -1.652 -51.637 1.00 89.88 657 GLN A O 1
ATOM 5102 N N . GLN A 1 658 ? 37.317 -0.873 -52.419 1.00 93.25 658 GLN A N 1
ATOM 5103 C CA . GLN A 1 658 ? 38.057 -2.120 -52.227 1.00 93.25 658 GLN A CA 1
ATOM 5104 C C . GLN A 1 658 ? 38.185 -2.469 -50.739 1.00 93.25 658 GLN A C 1
ATOM 5106 O O . GLN A 1 658 ? 37.970 -3.619 -50.351 1.00 93.25 658 GLN A O 1
ATOM 5111 N N . VAL A 1 659 ? 38.466 -1.469 -49.896 1.00 92.50 659 VAL A N 1
ATOM 5112 C CA . VAL A 1 659 ? 38.507 -1.627 -48.434 1.00 92.50 659 VAL A CA 1
ATOM 5113 C C . VAL A 1 659 ? 37.136 -2.051 -47.907 1.00 92.50 659 VAL A C 1
ATOM 5115 O O . VAL A 1 659 ? 37.041 -3.034 -47.177 1.00 92.50 659 VAL A O 1
ATOM 5118 N N . SER A 1 660 ? 36.062 -1.376 -48.326 1.00 92.44 660 SER A N 1
ATOM 5119 C CA . SER A 1 660 ? 34.692 -1.705 -47.915 1.00 92.44 660 SER A CA 1
ATOM 5120 C C . SER A 1 660 ? 34.292 -3.122 -48.323 1.00 92.44 660 SER A C 1
ATOM 5122 O O . SER A 1 660 ? 33.638 -3.812 -47.542 1.00 92.44 660 SER A O 1
ATOM 5124 N N . HIS A 1 661 ? 34.686 -3.573 -49.517 1.00 93.69 661 HIS A N 1
ATOM 5125 C CA . HIS A 1 661 ? 34.421 -4.937 -49.973 1.00 93.69 661 HIS A CA 1
ATOM 5126 C C . HIS A 1 661 ? 35.163 -5.977 -49.120 1.00 93.69 661 HIS A C 1
ATOM 5128 O O . HIS A 1 661 ? 34.558 -6.959 -48.689 1.00 93.69 661 HIS A O 1
ATOM 5134 N N . MET A 1 662 ? 36.444 -5.743 -48.812 1.00 95.12 662 MET A N 1
ATOM 5135 C CA . MET A 1 662 ? 37.215 -6.648 -47.955 1.00 95.12 662 MET A CA 1
ATOM 5136 C C . MET A 1 662 ? 36.711 -6.686 -46.513 1.00 95.12 662 MET A C 1
ATOM 5138 O O . MET A 1 662 ? 36.604 -7.775 -45.953 1.00 95.12 662 MET A O 1
ATOM 5142 N N . VAL A 1 663 ? 36.364 -5.534 -45.928 1.00 94.56 663 VAL A N 1
ATOM 5143 C CA . VAL A 1 663 ? 35.765 -5.473 -44.584 1.00 94.56 663 VAL A CA 1
ATOM 5144 C C . VAL A 1 663 ? 34.446 -6.238 -44.563 1.00 94.56 663 VAL A C 1
ATOM 5146 O O . VAL A 1 663 ? 34.249 -7.068 -43.681 1.00 94.56 663 VAL A O 1
ATOM 5149 N N . ARG A 1 664 ? 33.569 -6.022 -45.553 1.00 94.50 664 ARG A N 1
ATOM 5150 C CA . ARG A 1 664 ? 32.292 -6.739 -45.656 1.00 94.50 664 ARG A CA 1
ATOM 5151 C C . ARG A 1 664 ? 32.498 -8.252 -45.715 1.00 94.50 664 ARG A C 1
ATOM 5153 O O . ARG A 1 664 ? 31.890 -8.961 -44.922 1.00 94.50 664 ARG A O 1
ATOM 5160 N N . LYS A 1 665 ? 33.363 -8.735 -46.613 1.00 94.94 665 LYS A N 1
ATOM 5161 C CA . LYS A 1 665 ? 33.620 -10.172 -46.783 1.00 94.94 665 LYS A CA 1
ATOM 5162 C C . LYS A 1 665 ? 34.185 -10.807 -45.508 1.00 94.94 665 LYS A C 1
ATOM 5164 O O . LYS A 1 665 ? 33.640 -11.797 -45.035 1.00 94.94 665 LYS A O 1
ATOM 5169 N N . ALA A 1 666 ? 35.225 -10.207 -44.927 1.00 95.31 666 ALA A N 1
ATOM 5170 C CA . ALA A 1 666 ? 35.863 -10.733 -43.722 1.00 95.31 666 ALA A CA 1
ATOM 5171 C C . ALA A 1 666 ? 34.922 -10.713 -42.505 1.00 95.31 666 ALA A C 1
ATOM 5173 O O . ALA A 1 666 ? 34.920 -11.646 -41.706 1.00 95.31 666 ALA A O 1
ATOM 5174 N N . LEU A 1 667 ? 34.095 -9.671 -42.373 1.00 95.12 667 LEU A N 1
ATOM 5175 C CA . LEU A 1 667 ? 33.139 -9.566 -41.273 1.00 95.12 667 LEU A CA 1
ATOM 5176 C C . LEU A 1 667 ? 31.977 -10.556 -41.426 1.00 95.12 667 LEU A C 1
ATOM 5178 O O . LEU A 1 667 ? 31.556 -11.143 -40.434 1.00 95.12 667 LEU A O 1
ATOM 5182 N N . MET A 1 668 ? 31.494 -10.779 -42.654 1.00 94.00 668 MET A N 1
ATOM 5183 C CA . MET A 1 668 ? 30.494 -11.811 -42.953 1.00 94.00 668 MET A CA 1
ATOM 5184 C C . MET A 1 668 ? 31.018 -13.212 -42.624 1.00 94.00 668 MET A C 1
ATOM 5186 O O . MET A 1 668 ? 30.328 -13.960 -41.940 1.00 94.00 668 MET A O 1
ATOM 5190 N N . GLU A 1 669 ? 32.242 -13.548 -43.044 1.00 94.38 669 GLU A N 1
ATOM 5191 C CA . GLU A 1 669 ? 32.875 -14.835 -42.716 1.00 94.38 669 GLU A CA 1
ATOM 5192 C C . GLU A 1 669 ? 33.029 -15.009 -41.197 1.00 94.38 669 GLU A C 1
ATOM 5194 O O . GLU A 1 669 ? 32.654 -16.045 -40.654 1.00 94.38 669 GLU A O 1
ATOM 5199 N N . ARG A 1 670 ? 33.484 -13.969 -40.487 1.00 95.00 670 ARG A N 1
ATOM 5200 C CA . ARG A 1 670 ? 33.678 -14.017 -39.031 1.00 95.00 670 ARG A CA 1
ATOM 5201 C C . ARG A 1 670 ? 32.373 -14.112 -38.236 1.00 95.00 670 ARG A C 1
ATOM 5203 O O . ARG A 1 670 ? 32.348 -14.732 -37.177 1.00 95.00 670 ARG A O 1
ATOM 5210 N N . ALA A 1 671 ? 31.294 -13.490 -38.705 1.00 93.62 671 ALA A N 1
ATOM 5211 C CA . ALA A 1 671 ? 29.999 -13.527 -38.025 1.00 93.62 671 ALA A CA 1
ATOM 5212 C C . ALA A 1 671 ? 29.342 -14.920 -38.070 1.00 93.62 671 ALA A C 1
ATOM 5214 O O . ALA A 1 671 ? 28.618 -15.288 -37.137 1.00 93.62 671 ALA A O 1
ATOM 5215 N N . LEU A 1 672 ? 29.638 -15.718 -39.105 1.00 92.44 672 LEU A N 1
ATOM 5216 C CA . LEU A 1 672 ? 29.125 -17.084 -39.241 1.00 92.44 672 LEU A CA 1
ATOM 5217 C C . LEU A 1 672 ? 29.620 -18.017 -38.128 1.00 92.44 672 LEU A C 1
ATOM 5219 O O . LEU A 1 672 ? 28.837 -18.851 -37.676 1.00 92.44 672 LEU A O 1
ATOM 5223 N N . ASP A 1 673 ? 30.841 -17.821 -37.613 1.00 92.50 673 ASP A N 1
ATOM 5224 C CA . ASP A 1 673 ? 31.380 -18.573 -36.460 1.00 92.50 673 ASP A CA 1
ATOM 5225 C C . ASP A 1 673 ? 30.461 -18.475 -35.226 1.00 92.50 673 ASP A C 1
ATOM 5227 O O . ASP A 1 673 ? 30.374 -19.393 -34.409 1.00 92.50 673 ASP A O 1
ATOM 5231 N N . PHE A 1 674 ? 29.738 -17.358 -35.105 1.00 93.81 674 PHE A N 1
ATOM 5232 C CA . PHE A 1 674 ? 28.818 -17.064 -34.008 1.00 93.81 674 PHE A CA 1
ATOM 5233 C C . PHE A 1 674 ? 27.348 -17.331 -34.361 1.00 93.81 674 PHE A C 1
ATOM 5235 O O . PHE A 1 674 ? 26.464 -17.042 -33.555 1.00 93.81 674 PHE A O 1
ATOM 5242 N N . ASN A 1 675 ? 27.072 -17.915 -35.532 1.00 94.81 675 ASN A N 1
ATOM 5243 C CA . ASN A 1 675 ? 25.728 -18.130 -36.079 1.00 94.81 675 ASN A CA 1
ATOM 5244 C C . ASN A 1 675 ? 24.932 -16.825 -36.295 1.00 94.81 675 ASN A C 1
ATOM 5246 O O . ASN A 1 675 ? 23.701 -16.814 -36.211 1.00 94.81 675 ASN A O 1
ATOM 5250 N N . ILE A 1 676 ? 25.621 -15.721 -36.583 1.00 94.38 676 ILE A N 1
ATOM 5251 C CA . ILE A 1 676 ? 25.014 -14.419 -36.874 1.00 94.38 676 ILE A CA 1
ATOM 5252 C C . ILE A 1 676 ? 25.087 -14.174 -38.381 1.00 94.38 676 ILE A C 1
ATOM 5254 O O . ILE A 1 676 ? 26.123 -14.393 -39.007 1.00 94.38 676 ILE A O 1
ATOM 5258 N N . ILE A 1 677 ? 23.990 -13.699 -38.966 1.00 94.50 677 ILE A N 1
ATOM 5259 C CA . ILE A 1 677 ? 23.909 -13.342 -40.382 1.00 94.50 677 ILE A CA 1
ATOM 5260 C C . ILE A 1 677 ? 24.020 -11.821 -40.496 1.00 94.50 677 ILE A C 1
ATOM 5262 O O . ILE A 1 677 ? 23.282 -11.084 -39.840 1.00 94.50 677 ILE A O 1
ATOM 5266 N N . LEU A 1 678 ? 24.943 -11.352 -41.334 1.00 94.62 678 LEU A N 1
ATOM 5267 C CA . LEU A 1 678 ? 25.059 -9.941 -41.695 1.00 94.62 678 LEU A CA 1
ATOM 5268 C C . LEU A 1 678 ? 24.454 -9.748 -43.083 1.00 94.62 678 LEU A C 1
ATOM 5270 O O . LEU A 1 678 ? 24.998 -10.263 -44.055 1.00 94.62 678 LEU A O 1
ATOM 5274 N N . ASP A 1 679 ? 23.338 -9.027 -43.174 1.00 91.56 679 ASP A N 1
ATOM 5275 C CA . ASP A 1 679 ? 22.664 -8.773 -44.452 1.00 91.56 679 ASP A CA 1
ATOM 5276 C C . ASP A 1 679 ? 23.357 -7.629 -45.221 1.00 91.56 679 ASP A C 1
ATOM 5278 O O . ASP A 1 679 ? 23.456 -7.669 -46.447 1.00 91.56 679 ASP A O 1
ATOM 5282 N N . ASP A 1 680 ? 23.894 -6.628 -44.510 1.00 92.38 680 ASP A N 1
ATOM 5283 C CA . ASP A 1 680 ? 24.706 -5.559 -45.099 1.00 92.38 680 ASP A CA 1
ATOM 5284 C C . ASP A 1 680 ? 25.754 -5.012 -44.118 1.00 92.38 680 ASP A C 1
ATOM 5286 O O . ASP A 1 680 ? 25.560 -4.974 -42.901 1.00 92.38 680 ASP A O 1
ATOM 5290 N N . VAL A 1 681 ? 26.875 -4.553 -44.671 1.00 93.75 681 VAL A N 1
ATOM 5291 C CA . VAL A 1 681 ? 27.951 -3.872 -43.944 1.00 93.75 681 VAL A CA 1
ATOM 5292 C C . VAL A 1 681 ? 28.413 -2.698 -44.791 1.00 93.75 681 VAL A C 1
ATOM 5294 O O . VAL A 1 681 ? 28.826 -2.880 -45.945 1.00 93.75 681 VAL A O 1
ATOM 5297 N N . SER A 1 682 ? 28.378 -1.499 -44.215 1.00 92.06 682 SER A N 1
ATOM 5298 C CA . SER A 1 682 ? 28.805 -0.269 -44.880 1.00 92.06 682 SER A CA 1
ATOM 5299 C C . SER A 1 682 ? 29.647 0.613 -43.960 1.00 92.06 682 SER A C 1
ATOM 5301 O O . SER A 1 682 ? 29.376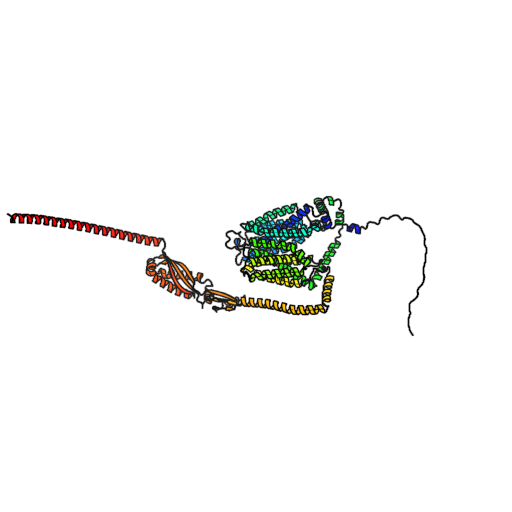 0.746 -42.769 1.00 92.06 682 SER A O 1
ATOM 5303 N N . ILE A 1 683 ? 30.686 1.233 -44.526 1.00 92.38 683 ILE A N 1
ATOM 5304 C CA . ILE A 1 683 ? 31.477 2.260 -43.839 1.00 92.38 683 ILE A CA 1
ATOM 5305 C C . ILE A 1 683 ? 30.704 3.574 -43.934 1.00 92.38 683 ILE A C 1
ATOM 5307 O O . ILE A 1 683 ? 30.596 4.136 -45.028 1.00 92.38 683 ILE A O 1
ATOM 5311 N N . THR A 1 684 ? 30.182 4.067 -42.815 1.00 90.75 684 THR A N 1
ATOM 5312 C CA . THR A 1 684 ? 29.434 5.331 -42.750 1.00 90.75 684 THR A CA 1
ATOM 5313 C C . THR A 1 684 ? 30.365 6.527 -42.643 1.00 90.75 684 THR A C 1
ATOM 5315 O O . THR A 1 684 ? 30.204 7.501 -43.374 1.00 90.75 684 THR A O 1
ATOM 5318 N N . GLU A 1 685 ? 31.373 6.426 -41.783 1.00 89.38 685 GLU A N 1
ATOM 5319 C CA . GLU A 1 685 ? 32.263 7.525 -41.428 1.00 89.38 685 GLU A CA 1
ATOM 5320 C C . GLU A 1 685 ? 33.720 7.066 -41.494 1.00 89.38 685 GLU A C 1
ATOM 5322 O O . GLU A 1 685 ? 34.052 5.950 -41.093 1.00 89.38 685 GLU A O 1
ATOM 5327 N N . LEU A 1 686 ? 34.588 7.929 -42.016 1.00 88.94 686 LEU A N 1
ATOM 5328 C CA . LEU A 1 686 ? 36.028 7.718 -42.036 1.00 88.94 686 LEU A CA 1
ATOM 5329 C C . LEU A 1 686 ? 36.690 9.053 -41.715 1.00 88.94 686 LEU A C 1
ATOM 5331 O O . LEU A 1 686 ? 36.711 9.953 -42.554 1.00 88.94 686 LEU A O 1
ATOM 5335 N N . ALA A 1 687 ? 37.183 9.177 -40.487 1.00 87.31 687 ALA A N 1
ATOM 5336 C CA . ALA A 1 687 ? 37.798 10.394 -39.981 1.00 87.31 687 ALA A CA 1
ATOM 5337 C C . ALA A 1 687 ? 39.240 10.119 -39.546 1.00 87.31 687 ALA A C 1
ATOM 5339 O O . ALA A 1 687 ? 39.528 9.125 -38.879 1.00 87.31 687 ALA A O 1
ATOM 5340 N N . PHE A 1 688 ? 40.152 11.014 -39.912 1.00 85.94 688 PHE A N 1
ATOM 5341 C CA . PHE A 1 688 ? 41.537 10.988 -39.446 1.00 85.94 688 PHE A CA 1
ATOM 5342 C C . PHE A 1 688 ? 41.683 11.818 -38.169 1.00 85.94 688 PHE A C 1
ATOM 5344 O O . PHE A 1 688 ? 40.797 12.601 -37.819 1.00 85.94 688 PHE A O 1
ATOM 5351 N N . SER A 1 689 ? 42.802 11.654 -37.461 1.00 81.88 689 SER A N 1
ATOM 5352 C CA . SER A 1 689 ? 43.120 12.522 -36.326 1.00 81.88 689 SER A CA 1
ATOM 5353 C C . SER A 1 689 ? 43.154 13.993 -36.763 1.00 81.88 689 SER A C 1
ATOM 5355 O O . SER A 1 689 ? 43.587 14.314 -37.870 1.00 81.88 689 SER A O 1
ATOM 5357 N N . ALA A 1 690 ? 42.733 14.906 -35.882 1.00 80.00 690 ALA A N 1
ATOM 5358 C CA . ALA A 1 690 ? 42.729 16.341 -36.180 1.00 80.00 690 ALA A CA 1
ATOM 5359 C C . ALA A 1 690 ? 44.119 16.855 -36.604 1.00 80.00 690 ALA A C 1
ATOM 5361 O O . ALA A 1 690 ? 44.229 17.699 -37.487 1.00 80.00 690 ALA A O 1
ATOM 5362 N N . GLN A 1 691 ? 45.184 16.290 -36.023 1.00 80.12 691 GLN A N 1
ATOM 5363 C CA . GLN A 1 691 ? 46.572 16.599 -36.376 1.00 80.12 691 GLN A CA 1
ATOM 5364 C C . GLN A 1 691 ? 46.926 16.160 -37.804 1.00 80.12 691 GLN A C 1
ATOM 5366 O O . GLN A 1 691 ? 47.569 16.916 -38.528 1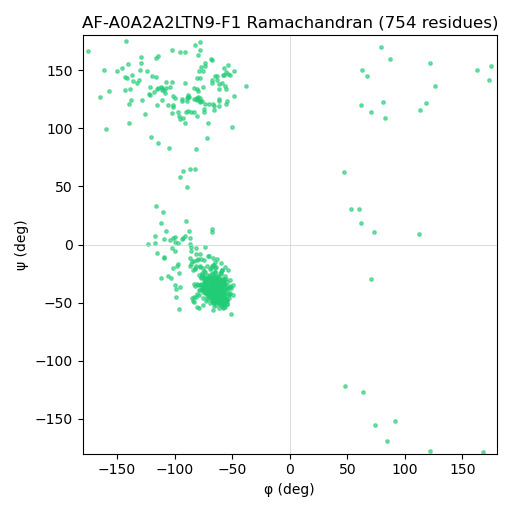.00 80.12 691 GLN A O 1
ATOM 5371 N N . TYR A 1 692 ? 46.496 14.966 -38.230 1.00 79.94 692 TYR A N 1
ATOM 5372 C CA . TYR A 1 692 ? 46.743 14.480 -39.588 1.00 79.94 692 TYR A CA 1
ATOM 5373 C C . TYR A 1 692 ? 45.939 15.272 -40.620 1.00 79.94 692 TYR A C 1
ATOM 5375 O O . TYR A 1 692 ? 46.497 15.683 -41.634 1.00 79.94 692 TYR A O 1
ATOM 5383 N N . SER A 1 693 ? 44.661 15.553 -40.344 1.00 81.06 693 SER A N 1
ATOM 5384 C CA . SER A 1 693 ? 43.829 16.393 -41.215 1.00 81.06 693 SER A CA 1
ATOM 5385 C C . SER A 1 693 ? 44.446 17.782 -41.402 1.00 81.06 693 SER A C 1
ATOM 5387 O O . SER A 1 693 ? 44.632 18.209 -42.538 1.00 81.06 693 SER A O 1
ATOM 5389 N N . ALA A 1 694 ? 44.886 18.428 -40.315 1.00 82.50 694 ALA A N 1
ATOM 5390 C CA . ALA A 1 694 ? 45.573 19.719 -40.380 1.00 82.50 694 ALA A CA 1
ATOM 5391 C C . ALA A 1 694 ? 46.903 19.652 -41.157 1.00 82.50 694 ALA A C 1
ATOM 5393 O O . ALA A 1 694 ? 47.256 20.590 -41.871 1.00 82.50 694 ALA A O 1
ATOM 5394 N N . ALA A 1 695 ? 47.646 18.544 -41.054 1.00 80.38 695 ALA A N 1
ATOM 5395 C CA . ALA A 1 695 ? 48.882 18.337 -41.809 1.00 80.38 695 ALA A CA 1
ATOM 5396 C C . ALA A 1 695 ? 48.636 18.095 -43.312 1.00 80.38 695 ALA A C 1
ATOM 5398 O O . ALA A 1 695 ? 49.426 18.534 -44.150 1.00 80.38 695 ALA A O 1
ATOM 5399 N N . VAL A 1 696 ? 47.548 17.409 -43.676 1.00 80.12 696 VAL A N 1
ATOM 5400 C CA . VAL A 1 696 ? 47.151 17.216 -45.080 1.00 80.12 696 VAL A CA 1
ATOM 5401 C C . VAL A 1 696 ? 46.656 18.529 -45.680 1.00 80.12 696 VAL A C 1
ATOM 5403 O O . VAL A 1 696 ? 47.080 18.883 -46.780 1.00 80.12 696 VAL A O 1
ATOM 5406 N N . GLU A 1 697 ? 45.820 19.271 -44.953 1.00 82.81 697 GLU A N 1
ATOM 5407 C CA . GLU A 1 697 ? 45.337 20.592 -45.366 1.00 82.81 697 GLU A CA 1
ATOM 5408 C C . GLU A 1 697 ? 46.494 21.583 -45.529 1.00 82.81 697 GLU A C 1
ATOM 5410 O O . GLU A 1 697 ? 46.597 22.226 -46.572 1.00 82.81 697 GLU A O 1
ATOM 5415 N N . SER A 1 698 ? 47.432 21.651 -44.577 1.00 84.50 698 SER A N 1
ATOM 5416 C CA . SER A 1 698 ? 48.595 22.543 -44.694 1.00 84.50 698 SER A CA 1
ATOM 5417 C C . SER A 1 698 ? 49.487 22.185 -45.885 1.00 84.50 698 SER A C 1
ATOM 5419 O O . SER A 1 698 ? 49.951 23.074 -46.600 1.00 84.50 698 SER A O 1
ATOM 5421 N N . LYS A 1 699 ? 49.670 20.889 -46.171 1.00 86.12 699 LYS A N 1
ATOM 5422 C CA . LYS A 1 699 ? 50.406 20.430 -47.357 1.00 86.12 699 LYS A CA 1
ATOM 5423 C C . LYS A 1 699 ? 49.681 20.778 -48.660 1.00 86.12 699 LYS A C 1
ATOM 5425 O O . LYS A 1 699 ? 50.342 21.128 -49.637 1.00 86.12 699 LYS A O 1
ATOM 5430 N N . GLN A 1 700 ? 48.350 20.698 -48.689 1.00 82.88 700 GLN A N 1
ATOM 5431 C CA . GLN A 1 700 ? 47.549 21.124 -49.841 1.00 82.88 700 GLN A CA 1
ATOM 5432 C C . GLN A 1 700 ? 47.630 22.637 -50.061 1.00 82.88 700 GLN A C 1
ATOM 5434 O O . GLN A 1 700 ? 47.848 23.063 -51.195 1.00 82.88 700 GLN A O 1
ATOM 5439 N N . VAL A 1 701 ? 47.530 23.435 -48.993 1.00 88.50 701 VAL A N 1
ATOM 5440 C CA . VAL A 1 701 ? 47.684 24.897 -49.051 1.00 88.50 701 VAL A CA 1
ATOM 5441 C C . VAL A 1 701 ? 49.073 25.264 -49.572 1.00 88.50 701 VAL A C 1
ATOM 5443 O O . VAL A 1 701 ? 49.177 26.014 -50.538 1.00 88.50 701 VAL A O 1
ATOM 5446 N N . ALA A 1 702 ? 50.134 24.657 -49.033 1.00 87.50 702 ALA A N 1
ATOM 5447 C CA . ALA A 1 702 ? 51.501 24.897 -49.494 1.00 87.50 702 ALA A CA 1
ATOM 5448 C C . ALA A 1 702 ? 51.704 24.516 -50.975 1.00 87.50 702 ALA A C 1
ATOM 5450 O O . ALA A 1 702 ? 52.366 25.239 -51.721 1.00 87.50 702 ALA A O 1
ATOM 5451 N N . ALA A 1 703 ? 51.113 23.407 -51.436 1.00 88.62 703 ALA A N 1
ATOM 5452 C CA . ALA A 1 703 ? 51.164 23.013 -52.845 1.00 88.62 703 ALA A CA 1
ATOM 5453 C C . ALA A 1 703 ? 50.405 24.001 -53.751 1.00 88.62 703 ALA A C 1
ATOM 5455 O O . ALA A 1 703 ? 50.888 24.347 -54.831 1.00 88.62 703 ALA A O 1
ATOM 5456 N N . GLN A 1 704 ? 49.245 24.490 -53.305 1.00 88.62 704 GLN A N 1
ATOM 5457 C CA . GLN A 1 704 ? 48.459 25.486 -54.030 1.00 88.62 704 GLN A CA 1
ATOM 5458 C C . GLN A 1 704 ? 49.183 26.837 -54.103 1.00 88.62 704 GLN A C 1
ATOM 5460 O O . GLN A 1 704 ? 49.171 27.485 -55.151 1.00 88.62 704 GLN A O 1
ATOM 5465 N N . GLU A 1 705 ? 49.841 27.258 -53.022 1.00 89.69 705 GLU A N 1
ATOM 5466 C CA . GLU A 1 705 ? 50.684 28.456 -52.995 1.00 89.69 705 GLU A CA 1
ATOM 5467 C C . GLU A 1 705 ? 51.890 28.320 -53.924 1.00 89.69 705 GLU A C 1
ATOM 5469 O O . GLU A 1 705 ? 52.156 29.233 -54.705 1.00 89.69 705 GLU A O 1
ATOM 5474 N N . ALA A 1 706 ? 52.561 27.165 -53.923 1.00 90.62 706 ALA A N 1
ATOM 5475 C CA . ALA A 1 706 ? 53.662 26.888 -54.842 1.00 90.62 706 ALA A CA 1
ATOM 5476 C C . ALA A 1 706 ? 53.213 26.936 -56.314 1.00 90.62 706 ALA A C 1
ATOM 5478 O O . ALA A 1 706 ? 53.898 27.527 -57.149 1.00 90.62 706 ALA A O 1
ATOM 5479 N N . GLN A 1 707 ? 52.039 26.380 -56.632 1.00 90.00 707 GLN A N 1
ATOM 5480 C CA . GLN A 1 707 ? 51.475 26.416 -57.984 1.00 90.00 707 GLN A CA 1
ATOM 5481 C C . GLN A 1 707 ? 51.019 27.828 -58.392 1.00 90.00 707 GLN A C 1
ATOM 5483 O O . GLN A 1 707 ? 51.170 28.232 -59.544 1.00 90.00 707 GLN A O 1
ATOM 5488 N N . ARG A 1 708 ? 50.486 28.618 -57.452 1.00 89.12 708 ARG A N 1
ATOM 5489 C CA . ARG A 1 708 ? 50.197 30.040 -57.694 1.00 89.12 708 ARG A CA 1
ATOM 5490 C C . ARG A 1 708 ? 51.481 30.819 -57.952 1.00 89.12 708 ARG A C 1
ATOM 5492 O O . ARG A 1 708 ? 51.525 31.601 -58.897 1.00 89.12 708 ARG A O 1
ATOM 5499 N N . ALA A 1 709 ? 52.522 30.599 -57.152 1.00 89.25 709 ALA A N 1
ATOM 5500 C CA . ALA A 1 709 ? 53.815 31.250 -57.325 1.00 89.25 709 ALA A CA 1
ATOM 5501 C C . ALA A 1 709 ? 54.445 30.906 -58.684 1.00 89.25 709 ALA A C 1
ATOM 5503 O O . ALA A 1 709 ? 54.914 31.810 -59.377 1.00 89.25 709 ALA A O 1
ATOM 5504 N N . SER A 1 710 ? 54.392 29.639 -59.116 1.00 91.00 710 SER A N 1
ATOM 5505 C CA . SER A 1 710 ? 54.880 29.249 -60.444 1.00 91.00 710 SER A CA 1
ATOM 5506 C C . SER A 1 710 ? 54.072 29.902 -61.569 1.00 91.00 710 SER A C 1
ATOM 5508 O O . SER A 1 710 ? 54.669 30.447 -62.497 1.00 91.00 710 SER A O 1
ATOM 5510 N N . PHE A 1 711 ? 52.741 29.958 -61.448 1.00 92.25 711 PHE A N 1
ATOM 5511 C CA . PHE A 1 711 ? 51.880 30.655 -62.407 1.00 92.25 711 PHE A CA 1
ATOM 5512 C C . PHE A 1 711 ? 52.192 32.159 -62.490 1.00 92.25 711 PHE A C 1
ATOM 5514 O O . PHE A 1 711 ? 52.245 32.722 -63.583 1.00 92.25 711 PHE A O 1
ATOM 5521 N N . PHE A 1 712 ? 52.458 32.821 -61.357 1.00 91.56 712 PHE A N 1
ATOM 5522 C CA . PHE A 1 712 ? 52.891 34.223 -61.341 1.00 91.56 712 PHE A CA 1
ATOM 5523 C C . PHE A 1 712 ? 54.228 34.426 -62.062 1.00 91.56 712 PHE A C 1
ATOM 5525 O O . PHE A 1 712 ? 54.355 35.363 -62.853 1.00 91.56 712 PHE A O 1
ATOM 5532 N N . VAL A 1 713 ? 55.208 33.546 -61.831 1.00 90.88 713 VAL A N 1
ATOM 5533 C CA . VAL A 1 713 ? 56.509 33.593 -62.520 1.00 90.88 713 VAL A CA 1
ATOM 5534 C C . VAL A 1 713 ? 56.339 33.391 -64.027 1.00 90.88 713 VAL A C 1
ATOM 5536 O O . VAL A 1 713 ? 56.962 34.096 -64.823 1.00 90.88 713 VAL A O 1
ATOM 5539 N N . GLU A 1 714 ? 55.489 32.455 -64.437 1.00 91.88 714 GLU A N 1
ATOM 5540 C CA . GLU A 1 714 ? 55.239 32.157 -65.847 1.00 91.88 714 GLU A CA 1
ATOM 5541 C C . GLU A 1 714 ? 54.505 33.302 -66.555 1.00 91.88 714 GLU A C 1
ATOM 5543 O O . GLU A 1 714 ? 54.923 33.731 -67.633 1.00 91.88 714 GLU A O 1
ATOM 5548 N N . ARG A 1 715 ? 53.510 33.905 -65.893 1.00 92.12 715 ARG A N 1
ATOM 5549 C CA . ARG A 1 715 ? 52.848 35.129 -66.364 1.00 92.12 715 ARG A CA 1
ATOM 5550 C C . ARG A 1 715 ? 53.835 36.289 -66.508 1.00 92.12 715 ARG A C 1
ATOM 5552 O O . ARG A 1 715 ? 53.793 36.999 -67.509 1.00 92.12 715 ARG A O 1
ATOM 5559 N N . ALA A 1 716 ? 54.748 36.469 -65.551 1.00 90.44 716 ALA A N 1
ATOM 5560 C CA . ALA A 1 716 ? 55.778 37.505 -65.631 1.00 90.44 716 ALA A CA 1
ATOM 5561 C C . ALA A 1 716 ? 56.746 37.272 -66.809 1.00 90.44 716 ALA A C 1
ATOM 5563 O O . ALA A 1 716 ? 57.133 38.227 -67.485 1.00 90.44 716 ALA A O 1
ATOM 5564 N N . LYS A 1 717 ? 57.101 36.011 -67.106 1.00 91.75 717 LYS A N 1
ATOM 5565 C CA . LYS A 1 717 ? 57.891 35.658 -68.300 1.00 91.75 717 LYS A CA 1
ATOM 5566 C C . LYS A 1 717 ? 57.137 35.956 -69.597 1.00 91.75 717 LYS A C 1
ATOM 5568 O O . LYS A 1 717 ? 57.731 36.545 -70.497 1.00 91.75 717 LYS A O 1
ATOM 5573 N N . GLN A 1 718 ? 55.853 35.602 -69.682 1.00 89.69 718 GLN A N 1
ATOM 5574 C CA . GLN A 1 718 ? 55.024 35.901 -70.856 1.00 89.69 718 GLN A CA 1
ATOM 5575 C C . GLN A 1 718 ? 54.906 37.409 -71.093 1.00 89.69 718 GLN A C 1
ATOM 5577 O O . GLN A 1 718 ? 55.175 37.862 -72.198 1.00 89.69 718 GLN A O 1
ATOM 5582 N N . GLN A 1 719 ? 54.619 38.195 -70.053 1.00 90.25 719 GLN A N 1
ATOM 5583 C CA . GLN A 1 719 ? 54.556 39.659 -70.157 1.00 90.25 719 GLN A CA 1
ATOM 5584 C C . GLN A 1 719 ? 55.893 40.279 -70.575 1.00 90.25 719 GLN A C 1
ATOM 5586 O O . GLN A 1 719 ? 55.923 41.253 -71.326 1.00 90.25 719 GLN A O 1
ATOM 5591 N N . LYS A 1 720 ? 57.020 39.731 -70.099 1.00 90.81 720 LYS A N 1
ATOM 5592 C CA . LYS A 1 720 ? 58.349 40.155 -70.555 1.00 90.81 720 LYS A CA 1
ATOM 5593 C C . LYS A 1 720 ? 58.526 39.881 -72.052 1.00 90.81 720 LYS A C 1
ATOM 5595 O O . LYS A 1 720 ? 59.011 40.759 -72.757 1.00 90.81 720 LYS A O 1
ATOM 5600 N N . GLN A 1 721 ? 58.138 38.696 -72.523 1.00 89.69 721 GLN A N 1
ATOM 5601 C CA . GLN A 1 721 ? 58.249 38.331 -73.935 1.00 89.69 721 GLN A CA 1
ATOM 5602 C C . GLN A 1 721 ? 57.336 39.189 -74.816 1.00 89.69 721 GLN A C 1
ATOM 5604 O O . GLN A 1 721 ? 57.784 39.683 -75.844 1.00 89.69 721 GLN A O 1
ATOM 5609 N N . GLU A 1 722 ? 56.095 39.417 -74.387 1.00 90.44 722 GLU A N 1
ATOM 5610 C CA . GLU A 1 722 ? 55.134 40.296 -75.058 1.00 90.44 722 GLU A CA 1
ATOM 5611 C C . GLU A 1 722 ? 55.707 41.707 -75.234 1.00 90.44 722 GLU A C 1
ATOM 5613 O O . GLU A 1 722 ? 55.709 42.229 -76.344 1.00 90.44 722 GLU A O 1
ATOM 5618 N N . LYS A 1 723 ? 56.300 42.287 -74.180 1.00 89.94 723 LYS A N 1
ATOM 5619 C CA . LYS A 1 723 ? 56.964 43.599 -74.262 1.00 89.94 723 LYS A CA 1
ATOM 5620 C C . LYS A 1 723 ? 58.155 43.623 -75.222 1.00 89.94 723 LYS A C 1
ATOM 5622 O O . LYS A 1 723 ? 58.357 44.634 -75.885 1.00 89.94 723 LYS A O 1
ATOM 5627 N N . ILE A 1 724 ? 58.952 42.551 -75.288 1.00 89.19 724 ILE A N 1
ATOM 5628 C CA . ILE A 1 724 ? 60.084 42.459 -76.228 1.00 89.19 724 ILE A CA 1
ATOM 5629 C C . ILE A 1 724 ? 59.566 42.422 -77.666 1.00 89.19 724 ILE A C 1
ATOM 5631 O O . ILE A 1 724 ? 59.994 43.233 -78.479 1.00 89.19 724 ILE A O 1
ATOM 5635 N N . VAL A 1 725 ? 58.604 41.541 -77.954 1.00 88.69 725 VAL A N 1
ATOM 5636 C CA . VAL A 1 725 ? 58.006 41.405 -79.291 1.00 88.69 725 VAL A CA 1
ATOM 5637 C C . VAL A 1 725 ? 57.311 42.699 -79.714 1.00 88.69 725 VAL A C 1
ATOM 5639 O O . VAL A 1 725 ? 57.439 43.119 -80.859 1.00 88.69 725 VAL A O 1
ATOM 5642 N N . GLN A 1 726 ? 56.616 43.369 -78.792 1.00 89.62 726 GLN A N 1
ATOM 5643 C CA . GLN A 1 726 ? 56.001 44.666 -79.059 1.00 89.62 726 GLN A CA 1
ATOM 5644 C C . GLN A 1 726 ? 57.054 45.732 -79.394 1.00 89.62 726 GLN A C 1
ATOM 5646 O O . GLN A 1 726 ? 56.897 46.441 -80.384 1.00 89.62 726 GLN A O 1
ATOM 5651 N N . ALA A 1 727 ? 58.142 45.822 -78.622 1.00 88.56 727 ALA A N 1
ATOM 5652 C CA . ALA A 1 727 ? 59.224 46.771 -78.888 1.00 88.56 727 ALA A CA 1
ATOM 5653 C C . ALA A 1 727 ? 59.944 46.486 -80.222 1.00 88.56 727 ALA A C 1
ATOM 5655 O O . ALA A 1 727 ? 60.293 47.419 -80.946 1.00 88.56 727 ALA A O 1
ATOM 5656 N N . GLU A 1 728 ? 60.142 45.213 -80.577 1.00 88.25 728 GLU A N 1
ATOM 5657 C CA . GLU A 1 728 ? 60.678 44.805 -81.882 1.00 88.25 728 GLU A CA 1
ATOM 5658 C C . GLU A 1 728 ? 59.723 45.178 -83.024 1.00 88.25 728 GLU A C 1
ATOM 5660 O O . GLU A 1 728 ? 60.160 45.774 -84.010 1.00 88.25 728 GLU A O 1
ATOM 5665 N N . GLY A 1 729 ? 58.422 44.918 -82.863 1.00 88.69 729 GLY A N 1
ATOM 5666 C CA . GLY A 1 729 ? 57.392 45.289 -83.835 1.00 88.69 729 GLY A CA 1
ATOM 5667 C C . GLY A 1 729 ? 57.272 46.803 -84.035 1.00 88.69 729 GLY A C 1
ATOM 5668 O O . GLY A 1 729 ? 57.157 47.271 -85.169 1.00 88.69 729 GLY A O 1
ATOM 5669 N N . GLU A 1 730 ? 57.364 47.593 -82.961 1.00 86.62 730 GLU A N 1
ATOM 5670 C CA . GLU A 1 730 ? 57.413 49.060 -83.029 1.00 86.62 730 GLU A CA 1
ATOM 5671 C C . GLU A 1 730 ? 58.683 49.548 -83.747 1.00 86.62 730 GLU A C 1
ATOM 5673 O O . GLU A 1 730 ? 58.605 50.428 -84.610 1.00 86.62 730 GLU A O 1
ATOM 5678 N N . ALA A 1 731 ? 59.844 48.949 -83.460 1.00 85.31 731 ALA A N 1
ATOM 5679 C CA . ALA A 1 731 ? 61.105 49.290 -84.117 1.00 85.31 731 ALA A CA 1
ATOM 5680 C C . ALA A 1 731 ? 61.108 48.935 -85.616 1.00 85.31 731 ALA A C 1
ATOM 5682 O O . ALA A 1 731 ? 61.625 49.699 -86.438 1.00 85.31 731 ALA A O 1
ATOM 5683 N N . GLU A 1 732 ? 60.532 47.794 -85.993 1.00 85.19 732 GLU A N 1
ATOM 5684 C CA . GLU A 1 732 ? 60.415 47.363 -87.388 1.00 85.19 732 GLU A CA 1
ATOM 5685 C C . GLU A 1 732 ? 59.398 48.213 -88.164 1.00 85.19 732 GLU A C 1
ATOM 5687 O O . GLU A 1 732 ? 59.698 48.686 -89.264 1.00 85.19 732 GLU A O 1
ATOM 5692 N N . SER A 1 733 ? 58.248 48.519 -87.556 1.00 80.62 733 SER A N 1
ATOM 5693 C CA . SER A 1 733 ? 57.253 49.444 -88.113 1.00 80.62 733 SER A CA 1
ATOM 5694 C C . SER A 1 733 ? 57.839 50.846 -88.335 1.00 80.62 733 SER A C 1
ATOM 5696 O O . SER A 1 733 ? 57.676 51.432 -89.409 1.00 80.62 733 SER A O 1
ATOM 5698 N N . ALA A 1 734 ? 58.624 51.359 -87.380 1.00 81.25 734 ALA A N 1
ATOM 5699 C CA . ALA A 1 734 ? 59.328 52.633 -87.527 1.00 81.25 734 ALA A CA 1
ATOM 5700 C C . ALA A 1 734 ? 60.350 52.616 -88.683 1.00 81.25 734 ALA A C 1
ATOM 5702 O O . ALA A 1 734 ? 60.454 53.594 -89.434 1.00 81.25 734 ALA A O 1
ATOM 5703 N N . LYS A 1 735 ? 61.077 51.505 -88.885 1.00 82.44 735 LYS A N 1
ATOM 5704 C CA . LYS A 1 735 ? 61.986 51.334 -90.036 1.00 82.44 735 LYS A CA 1
ATOM 5705 C C . LYS A 1 735 ? 61.230 51.326 -91.365 1.00 82.44 735 LYS A C 1
ATOM 5707 O O . LYS A 1 735 ? 61.651 52.012 -92.297 1.00 82.44 735 LYS A O 1
ATOM 5712 N N . LEU A 1 736 ? 60.118 50.597 -91.452 1.00 79.88 736 LEU A N 1
ATOM 5713 C CA . LEU A 1 736 ? 59.275 50.540 -92.652 1.00 79.88 736 LEU A CA 1
ATOM 5714 C C . LEU A 1 736 ? 58.659 51.907 -92.982 1.00 79.88 736 LEU A C 1
ATOM 5716 O O . LEU A 1 736 ? 58.662 52.320 -94.145 1.00 79.88 736 LEU A O 1
ATOM 5720 N N . ALA A 1 737 ? 58.202 52.653 -91.974 1.00 74.50 737 ALA A N 1
ATOM 5721 C CA . ALA A 1 737 ? 57.719 54.022 -92.146 1.00 74.50 737 ALA A CA 1
ATOM 5722 C C . ALA A 1 737 ? 58.827 54.955 -92.671 1.00 74.50 737 ALA A C 1
ATOM 5724 O O . ALA A 1 737 ? 58.602 55.703 -93.624 1.00 74.50 737 ALA A O 1
ATOM 5725 N N . SER A 1 738 ? 60.043 54.861 -92.121 1.00 73.12 738 SER A N 1
ATOM 5726 C CA . SER A 1 738 ? 61.212 55.619 -92.596 1.00 73.12 738 SER A CA 1
ATOM 5727 C C . SER A 1 738 ? 61.570 55.296 -94.056 1.00 73.12 738 SER A C 1
ATOM 5729 O O . SER A 1 738 ? 61.791 56.206 -94.866 1.00 73.12 738 SER A O 1
ATOM 5731 N N . PHE A 1 739 ? 61.543 54.012 -94.431 1.00 78.69 739 PHE A N 1
ATOM 5732 C CA . PHE A 1 739 ? 61.736 53.573 -95.817 1.00 78.69 739 PHE A CA 1
ATOM 5733 C C . PHE A 1 739 ? 60.647 54.111 -96.749 1.00 78.69 739 PHE A C 1
ATOM 5735 O O . PHE A 1 739 ? 60.959 54.608 -97.829 1.00 78.69 739 PHE A O 1
ATOM 5742 N N . THR A 1 740 ? 59.383 54.073 -96.324 1.00 73.44 740 THR A N 1
ATOM 5743 C CA . THR A 1 740 ? 58.243 54.558 -97.117 1.00 73.44 740 THR A CA 1
ATOM 5744 C C . THR A 1 740 ? 58.320 56.068 -97.342 1.00 73.44 740 THR A C 1
ATOM 5746 O O . THR A 1 740 ? 58.114 56.532 -98.462 1.00 73.44 740 THR A O 1
ATOM 5749 N N . ILE A 1 741 ? 58.687 56.841 -96.314 1.00 75.38 741 ILE A N 1
ATOM 5750 C CA . ILE A 1 741 ? 58.915 58.292 -96.420 1.00 75.38 741 ILE A CA 1
ATOM 5751 C C . ILE A 1 741 ? 60.083 58.590 -97.370 1.00 75.38 741 ILE A C 1
ATOM 5753 O O . ILE A 1 741 ? 59.987 59.494 -98.205 1.00 75.38 741 ILE A O 1
ATOM 5757 N N . SER A 1 742 ? 61.172 57.825 -97.271 1.00 70.75 742 SER A N 1
ATOM 5758 C CA . SER A 1 742 ? 62.340 57.969 -98.148 1.00 70.75 742 SER A CA 1
ATOM 5759 C C . SER A 1 742 ? 61.993 57.642 -99.604 1.00 70.75 742 SER A C 1
ATOM 5761 O O . SER A 1 742 ? 62.315 58.419 -100.502 1.00 70.75 742 SER A O 1
ATOM 5763 N N . TYR A 1 743 ? 61.245 56.562 -99.837 1.00 74.56 743 TYR A N 1
ATOM 5764 C CA . TYR A 1 743 ? 60.740 56.177 -101.154 1.00 74.56 743 TYR A CA 1
ATOM 5765 C C . TYR A 1 743 ? 59.791 57.235 -101.738 1.00 74.56 743 TYR A C 1
ATOM 5767 O O . TYR A 1 743 ? 59.943 57.626 -102.894 1.00 74.56 743 TYR A O 1
ATOM 5775 N N . TYR A 1 744 ? 58.867 57.781 -100.939 1.00 72.00 744 TYR A N 1
ATOM 5776 C CA . TYR A 1 744 ? 57.988 58.874 -101.372 1.00 72.00 744 TYR A CA 1
ATOM 5777 C C . TYR A 1 744 ? 58.764 60.144 -101.737 1.00 72.00 744 TYR A C 1
ATOM 5779 O O . TYR A 1 744 ? 58.419 60.806 -102.716 1.00 72.00 744 TYR A O 1
ATOM 5787 N N . LYS A 1 745 ? 59.822 60.488 -100.988 1.00 71.12 745 LYS A N 1
ATOM 5788 C CA . LYS A 1 745 ? 60.713 61.610 -101.327 1.00 71.12 745 LYS A CA 1
ATOM 5789 C C . LYS A 1 745 ? 61.423 61.390 -102.662 1.00 71.12 745 LYS A C 1
ATOM 5791 O O . LYS A 1 745 ? 61.443 62.312 -103.473 1.00 71.12 745 LYS A O 1
ATOM 5796 N N . ILE A 1 746 ? 61.951 60.189 -102.903 1.00 71.62 746 ILE A N 1
ATOM 5797 C CA . ILE A 1 746 ? 62.619 59.834 -104.166 1.00 71.62 746 ILE A CA 1
ATOM 5798 C C . ILE A 1 746 ? 61.627 59.893 -105.332 1.00 71.62 746 ILE A C 1
ATOM 5800 O O . ILE A 1 746 ? 61.900 60.549 -106.329 1.00 71.62 746 ILE A O 1
ATOM 5804 N N . LYS A 1 747 ? 60.430 59.321 -105.177 1.00 66.19 747 LYS A N 1
ATOM 5805 C CA . LYS A 1 747 ? 59.398 59.321 -106.224 1.00 66.19 747 LYS A CA 1
ATOM 5806 C C . LYS A 1 747 ? 58.849 60.724 -106.521 1.00 66.19 747 LYS A C 1
ATOM 5808 O O . LYS A 1 747 ? 58.499 61.037 -107.655 1.00 66.19 747 LYS A O 1
ATOM 5813 N N . LYS A 1 748 ? 58.795 61.599 -105.508 1.00 68.88 748 LYS A N 1
ATOM 5814 C CA . LYS A 1 748 ? 58.452 63.021 -105.674 1.00 68.88 748 LYS A CA 1
ATOM 5815 C C . LYS A 1 748 ? 59.557 63.794 -106.406 1.00 68.88 748 LYS A C 1
ATOM 5817 O O . LYS A 1 748 ? 59.229 64.691 -107.173 1.00 68.88 748 LYS A O 1
ATOM 5822 N N . LEU A 1 749 ? 60.829 63.441 -106.198 1.00 65.88 749 LEU A N 1
ATOM 5823 C CA . LEU A 1 749 ? 61.965 63.981 -106.956 1.00 65.88 749 LEU A CA 1
ATOM 5824 C C . LEU A 1 749 ? 61.974 63.476 -108.409 1.00 65.88 749 LEU A C 1
ATOM 5826 O O . LEU A 1 749 ? 62.149 64.284 -109.313 1.00 65.88 749 LEU A O 1
ATOM 5830 N N . GLU A 1 750 ? 61.701 62.191 -108.652 1.00 64.25 750 GLU A N 1
ATOM 5831 C CA . GLU A 1 750 ? 61.541 61.627 -110.006 1.00 64.25 750 GLU A CA 1
ATOM 5832 C C . GLU A 1 750 ? 60.395 62.294 -110.778 1.00 64.25 750 GLU A C 1
ATOM 5834 O O . GLU A 1 750 ? 60.579 62.720 -111.914 1.00 64.25 750 GLU A O 1
ATOM 5839 N N . ASN A 1 751 ? 59.227 62.464 -110.152 1.00 64.88 751 ASN A N 1
ATOM 5840 C CA . ASN A 1 751 ? 58.096 63.157 -110.779 1.00 64.88 751 ASN A CA 1
ATOM 5841 C C . ASN A 1 751 ? 58.344 64.661 -110.989 1.00 64.88 751 ASN A C 1
ATOM 5843 O O . ASN A 1 751 ? 57.703 65.261 -111.850 1.00 64.88 751 ASN A O 1
ATOM 5847 N N . ALA A 1 752 ? 59.234 65.283 -110.210 1.00 62.31 752 ALA A N 1
ATOM 5848 C CA . ALA A 1 752 ? 59.655 66.665 -110.435 1.00 62.31 752 ALA A CA 1
ATOM 5849 C C . ALA A 1 752 ? 60.650 66.775 -111.604 1.00 62.31 752 ALA A C 1
ATOM 5851 O O . ALA A 1 752 ? 60.578 67.745 -112.347 1.00 62.31 752 ALA A O 1
ATOM 5852 N N . LEU A 1 753 ? 61.513 65.771 -111.797 1.00 57.81 753 LEU A N 1
ATOM 5853 C CA . LEU A 1 753 ? 62.462 65.676 -112.916 1.00 57.81 753 LEU A CA 1
ATOM 5854 C C . LEU A 1 753 ? 61.806 65.281 -114.248 1.00 57.81 753 LEU A C 1
ATOM 5856 O O . LEU A 1 753 ? 62.312 65.644 -115.297 1.00 57.81 753 LEU A O 1
ATOM 5860 N N . LEU A 1 754 ? 60.691 64.545 -114.226 1.00 59.81 754 LEU A N 1
ATOM 5861 C CA . LEU A 1 754 ? 59.931 64.175 -115.433 1.00 59.81 754 LEU A CA 1
ATOM 5862 C C . LEU A 1 754 ? 59.004 65.294 -115.950 1.00 59.81 754 LEU A C 1
ATOM 5864 O O . LEU A 1 754 ? 58.500 65.192 -117.064 1.00 59.81 754 LEU A O 1
ATOM 5868 N N . ASN A 1 755 ? 58.763 66.339 -115.150 1.00 53.38 755 ASN A N 1
ATOM 5869 C CA . ASN A 1 755 ? 57.927 67.497 -115.501 1.00 53.38 755 ASN A CA 1
ATOM 5870 C C . ASN A 1 755 ? 58.744 68.783 -115.763 1.00 53.38 755 ASN A C 1
ATOM 5872 O O . ASN A 1 755 ? 58.161 69.865 -115.855 1.00 53.38 755 ASN A O 1
ATOM 5876 N N . SER A 1 756 ? 60.071 68.669 -115.877 1.00 47.28 756 SER A N 1
ATOM 5877 C CA . SER A 1 756 ? 61.021 69.729 -116.255 1.00 47.28 756 SER A CA 1
ATOM 5878 C C . SER A 1 756 ? 61.869 69.258 -117.422 1.00 47.28 756 SER A C 1
ATOM 5880 O O . SER A 1 756 ? 62.096 70.061 -118.350 1.00 47.28 756 SER A O 1
#

Secondary structure (DSSP, 8-state):
---------------------------PPPPPP-HHHHHTT---HHHHHHHH-TT-HHHHHHHHHHHHHHHHHHHHHHTHHHHT---SS-TTSPBPHHHHTT--GGGTHHHHHHHHHHHHHHHHHHHHHHHHHHHH-HHHHHHHHHHHHHHHHHHHHT-SSHHHHHHHHHHHHHHHHHHHHHHHHHHHHHS-TTTHHHHHHHHHHHHHHHHHHHHHHHHH-SBHHHHHHHHHHHHHHHHHHHHHH-PPPHHHHHHTT-HHHHHHHHHHH-GGGGGG-THHHHHTS--THHHHHHHHHHHHHHHHHHH-HHHHHHHHHHHHHHHHHHHHHHHHHHHTTSSSS-HHHHHHHHHHTHHHHHHHHHHHHHHH-HHHHHHHHHHHHHHHHHGGGT-TT-HHHHHHHHHHHHHHHHHHHHH-----TTTHHHHHHHHHHHTHHHHHHGGGHHHHHHH-TTHHHHHHHHHHHHHHHHHTTSPP-SSSPPPSSHHHHHHHHHHHHHGGGSHHHHHHHHHHHHHHHHHHHHHHHHHHHHHHHHHHHHHEEEE-TTEEEEEEETTTEEEEEEE-SEEEE--TTTEEEEEEE-S-EEEEEEEEEE-TTS-EEEEEEEEEEEE-TTSHHHHHHHT-S-HHHHHHHHHHHHHHHHHHTTS-HHHHHHTHHHHHHHHHHHHHHHHHTTTEEEEEEEEEEEEE-HHHHHHHHHHHHHHHHHHHHHHHHHHHHHHHHHHHHHHHHHHHHHHHHHHHHHHHHHHHHHHHHTT-